Protein 6I9A (pdb70)

Radius of gyration: 32.68 Å; Cα contacts (8 Å, |Δi|>4): 2388; chains: 2; bounding box: 52×86×100 Å

InterPro domains:
  IPR001769 Gingipain [PF01364] (239-595)
  IPR005536 Peptidase C25, Ig-like domain [PF03785] (606-679)
  IPR011628 Cleaved adhesin [PF07675] (983-1150)
  IPR011628 Cleaved adhesin [PF07675] (1160-1329)
  IPR011628 Cleaved adhesin [PF07675] (1429-1599)
  IPR012600 Gingipain propeptide [PF08126] (46-207)
  IPR013783 Immunoglobulin-like fold [G3DSA:2.60.40.10] (598-680)
  IPR013783 Immunoglobulin-like fold [G3DSA:2.60.40.10] (874-938)
  IPR013783 Immuno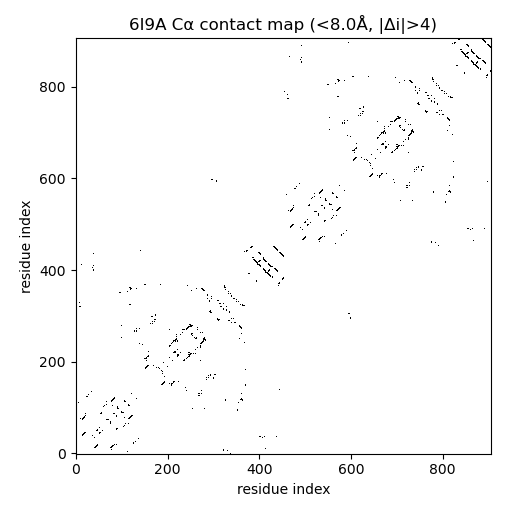globulin-like fold [G3DSA:2.60.40.10] (1332-1393)
  IPR013783 Immunoglobulin-like fold [G3DSA:2.60.40.10] (1600-1658)
  IPR018832 Peptidase C25, gingipain, C-terminal [PF10365] (716-877)
  IPR029030 Caspase-like domain superfamily [SSF52129] (231-568)
  IPR029031 Gingipain, N-terminal superfamily [G3DSA:3.40.50.10390] (238-353)
  IPR038490 Gingipain propeptide superfamily [G3DSA:2.60.40.3800] (21-228)
  IPR039392 Gingipain, N-terminal [cd10913] (235-595)

GO terms:
  GO:0005509 calcium ion binding (F, IDA)
  GO:0005576 extracellular region (C, IDA)
  GO:0004197 cysteine-type endopeptidase activity (F, IDA)
  GO:0006508 proteolysis (P, IDA)
  GO:0044179 hemolysis in another organism (P, IMP)

B-factor: mean 16.3, std 9.38, range [7.41, 86.93]

Secondary structure (DSSP, 8-state):
-HHHHS-----SSEEEEEEE-GGGHHHHHHHHHHHHHTTEEEEEEETTSTTT-SSHHHHHHHHHHHHHHHHHTT---SEEEEES-TTTS--EE-TTT-SEESHHHH--SSSSS-SSEEEEE--SSHHHHHHHHHHHHHHHHT--S-GGGGGEEEEEE---TTHIIIIIHHHHHHHHHHTSSGGGT-SEEEEE-SS--TTTTHHHHH--SEEEEES-EETTEEETTEEEHHHHTT---TT--EEEEEESSSTT-TTSSS--HHHHHHHSTTSSEEEEEEESS---HHHHHHHHH-TT--TTS---STTS---HHHHHH-SSS--SHHHHHHHHHHHHHHHHHHT---SS-HHHHHHHEEEEE-TT-----SSPBPP-EE--S---SS-SEEEEEESTT-EEEEEETTEEEEEEEB-TTSEEEEEESS---S-EEEEEEEE-TTB--EEEEEEE-/-HHHHS-----SSEEEEEEE-GGGHHHHHHHHHHHHHTTEEEEEEETTSTTT-SSHHHHHHHHHHHHHHHHHTT---SEEEEES-TTTS--EE-TTT-SEESHHHH--SSSSS-SSEEEEE--SSHHHHHHHHHHHHHHHHT--S-GGGGGEEEEEE---TTHIIIIIHHHHHHHHHHTSSGGGT-SEEEEE-SS--TTTTHHHHH--SEEEEES-EETTEEETTEEEHHHHTT---TT--EEEEEESSSTT-TTSSS--HHHHHHHSTTSSEEEEEEESS---HHHHHHHHH-TT--TTS---TTTS---HHHHHH-SSS--SHHHHHHHHHHHHHHHHHTT---SS-HHHHHHHEEEEE-TT-----SSPBPP-EE--S---SS-SEEEEEE-TT-EEEEEETTEEEEEEEB-TTSEEEEEESS---S-EEEEEEEE-TTB--EEEEEEE-

Solvent-accessible surface area: 32513 Å² total; per-residue (Å²): 96,5,35,117,104,49,28,38,46,66,96,47,46,0,65,2,2,0,0,0,0,39,167,11,128,156,12,0,130,69,0,25,36,2,0,6,35,18,0,8,45,48,53,43,31,14,13,110,58,109,138,0,19,101,78,35,70,36,0,52,62,12,0,38,133,57,24,75,72,13,101,93,73,107,32,26,16,10,0,0,0,0,0,0,22,37,125,38,0,45,6,54,134,1,132,88,8,117,89,8,1,6,10,44,4,2,7,24,87,88,66,58,20,16,28,0,2,17,2,1,0,0,1,77,32,51,122,44,0,47,16,0,2,62,1,0,30,42,2,14,69,11,80,2,109,57,67,42,1,0,34,43,0,0,0,1,0,0,27,28,241,70,63,16,63,73,1,0,23,8,3,0,86,0,0,36,69,46,22,7,23,110,149,78,26,6,69,48,34,50,57,46,39,132,71,111,24,124,42,4,28,59,30,0,45,82,0,0,7,14,0,3,0,6,7,77,13,34,42,29,7,1,36,63,12,99,6,36,10,82,88,0,124,75,11,94,0,123,27,38,8,0,2,0,4,0,3,2,31,27,0,0,18,3,75,75,139,86,58,0,0,0,1,8,0,0,11,15,101,75,44,0,0,0,0,0,0,0,0,0,2,73,15,68,44,0,1,9,0,4,2,2,0,0,0,45,7,40,47,37,18,62,4,11,80,47,6,19,25,40,0,2,6,6,0,13,19,82,105,134,38,16,17,2,0,3,0,6,22,9,0,0,1,0,0,2,6,22,0,42,100,72,65,33,112,57,67,66,26,18,40,16,0,9,0,0,5,12,2,1,0,0,0,2,0,51,13,19,14,3,74,5,85,109,11,94,83,83,42,42,108,62,3,75,59,97,73,70,48,17,60,0,64,5,22,40,44,0,12,0,0,0,0,37,109,19,74,18,16,0,4,9,62,3,79,103,100,12,55,0,85,0,54,14,99,99,73,0,72,113,96,18,70,1,22,0,2,0,22,75,15,11,34,41,24,15,79,99,98,10,100,7,80,96,8,36,114,106,47,29,40,49,66,95,46,49,0,65,2,1,0,0,0,0,33,165,10,93,152,12,0,128,70,0,25,42,3,0,4,31,18,0,8,46,50,53,44,23,29,13,85,54,110,116,0,20,100,77,35,71,36,0,51,64,10,0,36,123,57,23,74,73,13,100,93,75,106,31,27,16,11,0,0,0,0,0,0,24,35,123,38,0,46,6,48,103,2,129,107,8,135,86,2,1,5,11,22,3,2,7,26,85,92,62,58,19,17,34,0,2,17,2,1,0,0,1,77,32,47,122,45,0,46,16,0,1,58,2,0,31,42,2,13,60,3,44,1,25,30,6,22,3,1,37,48,0,0,0,0,0,0,30,28,238,68,63,15,67,78,1,0,24,9,4,0,85,0,0,36,101,44,22,8,16,112,144,78,27,8,69,48,32,50,59,44,40,134,72,110,25,126,44,3,27,55,26,1,49,83,0,0,7,16,0,2,0,6,7,76,13,36,42,29,6,2,35,64,13,100,6,36,11,81,83,0,123,74,10,98,1,114,25,48,7,0,3,0,4,0,2,2,32,28,0,0,19,3,56,75,136,90,62,0,0,0,1,8,0,0,12,16,100,71,43,0,0,0,0,0,0,0,0,0,1,70,13,65,44,0,1,9,1,4,2,1,0,0,0,76,8,85,50,45,91,70,8,61,101,146,42,21,26,39,0,2,6,6,0,14,23,82,132,136,38,16,18,2,0,3,0,6,22,8,0,0,2,0,0,2,6,21,0,38,104,76,65,33,108,61,65,66,26,18,47,14,0,9,0,0,5,11,2,0,0,0,0,2,0,49,13,20,22,3,66,6,115,80,10,95,83,80,38,47,109,60,4,76,58,94,72,71,50,17,84,1,101,5,23,40,43,0,12,0,0,0,0,38,121,19,76,18,15,0,3,11,62,4,79,105,98,12,46,0,81,0,52,15,100,97,65,0,67,115,93,18,64,1,20,0,2,0,23,72,16,18,38,22,10,13,52,67,102,11,117,7,90

Nearest PDB structures (foldseek):
  4tkx-assembly1_L  TM=1.000E+00  e=7.661E-98  Porphyromonas gingivalis
  1cvr-assembly1_A  TM=8.842E-01  e=5.862E-33  Porphyromonas gingivalis
  4ief-assembly1_B  TM=8.807E-01  e=1.566E-32  Porphyromonas gingivalis W83
  5ag9-assembly2_B  TM=9.188E-01  e=1.594E-05  Porphyromonas gingivalis W83
  7dm0-assembly1_B  TM=6.176E-01  e=2.148E-04  Staphylococcus aureus

Sequence (906 aa):
DVYTDHGDLYNTPVRMMLVVAGAKFKKEALKPWLTWKAQKGFYLDVHYTDEAEVGTTNASIKAFIHKKYNDGLAASAAPVFLALVGDTDVISGEKKGKKKKTKKVTDLYYSAVDGDYFPEMYTFRMMSASSPEELTNIIDKVLLMYEKATMPDKSYLEKKVLLIAGADYSWNSQQVGQPTIKYGMQYYYNQEHGYTDVYNYLKAPYTGCYSSHLNTGVSFANYTAHGSETAWADPLLTTSSQQLKALTNKKDKYFLAIGNCCITAQFDYVVQQPCFGEVITRVKEKGAYAYIGSSPNSYWGEDYYWSVVGANAVFGVQPTFEEGTSMGSSYDATFLEEDSYNTVNSIMWAGNLAATHAGNIGNITHIGAHYYWEAYHVLGDGSVMPYRAMPKTNTYTLPASLPQNQASYSIQQASAGSYVAISKDGVLYGTGVANASGVATVSMTKQITENGNNYDVVITRSNYLPVIKQIQQVGDVYTDHGDLYNTPVRMMLVVAGAKFKEEALLKKPWLTWKAQKGFYLDVHYTDEAEVGTTNASIKAFIHKKYNDGLAASAAPVFLALVGDTDVISGEKKGKKTKKVTDLYYSAVDGGDYFPEMYTFRMMSASSPEELTNIIDKVLLMYEKATMPDKKSYLEKKVLLIAGADYSWNSQVGQPTIKYGMQYYYNQEHGYTDVYNYLKAPYTGCYSHLNTGVSFANYTAHGSSETAWADPLLTTSSQLKALTNKKDKYFLAIGNCCITAQFDYVQQPCFGEVITRVKEKKGAYAYIGSSPNSYWGEDYYWSVVGANAVFGVQPTFEGTSMGSSYDATFLEEDSYNTVNSIMWAGNLAATHAGNIGNITHIGAHYYWEAYHVLGDGSVMMPYRAMPKKTNTYTLPASLPQNQASYSIQASAGSYVAISKDGVLYGTGVANASSGVATVSMTKQITENGNNYDVVITRSNYLPVIKQIQQVG

Foldseek 3Di:
DLCVVDHFLDDPPAEEEEEEAPQQVVLCVVVLLVCLLQRYHYDYYYCVDPQCHFDLVSVLVSLLVQQVVCVVVVGGHAEYEYEEFCNRNNADQAPQQRAGFPQSSQCRDDDSDGPYLYAYQYDPHSLLSNQLSVLLCCQQLVVFPCLQLALEEAAELFDDPAQLQFFSQLLVVQLDVPASDVVLRRPYYHYYSYPPCPPRCVSQQVAHAEYEYEDEDDQAFPPGVTDGLVNLLVRHNQSHAYEYEYQYAQQCRRVDPDGGNQNSQSRHHRGHHSKYKYWRGGHDRPLSRCQRNAAQDGTNDRDHPVRGHFHLSNQCPPFQGLQWQSSSLVRSLSRSAVNVVVPHDHDRHSSNSSRIMHMHHDRGDGRARHQFAAKDWDADQADDFPDQWDKIFIAAQKKKWKADPSHTFWIFGQHNVRITTTGGPHTHDDWDWIWMWIDGRSYNIDIHTHTGD/DLCVVAHFLDDPPAEEEEEAEPQQPVLCVVVLLVCLLQRYHYDYYYCVDPQCDQDQVSVLVSLLVQQVVCVVVVGGHAAYEYEEFCNRHNADQAPQQRAGFPQSSQCNDPDSRGPYLYAYQYDPHSLLSNQLSVLLCCQQLVVQPDQQLALEEAAELFDDPPQLQFFSLLLVVQLDVPASDVVLARPYYHYYSYPPCPPSCVCQQVAHAEYEYEDEDDQAFPPGVTDGLVNLLVHHNASHAYEYEYQYAQQCSRVDPDGGNQNSQSRHHRGHHSKYKYWRGGHDRVLSRCQRQAAQDGTNDRDDNVRGDFHLSNQCPPFQGLQWQSSSLVRSLSRSAVNVVVDHDHDRHSSNSSRIMHMHHDRRDGRARHQFAAWDWDADQADDFPDQWDKTFTAAQKKKWKADPSHTQWIFGQHNVGITTTGGPHTHHDWDWIWMWIDGRSYNIDIHTHTGD

Organism: Porphyromonas gingivalis (NCBI:txid837)

Structure (mmCIF, N/CA/C/O backbone):
data_6I9A
#
_entry.id   6I9A
#
_cell.length_a   86.670
_cell.length_b   87.050
_cell.length_c   129.210
_cell.angle_alpha   90.00
_cell.angle_beta   90.00
_cell.angle_gamma   90.00
#
_symmetry.space_group_name_H-M   'P 21 21 21'
#
loop_
_entity.id
_entity.type
_entity.pdbx_description
1 polymer 'Lys-gingipain W83'
2 non-polymer 'UNKNOWN ATOM OR ION'
3 non-polymer 'SODIUM ION'
4 non-polymer 'CALCIUM ION'
5 non-polymer benzyl-N-[(2S)-1-[[(3S)-7-amino-1-(benzylamino)-1,2-dioxoheptan-3-yl]amino]-5-(2-methyl-2-phenylhydrazinyl)-1,5-dioxopentan-2-yl]carbamate
6 non-polymer '4-(2-HYDROXYETHYL)-1-PIPERAZINE ETHANESULFONIC ACID'
7 non-polymer GLYCEROL
8 non-polymer (2S,3S)-1,4-DIMERCAPTOBUTANE-2,3-DIOL
9 water water
#
loop_
_atom_site.group_PDB
_atom_site.id
_atom_site.type_symbol
_atom_site.label_atom_id
_atom_site.label_alt_id
_atom_site.label_comp_id
_atom_site.label_asym_id
_atom_site.label_entity_id
_atom_site.label_seq_id
_atom_site.pdbx_PDB_ins_code
_atom_site.Cartn_x
_atom_site.Cartn_y
_atom_site.Cartn_z
_atom_site.occupancy
_atom_site.B_iso_or_equiv
_atom_site.auth_seq_id
_atom_site.auth_comp_id
_atom_site.auth_asym_id
_atom_site.auth_atom_id
_atom_site.pdbx_PDB_model_num
ATOM 1 N N . ASP A 1 1 ? -12.894 -33.746 -4.090 1.00 15.43 229 ASP A N 1
ATOM 2 C CA . ASP A 1 1 ? -12.333 -32.761 -3.174 1.00 12.84 229 ASP A CA 1
ATOM 3 C C . ASP A 1 1 ? -11.797 -31.587 -3.964 1.00 12.24 229 ASP A C 1
ATOM 4 O O . ASP A 1 1 ? -11.976 -31.560 -5.187 1.00 12.50 229 ASP A O 1
ATOM 9 N N . VAL A 1 2 ? -11.155 -30.621 -3.312 1.00 11.46 230 VAL A N 1
ATOM 10 C CA . VAL A 1 2 ? -10.728 -29.427 -4.029 1.00 10.51 230 VAL A CA 1
ATOM 11 C C . VAL A 1 2 ? -9.704 -29.761 -5.122 1.00 10.37 230 VAL A C 1
ATOM 12 O O . VAL A 1 2 ? -9.664 -29.081 -6.154 1.00 10.58 230 VAL A O 1
ATOM 16 N N . TYR A 1 3 ? -8.909 -30.815 -4.901 1.00 9.87 231 TYR A N 1
ATOM 17 C CA . TYR A 1 3 ? -7.887 -31.209 -5.869 1.00 11.07 231 TYR A CA 1
ATOM 18 C C . TYR A 1 3 ? -8.492 -31.736 -7.149 1.00 12.32 231 TYR A C 1
ATOM 19 O O . TYR A 1 3 ? -7.935 -31.507 -8.215 1.00 13.69 231 TYR A O 1
ATOM 28 N N . THR A 1 4 ? -9.600 -32.506 -7.065 1.00 12.21 232 THR A N 1
ATOM 29 C CA . THR A 1 4 ? -10.243 -32.995 -8.300 1.00 14.74 232 THR A CA 1
ATOM 30 C C . THR A 1 4 ? -11.140 -31.897 -8.873 1.00 14.08 232 THR A C 1
ATOM 31 O O . THR A 1 4 ? -11.320 -31.837 -10.097 1.00 16.36 232 THR A O 1
ATOM 35 N N . ASP A 1 5 ? -11.685 -31.006 -8.045 1.00 12.20 233 ASP A N 1
ATOM 36 C CA . ASP A 1 5 ? -12.513 -29.903 -8.534 1.00 12.65 233 ASP A CA 1
ATOM 37 C C . ASP A 1 5 ? -11.722 -28.885 -9.321 1.00 12.20 233 ASP A C 1
ATOM 38 O O . ASP A 1 5 ? -12.222 -28.325 -10.299 1.00 12.65 233 ASP A O 1
ATOM 43 N N . HIS A 1 6 ? -10.491 -28.594 -8.858 1.00 11.29 234 HIS A N 1
ATOM 44 C CA . HIS A 1 6 ? -9.704 -27.500 -9.392 1.00 12.03 234 HIS A CA 1
ATOM 45 C C . HIS A 1 6 ? -8.276 -27.879 -9.571 1.00 12.50 234 HIS A C 1
ATOM 46 O O . HIS A 1 6 ? -7.383 -27.310 -8.911 1.00 15.08 234 HIS A O 1
ATOM 53 N N . GLY A 1 7 ? -8.055 -28.818 -10.468 1.00 13.27 235 GLY A N 1
ATOM 54 C CA . GLY A 1 7 ? -6.689 -29.258 -10.722 1.00 13.54 235 GLY A CA 1
ATOM 55 C C . GLY A 1 7 ? -5.884 -28.308 -11.591 1.00 12.57 235 GLY A C 1
ATOM 56 O O . GLY A 1 7 ? -6.311 -27.222 -12.000 1.00 13.40 235 GLY A O 1
ATOM 57 N N . ASP A 1 8 ? -4.668 -28.768 -11.891 1.00 11.20 236 ASP A N 1
ATOM 58 C CA . ASP A 1 8 ? -3.711 -28.011 -12.711 1.00 10.22 236 ASP A CA 1
ATOM 59 C C . ASP A 1 8 ? -4.412 -27.510 -13.990 1.00 9.73 236 ASP A C 1
ATOM 60 O O . ASP A 1 8 ? -4.977 -28.306 -14.740 1.00 12.08 236 ASP A O 1
ATOM 65 N N . LEU A 1 9 ? -4.309 -26.217 -14.242 1.00 9.48 237 LEU A N 1
ATOM 66 C CA . LEU A 1 9 ? -4.908 -25.580 -15.429 1.00 9.91 237 LEU A CA 1
ATOM 67 C C . LEU A 1 9 ? -4.128 -25.830 -16.698 1.00 10.11 237 LEU A C 1
ATOM 68 O O . LEU A 1 9 ? -4.628 -25.514 -17.789 1.00 11.29 237 LEU A O 1
ATOM 73 N N . TYR A 1 10 ? -2.888 -26.329 -16.627 1.00 10.33 238 TYR A N 1
ATOM 74 C CA . TYR A 1 10 ? -2.128 -26.536 -17.853 1.00 11.02 238 TYR A CA 1
ATOM 75 C C . TYR A 1 10 ? -2.907 -27.421 -18.814 1.00 10.92 238 TYR A C 1
ATOM 76 O O . TYR A 1 10 ? -3.488 -28.440 -18.435 1.00 12.67 238 TYR A O 1
ATOM 85 N N . ASN A 1 11 ? -2.876 -27.055 -20.105 1.00 10.67 239 ASN A N 1
ATOM 86 C CA . ASN A 1 11 ? -3.521 -27.840 -21.144 1.00 11.48 239 ASN A CA 1
ATOM 87 C C . ASN A 1 11 ? -2.828 -27.516 -22.447 1.00 11.21 239 ASN A C 1
ATOM 88 O O . ASN A 1 11 ? -2.147 -26.497 -22.546 1.00 12.10 239 ASN A O 1
ATOM 93 N N . THR A 1 12 ? -3.049 -28.362 -23.458 1.00 11.12 240 THR A N 1
ATOM 94 C CA . THR A 1 12 ? -2.478 -28.143 -24.784 1.00 11.67 240 THR A CA 1
ATOM 95 C C . THR A 1 12 ? -3.586 -28.166 -25.818 1.00 11.70 240 THR A C 1
ATOM 96 O O . THR A 1 12 ? -4.614 -28.837 -25.614 1.00 13.97 240 THR A O 1
ATOM 100 N N . PRO A 1 13 ? -3.382 -27.522 -26.967 1.00 11.85 241 PRO A N 1
ATOM 101 C CA . PRO A 1 13 ? -2.312 -26.535 -27.231 1.00 11.67 241 PRO A CA 1
ATOM 102 C C . PRO A 1 13 ? -2.304 -25.421 -26.197 1.00 11.37 241 PRO A C 1
ATOM 103 O O . PRO A 1 13 ? -3.355 -25.000 -25.691 1.00 12.70 241 PRO A O 1
ATOM 107 N N . VAL A 1 14 ? -1.114 -25.014 -25.810 1.00 11.15 242 VAL A N 1
ATOM 108 C CA . VAL A 1 14 ? -1.006 -23.941 -24.831 1.00 10.63 242 VAL A CA 1
ATOM 109 C C . VAL A 1 14 ? -1.519 -22.626 -25.434 1.00 10.65 242 VAL A C 1
ATOM 110 O O . VAL A 1 14 ? -1.103 -22.261 -26.527 1.00 11.34 242 VAL A O 1
ATOM 114 N N . ARG A 1 15 ? -2.419 -21.939 -24.731 1.00 10.79 243 ARG A N 1
ATOM 115 C CA . ARG A 1 15 ? -2.931 -20.629 -25.142 1.00 10.90 243 ARG A CA 1
ATOM 116 C C . ARG A 1 15 ? -2.639 -19.607 -24.083 1.00 10.60 243 ARG A C 1
ATOM 117 O O . ARG A 1 15 ? -2.848 -19.879 -22.885 1.00 11.48 243 ARG A O 1
ATOM 125 N N . MET A 1 16 ? -2.178 -18.431 -24.489 1.00 10.59 244 MET A N 1
ATOM 126 C CA A MET A 1 16 ? -1.839 -17.381 -23.530 0.46 11.24 244 MET A CA 1
ATOM 127 C CA B MET A 1 16 ? -1.844 -17.378 -23.525 0.54 10.97 244 MET A CA 1
ATOM 128 C C . MET A 1 16 ? -2.395 -16.039 -24.001 1.00 11.02 244 MET A C 1
ATOM 129 O O . MET A 1 16 ? -2.128 -15.621 -25.143 1.00 12.98 244 MET A O 1
ATOM 138 N N . LEU A 1 17 ? -3.156 -15.375 -23.123 1.00 10.12 245 LEU A N 1
ATOM 139 C CA . LEU A 1 17 ? -3.645 -14.031 -23.335 1.00 10.05 245 LEU A CA 1
ATOM 140 C C . LEU A 1 17 ? -2.618 -13.111 -22.672 1.00 10.18 245 LEU A C 1
ATOM 141 O O . LEU A 1 17 ? -2.286 -13.308 -21.484 1.00 11.01 245 LEU A O 1
ATOM 146 N N . VAL A 1 18 ? -2.115 -12.129 -23.407 1.00 10.73 246 VAL A N 1
ATOM 147 C CA . VAL A 1 18 ? -1.174 -11.164 -22.893 1.00 10.45 246 VAL A CA 1
ATOM 148 C C . VAL A 1 18 ? -1.813 -9.804 -22.879 1.00 10.70 246 VAL A C 1
ATOM 149 O O . VAL A 1 18 ? -2.332 -9.352 -23.918 1.00 11.68 246 VAL A O 1
ATOM 153 N N . VAL A 1 19 ? -1.829 -9.128 -21.735 1.00 10.78 247 VAL A N 1
ATOM 154 C CA . VAL A 1 19 ? -2.283 -7.720 -21.651 1.00 11.16 247 VAL A CA 1
ATOM 155 C C . VAL A 1 19 ? -1.135 -6.901 -21.114 1.00 10.73 247 VAL A C 1
ATOM 156 O O . VAL A 1 19 ? -0.630 -7.194 -20.025 1.00 10.94 247 VAL A O 1
ATOM 160 N N . ALA A 1 20 ? -0.644 -5.970 -21.934 1.00 11.20 248 ALA A N 1
ATOM 161 C CA . ALA A 1 20 ? 0.567 -5.261 -21.646 1.00 11.52 248 ALA A CA 1
ATOM 162 C C . ALA A 1 20 ? 0.398 -3.766 -21.727 1.00 11.45 248 ALA A C 1
ATOM 163 O O . ALA A 1 20 ? -0.298 -3.239 -22.616 1.00 11.98 248 ALA A O 1
ATOM 165 N N . GLY A 1 21 ? 1.180 -3.051 -20.933 1.00 12.00 249 GLY A N 1
ATOM 166 C CA . GLY A 1 21 ? 1.236 -1.615 -21.100 1.00 12.75 249 GLY A CA 1
ATOM 167 C C . GLY A 1 21 ? 1.809 -1.331 -22.473 1.00 12.84 249 GLY A C 1
ATOM 168 O O . GLY A 1 21 ? 2.768 -1.978 -22.944 1.00 12.94 249 GLY A O 1
ATOM 169 N N . ALA A 1 22 ? 1.269 -0.297 -23.113 1.00 14.37 250 ALA A N 1
ATOM 170 C CA . ALA A 1 22 ? 1.682 0.070 -24.465 1.00 14.56 250 ALA A CA 1
ATOM 171 C C . ALA A 1 22 ? 3.176 0.374 -24.603 1.00 14.84 250 ALA A C 1
ATOM 172 O O . ALA A 1 22 ? 3.737 0.181 -25.694 1.00 17.11 250 ALA A O 1
ATOM 174 N N . LYS A 1 23 ? 3.857 0.848 -23.533 1.00 14.19 251 LYS A N 1
ATOM 175 C CA . LYS A 1 23 ? 5.273 1.203 -23.657 1.00 16.25 251 LYS A CA 1
ATOM 176 C C . LYS A 1 23 ? 6.182 -0.009 -23.827 1.00 14.69 251 LYS A C 1
ATOM 177 O O . LYS A 1 23 ? 7.361 0.120 -24.152 1.00 15.48 251 LYS A O 1
ATOM 183 N N . PHE A 1 24 ? 5.656 -1.215 -23.608 1.00 13.34 252 PHE A N 1
ATOM 184 C CA . PHE A 1 24 ? 6.476 -2.445 -23.575 1.00 13.54 252 PHE A CA 1
ATOM 185 C C . PHE A 1 24 ? 6.513 -3.199 -24.887 1.00 14.17 252 PHE A C 1
ATOM 186 O O . PHE A 1 24 ? 7.146 -4.250 -24.942 1.00 13.46 252 PHE A O 1
ATOM 194 N N . LYS A 1 25 ? 5.862 -2.698 -25.963 1.00 14.12 253 LYS A N 1
ATOM 195 C CA A LYS A 1 25 ? 5.760 -3.480 -27.184 0.55 15.87 253 LYS A CA 1
ATOM 196 C CA B LYS A 1 25 ? 5.781 -3.470 -27.201 0.45 15.63 253 LYS A CA 1
ATOM 197 C C . LYS A 1 25 ? 7.134 -3.938 -27.733 1.00 15.86 253 LYS A C 1
ATOM 198 O O . LYS A 1 25 ? 7.304 -5.116 -28.031 1.00 15.35 253 LYS A O 1
ATOM 209 N N . GLU A 1 26 ? 8.104 -3.045 -27.852 1.00 15.86 254 GLU A N 1
ATOM 210 C CA . GLU A 1 26 ? 9.371 -3.462 -28.440 1.00 17.70 254 GLU A CA 1
ATOM 211 C C . GLU A 1 26 ? 10.136 -4.419 -27.535 1.00 16.01 254 GLU A C 1
ATOM 212 O O . GLU A 1 26 ? 10.642 -5.439 -28.006 1.00 14.50 254 GLU A O 1
ATOM 218 N N . ALA A 1 27 ? 10.194 -4.104 -26.227 1.00 13.54 255 ALA A N 1
ATOM 219 C CA . ALA A 1 27 ? 10.922 -4.960 -25.294 1.00 13.07 255 ALA A CA 1
ATOM 220 C C . ALA A 1 27 ? 10.292 -6.355 -25.177 1.00 12.19 255 ALA A C 1
ATOM 221 O O . ALA A 1 27 ? 10.998 -7.333 -24.926 1.00 12.83 255 ALA A O 1
ATOM 223 N N . LEU A 1 28 ? 8.980 -6.439 -25.332 1.00 12.08 256 LEU A N 1
ATOM 224 C CA . LEU A 1 28 ? 8.305 -7.720 -25.157 1.00 12.56 256 LEU A CA 1
ATOM 225 C C . LEU A 1 28 ? 8.537 -8.659 -26.340 1.00 12.83 256 LEU A C 1
ATOM 226 O O . LEU A 1 28 ? 8.404 -9.881 -26.191 1.00 12.91 256 LEU A O 1
ATOM 231 N N . LYS A 1 29 ? 8.843 -8.115 -27.533 1.00 13.58 257 LYS A N 1
ATOM 232 C CA . LYS A 1 29 ? 8.919 -8.962 -28.731 1.00 15.59 257 LYS A CA 1
ATOM 233 C C . LYS A 1 29 ? 9.793 -10.239 -28.585 1.00 13.23 257 LYS A C 1
ATOM 234 O O . LYS A 1 29 ? 9.309 -11.290 -28.996 1.00 13.65 257 LYS A O 1
ATOM 240 N N . PRO A 1 30 ? 11.030 -10.217 -28.050 1.00 12.83 258 PRO A N 1
ATOM 241 C CA . PRO A 1 30 ? 11.810 -11.467 -28.011 1.00 13.35 258 PRO A CA 1
ATOM 242 C C . PRO A 1 30 ? 11.158 -12.532 -27.138 1.00 11.24 258 PRO A C 1
ATOM 243 O O . PRO A 1 30 ? 11.286 -13.738 -27.394 1.00 11.91 258 PRO A O 1
ATOM 247 N N . TRP A 1 31 ? 10.416 -12.090 -26.095 1.00 11.05 259 TRP A N 1
ATOM 248 C CA . TRP A 1 31 ? 9.725 -13.051 -25.222 1.00 10.28 259 TRP A CA 1
ATOM 249 C C . TRP A 1 31 ? 8.543 -13.646 -25.989 1.00 9.89 259 TRP A C 1
ATOM 250 O O . TRP A 1 31 ? 8.356 -14.883 -25.971 1.00 10.15 259 TRP A O 1
ATOM 261 N N . LEU A 1 32 ? 7.757 -12.819 -26.684 1.00 10.78 260 LEU A N 1
ATOM 262 C CA . LEU A 1 32 ? 6.648 -13.355 -27.489 1.00 10.64 260 LEU A CA 1
ATOM 263 C C . LEU A 1 32 ? 7.144 -14.281 -28.598 1.00 11.10 260 LEU A C 1
ATOM 264 O O . LEU A 1 32 ? 6.538 -15.322 -28.872 1.00 11.22 260 LEU A O 1
ATOM 269 N N . THR A 1 33 ? 8.261 -13.943 -29.219 1.00 11.48 261 THR A N 1
ATOM 270 C CA . THR A 1 33 ? 8.828 -14.784 -30.288 1.00 11.45 261 THR A CA 1
ATOM 271 C C . THR A 1 33 ? 9.112 -16.180 -29.747 1.00 11.10 261 THR A C 1
ATOM 272 O O . THR A 1 33 ? 8.738 -17.191 -30.333 1.00 11.32 261 THR A O 1
ATOM 276 N N . TRP A 1 34 ? 9.821 -16.245 -28.603 1.00 10.19 262 TRP A N 1
ATOM 277 C CA . TRP A 1 34 ? 10.162 -17.544 -27.994 1.00 10.58 262 TRP A CA 1
ATOM 278 C C . TRP A 1 34 ? 8.927 -18.314 -27.540 1.00 9.94 262 TRP A C 1
ATOM 279 O O . TRP A 1 34 ? 8.836 -19.514 -27.761 1.00 10.16 262 TRP A O 1
ATOM 290 N N . LYS A 1 35 ? 7.941 -17.631 -26.906 1.00 10.91 263 LYS A N 1
ATOM 291 C CA . LYS A 1 35 ? 6.745 -18.349 -26.479 1.00 10.70 263 LYS A CA 1
ATOM 292 C C . LYS A 1 35 ? 6.012 -18.951 -27.679 1.00 9.71 263 LYS A C 1
ATOM 293 O O . LYS A 1 35 ? 5.551 -20.077 -27.619 1.00 10.06 263 LYS A O 1
ATOM 299 N N . ALA A 1 36 ? 5.955 -18.214 -28.827 1.00 10.34 264 ALA A N 1
ATOM 300 C CA . ALA A 1 36 ? 5.312 -18.800 -30.038 1.00 10.27 264 ALA A CA 1
ATOM 301 C C . ALA A 1 36 ? 6.146 -19.983 -30.520 1.00 10.50 264 ALA A C 1
ATOM 302 O O . ALA A 1 36 ? 5.606 -21.051 -30.847 1.00 10.66 264 ALA A O 1
ATOM 304 N N . GLN A 1 37 ? 7.483 -19.832 -30.537 1.00 10.48 265 GLN A N 1
ATOM 305 C CA . GLN A 1 37 ? 8.344 -20.910 -31.012 1.00 10.71 265 GLN A CA 1
ATOM 306 C C . GLN A 1 37 ? 8.192 -22.192 -30.202 1.00 10.86 265 GLN A C 1
ATOM 307 O O . GLN A 1 37 ? 8.280 -23.303 -30.754 1.00 10.69 265 GLN A O 1
ATOM 313 N N . LYS A 1 38 ? 7.980 -22.063 -28.883 1.00 10.40 266 LYS A N 1
ATOM 314 C CA . LYS A 1 38 ? 7.846 -23.258 -28.065 1.00 10.57 266 LYS A CA 1
ATOM 315 C C . LYS A 1 38 ? 6.392 -23.775 -28.025 1.00 10.54 266 LYS A C 1
ATOM 316 O O . LYS A 1 38 ? 6.110 -24.746 -27.329 1.00 10.83 266 LYS A O 1
ATOM 322 N N . GLY A 1 39 ? 5.505 -23.182 -28.811 1.00 10.03 267 GLY A N 1
ATOM 323 C CA . GLY A 1 39 ? 4.170 -23.740 -28.978 1.00 10.96 267 GLY A CA 1
ATOM 324 C C . GLY A 1 39 ? 3.035 -23.055 -28.268 1.00 10.32 267 GLY A C 1
ATOM 325 O O . GLY A 1 39 ? 1.946 -23.632 -28.107 1.00 11.01 267 GLY A O 1
ATOM 326 N N . PHE A 1 40 ? 3.235 -21.772 -27.843 1.00 10.04 268 PHE A N 1
ATOM 327 C CA . PHE A 1 40 ? 2.123 -21.036 -27.224 1.00 10.16 268 PHE A CA 1
ATOM 328 C C . PHE A 1 40 ? 1.389 -20.274 -28.304 1.00 10.40 268 PHE A C 1
ATOM 329 O O . PHE A 1 40 ? 1.999 -19.475 -29.040 1.00 11.14 268 PHE A O 1
ATOM 337 N N . TYR A 1 41 ? 0.074 -20.468 -28.381 1.00 10.26 269 TYR A N 1
ATOM 338 C CA . TYR A 1 41 ? -0.806 -19.611 -29.210 1.00 10.96 269 TYR A CA 1
ATOM 339 C C . TYR A 1 41 ? -1.067 -18.359 -28.411 1.00 11.27 269 TYR A C 1
ATOM 340 O O . TYR A 1 41 ? -1.729 -18.408 -27.362 1.00 11.66 269 TYR A O 1
ATOM 349 N N . LEU A 1 42 ? -0.532 -17.237 -28.872 1.00 11.53 270 LEU A N 1
ATOM 350 C CA . LEU A 1 42 ? -0.578 -15.969 -28.161 1.00 12.27 270 LEU A CA 1
ATOM 351 C C . LEU A 1 42 ? -1.651 -15.060 -28.677 1.00 12.61 270 LEU A C 1
ATOM 352 O O . LEU A 1 42 ? -1.803 -14.929 -29.895 1.00 15.08 270 LEU A O 1
ATOM 357 N N . ASP A 1 43 ? -2.368 -14.396 -27.784 1.00 11.48 271 ASP A N 1
ATOM 358 C CA . ASP A 1 43 ? -3.346 -13.372 -28.138 1.00 12.38 271 ASP A CA 1
ATOM 359 C C . ASP A 1 43 ? -2.867 -12.147 -27.378 1.00 11.99 271 ASP A C 1
ATOM 360 O O . ASP A 1 43 ? -2.970 -12.076 -26.144 1.00 12.63 271 ASP A O 1
ATOM 365 N N . VAL A 1 44 ? -2.217 -11.216 -28.065 1.00 11.88 272 VAL A N 1
ATOM 366 C CA . VAL A 1 44 ? -1.472 -10.109 -27.437 1.00 12.34 272 VAL A CA 1
ATOM 367 C C . VAL A 1 44 ? -2.135 -8.786 -27.625 1.00 11.21 272 VAL A C 1
ATOM 368 O O . VAL A 1 44 ? -2.413 -8.379 -28.747 1.00 13.07 272 VAL A O 1
ATOM 372 N N . HIS A 1 45 ? -2.406 -8.118 -26.501 1.00 12.00 273 HIS A N 1
ATOM 373 C CA . HIS A 1 45 ? -3.128 -6.855 -26.496 1.00 11.84 273 HIS A CA 1
ATOM 374 C C . HIS A 1 45 ? -2.452 -5.845 -25.594 1.00 12.49 273 HIS A C 1
ATOM 375 O O . HIS A 1 45 ? -1.813 -6.238 -24.600 1.00 12.71 273 HIS A O 1
ATOM 382 N N . TYR A 1 46 ? -2.644 -4.562 -25.884 1.00 12.89 274 TYR A N 1
ATOM 383 C CA . TYR A 1 46 ? -1.990 -3.449 -25.201 1.00 12.02 274 TYR A CA 1
ATOM 384 C C . TYR A 1 46 ? -2.991 -2.451 -24.730 1.00 12.90 274 TYR A C 1
ATOM 385 O O . TYR A 1 46 ? -4.089 -2.321 -25.294 1.00 12.79 274 TYR A O 1
ATOM 394 N N . THR A 1 47 ? -2.601 -1.691 -23.713 1.00 13.24 275 THR A N 1
ATOM 395 C CA . THR A 1 47 ? -3.493 -0.693 -23.099 1.00 13.59 275 THR A CA 1
ATOM 396 C C . THR A 1 47 ? -3.723 0.549 -23.986 1.00 15.16 275 THR A C 1
ATOM 397 O O . THR A 1 47 ? -4.362 1.496 -23.522 1.00 17.26 275 THR A O 1
ATOM 401 N N . ASP A 1 48 ? -3.223 0.549 -25.229 1.00 14.53 276 ASP A N 1
ATOM 402 C CA . ASP A 1 48 ? -3.561 1.652 -26.137 1.00 14.89 276 ASP A CA 1
ATOM 403 C C . ASP A 1 48 ? -4.683 1.229 -27.094 1.00 14.83 276 ASP A C 1
ATOM 404 O O . ASP A 1 48 ? -5.009 1.985 -28.009 1.00 15.88 276 ASP A O 1
ATOM 409 N N . GLU A 1 49 ? -5.297 0.039 -26.876 1.00 15.05 277 GLU A N 1
ATOM 410 C CA . GLU A 1 49 ? -6.424 -0.432 -27.706 1.00 15.03 277 GLU A CA 1
ATOM 411 C C . GLU A 1 49 ? -7.756 -0.020 -27.121 1.00 15.37 277 GLU A C 1
ATOM 412 O O . GLU A 1 49 ? -7.940 0.004 -25.899 1.00 18.25 277 GLU A O 1
ATOM 418 N N . ALA A 1 50 ? -8.730 0.261 -28.020 1.00 17.52 278 ALA A N 1
ATOM 419 C CA . ALA A 1 50 ? -10.091 0.623 -27.624 1.00 18.79 278 ALA A CA 1
ATOM 420 C C . ALA A 1 50 ? -10.708 -0.421 -26.696 1.00 18.30 278 ALA A C 1
ATOM 421 O O . ALA A 1 50 ? -11.270 -0.067 -25.645 1.00 20.70 278 ALA A O 1
ATOM 423 N N . GLU A 1 51 ? -10.634 -1.685 -27.094 1.00 18.11 279 GLU A N 1
ATOM 424 C CA . GLU A 1 51 ? -11.328 -2.748 -26.393 1.00 19.89 279 GLU A CA 1
ATOM 425 C C . GLU A 1 51 ? -10.707 -3.035 -25.028 1.00 16.43 279 GLU A C 1
ATOM 426 O O . GLU A 1 51 ? -11.398 -3.565 -24.158 1.00 18.27 279 GLU A O 1
ATOM 432 N N . VAL A 1 52 ? -9.422 -2.702 -24.821 1.00 15.23 280 VAL A N 1
ATOM 433 C CA . VAL A 1 52 ? -8.736 -2.953 -23.550 1.00 14.09 280 VAL A CA 1
ATOM 434 C C . VAL A 1 52 ? -8.940 -1.794 -22.611 1.00 14.05 280 VAL A C 1
ATOM 435 O O . VAL A 1 52 ? -9.216 -1.986 -21.412 1.00 14.70 280 VAL A O 1
ATOM 439 N N . GLY A 1 53 ? -8.767 -0.592 -23.116 1.00 16.43 281 GLY A N 1
ATOM 440 C CA . GLY A 1 53 ? -8.857 0.595 -22.283 1.00 17.13 281 GLY A CA 1
ATOM 441 C C . GLY A 1 53 ? -7.666 0.707 -21.351 1.00 16.66 281 GLY A C 1
ATOM 442 O O . GLY A 1 53 ? -6.652 -0.005 -21.503 1.00 17.83 281 GLY A O 1
ATOM 443 N N . THR A 1 54 ? -7.796 1.581 -20.354 1.00 16.84 282 THR A N 1
ATOM 444 C CA . THR A 1 54 ? -6.683 1.888 -19.458 1.00 15.85 282 THR A CA 1
ATOM 445 C C . THR A 1 54 ? -7.037 1.753 -17.976 1.00 16.97 282 THR A C 1
ATOM 446 O O . THR A 1 54 ? -6.188 2.014 -17.125 1.00 20.39 282 THR A O 1
ATOM 450 N N . THR A 1 55 ? -8.255 1.312 -17.641 1.00 15.47 283 THR A N 1
ATOM 451 C CA . THR A 1 55 ? -8.665 1.252 -16.236 1.00 15.88 283 THR A CA 1
ATOM 452 C C . THR A 1 55 ? -8.789 -0.174 -15.741 1.00 14.68 283 THR A C 1
ATOM 453 O O . THR A 1 55 ? -8.932 -1.096 -16.544 1.00 14.93 283 THR A O 1
ATOM 457 N N . ASN A 1 56 ? -8.799 -0.356 -14.428 1.00 13.76 284 ASN A N 1
ATOM 458 C CA . ASN A 1 56 ? -9.017 -1.693 -13.896 1.00 13.73 284 ASN A CA 1
ATOM 459 C C . ASN A 1 56 ? -10.319 -2.286 -14.472 1.00 13.41 284 ASN A C 1
ATOM 460 O O . ASN A 1 56 ? -10.331 -3.463 -14.892 1.00 13.47 284 ASN A O 1
ATOM 465 N N . ALA A 1 57 ? -11.415 -1.475 -14.475 1.00 14.14 285 ALA A N 1
ATOM 466 C CA . ALA A 1 57 ? -12.681 -1.997 -14.956 1.00 14.79 285 ALA A CA 1
ATOM 467 C C . ALA A 1 57 ? -12.636 -2.413 -16.433 1.00 14.63 285 ALA A C 1
ATOM 468 O O . ALA A 1 57 ? -13.161 -3.471 -16.782 1.00 14.23 285 ALA A O 1
ATOM 470 N N . SER A 1 58 ? -12.010 -1.591 -17.305 1.00 14.27 286 SER A N 1
ATOM 471 C CA . SER A 1 58 ? -12.009 -1.912 -18.727 1.00 13.88 286 SER A CA 1
ATOM 472 C C . SER A 1 58 ? -11.095 -3.123 -18.978 1.00 12.81 286 SER A C 1
ATOM 473 O O . SER A 1 58 ? -11.442 -3.992 -19.770 1.00 13.31 286 SER A O 1
ATOM 476 N N . ILE A 1 59 ? -9.928 -3.147 -18.326 1.00 12.80 287 ILE A N 1
ATOM 477 C CA . ILE A 1 59 ? -8.991 -4.240 -18.556 1.00 12.68 287 ILE A CA 1
ATOM 478 C C . ILE A 1 59 ? -9.602 -5.557 -18.073 1.00 11.42 287 ILE A C 1
ATOM 479 O O . ILE A 1 59 ? -9.517 -6.577 -18.768 1.00 12.07 287 ILE A O 1
ATOM 484 N N . LYS A 1 60 ? -10.238 -5.532 -16.894 1.00 12.23 288 LYS A N 1
ATOM 485 C CA . LYS A 1 60 ? -10.877 -6.734 -16.381 1.00 11.96 288 LYS A CA 1
ATOM 486 C C . LYS A 1 60 ? -12.016 -7.197 -17.326 1.00 11.69 288 LYS A C 1
ATOM 487 O O . LYS A 1 60 ? -12.142 -8.400 -17.635 1.00 12.02 288 LYS A O 1
ATOM 493 N N . ALA A 1 61 ? -12.870 -6.243 -17.792 1.00 12.23 289 ALA A N 1
ATOM 494 C CA . ALA A 1 61 ? -13.967 -6.655 -18.658 1.00 13.08 289 ALA A CA 1
ATOM 495 C C . ALA A 1 61 ? -13.417 -7.272 -19.955 1.00 12.65 289 ALA A C 1
ATOM 496 O O . ALA A 1 61 ? -13.981 -8.252 -20.443 1.00 12.92 289 ALA A O 1
ATOM 498 N N . PHE A 1 62 ? -12.335 -6.703 -20.498 1.00 12.15 290 PHE A N 1
ATOM 499 C CA . PHE A 1 62 ? -11.683 -7.214 -21.704 1.00 11.92 290 PHE A CA 1
ATOM 500 C C . PHE A 1 62 ? -11.210 -8.649 -21.490 1.00 11.60 290 PHE A C 1
ATOM 501 O O . PHE A 1 62 ? -11.458 -9.536 -22.304 1.00 12.59 290 PHE A O 1
ATOM 509 N N . ILE A 1 63 ? -10.509 -8.869 -20.367 1.00 11.73 291 ILE A N 1
ATOM 510 C CA . ILE A 1 63 ? -9.961 -10.200 -20.106 1.00 11.52 291 ILE A CA 1
ATOM 511 C C . ILE A 1 63 ? -11.063 -11.226 -19.920 1.00 11.05 291 ILE A C 1
ATOM 512 O O . ILE A 1 63 ? -10.998 -12.353 -20.436 1.00 11.23 291 ILE A O 1
ATOM 517 N N . HIS A 1 64 ? -12.106 -10.840 -19.132 1.00 11.90 292 HIS A N 1
ATOM 518 C CA . HIS A 1 64 ? -13.198 -11.778 -18.874 1.00 12.10 292 HIS A CA 1
ATOM 519 C C . HIS A 1 64 ? -13.895 -12.191 -20.178 1.00 12.37 292 HIS A C 1
ATOM 520 O O . HIS A 1 64 ? -14.243 -13.348 -20.368 1.00 12.80 292 HIS A O 1
ATOM 527 N N . LYS A 1 65 ? -14.095 -11.198 -21.083 1.00 12.56 293 LYS A N 1
ATOM 528 C CA . LYS A 1 65 ? -14.753 -11.499 -22.352 1.00 13.49 293 LYS A CA 1
ATOM 529 C C . LYS A 1 65 ? -13.853 -12.405 -23.201 1.00 13.25 293 LYS A C 1
ATOM 530 O O . LYS A 1 65 ? -14.340 -13.360 -23.801 1.00 14.02 293 LYS A O 1
ATOM 536 N N . LYS A 1 66 ? -12.541 -12.146 -23.216 1.00 12.15 294 LYS A N 1
ATOM 537 C CA . LYS A 1 66 ? -11.642 -13.029 -23.942 1.00 12.92 294 LYS A CA 1
ATOM 538 C C . LYS A 1 66 ? -11.701 -14.456 -23.407 1.00 12.61 294 LYS A C 1
ATOM 539 O O . LYS A 1 66 ? -11.694 -15.405 -24.178 1.00 14.63 294 LYS A O 1
ATOM 545 N N . TYR A 1 67 ? -11.718 -14.623 -22.059 1.00 12.12 295 TYR A N 1
ATOM 546 C CA . TYR A 1 67 ? -11.795 -15.971 -21.520 1.00 12.49 295 TYR A CA 1
ATOM 547 C C . TYR A 1 67 ? -13.125 -16.622 -21.935 1.00 13.21 295 TYR A C 1
ATOM 548 O O . TYR A 1 67 ? -13.132 -17.775 -22.376 1.00 14.09 295 TYR A O 1
ATOM 557 N N . ASN A 1 68 ? -14.250 -15.930 -21.695 1.00 13.22 296 ASN A N 1
ATOM 558 C CA . ASN A 1 68 ? -15.548 -16.536 -21.988 1.00 14.29 296 ASN A CA 1
ATOM 559 C C . ASN A 1 68 ? -15.718 -16.862 -23.463 1.00 14.77 296 ASN A C 1
ATOM 560 O O . ASN A 1 68 ? -16.243 -17.923 -23.791 1.00 15.34 296 ASN A O 1
ATOM 565 N N . ASP A 1 69 ? -15.243 -15.958 -24.337 1.00 14.32 297 ASP A N 1
ATOM 566 C CA . ASP A 1 69 ? -15.330 -16.217 -25.776 1.00 15.06 297 ASP A CA 1
ATOM 567 C C . ASP A 1 69 ? -14.423 -17.383 -26.157 1.00 15.14 297 ASP A C 1
ATOM 568 O O . ASP A 1 69 ? -14.824 -18.257 -26.926 1.00 17.54 297 ASP A O 1
ATOM 573 N N . GLY A 1 70 ? -13.240 -17.458 -25.551 1.00 15.73 298 GLY A N 1
ATOM 574 C CA . GLY A 1 70 ? -12.358 -18.565 -25.883 1.00 15.71 298 GLY A CA 1
ATOM 575 C C . GLY A 1 70 ? -12.928 -19.893 -25.414 1.00 15.36 298 GLY A C 1
ATOM 576 O O . GLY A 1 70 ? -12.911 -20.911 -26.135 1.00 15.55 298 GLY A O 1
ATOM 577 N N . LEU A 1 71 ? -13.448 -19.915 -24.186 1.00 14.87 299 LEU A N 1
ATOM 578 C CA . LEU A 1 71 ? -14.056 -21.158 -23.665 1.00 15.49 299 LEU A CA 1
ATOM 579 C C . LEU A 1 71 ? -15.229 -21.654 -24.564 1.00 16.43 299 LEU A C 1
ATOM 580 O O . LEU A 1 71 ? -15.311 -22.843 -24.881 1.00 18.57 299 LEU A O 1
ATOM 585 N N . ALA A 1 72 ? -16.057 -20.711 -25.032 1.00 16.39 300 ALA A N 1
ATOM 586 C CA . ALA A 1 72 ? -17.199 -21.041 -25.900 1.00 16.87 300 ALA A CA 1
ATOM 587 C C . ALA A 1 72 ? -16.699 -21.670 -27.197 1.00 19.24 300 ALA A C 1
ATOM 588 O O . ALA A 1 72 ? -17.394 -22.539 -27.760 1.00 22.69 300 ALA A O 1
ATOM 590 N N . ALA A 1 73 ? -15.479 -21.275 -27.653 1.00 19.07 301 ALA A N 1
ATOM 591 C CA . ALA A 1 73 ? -14.888 -21.770 -28.900 1.00 21.27 301 ALA A CA 1
ATOM 592 C C . ALA A 1 73 ? -13.933 -22.955 -28.664 1.00 19.36 301 ALA A C 1
ATOM 593 O O . ALA A 1 73 ? -13.111 -23.254 -29.553 1.00 21.07 301 ALA A O 1
ATOM 595 N N . SER A 1 74 ? -14.018 -23.612 -27.471 1.00 19.77 302 SER A N 1
ATOM 596 C CA . SER A 1 74 ? -13.134 -24.752 -27.097 1.00 19.81 302 SER A CA 1
ATOM 597 C C . SER A 1 74 ? -11.643 -24.342 -27.215 1.00 19.89 302 SER A C 1
ATOM 598 O O . SER A 1 74 ? -10.772 -25.104 -27.688 1.00 21.35 302 SER A O 1
ATOM 601 N N . ALA A 1 75 ? -11.359 -23.111 -26.797 1.00 18.23 303 ALA A N 1
ATOM 602 C CA . ALA A 1 75 ? -10.014 -22.548 -26.919 1.00 17.96 303 ALA A CA 1
ATOM 603 C C . ALA A 1 75 ? -9.779 -21.543 -25.789 1.00 15.62 303 ALA A C 1
ATOM 604 O O . ALA A 1 75 ? -9.358 -20.418 -26.028 1.00 16.50 303 ALA A O 1
ATOM 606 N N . ALA A 1 76 ? -10.084 -21.942 -24.560 1.00 15.83 304 ALA A N 1
ATOM 607 C CA . ALA A 1 76 ? -9.868 -21.019 -23.456 1.00 15.03 304 ALA A CA 1
ATOM 608 C C . ALA A 1 76 ? -8.382 -20.721 -23.259 1.00 13.50 304 ALA A C 1
ATOM 609 O O . ALA A 1 76 ? -7.531 -21.599 -23.386 1.00 13.15 304 ALA A O 1
ATOM 611 N N . PRO A 1 77 ? -8.025 -19.472 -22.936 1.00 13.09 305 PRO A N 1
ATOM 612 C CA . PRO A 1 77 ? -6.635 -19.208 -22.511 1.00 12.42 305 PRO A CA 1
ATOM 613 C C . PRO A 1 77 ? -6.298 -20.076 -21.299 1.00 11.74 305 PRO A C 1
ATOM 614 O O . PRO A 1 77 ? -7.126 -20.246 -20.405 1.00 12.46 305 PRO A O 1
ATOM 618 N N . VAL A 1 78 ? -5.056 -20.593 -21.274 1.00 11.24 306 VAL A N 1
ATOM 619 C CA . VAL A 1 78 ? -4.474 -21.286 -20.125 1.00 10.54 306 VAL A CA 1
ATOM 620 C C . VAL A 1 78 ? -3.812 -20.243 -19.200 1.00 10.52 306 VAL A C 1
ATOM 621 O O . VAL A 1 78 ? -3.993 -20.287 -17.990 1.00 11.02 306 VAL A O 1
ATOM 625 N N . PHE A 1 79 ? -2.989 -19.392 -19.793 1.00 9.75 307 PHE A N 1
ATOM 626 C CA . PHE A 1 79 ? -2.264 -18.360 -19.088 1.00 9.55 307 PHE A CA 1
ATOM 627 C C . PHE A 1 79 ? -2.780 -16.984 -19.389 1.00 9.43 307 PHE A C 1
ATOM 628 O O . PHE A 1 79 ? -3.195 -16.684 -20.519 1.00 10.44 307 PHE A O 1
ATOM 636 N N . LEU A 1 80 ? -2.668 -16.117 -18.389 1.00 9.36 308 LEU A N 1
ATOM 637 C CA . LEU A 1 80 ? -2.871 -14.681 -18.476 1.00 9.30 308 LEU A CA 1
ATOM 638 C C . LEU A 1 80 ? -1.584 -14.008 -18.036 1.00 9.14 308 LEU A C 1
ATOM 639 O O . LEU A 1 80 ? -1.222 -14.091 -16.882 1.00 9.84 308 LEU A O 1
ATOM 644 N N . ALA A 1 81 ? -0.909 -13.322 -18.982 1.00 9.65 309 ALA A N 1
ATOM 645 C CA . ALA A 1 81 ? 0.316 -12.592 -18.705 1.00 9.54 309 ALA A CA 1
ATOM 646 C C . ALA A 1 81 ? 0.023 -11.103 -18.643 1.00 9.79 309 ALA A C 1
ATOM 647 O O . ALA A 1 81 ? -0.431 -10.513 -19.622 1.00 11.68 309 ALA A O 1
ATOM 649 N N . LEU A 1 82 ? 0.215 -10.494 -17.483 1.00 9.41 310 LEU A N 1
ATOM 650 C CA . LEU A 1 82 ? 0.055 -9.057 -17.278 1.00 9.76 310 LEU A CA 1
ATOM 651 C C . LEU A 1 82 ? 1.427 -8.453 -17.335 1.00 10.21 310 LEU A C 1
ATOM 652 O O . LEU A 1 82 ? 2.335 -8.883 -16.611 1.00 12.44 310 LEU A O 1
ATOM 657 N N . VAL A 1 83 ? 1.641 -7.482 -18.225 1.00 9.48 311 VAL A N 1
ATOM 658 C CA . VAL A 1 83 ? 2.961 -6.883 -18.414 1.00 10.00 311 VAL A CA 1
ATOM 659 C C . VAL A 1 83 ? 2.904 -5.406 -18.040 1.00 10.39 311 VAL A C 1
ATOM 660 O O . VAL A 1 83 ? 2.241 -4.615 -18.724 1.00 11.10 311 VAL A O 1
ATOM 664 N N . GLY A 1 84 ? 3.580 -5.068 -16.959 1.00 10.04 312 GLY A N 1
ATOM 665 C CA . GLY A 1 84 ? 3.577 -3.715 -16.424 1.00 10.65 312 GLY A CA 1
ATOM 666 C C . GLY A 1 84 ? 3.336 -3.693 -14.931 1.00 10.32 312 GLY A C 1
ATOM 667 O O . GLY A 1 84 ? 2.903 -4.687 -14.330 1.00 10.55 312 GLY A O 1
ATOM 668 N N . ASP A 1 85 ? 3.648 -2.555 -14.351 1.00 10.59 313 ASP A N 1
ATOM 669 C CA . ASP A 1 85 ? 3.414 -2.293 -12.947 1.00 10.95 313 ASP A CA 1
ATOM 670 C C . ASP A 1 85 ? 1.993 -1.665 -12.798 1.00 10.25 313 ASP A C 1
ATOM 671 O O . ASP A 1 85 ? 1.213 -1.594 -13.745 1.00 10.77 313 ASP A O 1
ATOM 676 N N . THR A 1 86 ? 1.686 -1.233 -11.583 1.00 10.56 314 THR A N 1
ATOM 677 C CA . THR A 1 86 ? 0.332 -0.753 -11.230 1.00 11.48 314 THR A CA 1
ATOM 678 C C . THR A 1 86 ? 0.007 0.587 -11.833 1.00 12.09 314 THR A C 1
ATOM 679 O O . THR A 1 86 ? -1.161 0.953 -11.848 1.00 13.27 314 THR A O 1
ATOM 683 N N . ASP A 1 87 ? 0.990 1.287 -12.388 1.00 12.38 315 ASP A N 1
ATOM 684 C CA . ASP A 1 87 ? 0.721 2.556 -13.090 1.00 13.61 315 ASP A CA 1
ATOM 685 C C . ASP A 1 87 ? 0.012 2.280 -14.430 1.00 13.39 315 ASP A C 1
ATOM 686 O O . ASP A 1 87 ? -0.599 3.203 -14.986 1.00 15.60 315 ASP A O 1
ATOM 691 N N . VAL A 1 88 ? 0.060 1.056 -14.959 1.00 12.23 316 VAL A N 1
ATOM 692 C CA . VAL A 1 88 ? -0.591 0.732 -16.231 1.00 13.25 316 VAL A CA 1
ATOM 693 C C . VAL A 1 88 ? -1.662 -0.384 -16.062 1.00 12.34 316 VAL A C 1
ATOM 694 O O . VAL A 1 88 ? -2.673 -0.368 -16.769 1.00 13.34 316 VAL A O 1
ATOM 698 N N . ILE A 1 89 ? -1.447 -1.353 -15.161 1.00 11.32 317 ILE A N 1
ATOM 699 C CA . ILE A 1 89 ? -2.452 -2.410 -14.903 1.00 11.09 317 ILE A CA 1
ATOM 700 C C . ILE A 1 89 ? -2.604 -2.425 -13.397 1.00 10.73 317 ILE A C 1
ATOM 701 O O . ILE A 1 89 ? -1.719 -2.895 -12.685 1.00 11.08 317 ILE A O 1
ATOM 706 N N . SER A 1 90 ? -3.628 -1.774 -12.869 1.00 11.32 318 SER A N 1
ATOM 707 C CA . SER A 1 90 ? -3.618 -1.446 -11.443 1.00 12.28 318 SER A CA 1
ATOM 708 C C . SER A 1 90 ? -3.819 -2.587 -10.466 1.00 12.14 318 SER A C 1
ATOM 709 O O . SER A 1 90 ? -3.399 -2.441 -9.316 1.00 13.27 318 SER A O 1
ATOM 712 N N . GLY A 1 91 ? -4.480 -3.647 -10.867 1.00 11.97 319 GLY A N 1
ATOM 713 C CA . GLY A 1 91 ? -5.037 -4.583 -9.890 1.00 12.83 319 GLY A CA 1
ATOM 714 C C . GLY A 1 91 ? -6.146 -3.884 -9.084 1.00 11.31 319 GLY A C 1
ATOM 715 O O . GLY A 1 91 ? -6.599 -2.779 -9.442 1.00 12.22 319 GLY A O 1
ATOM 716 N N . GLU A 1 92 ? -6.616 -4.517 -8.008 1.00 11.78 320 GLU A N 1
ATOM 717 C CA . GLU A 1 92 ? -7.611 -3.869 -7.157 1.00 12.34 320 GLU A CA 1
ATOM 718 C C . GLU A 1 92 ? -7.387 -4.386 -5.755 1.00 12.04 320 GLU A C 1
ATOM 719 O O . GLU A 1 92 ? -6.635 -5.349 -5.537 1.00 12.06 320 GLU A O 1
ATOM 725 N N . LYS A 1 93 ? -8.080 -3.792 -4.798 1.00 13.03 321 LYS A N 1
ATOM 726 C CA A LYS A 1 93 ? -7.942 -4.167 -3.390 0.50 13.81 321 LYS A CA 1
ATOM 727 C CA B LYS A 1 93 ? -7.899 -4.211 -3.412 0.50 13.54 321 LYS A CA 1
ATOM 728 C C . LYS A 1 93 ? -8.694 -5.477 -3.141 1.00 13.57 321 LYS A C 1
ATOM 729 O O . LYS A 1 93 ? -9.866 -5.598 -3.508 1.00 14.37 321 LYS A O 1
ATOM 740 N N . GLY A 1 94 ? -8.045 -6.447 -2.518 1.00 12.56 322 GLY A N 1
ATOM 741 C CA . GLY A 1 94 ? -8.723 -7.693 -2.175 1.00 12.39 322 GLY A CA 1
ATOM 742 C C . GLY A 1 94 ? -9.874 -7.455 -1.194 1.00 11.86 322 GLY A C 1
ATOM 743 O O . GLY A 1 94 ? -9.774 -6.581 -0.329 1.00 12.61 322 GLY A O 1
ATOM 744 N N . LYS A 1 95 ? -10.954 -8.237 -1.345 1.00 12.55 323 LYS A N 1
ATOM 745 C CA A LYS A 1 95 ? -12.130 -8.187 -0.444 0.53 12.68 323 LYS A CA 1
ATOM 746 C CA B LYS A 1 95 ? -12.128 -8.191 -0.468 0.47 13.14 323 LYS A CA 1
ATOM 747 C C . LYS A 1 95 ? -11.700 -8.648 0.943 1.00 12.24 323 LYS A C 1
ATOM 748 O O . LYS A 1 95 ? -12.159 -8.103 1.961 1.00 12.71 323 LYS A O 1
ATOM 759 N N . LYS A 1 96 ? -10.814 -9.655 0.988 1.00 11.98 324 LYS A N 1
ATOM 760 C CA A LYS A 1 96 ? -10.344 -10.193 2.262 0.50 11.88 324 LYS A CA 1
ATOM 761 C CA B LYS A 1 96 ? -10.350 -10.188 2.267 0.50 11.92 324 LYS A CA 1
ATOM 762 C C . LYS A 1 96 ? -9.006 -9.614 2.644 1.00 11.90 324 LYS A C 1
ATOM 763 O O . LYS A 1 96 ? -8.760 -9.328 3.827 1.00 13.31 324 LYS A O 1
ATOM 774 N N . THR A 1 97 ? -8.113 -9.437 1.674 1.00 10.78 325 THR A N 1
ATOM 775 C CA . THR A 1 97 ? -6.758 -8.996 2.037 1.00 10.26 325 THR A CA 1
ATOM 776 C C . THR A 1 97 ? -6.656 -7.512 2.283 1.00 10.19 325 THR A C 1
ATOM 777 O O . THR A 1 97 ? -5.743 -7.101 2.992 1.00 11.70 325 THR A O 1
ATOM 781 N N . LYS A 1 98 ? -7.529 -6.701 1.634 1.00 11.30 326 LYS A N 1
ATOM 782 C CA . LYS A 1 98 ? -7.442 -5.242 1.724 1.00 12.00 326 LYS A CA 1
ATOM 783 C C . LYS A 1 98 ? -6.122 -4.738 1.124 1.00 12.57 326 LYS A C 1
ATOM 784 O O . LYS A 1 98 ? -5.752 -3.602 1.376 1.00 13.21 326 LYS A O 1
ATOM 790 N N . LYS A 1 99 ? -5.466 -5.572 0.296 1.00 10.99 327 LYS A N 1
ATOM 791 C CA . LYS A 1 99 ? -4.203 -5.202 -0.349 1.00 10.89 327 LYS A CA 1
ATOM 792 C C . LYS A 1 99 ? -4.336 -5.519 -1.822 1.00 11.19 327 LYS A C 1
ATOM 793 O O . LYS A 1 99 ? -5.227 -6.251 -2.223 1.00 10.63 327 LYS A O 1
ATOM 799 N N . VAL A 1 100 ? -3.424 -4.985 -2.642 1.00 9.87 328 VAL A N 1
ATOM 800 C CA . VAL A 1 100 ? -3.560 -5.185 -4.086 1.00 9.87 328 VAL A CA 1
ATOM 801 C C . VAL A 1 100 ? -3.581 -6.666 -4.417 1.00 9.53 328 VAL A C 1
ATOM 802 O O . VAL A 1 100 ? -2.859 -7.501 -3.832 1.00 9.67 328 VAL A O 1
ATOM 806 N N . THR A 1 101 ? -4.377 -7.004 -5.452 1.00 9.54 329 THR A N 1
ATOM 807 C CA . THR A 1 101 ? -4.435 -8.350 -6.002 1.00 9.55 329 THR A CA 1
ATOM 808 C C . THR A 1 101 ? -4.720 -8.256 -7.476 1.00 9.80 329 THR A C 1
ATOM 809 O O . THR A 1 101 ? -5.407 -7.343 -7.968 1.00 10.55 329 THR A O 1
ATOM 813 N N . ASP A 1 102 ? -4.238 -9.297 -8.164 1.00 9.59 330 ASP A N 1
ATOM 814 C CA . ASP A 1 102 ? -4.534 -9.550 -9.573 1.00 9.70 330 ASP A CA 1
ATOM 815 C C . ASP A 1 102 ? -5.586 -10.653 -9.712 1.00 9.68 330 ASP A C 1
ATOM 816 O O . ASP A 1 102 ? -5.964 -11.004 -10.832 1.00 10.24 330 ASP A O 1
ATOM 821 N N . LEU A 1 103 ? -6.091 -11.185 -8.577 1.00 9.51 331 LEU A N 1
ATOM 822 C CA . LEU A 1 103 ? -7.008 -12.325 -8.671 1.00 10.23 331 LEU A CA 1
ATOM 823 C C . LEU A 1 103 ? -8.198 -12.045 -9.563 1.00 10.71 331 LEU A C 1
ATOM 824 O O . LEU A 1 103 ? -8.639 -12.967 -10.295 1.00 11.29 331 LEU A O 1
ATOM 829 N N . TYR A 1 104 ? -8.766 -10.832 -9.474 1.00 10.23 332 TYR A N 1
ATOM 830 C CA . TYR A 1 104 ? -10.046 -10.605 -10.164 1.00 10.61 332 TYR A CA 1
ATOM 831 C C . TYR A 1 104 ? -9.888 -10.384 -11.673 1.00 11.40 332 TYR A C 1
ATOM 832 O O . TYR A 1 104 ? -10.891 -10.448 -12.379 1.00 12.86 332 TYR A O 1
ATOM 841 N N . TYR A 1 105 ? -8.668 -10.266 -12.168 1.00 10.92 333 TYR A N 1
ATOM 842 C CA . TYR A 1 105 ? -8.486 -10.372 -13.623 1.00 11.83 333 TYR A CA 1
ATOM 843 C C . TYR A 1 105 ? -8.680 -11.823 -14.073 1.00 13.74 333 TYR A C 1
ATOM 844 O O . TYR A 1 105 ? -9.212 -12.068 -15.159 1.00 15.53 333 TYR A O 1
ATOM 853 N N . SER A 1 106 ? -8.242 -12.780 -13.238 1.00 13.80 334 SER A N 1
ATOM 854 C CA . SER A 1 106 ? -8.234 -14.236 -13.520 1.00 16.22 334 SER A CA 1
ATOM 855 C C . SER A 1 106 ? -9.526 -14.935 -13.122 1.00 15.44 334 SER A C 1
ATOM 856 O O . SER A 1 106 ? -9.837 -15.984 -13.701 1.00 17.59 334 SER A O 1
ATOM 859 N N . ALA A 1 107 ? -10.250 -14.413 -12.162 1.00 13.96 335 ALA A N 1
ATOM 860 C CA . ALA A 1 107 ? -11.440 -15.040 -11.599 1.00 14.07 335 ALA A CA 1
ATOM 861 C C . ALA A 1 107 ? -12.605 -14.518 -12.380 1.00 14.11 335 ALA A C 1
ATOM 862 O O . ALA A 1 107 ? -13.065 -13.402 -12.153 1.00 18.86 335 ALA A O 1
ATOM 864 N N . VAL A 1 108 ? -13.070 -15.326 -13.326 1.00 12.95 336 VAL A N 1
ATOM 865 C CA . VAL A 1 108 ? -14.074 -14.848 -14.295 1.00 14.47 336 VAL A CA 1
ATOM 866 C C . VAL A 1 108 ? -15.503 -15.180 -13.859 1.00 14.88 336 VAL A C 1
ATOM 867 O O . VAL A 1 108 ? -16.388 -14.310 -13.904 1.00 16.49 336 VAL A O 1
ATOM 871 N N . ASP A 1 109 ? -15.735 -16.419 -13.420 1.00 15.87 337 ASP A N 1
ATOM 872 C CA . ASP A 1 109 ? -17.054 -16.804 -12.937 1.00 15.88 337 ASP A CA 1
ATOM 873 C C . ASP A 1 109 ? -17.148 -16.395 -11.451 1.00 16.76 337 ASP A C 1
ATOM 874 O O . ASP A 1 109 ? -16.306 -15.621 -10.950 1.00 16.30 337 ASP A O 1
ATOM 879 N N . GLY A 1 110 ? -18.224 -16.791 -10.763 1.00 18.25 338 GLY A N 1
ATOM 880 C CA . GLY A 1 110 ? -18.516 -16.222 -9.459 1.00 19.21 338 GLY A CA 1
ATOM 881 C C . GLY A 1 110 ? -17.647 -16.548 -8.266 1.00 17.51 338 GLY A C 1
ATOM 882 O O . GLY A 1 110 ? -17.776 -15.900 -7.226 1.00 20.99 338 GLY A O 1
ATOM 883 N N . ASP A 1 111 ? -16.852 -17.611 -8.378 1.00 16.81 339 ASP A N 1
ATOM 884 C CA . ASP A 1 111 ? -16.123 -18.035 -7.191 1.00 16.10 339 ASP A CA 1
ATOM 885 C C . ASP A 1 111 ? -14.746 -17.345 -7.120 1.00 15.40 339 ASP A C 1
ATOM 886 O O . ASP A 1 111 ? -14.442 -16.424 -7.898 1.00 16.74 339 ASP A O 1
ATOM 891 N N . TYR A 1 112 ? -13.910 -17.795 -6.168 1.00 13.42 340 TYR A N 1
ATOM 892 C CA . TYR A 1 112 ? -12.600 -17.141 -6.026 1.00 14.15 340 TYR A CA 1
ATOM 893 C C . TYR A 1 112 ? -11.446 -17.938 -6.647 1.00 13.25 340 TYR A C 1
ATOM 894 O O . TYR A 1 112 ? -10.263 -17.588 -6.479 1.00 13.64 340 TYR A O 1
ATOM 903 N N . PHE A 1 113 ? -11.776 -19.015 -7.374 1.00 11.89 341 PHE A N 1
ATOM 904 C CA . PHE A 1 113 ? -10.770 -19.785 -8.066 1.00 11.37 341 PHE A CA 1
ATOM 905 C C . PHE A 1 113 ? -10.492 -19.207 -9.445 1.00 11.26 341 PHE A C 1
ATOM 906 O O . PHE A 1 113 ? -11.446 -19.020 -10.227 1.00 11.94 341 PHE A O 1
ATOM 914 N N . PRO A 1 114 ? -9.250 -18.934 -9.784 1.00 11.40 342 PRO A N 1
ATOM 915 C CA . PRO A 1 114 ? -8.951 -18.428 -11.133 1.00 11.70 342 PRO A CA 1
ATOM 916 C C . PRO A 1 114 ? -9.357 -19.368 -12.244 1.00 11.62 342 PRO A C 1
ATOM 917 O O . PRO A 1 114 ? -9.293 -20.605 -12.092 1.00 13.20 342 PRO A O 1
ATOM 921 N N . GLU A 1 115 ? -9.683 -18.782 -13.404 1.00 11.57 343 GLU A N 1
ATOM 922 C CA . GLU A 1 115 ? -9.904 -19.523 -14.666 1.00 11.49 343 GLU A CA 1
ATOM 923 C C . GLU A 1 115 ? -8.637 -19.687 -15.463 1.00 11.72 343 GLU A C 1
ATOM 924 O O . GLU A 1 115 ? -8.634 -20.521 -16.371 1.00 12.66 343 GLU A O 1
ATOM 930 N N . MET A 1 116 ? -7.599 -18.868 -15.180 1.00 11.74 344 MET A N 1
ATOM 931 C CA . MET A 1 116 ? -6.359 -18.845 -15.915 1.00 11.07 344 MET A CA 1
ATOM 932 C C . MET A 1 116 ? -5.198 -18.753 -14.944 1.00 10.28 344 MET A C 1
ATOM 933 O O . MET A 1 116 ? -5.334 -18.064 -13.918 1.00 12.42 344 MET A O 1
ATOM 938 N N . TYR A 1 117 ? -4.048 -19.306 -15.299 1.00 9.66 345 TYR A N 1
ATOM 939 C CA . TYR A 1 117 ? -2.819 -19.089 -14.537 1.00 9.30 345 TYR A CA 1
ATOM 940 C C . TYR A 1 117 ? -2.288 -17.716 -14.843 1.00 9.26 345 TYR A C 1
ATOM 941 O O . TYR A 1 117 ? -1.927 -17.432 -16.002 1.00 10.71 345 TYR A O 1
ATOM 950 N N . THR A 1 118 ? -2.278 -16.830 -13.857 1.00 9.40 346 THR A N 1
ATOM 951 C CA . THR A 1 118 ? -1.948 -15.439 -14.032 1.00 9.41 346 THR A CA 1
ATOM 952 C C . THR A 1 118 ? -0.634 -15.101 -13.414 1.00 8.88 346 THR A C 1
ATOM 953 O O . THR A 1 118 ? -0.341 -15.493 -12.269 1.00 8.86 346 THR A O 1
ATOM 957 N N . PHE A 1 119 ? 0.159 -14.301 -14.117 1.00 8.74 347 PHE A N 1
ATOM 958 C CA . PHE A 1 119 ? 1.428 -13.809 -13.591 1.00 8.29 347 PHE A CA 1
ATOM 959 C C . PHE A 1 119 ? 1.615 -12.408 -14.093 1.00 8.10 347 PHE A C 1
ATOM 960 O O . PHE A 1 119 ? 1.033 -12.007 -15.107 1.00 9.17 347 PHE A O 1
ATOM 968 N N . ARG A 1 120 ? 2.487 -11.665 -13.412 1.00 8.72 348 ARG A N 1
ATOM 969 C CA . ARG A 1 120 ? 2.741 -10.275 -13.737 1.00 8.83 348 ARG A CA 1
ATOM 970 C C . ARG A 1 120 ? 4.219 -10.033 -13.942 1.00 8.63 348 ARG A C 1
ATOM 971 O O . ARG A 1 120 ? 5.024 -10.212 -13.024 1.00 9.54 348 ARG A O 1
ATOM 979 N N . MET A 1 121 ? 4.592 -9.633 -15.168 1.00 9.45 349 MET A N 1
ATOM 980 C CA A MET A 1 121 ? 5.929 -9.195 -15.514 0.67 9.54 349 MET A CA 1
ATOM 981 C CA B MET A 1 121 ? 5.954 -9.213 -15.450 0.33 9.87 349 MET A CA 1
ATOM 982 C C . MET A 1 121 ? 5.958 -7.723 -15.164 1.00 9.84 349 MET A C 1
ATOM 983 O O . MET A 1 121 ? 5.675 -6.862 -16.008 1.00 10.48 349 MET A O 1
ATOM 992 N N . SER A 1 122 ? 6.207 -7.404 -13.895 1.00 9.58 350 SER A N 1
ATOM 993 C CA . SER A 1 122 ? 6.149 -6.011 -13.434 1.00 9.91 350 SER A CA 1
ATOM 994 C C . SER A 1 122 ? 7.464 -5.300 -13.709 1.00 10.14 350 SER A C 1
ATOM 995 O O . SER A 1 122 ? 8.525 -5.711 -13.191 1.00 10.72 350 SER A O 1
ATOM 998 N N . ALA A 1 123 ? 7.394 -4.227 -14.492 1.00 10.92 351 ALA A N 1
ATOM 999 C CA . ALA A 1 123 ? 8.563 -3.447 -14.866 1.00 11.35 351 ALA A CA 1
ATOM 1000 C C . ALA A 1 123 ? 8.187 -1.989 -14.852 1.00 12.09 351 ALA A C 1
ATOM 1001 O O . ALA A 1 123 ? 7.043 -1.655 -15.177 1.00 12.64 351 ALA A O 1
ATOM 1003 N N . SER A 1 124 ? 9.169 -1.113 -14.569 1.00 12.71 352 SER A N 1
ATOM 1004 C CA . SER A 1 124 ? 8.941 0.317 -14.622 1.00 13.27 352 SER A CA 1
ATOM 1005 C C . SER A 1 124 ? 9.548 0.949 -15.864 1.00 14.95 352 SER A C 1
ATOM 1006 O O . SER A 1 124 ? 9.422 2.173 -16.064 1.00 19.29 352 SER A O 1
ATOM 1009 N N . SER A 1 125 ? 10.245 0.185 -16.664 1.00 14.04 353 SER A N 1
ATOM 1010 C CA . SER A 1 125 ? 10.868 0.656 -17.885 1.00 13.98 353 SER A CA 1
ATOM 1011 C C . SER A 1 125 ? 10.987 -0.516 -18.845 1.00 13.43 353 SER A C 1
ATOM 1012 O O . SER A 1 125 ? 11.068 -1.679 -18.408 1.00 12.29 353 SER A O 1
ATOM 1015 N N . PRO A 1 126 ? 11.113 -0.255 -20.164 1.00 13.58 354 PRO A N 1
ATOM 1016 C CA . PRO A 1 126 ? 11.403 -1.359 -21.106 1.00 14.17 354 PRO A CA 1
ATOM 1017 C C . PRO A 1 126 ? 12.693 -2.098 -20.752 1.00 12.98 354 PRO A C 1
ATOM 1018 O O . PRO A 1 126 ? 12.728 -3.335 -20.865 1.00 13.32 354 PRO A O 1
ATOM 1022 N N . GLU A 1 127 ? 13.711 -1.388 -20.228 1.00 14.04 355 GLU A N 1
ATOM 1023 C CA . GLU A 1 127 ? 14.979 -2.019 -19.866 1.00 14.49 355 GLU A CA 1
ATOM 1024 C C . GLU A 1 127 ? 14.769 -3.064 -18.740 1.00 13.76 355 GLU A C 1
ATOM 1025 O O . GLU A 1 127 ? 15.352 -4.157 -18.797 1.00 12.92 3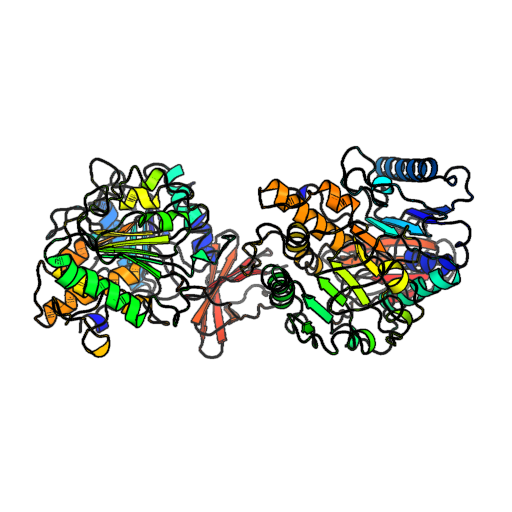55 GLU A O 1
ATOM 1031 N N . GLU A 1 128 ? 13.936 -2.735 -17.737 1.00 12.23 356 GLU A N 1
ATOM 1032 C CA . GLU A 1 128 ? 13.671 -3.716 -16.681 1.00 12.30 356 GLU A CA 1
ATOM 1033 C C . GLU A 1 128 ? 12.913 -4.912 -17.225 1.00 11.61 356 GLU A C 1
ATOM 1034 O O . GLU A 1 128 ? 13.155 -6.033 -16.799 1.00 12.06 356 GLU A O 1
ATOM 1040 N N . LEU A 1 129 ? 11.983 -4.694 -18.160 1.00 10.72 357 LEU A N 1
ATOM 1041 C CA . LEU A 1 129 ? 11.298 -5.841 -18.766 1.00 11.01 357 LEU A CA 1
ATOM 1042 C C . LEU A 1 129 ? 12.290 -6.723 -19.524 1.00 10.80 357 LEU A C 1
ATOM 1043 O O . LEU A 1 129 ? 12.258 -7.947 -19.391 1.00 10.40 357 LEU A O 1
ATOM 1048 N N . THR A 1 130 ? 13.217 -6.093 -20.283 1.00 11.63 358 THR A N 1
ATOM 1049 C CA . THR A 1 130 ? 14.246 -6.868 -20.951 1.00 10.94 358 THR A CA 1
ATOM 1050 C C . THR A 1 130 ? 15.072 -7.661 -19.953 1.00 11.00 358 THR A C 1
ATOM 1051 O O . THR A 1 130 ? 15.456 -8.805 -20.239 1.00 10.94 358 THR A O 1
ATOM 1055 N N . ASN A 1 131 ? 15.354 -7.079 -18.771 1.00 10.73 359 ASN A N 1
ATOM 1056 C CA . ASN A 1 131 ? 16.132 -7.815 -17.772 1.00 11.33 359 ASN A CA 1
ATOM 1057 C C . ASN A 1 131 ? 15.439 -9.116 -17.411 1.00 10.84 359 ASN A C 1
ATOM 1058 O O . ASN A 1 131 ? 16.057 -10.168 -17.257 1.00 10.98 359 ASN A O 1
ATOM 1063 N N . ILE A 1 132 ? 14.112 -9.040 -17.187 1.00 10.38 360 ILE A N 1
ATOM 1064 C CA . ILE A 1 132 ? 13.365 -10.255 -16.816 1.00 10.70 360 ILE A CA 1
ATOM 1065 C C . ILE A 1 132 ? 13.414 -11.244 -17.955 1.00 10.01 360 ILE A C 1
ATOM 1066 O O . ILE A 1 132 ? 13.673 -12.437 -17.763 1.00 9.89 360 ILE A O 1
ATOM 1071 N N . ILE A 1 133 ? 13.094 -10.739 -19.178 1.00 10.45 361 ILE A N 1
ATOM 1072 C CA . ILE A 1 133 ? 13.028 -11.636 -20.344 1.00 11.03 361 ILE A CA 1
ATOM 1073 C C . ILE A 1 133 ? 14.343 -12.333 -20.596 1.00 10.38 361 ILE A C 1
ATOM 1074 O O . ILE A 1 133 ? 14.368 -13.522 -20.930 1.00 10.32 361 ILE A O 1
ATOM 1079 N N . ASP A 1 134 ? 15.478 -11.602 -20.466 1.00 10.46 362 ASP A N 1
ATOM 1080 C CA . ASP A 1 134 ? 16.771 -12.257 -20.767 1.00 10.96 362 ASP A CA 1
ATOM 1081 C C . ASP A 1 134 ? 17.036 -13.430 -19.830 1.00 10.65 362 ASP A C 1
ATOM 1082 O O . ASP A 1 134 ? 17.622 -14.460 -20.207 1.00 10.98 362 ASP A O 1
ATOM 1087 N N . LYS A 1 135 ? 16.610 -13.307 -18.561 1.00 10.28 363 LYS A N 1
ATOM 1088 C CA . LYS A 1 135 ? 16.790 -14.423 -17.614 1.00 9.95 363 LYS A CA 1
ATOM 1089 C C . LYS A 1 135 ? 15.899 -15.591 -17.974 1.00 9.72 363 LYS A C 1
ATOM 1090 O O . LYS A 1 135 ? 16.292 -16.752 -17.937 1.00 10.00 363 LYS A O 1
ATOM 1096 N N . VAL A 1 136 ? 14.629 -15.290 -18.318 1.00 9.69 364 VAL A N 1
ATOM 1097 C CA . VAL A 1 136 ? 13.693 -16.352 -18.744 1.00 10.93 364 VAL A CA 1
ATOM 1098 C C . VAL A 1 136 ? 14.220 -17.095 -19.960 1.00 10.54 364 VAL A C 1
ATOM 1099 O O . VAL A 1 136 ? 14.200 -18.311 -19.993 1.00 11.06 364 VAL A O 1
ATOM 1103 N N . LEU A 1 137 ? 14.719 -16.357 -20.964 1.00 11.09 365 LEU A N 1
ATOM 1104 C CA A LEU A 1 137 ? 15.194 -16.970 -22.208 0.53 11.31 365 LEU A CA 1
ATOM 1105 C CA B LEU A 1 137 ? 15.131 -17.046 -22.175 0.47 11.70 365 LEU A CA 1
ATOM 1106 C C . LEU A 1 137 ? 16.392 -17.877 -21.929 1.00 10.59 365 LEU A C 1
ATOM 1107 O O . LEU A 1 137 ? 16.466 -18.991 -22.455 1.00 10.91 365 LEU A O 1
ATOM 1116 N N . MET A 1 138 ? 17.343 -17.402 -21.111 1.00 10.57 366 MET A N 1
ATOM 1117 C CA . MET A 1 138 ? 18.502 -18.247 -20.828 1.00 11.38 366 MET A CA 1
ATOM 1118 C C . MET A 1 138 ? 18.081 -19.510 -20.100 1.00 10.39 366 MET A C 1
ATOM 1119 O O . MET A 1 138 ? 18.538 -20.620 -20.389 1.00 10.26 366 MET A O 1
ATOM 1124 N N . TYR A 1 139 ? 17.137 -19.361 -19.143 1.00 9.67 367 TYR A N 1
ATOM 1125 C CA . TYR A 1 139 ? 16.724 -20.520 -18.374 1.00 9.78 367 TYR A CA 1
ATOM 1126 C C . TYR A 1 139 ? 15.961 -21.531 -19.227 1.00 8.93 367 TYR A C 1
ATOM 1127 O O . TYR A 1 139 ? 16.267 -22.737 -19.234 1.00 9.48 367 TYR A O 1
ATOM 1136 N N . GLU A 1 140 ? 14.974 -21.055 -20.001 1.00 9.65 368 GLU A N 1
ATOM 1137 C CA . GLU A 1 140 ? 14.109 -21.952 -20.785 1.00 9.86 368 GLU A CA 1
ATOM 1138 C C . GLU A 1 140 ? 14.800 -22.554 -22.013 1.00 10.07 368 GLU A C 1
ATOM 1139 O O . GLU A 1 140 ? 14.480 -23.679 -22.405 1.00 10.96 368 GLU A O 1
ATOM 1145 N N . LYS A 1 141 ? 15.714 -21.791 -22.625 1.00 10.66 369 LYS A N 1
ATOM 1146 C CA . LYS A 1 141 ? 16.493 -22.305 -23.759 1.00 10.87 369 LYS A CA 1
ATOM 1147 C C . LYS A 1 141 ? 17.710 -23.070 -23.255 1.00 11.07 369 LYS A C 1
ATOM 1148 O O . LYS A 1 141 ? 18.407 -23.724 -24.059 1.00 13.53 369 LYS A O 1
ATOM 1154 N N . ALA A 1 142 ? 17.972 -23.027 -21.917 1.00 11.15 370 ALA A N 1
ATOM 1155 C CA . ALA A 1 142 ? 19.093 -23.736 -21.289 1.00 11.36 370 ALA A CA 1
ATOM 1156 C C . ALA A 1 142 ? 20.418 -23.414 -21.951 1.00 11.51 370 ALA A C 1
ATOM 1157 O O . ALA A 1 142 ? 21.217 -24.293 -22.250 1.00 13.52 370 ALA A O 1
ATOM 1159 N N . THR A 1 143 ? 20.668 -22.094 -22.089 1.00 11.94 371 THR A N 1
ATOM 1160 C CA . THR A 1 143 ? 21.919 -21.612 -22.707 1.00 12.02 371 THR A CA 1
ATOM 1161 C C . THR A 1 143 ? 22.934 -21.197 -21.647 1.00 12.75 371 THR A C 1
ATOM 1162 O O . THR A 1 143 ? 23.972 -20.614 -21.991 1.00 14.72 371 THR A O 1
ATOM 1166 N N . MET A 1 144 ? 22.686 -21.521 -20.357 1.00 12.84 372 MET A N 1
ATOM 1167 C CA . MET A 1 144 ? 23.648 -21.140 -19.327 1.00 13.07 372 MET A CA 1
ATOM 1168 C C . MET A 1 144 ? 24.925 -21.978 -19.459 1.00 14.23 372 MET A C 1
ATOM 1169 O O . MET A 1 144 ? 24.847 -23.190 -19.742 1.00 15.97 372 MET A O 1
ATOM 1174 N N . PRO A 1 145 ? 26.102 -21.357 -19.173 1.00 14.55 373 PRO A N 1
ATOM 1175 C CA . PRO A 1 145 ? 27.388 -22.121 -19.233 1.00 16.57 373 PRO A CA 1
ATOM 1176 C C . PRO A 1 145 ? 27.696 -23.000 -17.993 1.00 18.12 373 PRO A C 1
ATOM 1177 O O . PRO A 1 145 ? 28.616 -23.841 -18.059 1.00 19.70 373 PRO A O 1
ATOM 1181 N N . ASP A 1 146 ? 27.012 -22.777 -16.859 1.00 17.06 374 ASP A N 1
ATOM 1182 C CA . ASP A 1 146 ? 27.211 -23.620 -15.663 1.00 17.10 374 ASP A CA 1
ATOM 1183 C C . ASP A 1 146 ? 25.851 -24.264 -15.334 1.00 15.45 374 ASP A C 1
ATOM 1184 O O . ASP A 1 146 ? 25.249 -23.868 -14.322 1.00 17.57 374 ASP A O 1
ATOM 1189 N N . LYS A 1 147 ? 25.546 -25.424 -15.980 1.00 13.45 375 LYS A N 1
ATOM 1190 C CA . LYS A 1 147 ? 24.252 -26.121 -15.652 1.00 12.07 375 LYS A CA 1
ATOM 1191 C C . LYS A 1 147 ? 24.298 -26.791 -14.286 1.00 11.39 375 LYS A C 1
ATOM 1192 O O . LYS A 1 147 ? 23.229 -27.113 -13.749 1.00 11.69 375 LYS A O 1
ATOM 1198 N N . SER A 1 148 ? 25.490 -26.969 -13.699 1.00 11.35 376 SER A N 1
ATOM 1199 C CA . SER A 1 148 ? 25.553 -27.611 -12.378 1.00 11.78 376 SER A CA 1
ATOM 1200 C C . SER A 1 148 ? 24.781 -26.812 -11.297 1.00 10.59 376 SER A C 1
ATOM 1201 O O . SER A 1 148 ? 24.399 -27.407 -10.293 1.00 11.02 376 SER A O 1
ATOM 1204 N N . TYR A 1 149 ? 24.566 -25.510 -11.499 1.00 9.85 377 TYR A N 1
ATOM 1205 C CA . TYR A 1 149 ? 23.838 -24.711 -10.495 1.00 10.32 377 TYR A CA 1
ATOM 1206 C C . TYR A 1 149 ? 22.415 -25.269 -10.344 1.00 9.78 377 TYR A C 1
ATOM 1207 O O . TYR A 1 149 ? 21.776 -25.040 -9.320 1.00 11.31 377 TYR A O 1
ATOM 1216 N N . LEU A 1 150 ? 21.890 -25.898 -11.388 1.00 9.27 378 LEU A N 1
ATOM 1217 C CA . LEU A 1 150 ? 20.528 -26.436 -11.371 1.00 10.09 378 LEU A CA 1
ATOM 1218 C C . LEU A 1 150 ? 20.395 -27.566 -10.343 1.00 10.18 378 LEU A C 1
ATOM 1219 O O . LEU A 1 150 ? 19.273 -27.903 -9.918 1.00 11.49 378 LEU A O 1
ATOM 1224 N N . GLU A 1 151 ? 21.520 -28.129 -9.870 1.00 10.27 379 GLU A N 1
ATOM 1225 C CA . GLU A 1 151 ? 21.538 -29.243 -8.928 1.00 9.99 379 GLU A CA 1
ATOM 1226 C C . GLU A 1 151 ? 21.627 -28.751 -7.484 1.00 9.08 379 GLU A C 1
ATOM 1227 O O . GLU A 1 151 ? 21.885 -29.566 -6.578 1.00 9.89 379 GLU A O 1
ATOM 1233 N N . LYS A 1 152 ? 21.380 -27.464 -7.260 1.00 9.19 380 LYS A N 1
ATOM 1234 C CA A LYS A 1 152 ? 21.578 -26.855 -5.940 0.50 9.71 380 LYS A CA 1
ATOM 1235 C CA B LYS A 1 152 ? 21.580 -26.854 -5.940 0.50 9.70 380 LYS A CA 1
ATOM 1236 C C . LYS A 1 152 ? 20.369 -26.022 -5.561 1.00 9.50 380 LYS A C 1
ATOM 1237 O O . LYS A 1 152 ? 19.765 -25.381 -6.435 1.00 10.68 380 LYS A O 1
ATOM 1248 N N . VAL A 1 153 ? 20.025 -25.998 -4.263 1.00 9.46 381 VAL A N 1
ATOM 1249 C CA . VAL A 1 153 ? 18.878 -25.223 -3.779 1.00 9.34 381 VAL A CA 1
ATOM 1250 C C . VAL A 1 153 ? 19.252 -24.601 -2.452 1.00 9.18 381 VAL A C 1
ATOM 1251 O O . VAL A 1 153 ? 20.204 -25.054 -1.783 1.00 9.43 381 VAL A O 1
ATOM 1255 N N . LEU A 1 154 ? 18.479 -23.566 -2.060 1.00 8.67 382 LEU A N 1
ATOM 1256 C CA . LEU A 1 154 ? 18.610 -22.888 -0.769 1.00 8.72 382 LEU A CA 1
ATOM 1257 C C . LEU A 1 154 ? 17.247 -22.899 -0.090 1.00 8.80 382 LEU A C 1
ATOM 1258 O O . LEU A 1 154 ? 16.256 -22.415 -0.636 1.00 8.92 382 LEU A O 1
ATOM 1263 N N . LEU A 1 155 ? 17.215 -23.480 1.138 1.00 8.47 383 LEU A N 1
ATOM 1264 C CA . LEU A 1 155 ? 15.973 -23.618 1.935 1.00 8.37 383 LEU A CA 1
ATOM 1265 C C . LEU A 1 155 ? 16.207 -23.036 3.311 1.00 8.36 383 LEU A C 1
ATOM 1266 O O . LEU A 1 155 ? 17.184 -23.416 3.991 1.00 9.18 383 LEU A O 1
ATOM 1271 N N . ILE A 1 156 ? 15.361 -22.092 3.726 1.00 8.51 384 ILE A N 1
ATOM 1272 C CA . ILE A 1 156 ? 15.570 -21.416 5.011 1.00 8.40 384 ILE A CA 1
ATOM 1273 C C . ILE A 1 156 ? 14.284 -21.405 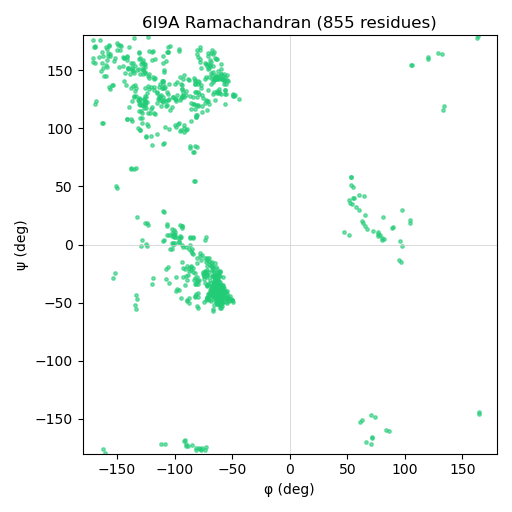5.813 1.00 8.58 384 ILE A C 1
ATOM 1274 O O . ILE A 1 156 ? 13.248 -20.858 5.342 1.00 8.70 384 ILE A O 1
ATOM 1279 N N . ALA A 1 157 ? 14.357 -21.937 7.051 1.00 8.25 385 ALA A N 1
ATOM 1280 C CA . ALA A 1 157 ? 13.332 -21.746 8.059 1.00 8.88 385 ALA A CA 1
ATOM 1281 C C . ALA A 1 157 ? 13.818 -20.580 8.898 1.00 8.30 385 ALA A C 1
ATOM 1282 O O . ALA A 1 157 ? 14.734 -20.754 9.745 1.00 9.36 385 ALA A O 1
ATOM 1284 N N . GLY A 1 158 ? 13.343 -19.374 8.628 1.00 8.37 386 GLY A N 1
ATOM 1285 C CA . GLY A 1 158 ? 13.838 -18.179 9.298 1.00 9.50 386 GLY A CA 1
ATOM 1286 C C . GLY A 1 158 ? 13.403 -18.060 10.736 1.00 8.57 386 GLY A C 1
ATOM 1287 O O . GLY A 1 158 ? 12.736 -18.927 11.309 1.00 8.86 386 GLY A O 1
ATOM 1288 N N . ALA A 1 159 ? 13.756 -16.919 11.317 1.00 9.36 387 ALA A N 1
ATOM 1289 C CA . ALA A 1 159 ? 13.607 -16.718 12.761 1.00 9.79 387 ALA A CA 1
ATOM 1290 C C . ALA A 1 159 ? 12.190 -16.426 13.192 1.00 10.16 387 ALA A C 1
ATOM 1291 O O . ALA A 1 159 ? 11.492 -15.613 12.588 1.00 10.15 387 ALA A O 1
ATOM 1293 N N . ASP A 1 160 ? 11.768 -17.097 14.270 1.00 9.19 388 ASP A N 1
ATOM 1294 C CA . ASP A 1 160 ? 10.544 -16.796 15.020 1.00 9.97 388 ASP A CA 1
ATOM 1295 C C . ASP A 1 160 ? 10.635 -17.593 16.280 1.00 9.29 388 ASP A C 1
ATOM 1296 O O . ASP A 1 160 ? 10.744 -18.822 16.221 1.00 9.74 388 ASP A O 1
ATOM 1301 N N . TYR A 1 161 ? 10.550 -16.924 17.455 1.00 9.57 389 TYR A N 1
ATOM 1302 C CA . TYR A 1 161 ? 10.849 -17.626 18.710 1.00 10.86 389 TYR A CA 1
ATOM 1303 C C . TYR A 1 161 ? 10.019 -18.890 18.876 1.00 10.00 389 TYR A C 1
ATOM 1304 O O . TYR A 1 161 ? 10.522 -19.918 19.356 1.00 10.98 389 TYR A O 1
ATOM 1313 N N . SER A 1 162 ? 8.703 -18.802 18.546 1.00 9.84 390 SER A N 1
ATOM 1314 C CA . SER A 1 162 ? 7.837 -19.968 18.724 1.00 9.90 390 SER A CA 1
ATOM 1315 C C . SER A 1 162 ? 7.613 -20.772 17.448 1.00 9.15 390 SER A C 1
ATOM 1316 O O . SER A 1 162 ? 7.541 -22.001 17.519 1.00 10.02 390 SER A O 1
ATOM 1319 N N . TRP A 1 163 ? 7.480 -20.091 16.298 1.00 8.35 391 TRP A N 1
ATOM 1320 C CA . TRP A 1 163 ? 7.071 -20.799 15.081 1.00 8.35 391 TRP A CA 1
ATOM 1321 C C . TRP A 1 163 ? 8.220 -21.429 14.319 1.00 8.58 391 TRP A C 1
ATOM 1322 O O . TRP A 1 163 ? 7.957 -22.319 13.498 1.00 8.75 391 TRP A O 1
ATOM 1333 N N . ASN A 1 164 ? 9.478 -21.008 14.538 1.00 8.61 392 ASN A N 1
ATOM 1334 C CA . ASN A 1 164 ? 10.547 -21.663 13.783 1.00 8.79 392 ASN A CA 1
ATOM 1335 C C . ASN A 1 164 ? 10.561 -23.167 14.077 1.00 9.20 392 ASN A C 1
ATOM 1336 O O . ASN A 1 164 ? 10.666 -23.980 13.155 1.00 9.25 392 ASN A O 1
ATOM 1341 N N . SER A 1 165 ? 10.430 -23.559 15.360 1.00 9.32 393 SER A N 1
ATOM 1342 C CA . SER A 1 165 ? 10.485 -25.001 15.631 1.00 9.74 393 SER A CA 1
ATOM 1343 C C . SER A 1 165 ? 9.170 -25.695 15.317 1.00 9.66 393 SER A C 1
ATOM 1344 O O . SER A 1 165 ? 9.157 -26.889 14.964 1.00 10.75 393 SER A O 1
ATOM 1347 N N . GLN A 1 166 ? 8.045 -24.993 15.478 1.00 9.39 394 GLN A N 1
ATOM 1348 C CA A GLN A 1 166 ? 6.735 -25.630 15.322 0.55 9.52 394 GLN A CA 1
ATOM 1349 C CA B GLN A 1 166 ? 6.732 -25.627 15.331 0.45 9.62 394 GLN A CA 1
ATOM 1350 C C . GLN A 1 166 ? 6.326 -25.812 13.887 1.00 8.89 394 GLN A C 1
ATOM 1351 O O . GLN A 1 166 ? 5.606 -26.777 13.586 1.00 9.87 394 GLN A O 1
ATOM 1362 N N . VAL A 1 167 ? 6.745 -24.888 13.002 1.00 8.83 395 VAL A N 1
ATOM 1363 C CA . VAL A 1 167 ? 6.311 -24.965 11.600 1.00 8.93 395 VAL A CA 1
ATOM 1364 C C . VAL A 1 167 ? 7.470 -24.776 10.618 1.00 8.45 395 VAL A C 1
ATOM 1365 O O . VAL A 1 167 ? 7.520 -25.484 9.632 1.00 8.82 395 VAL A O 1
ATOM 136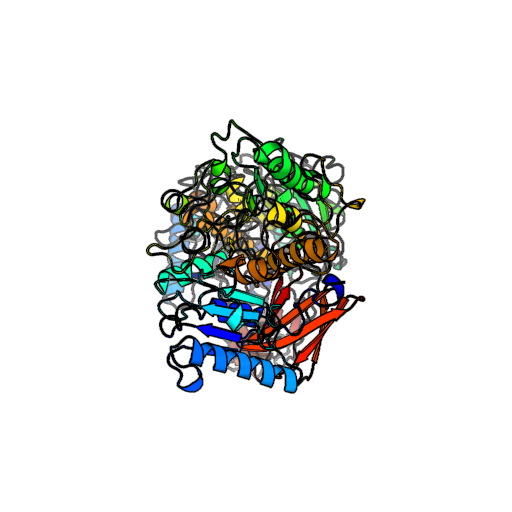9 N N . GLY A 1 168 ? 8.361 -23.805 10.853 1.00 8.71 396 GLY A N 1
ATOM 1370 C CA . GLY A 1 168 ? 9.400 -23.540 9.847 1.00 9.14 396 GLY A CA 1
ATOM 1371 C C . GLY A 1 168 ? 10.282 -24.744 9.597 1.00 8.72 396 GLY A C 1
ATOM 1372 O O . GLY A 1 168 ? 10.495 -25.186 8.442 1.00 8.97 396 GLY A O 1
ATOM 1373 N N . GLN A 1 169 ? 10.817 -25.318 10.695 1.00 9.14 397 GLN A N 1
ATOM 1374 C CA . GLN A 1 169 ? 11.697 -26.477 10.520 1.00 9.65 397 GLN A CA 1
ATOM 1375 C C . GLN A 1 169 ? 10.960 -27.708 9.945 1.00 9.04 397 GLN A C 1
ATOM 1376 O O . GLN A 1 169 ? 11.428 -28.308 8.988 1.00 9.85 397 GLN A O 1
ATOM 1382 N N . PRO A 1 170 ? 9.759 -28.046 10.451 1.00 9.20 398 PRO A N 1
ATOM 1383 C CA . PRO A 1 170 ? 9.038 -29.179 9.832 1.00 9.54 398 PRO A CA 1
ATOM 1384 C C . PRO A 1 170 ? 8.785 -28.962 8.341 1.00 8.94 398 PRO A C 1
ATOM 1385 O O . PRO A 1 170 ? 8.844 -29.909 7.565 1.00 9.23 398 PRO A O 1
ATOM 1389 N N . THR A 1 171 ? 8.492 -27.701 7.931 1.00 8.52 399 THR A N 1
ATOM 1390 C CA . THR A 1 171 ? 8.263 -27.424 6.493 1.00 8.40 399 THR A CA 1
ATOM 1391 C C . THR A 1 171 ? 9.507 -27.780 5.675 1.00 8.58 399 THR A C 1
ATOM 1392 O O . THR A 1 171 ? 9.429 -28.559 4.702 1.00 9.05 399 THR A O 1
ATOM 1396 N N . ILE A 1 172 ? 10.659 -27.202 6.060 1.00 8.61 400 ILE A N 1
ATOM 1397 C CA . ILE A 1 172 ? 11.871 -27.408 5.245 1.00 9.33 400 ILE A CA 1
ATOM 1398 C C . ILE A 1 172 ? 12.328 -28.861 5.342 1.00 8.64 400 ILE A C 1
ATOM 1399 O O . ILE A 1 172 ? 12.760 -29.441 4.332 1.00 9.10 400 ILE A O 1
ATOM 1404 N N . LYS A 1 173 ? 12.197 -29.488 6.515 1.00 8.95 401 LYS A N 1
ATOM 1405 C CA . LYS A 1 173 ? 12.575 -30.895 6.665 1.00 9.15 401 LYS A CA 1
ATOM 1406 C C . LYS A 1 173 ? 11.730 -31.793 5.782 1.00 9.03 401 LYS A C 1
ATOM 1407 O O . LYS A 1 173 ? 12.233 -32.796 5.260 1.00 9.84 401 LYS A O 1
ATOM 1413 N N . TYR A 1 174 ? 10.431 -31.512 5.630 1.00 9.09 402 TYR A N 1
ATOM 1414 C CA . TYR A 1 174 ? 9.571 -32.312 4.741 1.00 9.33 402 TYR A CA 1
ATOM 1415 C C . TYR A 1 174 ? 10.076 -32.187 3.297 1.00 8.58 402 TYR A C 1
ATOM 1416 O O . TYR A 1 174 ? 10.259 -33.181 2.614 1.00 9.12 402 TYR A O 1
ATOM 1425 N N . GLY A 1 175 ? 10.336 -30.951 2.857 1.00 9.20 403 GLY A N 1
ATOM 1426 C CA . GLY A 1 175 ? 10.893 -30.744 1.519 1.00 9.08 403 GLY A CA 1
ATOM 1427 C C . GLY A 1 175 ? 12.176 -31.537 1.269 1.00 9.08 403 GLY A C 1
ATOM 1428 O O . GLY A 1 175 ? 12.343 -32.168 0.205 1.00 9.77 403 GLY A O 1
ATOM 1429 N N . MET A 1 176 ? 13.082 -31.485 2.214 1.00 9.12 404 MET A N 1
ATOM 1430 C CA . MET A 1 176 ? 14.343 -32.220 2.093 1.00 9.56 404 MET A CA 1
ATOM 1431 C C . MET A 1 176 ? 14.186 -33.728 2.166 1.00 9.68 404 MET A C 1
ATOM 1432 O O . MET A 1 176 ? 14.860 -34.459 1.438 1.00 11.07 404 MET A O 1
ATOM 1437 N N . GLN A 1 177 ? 13.295 -34.223 3.025 1.00 9.36 405 GLN A N 1
ATOM 1438 C CA . GLN A 1 177 ? 13.120 -35.651 3.158 1.00 9.57 405 GLN A CA 1
ATOM 1439 C C . GLN A 1 177 ? 12.662 -36.218 1.849 1.00 9.89 405 GLN A C 1
ATOM 1440 O O . GLN A 1 177 ? 13.145 -37.269 1.421 1.00 10.26 405 GLN A O 1
ATOM 1446 N N . TYR A 1 178 ? 11.615 -35.601 1.240 1.00 9.74 406 TYR A N 1
ATOM 1447 C CA . TYR A 1 178 ? 10.998 -36.239 0.104 1.00 9.74 406 TYR A CA 1
ATOM 1448 C C . TYR A 1 178 ? 11.544 -35.819 -1.244 1.00 9.25 406 TYR A C 1
ATOM 1449 O O . TYR A 1 178 ? 11.413 -36.640 -2.173 1.00 10.63 406 TYR A O 1
ATOM 1458 N N . TYR A 1 179 ? 12.071 -34.592 -1.394 1.00 9.10 407 TYR A N 1
ATOM 1459 C CA . TYR A 1 179 ? 12.348 -34.105 -2.754 1.00 9.25 407 TYR A CA 1
ATOM 1460 C C . TYR A 1 179 ? 13.717 -33.446 -2.922 1.00 9.41 407 TYR A C 1
ATOM 1461 O O . TYR A 1 179 ? 14.415 -33.779 -3.871 1.00 9.78 407 TYR A O 1
ATOM 1470 N N . TYR A 1 180 ? 14.052 -32.467 -2.074 1.00 9.34 408 TYR A N 1
ATOM 1471 C CA . TYR A 1 180 ? 15.310 -31.718 -2.229 1.00 9.39 408 TYR A CA 1
ATOM 1472 C C . TYR A 1 180 ? 16.432 -32.488 -1.570 1.00 9.57 408 TYR A C 1
ATOM 1473 O O . TYR A 1 180 ? 16.813 -32.248 -0.420 1.00 10.08 408 TYR A O 1
ATOM 1482 N N . ASN A 1 181 ? 16.894 -33.490 -2.326 1.00 10.07 409 ASN A N 1
ATOM 1483 C CA . ASN A 1 181 ? 17.879 -34.424 -1.798 1.00 10.36 409 ASN A CA 1
ATOM 1484 C C . ASN A 1 181 ? 18.671 -35.091 -2.925 1.00 11.30 409 ASN A C 1
ATOM 1485 O O . ASN A 1 181 ? 18.337 -34.942 -4.107 1.00 10.33 409 ASN A O 1
ATOM 1490 N N . GLN A 1 182 ? 19.711 -35.825 -2.537 1.00 11.73 410 GLN A N 1
ATOM 1491 C CA . GLN A 1 182 ? 20.605 -36.424 -3.528 1.00 12.99 410 GLN A CA 1
ATOM 1492 C C . GLN A 1 182 ? 19.893 -37.474 -4.372 1.00 13.21 410 GLN A C 1
ATOM 1493 O O . GLN A 1 182 ? 20.217 -37.625 -5.566 1.00 13.89 410 GLN A O 1
ATOM 1499 N N . GLU A 1 183 ? 18.887 -38.145 -3.810 1.00 12.99 411 GLU A N 1
ATOM 1500 C CA . GLU A 1 183 ? 18.153 -39.194 -4.536 1.00 14.85 411 GLU A CA 1
ATOM 1501 C C . GLU A 1 183 ? 17.348 -38.602 -5.682 1.00 14.84 411 GLU A C 1
ATOM 1502 O O . GLU A 1 183 ? 17.016 -39.320 -6.639 1.00 19.10 411 GLU A O 1
ATOM 1508 N N . HIS A 1 184 ? 17.074 -37.275 -5.654 1.00 12.39 412 HIS A N 1
ATOM 1509 C CA . HIS A 1 184 ? 16.395 -36.569 -6.748 1.00 12.98 412 HIS A CA 1
ATOM 1510 C C . HIS A 1 184 ? 17.368 -35.771 -7.597 1.00 12.66 412 HIS A C 1
ATOM 1511 O O . HIS A 1 184 ? 16.952 -35.025 -8.475 1.00 13.89 412 HIS A O 1
ATOM 1518 N N . GLY A 1 185 ? 18.667 -35.965 -7.379 1.00 11.38 413 GLY A N 1
ATOM 1519 C CA . GLY A 1 185 ? 19.705 -35.314 -8.179 1.00 11.65 413 GLY A CA 1
ATOM 1520 C C . GLY A 1 185 ? 20.289 -34.038 -7.633 1.00 10.69 413 GLY A C 1
ATOM 1521 O O . GLY A 1 185 ? 21.140 -33.457 -8.306 1.00 11.93 413 GLY A O 1
ATOM 1522 N N . TYR A 1 186 ? 19.891 -33.594 -6.453 1.00 10.11 414 TYR A N 1
ATOM 1523 C CA . TYR A 1 186 ? 20.441 -32.367 -5.889 1.00 10.59 414 TYR A CA 1
ATOM 1524 C C . TYR A 1 186 ? 21.723 -32.659 -5.154 1.00 10.93 414 TYR A C 1
ATOM 1525 O O . TYR A 1 186 ? 21.718 -33.434 -4.176 1.00 13.35 414 TYR A O 1
ATOM 1534 N N . THR A 1 187 ? 22.815 -32.087 -5.644 1.00 10.25 415 THR A N 1
ATOM 1535 C CA . THR A 1 187 ? 24.137 -32.294 -5.060 1.00 11.15 415 THR A CA 1
ATOM 1536 C C . THR A 1 187 ? 24.390 -31.405 -3.860 1.00 11.02 415 THR A C 1
ATOM 1537 O O . THR A 1 187 ? 25.263 -31.721 -3.048 1.00 12.08 415 THR A O 1
ATOM 1541 N N . ASP A 1 188 ? 23.698 -30.262 -3.766 1.00 10.30 416 ASP A N 1
ATOM 1542 C CA . ASP A 1 188 ? 23.926 -29.289 -2.701 1.00 10.34 416 ASP A CA 1
ATOM 1543 C C . ASP A 1 188 ? 22.599 -28.716 -2.261 1.00 10.44 416 ASP A C 1
ATOM 1544 O O . ASP A 1 188 ? 21.956 -27.966 -3.010 1.00 12.95 416 ASP A O 1
ATOM 1549 N N . VAL A 1 189 ? 22.161 -29.108 -1.086 1.00 10.08 417 VAL A N 1
ATOM 1550 C CA . VAL A 1 189 ? 20.904 -28.671 -0.519 1.00 10.12 417 VAL A CA 1
ATOM 1551 C C . VAL A 1 189 ? 21.290 -27.775 0.645 1.00 9.53 417 VAL A C 1
ATOM 1552 O O . VAL A 1 189 ? 21.468 -28.230 1.787 1.00 11.27 417 VAL A O 1
ATOM 1556 N N . TYR A 1 190 ? 21.518 -26.497 0.350 1.00 9.43 418 TYR A N 1
ATOM 1557 C CA . TYR A 1 190 ? 21.923 -25.547 1.392 1.00 9.94 418 TYR A CA 1
ATOM 1558 C C . TYR A 1 190 ? 20.697 -25.277 2.232 1.00 9.36 418 TYR A C 1
ATOM 1559 O O . TYR A 1 190 ? 19.669 -24.862 1.699 1.00 10.92 418 TYR A O 1
ATOM 1568 N N . ASN A 1 191 ? 20.769 -25.534 3.530 1.00 10.13 419 ASN A N 1
ATOM 1569 C CA . ASN A 1 191 ? 19.560 -25.395 4.373 1.00 9.86 419 ASN A CA 1
ATOM 1570 C C . ASN A 1 191 ? 19.947 -24.817 5.713 1.00 10.35 419 ASN A C 1
ATOM 1571 O O . ASN A 1 191 ? 20.971 -25.201 6.300 1.00 11.72 419 ASN A O 1
ATOM 1576 N N . TYR A 1 192 ? 19.127 -23.883 6.180 1.00 9.31 420 TYR A N 1
ATOM 1577 C CA . TYR A 1 192 ? 19.339 -23.225 7.462 1.00 9.65 420 TYR A CA 1
ATOM 1578 C C . TYR A 1 192 ? 18.042 -23.344 8.232 1.00 10.10 420 TYR A C 1
ATOM 1579 O O . TYR A 1 192 ? 17.024 -22.724 7.866 1.00 11.05 420 TYR A O 1
ATOM 1588 N N . LEU A 1 193 ? 18.048 -24.169 9.257 1.00 10.66 421 LEU A N 1
ATOM 1589 C CA . LEU A 1 193 ? 16.851 -24.477 10.025 1.00 10.83 421 LEU A CA 1
ATOM 1590 C C . LEU A 1 193 ? 16.644 -23.582 11.195 1.00 10.29 421 LEU A C 1
ATOM 1591 O O . LEU A 1 193 ? 15.532 -23.508 11.713 1.00 10.85 421 LEU A O 1
ATOM 1596 N N . LYS A 1 194 ? 17.708 -22.948 11.657 1.00 11.24 422 LYS A N 1
ATOM 1597 C CA . LYS A 1 194 ? 17.694 -22.106 12.857 1.00 12.28 422 LYS A CA 1
ATOM 1598 C C . LYS A 1 194 ? 19.009 -21.361 12.905 1.00 12.04 422 LYS A C 1
ATOM 1599 O O . LYS A 1 194 ? 19.914 -21.634 12.093 1.00 12.40 422 LYS A O 1
ATOM 1605 N N . ALA A 1 195 ? 19.116 -20.409 13.807 1.00 13.11 423 ALA A N 1
ATOM 1606 C CA . ALA A 1 195 ? 20.348 -19.644 13.973 1.00 14.24 423 ALA A CA 1
ATOM 1607 C C . ALA A 1 195 ? 21.487 -20.565 14.429 1.00 15.81 423 ALA A C 1
ATOM 1608 O O . ALA A 1 195 ? 21.254 -21.578 15.095 1.00 17.29 423 ALA A O 1
ATOM 1610 N N . PRO A 1 196 ? 22.737 -20.290 13.977 1.00 16.88 424 PRO A N 1
ATOM 1611 C CA . PRO A 1 196 ? 23.140 -19.127 13.175 1.00 16.59 424 PRO A CA 1
ATOM 1612 C C . PRO A 1 196 ? 22.808 -19.262 11.696 1.00 15.02 424 PRO A C 1
ATOM 1613 O O . PRO A 1 196 ? 22.993 -20.315 11.071 1.00 16.48 424 PRO A O 1
ATOM 1617 N N . TYR A 1 197 ? 22.330 -18.165 11.148 1.00 12.74 425 TYR A N 1
ATOM 1618 C CA . TYR A 1 197 ? 22.029 -18.070 9.709 1.00 11.49 425 TYR A CA 1
ATOM 1619 C C . TYR A 1 197 ? 23.179 -17.523 8.886 1.00 12.47 425 TYR A C 1
ATOM 1620 O O . TYR A 1 197 ? 23.046 -17.372 7.661 1.00 12.55 425 TYR A O 1
ATOM 1629 N N . THR A 1 198 ? 24.272 -17.167 9.554 1.00 13.90 426 THR A N 1
ATOM 1630 C CA . THR A 1 198 ? 25.408 -16.526 8.924 1.00 14.92 426 THR A CA 1
ATOM 1631 C C . THR A 1 198 ? 25.810 -17.157 7.598 1.00 13.24 426 THR A C 1
ATOM 1632 O O . THR A 1 198 ? 25.969 -18.389 7.527 1.00 15.61 426 THR A O 1
ATOM 1636 N N . GLY A 1 199 ? 25.870 -16.328 6.564 1.00 16.19 427 GLY A N 1
ATOM 1637 C CA . GLY A 1 199 ? 26.312 -16.744 5.240 1.00 15.36 427 GLY A CA 1
ATOM 1638 C C . GLY A 1 199 ? 25.257 -17.430 4.393 1.00 13.31 427 GLY A C 1
ATOM 1639 O O . GLY A 1 199 ? 25.551 -17.834 3.264 1.00 13.68 427 GLY A O 1
ATOM 1640 N N . CYS A 1 200 ? 24.018 -17.510 4.868 1.00 12.31 428 CYS A N 1
ATOM 1641 C CA . CYS A 1 200 ? 23.008 -18.283 4.128 1.00 12.10 428 CYS A CA 1
ATOM 1642 C C . CYS A 1 200 ? 22.700 -17.732 2.740 1.00 10.92 428 CYS A C 1
ATOM 1643 O O . CYS A 1 200 ? 22.313 -18.511 1.882 1.00 13.14 428 CYS A O 1
ATOM 1646 N N . TYR A 1 201 ? 22.844 -16.430 2.502 1.00 9.96 429 TYR A N 1
ATOM 1647 C CA . TYR A 1 201 ? 22.507 -15.885 1.176 1.00 9.94 429 TYR A CA 1
ATOM 1648 C C . TYR A 1 201 ? 23.700 -15.881 0.210 1.00 9.90 429 TYR A C 1
ATOM 1649 O O . TYR A 1 201 ? 23.506 -15.571 -0.960 1.00 10.68 429 TYR A O 1
ATOM 1658 N N . SER A 1 202 ? 24.878 -16.318 0.662 1.00 10.25 430 SER A N 1
ATOM 1659 C CA A SER A 1 202 ? 26.014 -16.453 -0.266 0.57 10.18 430 SER A CA 1
ATOM 1660 C CA B SER A 1 202 ? 25.996 -16.384 -0.282 0.43 10.67 430 SER A CA 1
ATOM 1661 C C . SER A 1 202 ? 25.679 -17.373 -1.417 1.00 9.94 430 SER A C 1
ATOM 1662 O O . SER A 1 202 ? 26.145 -17.196 -2.558 1.00 10.77 430 SER A O 1
ATOM 1667 N N . HIS A 1 203 ? 24.850 -18.387 -1.127 1.00 9.89 431 HIS A N 1
ATOM 1668 C CA . HIS A 1 203 ? 24.501 -19.415 -2.113 1.00 9.91 431 HIS A CA 1
ATOM 1669 C C . HIS A 1 203 ? 23.669 -18.841 -3.268 1.00 9.33 431 HIS A C 1
ATOM 1670 O O . HIS A 1 203 ? 23.694 -19.405 -4.366 1.00 10.14 431 HIS A O 1
ATOM 1677 N N . LEU A 1 204 ? 22.997 -17.698 -3.052 1.00 9.48 432 LEU A N 1
ATOM 1678 C CA . LEU A 1 204 ? 22.299 -17.080 -4.176 1.00 9.52 432 LEU A CA 1
ATOM 1679 C C . LEU A 1 204 ? 23.267 -16.553 -5.210 1.00 9.93 432 LEU A C 1
ATOM 1680 O O . LEU A 1 204 ? 22.944 -16.528 -6.394 1.00 10.28 432 LEU A O 1
ATOM 1685 N N . ASN A 1 205 ? 24.482 -16.196 -4.777 1.00 10.04 433 ASN A N 1
ATOM 1686 C CA . ASN A 1 205 ? 25.514 -15.718 -5.687 1.00 10.58 433 ASN A CA 1
ATOM 1687 C C . ASN A 1 205 ? 26.194 -16.857 -6.403 1.00 10.73 433 ASN A C 1
ATOM 1688 O O . ASN A 1 205 ? 26.426 -16.784 -7.618 1.00 11.31 433 ASN A O 1
ATOM 1693 N N . THR A 1 206 ? 26.555 -17.923 -5.674 1.00 10.14 434 THR A N 1
ATOM 1694 C CA . THR A 1 206 ? 27.331 -19.001 -6.282 1.00 10.30 434 THR A CA 1
ATOM 1695 C C . THR A 1 206 ? 26.477 -19.864 -7.190 1.00 10.08 434 THR A C 1
ATOM 1696 O O . THR A 1 206 ? 27.007 -20.427 -8.161 1.00 11.99 434 THR A O 1
ATOM 1700 N N . GLY A 1 207 ? 25.190 -19.979 -6.894 1.00 9.69 435 GLY A N 1
ATOM 1701 C CA . GLY A 1 207 ? 24.258 -20.630 -7.803 1.00 11.21 435 GLY A CA 1
ATOM 1702 C C . GLY A 1 207 ? 23.343 -21.611 -7.130 1.00 9.75 435 GLY A C 1
ATOM 1703 O O . GLY A 1 207 ? 23.771 -22.626 -6.576 1.00 10.26 435 GLY A O 1
ATOM 1704 N N . VAL A 1 208 ? 22.045 -21.307 -7.241 1.00 9.56 436 VAL A N 1
ATOM 1705 C CA . VAL A 1 208 ? 20.983 -22.233 -6.869 1.00 9.12 436 VAL A CA 1
ATOM 1706 C C . VAL A 1 208 ? 19.874 -22.094 -7.911 1.00 8.79 436 VAL A C 1
ATOM 1707 O O . VAL A 1 208 ? 19.692 -21.021 -8.500 1.00 9.69 436 VAL A O 1
ATOM 1711 N N . SER A 1 209 ? 19.126 -23.183 -8.099 1.00 9.70 437 SER A N 1
ATOM 1712 C CA . SER A 1 209 ? 17.972 -23.180 -9.024 1.00 10.08 437 SER A CA 1
ATOM 1713 C C . SER A 1 209 ? 16.720 -22.628 -8.331 1.00 8.82 437 SER A C 1
ATOM 1714 O O . SER A 1 209 ? 15.752 -22.222 -9.005 1.00 9.18 437 SER A O 1
ATOM 1717 N N . PHE A 1 210 ? 16.686 -22.711 -7.001 1.00 8.72 438 PHE A N 1
ATOM 1718 C CA . PHE A 1 210 ? 15.465 -22.524 -6.230 1.00 8.66 438 PHE A CA 1
ATOM 1719 C C . PHE A 1 210 ? 15.870 -22.047 -4.859 1.00 8.67 438 PHE A C 1
ATOM 1720 O O . PHE A 1 210 ? 16.816 -22.590 -4.265 1.00 9.14 438 PHE A O 1
ATOM 1728 N N . ALA A 1 211 ? 15.146 -21.066 -4.339 1.00 8.48 439 ALA A N 1
ATOM 1729 C CA . ALA A 1 211 ? 15.351 -20.542 -2.987 1.00 8.21 439 ALA A CA 1
ATOM 1730 C C . ALA A 1 211 ? 13.996 -20.388 -2.351 1.00 8.51 439 ALA A C 1
ATOM 1731 O O . ALA A 1 211 ? 13.111 -19.739 -2.942 1.00 9.82 439 ALA A O 1
ATOM 1733 N N . ASN A 1 212 ? 13.815 -20.973 -1.140 1.00 8.06 440 ASN A N 1
ATOM 1734 C CA . ASN A 1 212 ? 12.523 -20.845 -0.434 1.00 8.27 440 ASN A CA 1
ATOM 1735 C C . ASN A 1 212 ? 12.813 -20.446 1.004 1.00 7.96 440 ASN A C 1
ATOM 1736 O O . ASN A 1 212 ? 13.593 -21.108 1.706 1.00 9.47 440 ASN A O 1
ATOM 1741 N N . TYR A 1 213 ? 12.207 -19.331 1.413 1.00 7.95 441 TYR A N 1
ATOM 1742 C CA . TYR A 1 213 ? 12.302 -18.765 2.748 1.00 8.04 441 TYR A CA 1
ATOM 1743 C C . TYR A 1 213 ? 10.909 -18.820 3.366 1.00 8.28 441 TYR A C 1
ATOM 1744 O O . TYR A 1 213 ? 9.933 -18.357 2.762 1.00 8.93 441 TYR A O 1
ATOM 1753 N N . THR A 1 214 ? 10.802 -19.329 4.600 1.00 8.62 442 THR A N 1
ATOM 1754 C CA . THR A 1 214 ? 9.556 -19.298 5.365 1.00 8.32 442 THR A CA 1
ATOM 1755 C C . THR A 1 214 ? 9.860 -18.731 6.748 1.00 8.70 442 THR A C 1
ATOM 1756 O O . THR A 1 214 ? 10.650 -19.319 7.526 1.00 8.31 442 THR A O 1
ATOM 1760 N N . ALA A 1 215 ? 9.298 -17.563 7.035 1.00 8.45 443 ALA A N 1
ATOM 1761 C CA . ALA A 1 215 ? 9.387 -16.794 8.304 1.00 8.95 443 ALA A CA 1
ATOM 1762 C C . ALA A 1 215 ? 8.909 -15.369 8.022 1.00 8.39 443 ALA A C 1
ATOM 1763 O O . ALA A 1 215 ? 7.967 -15.228 7.253 1.00 9.28 443 ALA A O 1
ATOM 1765 N N . HIS A 1 216 ? 9.484 -14.330 8.638 1.00 8.70 444 HIS A N 1
ATOM 1766 C CA . HIS A 1 216 ? 8.931 -12.961 8.533 1.00 9.10 444 HIS A CA 1
ATOM 1767 C C . HIS A 1 216 ? 9.348 -12.256 7.271 1.00 8.88 444 HIS A C 1
ATOM 1768 O O . HIS A 1 216 ? 10.529 -12.311 6.878 1.00 8.78 444 HIS A O 1
ATOM 1775 N N . GLY A 1 217 ? 8.425 -11.511 6.696 1.00 9.05 445 GLY A N 1
ATOM 1776 C CA . GLY A 1 217 ? 8.683 -10.676 5.535 1.00 8.92 445 GLY A CA 1
ATOM 1777 C C . GLY A 1 217 ? 8.270 -9.245 5.728 1.00 9.26 445 GLY A C 1
ATOM 1778 O O . GLY A 1 217 ? 7.339 -8.949 6.489 1.00 9.97 445 GLY A O 1
ATOM 1779 N N . SER A 1 218 ? 8.910 -8.358 4.974 1.00 10.02 446 SER A N 1
ATOM 1780 C CA . SER A 1 218 ? 8.485 -6.979 4.828 1.00 10.36 446 SER A CA 1
ATOM 1781 C C . SER A 1 218 ? 8.281 -6.713 3.339 1.00 10.01 446 SER A C 1
ATOM 1782 O O . SER A 1 218 ? 8.538 -7.582 2.496 1.00 10.44 446 SER A O 1
ATOM 1785 N N . GLU A 1 219 ? 7.858 -5.495 2.981 1.00 10.08 447 GLU A N 1
ATOM 1786 C CA . GLU A 1 219 ? 7.624 -5.204 1.555 1.00 10.13 447 GLU A CA 1
ATOM 1787 C C . GLU A 1 219 ? 8.886 -5.298 0.754 1.00 10.33 447 GLU A C 1
ATOM 1788 O O . GLU A 1 219 ? 8.815 -5.564 -0.443 1.00 10.98 447 GLU A O 1
ATOM 1794 N N . THR A 1 220 ? 10.042 -5.087 1.406 1.00 10.16 448 THR A N 1
ATOM 1795 C CA . THR A 1 220 ? 11.319 -5.001 0.692 1.00 10.74 448 THR A CA 1
ATOM 1796 C C . THR A 1 220 ? 12.362 -5.963 1.218 1.00 10.33 448 THR A C 1
ATOM 1797 O O . THR A 1 220 ? 13.556 -5.792 0.922 1.00 11.54 448 THR A O 1
ATOM 1801 N N . ALA A 1 221 ? 11.956 -7.008 1.965 1.00 10.56 449 ALA A N 1
ATOM 1802 C CA . ALA A 1 221 ? 12.948 -7.916 2.509 1.00 9.58 449 ALA A CA 1
ATOM 1803 C C . ALA A 1 221 ? 12.353 -9.225 2.938 1.00 9.25 449 ALA A C 1
ATOM 1804 O O . ALA A 1 221 ? 11.220 -9.307 3.431 1.00 9.72 449 ALA A O 1
ATOM 1806 N N . TRP A 1 222 ? 13.194 -10.262 2.889 1.00 9.13 450 TRP A N 1
ATOM 1807 C CA . TRP A 1 222 ? 13.073 -11.432 3.757 1.00 9.14 450 TRP A CA 1
ATOM 1808 C C . TRP A 1 222 ? 13.701 -10.935 5.065 1.00 9.62 450 TRP A C 1
ATOM 1809 O O . TRP A 1 222 ? 14.854 -10.492 5.065 1.00 10.31 450 TRP A O 1
ATOM 1820 N N . ALA A 1 223 ? 12.963 -10.921 6.174 1.00 9.24 451 ALA A N 1
ATOM 1821 C CA . ALA A 1 223 ? 13.385 -10.105 7.308 1.00 11.29 451 ALA A CA 1
ATOM 1822 C C . ALA A 1 223 ? 14.444 -10.712 8.218 1.00 9.90 451 ALA A C 1
ATOM 1823 O O . ALA A 1 223 ? 15.232 -9.939 8.802 1.00 11.30 451 ALA A O 1
ATOM 1825 N N . ASP A 1 224 ? 14.446 -12.023 8.414 1.00 9.80 452 ASP A N 1
ATOM 1826 C CA . ASP A 1 224 ? 15.427 -12.592 9.377 1.00 10.27 452 ASP A CA 1
ATOM 1827 C C . ASP A 1 224 ? 15.545 -14.097 9.143 1.00 9.65 452 ASP A C 1
ATOM 1828 O O . ASP A 1 224 ? 14.626 -14.853 9.499 1.00 9.75 452 ASP A O 1
ATOM 1833 N N . PRO A 1 225 ? 16.628 -14.556 8.522 1.00 9.52 453 PRO A N 1
ATOM 1834 C CA . PRO A 1 225 ? 17.821 -13.777 8.167 1.00 10.75 453 PRO A CA 1
ATOM 1835 C C . PRO A 1 225 ? 17.520 -12.740 7.090 1.00 9.83 453 PRO A C 1
ATOM 1836 O O . PRO A 1 225 ? 16.749 -12.989 6.154 1.00 10.23 453 PRO A O 1
ATOM 1840 N N . LEU A 1 226 ? 18.132 -11.575 7.213 1.00 10.47 454 LEU A N 1
ATOM 1841 C CA . LEU A 1 226 ? 17.804 -10.442 6.411 1.00 11.40 454 LEU A CA 1
ATOM 1842 C C . LEU A 1 226 ? 18.399 -10.483 5.008 1.00 11.62 454 LEU A C 1
ATOM 1843 O O . LEU A 1 226 ? 19.620 -10.643 4.804 1.00 11.65 454 LEU A O 1
ATOM 1848 N N . LEU A 1 227 ? 17.517 -10.251 4.019 1.00 10.65 455 LEU A N 1
ATOM 1849 C CA . LEU A 1 227 ? 17.906 -10.068 2.616 1.00 11.04 455 LEU A CA 1
ATOM 1850 C C . LEU A 1 227 ? 17.072 -8.936 2.098 1.00 10.98 455 LEU A C 1
ATOM 1851 O O . LEU A 1 227 ? 15.858 -9.086 1.932 1.00 11.42 455 LEU A O 1
ATOM 1856 N N . THR A 1 228 ? 17.689 -7.797 1.882 1.00 12.11 456 THR A N 1
ATOM 1857 C CA . THR A 1 228 ? 16.942 -6.613 1.456 1.00 13.58 456 THR A CA 1
ATOM 1858 C C . THR A 1 228 ? 16.963 -6.413 -0.062 1.00 12.74 456 THR A C 1
ATOM 1859 O O . THR A 1 228 ? 17.835 -6.951 -0.757 1.00 12.12 456 THR A O 1
ATOM 1863 N N . THR A 1 229 ? 16.109 -5.497 -0.554 1.00 12.03 457 THR A N 1
ATOM 1864 C CA . THR A 1 229 ? 16.140 -5.118 -1.988 1.00 12.89 457 THR A CA 1
ATOM 1865 C C . THR A 1 229 ? 17.517 -4.531 -2.359 1.00 13.78 457 THR A C 1
ATOM 1866 O O . THR A 1 229 ? 18.026 -4.786 -3.474 1.00 13.58 457 THR A O 1
ATOM 1870 N N . SER A 1 230 ? 18.148 -3.764 -1.458 1.00 15.03 458 SER A N 1
ATOM 1871 C CA A SER A 1 230 ? 19.473 -3.229 -1.768 0.51 14.87 458 SER A CA 1
ATOM 1872 C CA B SER A 1 230 ? 19.468 -3.221 -1.751 0.49 15.15 458 SER A CA 1
ATOM 1873 C C . SER A 1 230 ? 20.483 -4.376 -1.964 1.00 14.69 458 SER A C 1
ATOM 1874 O O . SER A 1 230 ? 21.323 -4.341 -2.877 1.00 16.16 458 SER A O 1
ATOM 1879 N N . GLN A 1 231 ? 20.390 -5.430 -1.159 1.00 13.77 459 GLN A N 1
ATOM 1880 C CA A GLN A 1 231 ? 21.261 -6.592 -1.294 0.52 13.17 459 GLN A CA 1
ATOM 1881 C CA B GLN A 1 231 ? 21.257 -6.594 -1.289 0.48 14.06 459 GLN A CA 1
ATOM 1882 C C . GLN A 1 231 ? 20.945 -7.396 -2.568 1.00 12.30 459 GLN A C 1
ATOM 1883 O O . GLN A 1 231 ? 21.861 -7.915 -3.223 1.00 13.60 459 GLN A O 1
ATOM 1894 N N . LEU A 1 232 ? 19.665 -7.429 -2.971 1.00 11.09 460 LEU A N 1
ATOM 1895 C CA . LEU A 1 232 ? 19.332 -8.109 -4.238 1.00 11.23 460 LEU A CA 1
ATOM 1896 C C . LEU A 1 232 ? 20.063 -7.443 -5.399 1.00 11.25 460 LEU A C 1
ATOM 1897 O O . LEU A 1 232 ? 20.492 -8.138 -6.330 1.00 11.66 460 LEU A O 1
ATOM 1902 N N . LYS A 1 233 ? 20.192 -6.122 -5.362 1.00 12.02 461 LYS A N 1
ATOM 1903 C CA . LYS A 1 233 ? 20.829 -5.402 -6.465 1.00 12.44 461 LYS A CA 1
ATOM 1904 C C . LYS A 1 233 ? 22.327 -5.702 -6.570 1.00 13.09 461 LYS A C 1
ATOM 1905 O O . LYS A 1 233 ? 22.945 -5.426 -7.606 1.00 14.28 461 LYS A O 1
ATOM 1911 N N . ALA A 1 234 ? 22.929 -6.231 -5.487 1.00 12.56 462 ALA A N 1
ATOM 1912 C CA . ALA A 1 234 ? 24.345 -6.566 -5.424 1.00 12.89 462 ALA A CA 1
ATOM 1913 C C . ALA A 1 234 ? 24.614 -8.062 -5.612 1.00 11.96 462 ALA A C 1
ATOM 1914 O O . ALA A 1 234 ? 25.768 -8.462 -5.494 1.00 13.56 462 ALA A O 1
ATOM 1916 N N . LEU A 1 235 ? 23.584 -8.902 -5.943 1.00 10.97 463 LEU A N 1
ATOM 1917 C CA . LEU A 1 235 ? 23.827 -10.309 -6.250 1.00 11.61 463 LEU A CA 1
ATOM 1918 C C . LEU A 1 235 ? 24.775 -10.441 -7.461 1.00 10.76 463 LEU A C 1
ATOM 1919 O O . LEU A 1 235 ? 24.838 -9.544 -8.318 1.00 12.69 463 LEU A O 1
ATOM 1924 N N . THR A 1 236 ? 25.468 -11.569 -7.536 1.00 11.78 464 THR A N 1
ATOM 1925 C CA . THR A 1 236 ? 26.466 -11.765 -8.586 1.00 11.96 464 THR A CA 1
ATOM 1926 C C . THR A 1 236 ? 26.186 -13.022 -9.396 1.00 11.83 464 THR A C 1
ATOM 1927 O O . THR A 1 236 ? 27.084 -13.500 -10.115 1.00 12.77 464 THR A O 1
ATOM 1931 N N . ASN A 1 237 ? 24.947 -13.580 -9.351 1.00 11.01 465 ASN A N 1
ATOM 1932 C CA . ASN A 1 237 ? 24.643 -14.861 -9.981 1.00 11.15 465 ASN A CA 1
ATOM 1933 C C . ASN A 1 237 ? 24.345 -14.738 -11.478 1.00 11.41 465 ASN A C 1
ATOM 1934 O O . ASN A 1 237 ? 23.323 -15.213 -11.980 1.00 10.88 465 ASN A O 1
ATOM 1939 N N . LYS A 1 238 ? 25.283 -14.122 -12.210 1.00 11.80 466 LYS A N 1
ATOM 1940 C CA A LYS A 1 238 ? 25.154 -14.028 -13.654 0.50 12.42 466 LYS A CA 1
ATOM 1941 C CA B LYS A 1 238 ? 25.155 -14.026 -13.651 0.50 12.41 466 LYS A CA 1
ATOM 1942 C C . LYS A 1 238 ? 25.023 -15.424 -14.208 1.00 11.89 466 LYS A C 1
ATOM 1943 O O . LYS A 1 238 ? 25.757 -16.341 -13.825 1.00 12.44 466 LYS A O 1
ATOM 1954 N N . ASP A 1 239 ? 24.036 -15.603 -15.118 1.00 11.45 467 ASP A N 1
ATOM 1955 C CA . ASP A 1 239 ? 23.749 -16.841 -15.815 1.00 11.95 467 ASP A CA 1
ATOM 1956 C C . ASP A 1 239 ? 23.269 -17.961 -14.899 1.00 11.18 467 ASP A C 1
ATOM 1957 O O . ASP A 1 239 ? 23.200 -19.102 -15.334 1.00 10.93 467 ASP A O 1
ATOM 1962 N N . LYS A 1 240 ? 22.852 -17.641 -13.660 1.00 10.34 468 LYS A N 1
ATOM 1963 C CA . LYS A 1 240 ? 22.431 -18.677 -12.708 1.00 10.07 468 LYS A CA 1
ATOM 1964 C C . LYS A 1 240 ? 21.127 -18.263 -12.039 1.00 9.70 468 LYS A C 1
ATOM 1965 O O . LYS A 1 240 ? 21.064 -17.992 -10.824 1.00 10.64 468 LYS A O 1
ATOM 1971 N N . TYR A 1 241 ? 20.058 -18.193 -12.855 1.00 9.90 469 TYR A N 1
ATOM 1972 C CA . TYR A 1 241 ? 18.811 -17.611 -12.398 1.00 9.21 469 TYR A CA 1
ATOM 1973 C C . TYR A 1 241 ? 17.918 -18.633 -11.745 1.00 8.88 469 TYR A C 1
ATOM 1974 O O . TYR A 1 241 ? 17.767 -19.766 -12.173 1.00 9.81 469 TYR A O 1
ATOM 1983 N N . PHE A 1 242 ? 17.228 -18.180 -10.675 1.00 9.27 470 PHE A N 1
ATOM 1984 C CA . PHE A 1 242 ? 16.418 -19.081 -9.852 1.00 8.98 470 PHE A CA 1
ATOM 1985 C C . PHE A 1 242 ? 14.933 -18.700 -9.821 1.00 8.84 470 PHE A C 1
ATOM 1986 O O . PHE A 1 242 ? 14.539 -17.560 -10.144 1.00 9.00 470 PHE A O 1
ATOM 1994 N N . LEU A 1 243 ? 14.142 -19.662 -9.332 1.00 8.42 471 LEU A N 1
ATOM 1995 C CA . LEU A 1 243 ? 12.795 -19.380 -8.827 1.00 8.48 471 LEU A CA 1
ATOM 1996 C C . LEU A 1 243 ? 12.951 -19.139 -7.321 1.00 8.11 471 LEU A C 1
ATOM 1997 O O . LEU A 1 243 ? 13.629 -19.928 -6.644 1.00 8.72 471 LEU A O 1
ATOM 2002 N N . ALA A 1 244 ? 12.367 -18.056 -6.806 1.00 8.06 472 ALA A N 1
ATOM 2003 C CA . ALA A 1 244 ? 12.365 -17.834 -5.348 1.00 8.03 472 ALA A CA 1
ATOM 2004 C C . ALA A 1 244 ? 10.928 -17.805 -4.877 1.00 8.16 472 ALA A C 1
ATOM 2005 O O . ALA A 1 244 ? 10.030 -17.272 -5.570 1.00 8.05 472 ALA A O 1
ATOM 2007 N N . ILE A 1 245 ? 10.724 -18.345 -3.676 1.00 7.97 473 ILE A N 1
ATOM 2008 C CA . ILE A 1 245 ? 9.376 -18.367 -3.033 1.00 7.82 473 ILE A CA 1
ATOM 2009 C C . ILE A 1 245 ? 9.547 -17.830 -1.620 1.00 8.23 473 ILE A C 1
ATOM 2010 O O . ILE A 1 245 ? 10.327 -18.390 -0.808 1.00 8.33 473 ILE A O 1
ATOM 2015 N N . GLY A 1 246 ? 8.847 -16.744 -1.326 1.00 8.09 474 GLY A N 1
ATOM 2016 C CA . GLY A 1 246 ? 8.816 -16.161 0.017 1.00 8.49 474 GLY A CA 1
ATOM 2017 C C . GLY A 1 246 ? 7.480 -16.497 0.672 1.00 8.13 474 GLY A C 1
ATOM 2018 O O . GLY A 1 246 ? 6.441 -15.928 0.304 1.00 8.42 474 GLY A O 1
ATOM 2019 N N . ASN A 1 247 ? 7.488 -17.523 1.532 1.00 8.10 475 ASN A N 1
ATOM 2020 C CA . ASN A 1 247 ? 6.301 -17.853 2.341 1.00 8.16 475 ASN A CA 1
ATOM 2021 C C . ASN A 1 247 ? 6.375 -17.004 3.610 1.00 7.91 475 ASN A C 1
ATOM 2022 O O . ASN A 1 247 ? 6.951 -17.401 4.642 1.00 8.75 475 ASN A O 1
ATOM 2027 N N . CYS A 1 248 ? 5.899 -15.759 3.467 1.00 8.37 476 CYS A N 1
ATOM 2028 C CA . CYS A 1 248 ? 6.111 -14.682 4.453 1.00 9.02 476 CYS A CA 1
ATOM 2029 C C . CYS A 1 248 ? 5.219 -13.526 4.094 1.00 9.31 476 CYS A C 1
ATOM 2030 O O . CYS A 1 248 ? 4.656 -13.467 2.989 1.00 9.13 476 CYS A O 1
ATOM 2033 N N . CYS A 1 249 ? 5.111 -12.540 4.957 1.00 9.07 477 CYS A N 1
ATOM 2034 C CA . CYS A 1 249 ? 4.305 -11.359 4.666 1.00 9.05 477 CYS A CA 1
ATOM 2035 C C . CYS A 1 249 ? 4.876 -10.505 3.556 1.00 8.48 477 CYS A C 1
ATOM 2036 O O . CYS A 1 249 ? 6.100 -10.388 3.430 1.00 9.99 477 CYS A O 1
ATOM 2039 N N . ILE A 1 250 ? 3.969 -9.912 2.783 1.00 8.34 478 ILE A N 1
ATOM 2040 C CA . ILE A 1 250 ? 3.990 -8.667 2.005 1.00 8.40 478 ILE A CA 1
ATOM 2041 C C . ILE A 1 250 ? 5.170 -8.456 1.029 1.00 8.52 478 ILE A C 1
ATOM 2042 O O . ILE A 1 250 ? 5.175 -7.380 0.402 1.00 9.05 478 ILE A O 1
ATOM 2047 N N . THR A 1 251 ? 6.043 -9.447 0.787 1.00 8.99 479 THR A N 1
ATOM 2048 C CA . THR A 1 251 ? 7.126 -9.222 -0.172 1.00 9.34 479 THR A CA 1
ATOM 2049 C C . THR A 1 251 ? 6.654 -9.069 -1.607 1.00 8.88 479 THR A C 1
ATOM 2050 O O . THR A 1 251 ? 7.459 -8.592 -2.430 1.00 10.36 479 THR A O 1
ATOM 2054 N N . ALA A 1 252 ? 5.400 -9.448 -1.918 1.00 9.24 480 ALA A N 1
ATOM 2055 C CA . ALA A 1 252 ? 4.859 -9.288 -3.273 1.00 9.28 480 ALA A CA 1
ATOM 2056 C C . ALA A 1 252 ? 3.805 -8.209 -3.259 1.00 8.93 480 ALA A C 1
ATOM 2057 O O . ALA A 1 252 ? 2.918 -8.204 -4.113 1.00 9.63 480 ALA A O 1
ATOM 2059 N N . GLN A 1 253 ? 3.902 -7.218 -2.363 1.00 9.86 481 GLN A N 1
ATOM 2060 C CA . GLN A 1 253 ? 2.909 -6.094 -2.331 1.00 9.84 481 GLN A CA 1
ATOM 2061 C C . GLN A 1 253 ? 3.337 -5.088 -3.401 1.00 9.86 481 GLN A C 1
ATOM 2062 O O . GLN A 1 253 ? 4.000 -4.079 -3.143 1.00 10.47 481 GLN A O 1
ATOM 2068 N N . PHE A 1 254 ? 2.893 -5.369 -4.629 1.00 9.85 482 PHE A N 1
ATOM 2069 C CA . PHE A 1 254 ? 3.471 -4.722 -5.796 1.00 10.24 482 PHE A CA 1
ATOM 2070 C C . PHE A 1 254 ? 2.885 -3.363 -6.122 1.00 10.09 482 PHE A C 1
ATOM 2071 O O . PHE A 1 254 ? 3.315 -2.751 -7.118 1.00 10.09 482 PHE A O 1
ATOM 2079 N N . ASP A 1 255 ? 1.988 -2.795 -5.275 1.00 10.28 483 ASP A N 1
ATOM 2080 C CA . ASP A 1 255 ? 1.612 -1.389 -5.367 1.00 10.53 483 ASP A CA 1
ATOM 2081 C C . ASP A 1 255 ? 2.238 -0.566 -4.225 1.00 11.01 483 ASP A C 1
ATOM 2082 O O . ASP A 1 255 ? 1.829 0.587 -4.014 1.00 12.25 483 ASP A O 1
ATOM 2087 N N . TYR A 1 256 ? 3.264 -1.085 -3.567 1.00 11.10 484 TYR A N 1
ATOM 2088 C CA . TYR A 1 256 ? 3.949 -0.357 -2.518 1.00 11.76 484 TYR A CA 1
ATOM 2089 C C . TYR A 1 256 ? 4.620 0.907 -3.093 1.00 12.32 484 TYR A C 1
ATOM 2090 O O . TYR A 1 256 ? 4.894 1.004 -4.303 1.00 12.11 484 TYR A O 1
ATOM 2099 N N . VAL A 1 257 ? 4.920 1.874 -2.209 1.00 12.58 485 VAL A N 1
ATOM 2100 C CA A VAL A 1 257 ? 5.510 3.173 -2.579 0.50 13.27 485 VAL A CA 1
ATOM 2101 C CA B VAL A 1 257 ? 5.517 3.167 -2.589 0.50 13.51 485 VAL A CA 1
ATOM 2102 C C . VAL A 1 257 ? 6.900 2.999 -3.199 1.00 13.99 485 VAL A C 1
ATOM 2103 O O . VAL A 1 257 ? 7.367 3.901 -3.900 1.00 16.67 485 VAL A O 1
ATOM 2110 N N . GLN A 1 258 ? 7.553 1.864 -2.937 1.00 13.00 486 GLN A N 1
ATOM 2111 C CA A GLN A 1 258 ? 8.792 1.554 -3.635 0.48 13.51 486 GLN A CA 1
ATOM 2112 C CA B GLN A 1 258 ? 8.818 1.488 -3.550 0.52 12.87 486 GLN A CA 1
ATOM 2113 C C . GLN A 1 258 ? 8.618 0.154 -4.262 1.00 12.15 486 GLN A C 1
ATOM 2114 O O . GLN A 1 258 ? 7.726 -0.595 -3.867 1.00 11.40 486 GLN A O 1
ATOM 2125 N N . PRO A 1 259 ? 9.449 -0.229 -5.230 1.00 11.73 487 PRO A N 1
ATOM 2126 C CA . PRO A 1 259 ? 9.329 -1.579 -5.792 1.00 10.89 487 PRO A CA 1
ATOM 2127 C C . PRO A 1 259 ? 9.449 -2.615 -4.659 1.00 10.87 487 PRO A C 1
ATOM 2128 O O . PRO A 1 259 ? 10.321 -2.532 -3.770 1.00 11.08 487 PRO A O 1
ATOM 2132 N N . CYS A 1 260 ? 8.541 -3.585 -4.658 1.00 10.54 488 CYS A N 1
ATOM 2133 C CA . CYS A 1 260 ? 8.592 -4.563 -3.594 1.00 10.71 488 CYS A CA 1
ATOM 2134 C C . CYS A 1 260 ? 9.707 -5.584 -3.849 1.00 9.63 488 CYS A C 1
ATOM 2135 O O . CYS A 1 260 ? 10.269 -5.652 -4.946 1.00 9.88 488 CYS A O 1
ATOM 2138 N N . PHE A 1 261 ? 10.003 -6.421 -2.850 1.00 9.90 489 PHE A N 1
ATOM 2139 C CA . PHE A 1 261 ? 11.026 -7.432 -2.958 1.00 9.46 489 PHE A CA 1
ATOM 2140 C C . PHE A 1 261 ? 10.826 -8.310 -4.206 1.00 9.35 489 PHE A C 1
ATOM 2141 O O . PHE A 1 261 ? 11.793 -8.593 -4.932 1.00 9.47 489 PHE A O 1
ATOM 2149 N N . GLY A 1 262 ? 9.578 -8.764 -4.449 1.00 8.82 490 GLY A N 1
ATOM 2150 C CA . GLY A 1 262 ? 9.353 -9.637 -5.607 1.00 9.72 490 GLY A CA 1
ATOM 2151 C C . GLY A 1 262 ? 9.592 -8.933 -6.941 1.00 9.27 490 GLY A C 1
ATOM 2152 O O . GLY A 1 262 ? 9.999 -9.573 -7.922 1.00 10.01 490 GLY A O 1
ATOM 2153 N N . GLU A 1 263 ? 9.316 -7.612 -6.992 1.00 8.93 491 GLU A N 1
ATOM 2154 C CA . GLU A 1 263 ? 9.588 -6.847 -8.199 1.00 9.81 491 GLU A CA 1
ATOM 2155 C C . GLU A 1 263 ? 11.100 -6.700 -8.363 1.00 9.80 491 GLU A C 1
ATOM 2156 O O . GLU A 1 263 ? 11.640 -6.857 -9.449 1.00 10.09 491 GLU A O 1
ATOM 2162 N N . VAL A 1 264 ? 11.810 -6.337 -7.271 1.00 9.78 492 VAL A N 1
ATOM 2163 C CA . VAL A 1 264 ? 13.267 -6.145 -7.427 1.00 10.50 492 VAL A CA 1
ATOM 2164 C C . VAL A 1 264 ? 13.947 -7.444 -7.821 1.00 9.94 492 VAL A C 1
ATOM 2165 O O . VAL A 1 264 ? 14.835 -7.428 -8.692 1.00 9.65 492 VAL A O 1
ATOM 2169 N N . ILE A 1 265 ? 13.583 -8.566 -7.202 1.00 9.75 493 ILE A N 1
ATOM 2170 C CA . ILE A 1 265 ? 14.333 -9.797 -7.441 1.00 9.58 493 ILE A CA 1
ATOM 2171 C C . ILE A 1 265 ? 14.170 -10.266 -8.897 1.00 9.69 493 ILE A C 1
ATOM 2172 O O . ILE A 1 265 ? 15.067 -10.951 -9.406 1.00 9.87 493 ILE A O 1
ATOM 2177 N N . THR A 1 266 ? 13.048 -9.888 -9.558 1.00 9.49 494 THR A N 1
ATOM 2178 C CA . THR A 1 266 ? 12.865 -10.241 -10.952 1.00 9.93 494 THR A CA 1
ATOM 2179 C C . THR A 1 266 ? 13.411 -9.152 -11.868 1.00 9.47 494 THR A C 1
ATOM 2180 O O . THR A 1 266 ? 13.931 -9.486 -12.936 1.00 10.15 494 THR A O 1
ATOM 2184 N N . ARG A 1 267 ? 13.323 -7.862 -11.498 1.00 10.03 495 ARG A N 1
ATOM 2185 C CA . ARG A 1 267 ? 13.801 -6.764 -12.368 1.00 10.86 495 ARG A CA 1
ATOM 2186 C C . ARG A 1 267 ? 15.322 -6.682 -12.462 1.00 11.18 495 ARG A C 1
ATOM 2187 O O . ARG A 1 267 ? 15.812 -6.127 -13.444 1.00 12.32 495 ARG A O 1
ATOM 2195 N N . VAL A 1 268 ? 16.083 -7.141 -11.457 1.00 10.89 496 VAL A N 1
ATOM 2196 C CA . VAL A 1 268 ? 17.531 -6.904 -11.477 1.00 11.31 496 VAL A CA 1
ATOM 2197 C C . VAL A 1 268 ? 18.184 -7.604 -12.669 1.00 10.90 496 VAL A C 1
ATOM 2198 O O . VAL A 1 268 ? 17.836 -8.731 -13.065 1.00 11.50 496 VAL A O 1
ATOM 2202 N N . LYS A 1 269 ? 19.193 -6.903 -13.252 1.00 11.45 497 LYS A N 1
ATOM 2203 C CA . LYS A 1 269 ? 19.813 -7.341 -14.491 1.00 11.60 497 LYS A CA 1
ATOM 2204 C C . LYS A 1 269 ? 20.858 -8.427 -14.280 1.00 12.03 497 LYS A C 1
ATOM 2205 O O . LYS A 1 269 ? 21.784 -8.231 -13.495 1.00 12.04 497 LYS A O 1
ATOM 2211 N N . GLU A 1 270 ? 20.735 -9.543 -14.994 1.00 11.51 498 GLU A N 1
ATOM 2212 C CA . GLU A 1 270 ? 21.747 -10.613 -14.995 1.00 12.59 498 GLU A CA 1
ATOM 2213 C C . GLU A 1 270 ? 22.113 -11.052 -13.579 1.00 11.32 498 GLU A C 1
ATOM 2214 O O . GLU A 1 270 ? 23.247 -11.434 -13.293 1.00 12.70 498 GLU A O 1
ATOM 2220 N N . LYS A 1 271 ? 21.094 -11.095 -12.729 1.00 10.94 499 LYS A N 1
ATOM 2221 C CA . LYS A 1 271 ? 21.224 -11.604 -11.358 1.00 10.74 499 LYS A CA 1
ATOM 2222 C C . LYS A 1 271 ? 19.805 -11.844 -10.861 1.00 9.84 499 LYS A C 1
ATOM 2223 O O . LYS A 1 271 ? 18.840 -11.480 -11.523 1.00 10.69 499 LYS A O 1
ATOM 2229 N N . GLY A 1 272 ? 19.699 -12.379 -9.659 1.00 9.54 500 GLY A N 1
ATOM 2230 C CA . GLY A 1 272 ? 18.365 -12.602 -9.093 1.00 9.82 500 GLY A CA 1
ATOM 2231 C C . GLY A 1 272 ? 17.603 -13.729 -9.784 1.00 9.15 500 GLY A C 1
ATOM 2232 O O . GLY A 1 272 ? 18.161 -14.763 -10.195 1.00 10.00 500 GLY A O 1
ATOM 2233 N N . ALA A 1 273 ? 16.267 -13.539 -9.832 1.00 9.19 501 ALA A N 1
ATOM 2234 C CA . ALA A 1 273 ? 15.317 -14.586 -10.212 1.00 9.56 501 ALA A CA 1
ATOM 2235 C C . ALA A 1 273 ? 14.705 -14.391 -11.582 1.00 8.98 501 ALA A C 1
ATOM 2236 O O . ALA A 1 273 ? 14.583 -13.255 -12.047 1.00 10.29 501 ALA A O 1
ATOM 2238 N N . TYR A 1 274 ? 14.203 -15.495 -12.167 1.00 8.99 502 TYR A N 1
ATOM 2239 C CA . TYR A 1 274 ? 13.342 -15.367 -13.353 1.00 9.19 502 TYR A CA 1
ATOM 2240 C C . TYR A 1 274 ? 11.854 -15.325 -12.968 1.00 9.25 502 TYR A C 1
ATOM 2241 O O . TYR A 1 274 ? 11.027 -14.887 -13.770 1.00 9.19 502 TYR A O 1
ATOM 2250 N N . ALA A 1 275 ? 11.511 -15.710 -11.729 1.00 8.49 503 ALA A N 1
ATOM 2251 C CA . ALA A 1 275 ? 10.129 -15.656 -11.238 1.00 8.42 503 ALA A CA 1
ATOM 2252 C C . ALA A 1 275 ? 10.207 -15.675 -9.728 1.00 8.60 503 ALA A C 1
ATOM 2253 O O . ALA A 1 275 ? 11.137 -16.214 -9.114 1.00 8.56 503 ALA A O 1
ATOM 2255 N N . TYR A 1 276 ? 9.157 -15.106 -9.127 1.00 8.31 504 TYR A N 1
ATOM 2256 C CA . TYR A 1 276 ? 8.988 -15.025 -7.657 1.00 7.96 504 TYR A CA 1
ATOM 2257 C C . TYR A 1 276 ? 7.570 -15.324 -7.318 1.00 7.62 504 TYR A C 1
ATOM 2258 O O . TYR A 1 276 ? 6.644 -14.819 -7.955 1.00 8.68 504 TYR A O 1
ATOM 2267 N N . ILE A 1 277 ? 7.389 -16.161 -6.287 1.00 7.78 505 ILE A N 1
ATOM 2268 C CA . ILE A 1 277 ? 6.055 -16.375 -5.712 1.00 7.55 505 ILE A CA 1
ATOM 2269 C C . ILE A 1 277 ? 6.062 -15.809 -4.297 1.00 7.66 505 ILE A C 1
ATOM 2270 O O . ILE A 1 277 ? 6.960 -16.153 -3.506 1.00 8.41 505 ILE A O 1
ATOM 2275 N N . GLY A 1 278 ? 5.125 -14.940 -3.987 1.00 7.58 506 GLY A N 1
ATOM 2276 C CA . GLY A 1 278 ? 5.024 -14.415 -2.642 1.00 8.18 506 GLY A CA 1
ATOM 2277 C C . GLY A 1 278 ? 3.663 -13.805 -2.431 1.00 7.99 506 GLY A C 1
ATOM 2278 O O . GLY A 1 278 ? 2.780 -13.843 -3.314 1.00 8.70 506 GLY A O 1
ATOM 2279 N N . SER A 1 279 ? 3.481 -13.216 -1.263 1.00 8.02 507 SER A N 1
ATOM 2280 C CA . SER A 1 279 ? 2.188 -12.696 -0.825 1.00 8.14 507 SER A CA 1
ATOM 2281 C C . SER A 1 279 ? 2.160 -11.181 -0.832 1.00 8.91 507 SER A C 1
ATOM 2282 O O . SER A 1 279 ? 3.104 -10.521 -0.403 1.00 9.04 507 SER A O 1
ATOM 2285 N N . SER A 1 280 ? 1.055 -10.614 -1.366 1.00 8.26 508 SER A N 1
ATOM 2286 C CA . SER A 1 280 ? 0.845 -9.165 -1.318 1.00 8.45 508 SER A CA 1
ATOM 2287 C C . SER A 1 280 ? 0.481 -8.680 0.117 1.00 8.74 508 SER A C 1
ATOM 2288 O O . SER A 1 280 ? 1.116 -7.752 0.606 1.00 9.36 508 SER A O 1
ATOM 2291 N N . PRO A 1 281 ? -0.465 -9.324 0.814 1.00 8.61 509 PRO A N 1
ATOM 2292 C CA . PRO A 1 281 ? -0.760 -8.953 2.214 1.00 8.63 509 PRO A CA 1
ATOM 2293 C C . PRO A 1 281 ? 0.100 -9.815 3.144 1.00 9.62 509 PRO A C 1
ATOM 2294 O O . PRO A 1 281 ? 1.003 -10.578 2.724 1.00 8.99 509 PRO A O 1
ATOM 2298 N N . ASN A 1 282 ? -0.198 -9.772 4.432 1.00 9.33 510 ASN A N 1
ATOM 2299 C CA . ASN A 1 282 ? 0.442 -10.697 5.367 1.00 9.17 510 ASN A CA 1
ATOM 2300 C C . ASN A 1 282 ? 0.136 -12.125 4.986 1.00 8.55 510 ASN A C 1
ATOM 2301 O O . ASN A 1 282 ? -0.974 -12.418 4.503 1.00 9.00 510 ASN A O 1
ATOM 2306 N N . SER A 1 283 ? 1.067 -13.026 5.213 1.00 8.85 511 SER A N 1
ATOM 2307 C CA . SER A 1 283 ? 0.769 -14.452 5.126 1.00 8.50 511 SER A CA 1
ATOM 2308 C C . SER A 1 283 ? 0.671 -14.990 6.546 1.00 8.09 511 SER A C 1
ATOM 2309 O O . SER A 1 283 ? 0.986 -14.255 7.496 1.00 8.71 511 SER A O 1
ATOM 2312 N N . TYR A 1 284 ? 0.218 -16.239 6.701 1.00 8.37 512 TYR A N 1
ATOM 2313 C CA . TYR A 1 284 ? -0.026 -16.770 8.038 1.00 8.62 512 TYR A CA 1
ATOM 2314 C C . TYR A 1 284 ? 0.674 -18.072 8.229 1.00 8.08 512 TYR A C 1
ATOM 2315 O O . TYR A 1 284 ? 0.821 -18.881 7.306 1.00 8.40 512 TYR A O 1
ATOM 2324 N N . TRP A 1 285 ? 1.111 -18.307 9.480 1.00 8.41 513 TRP A N 1
ATOM 2325 C CA . TRP A 1 285 ? 1.885 -19.520 9.747 1.00 9.29 513 TRP A CA 1
ATOM 2326 C C . TRP A 1 285 ? 1.125 -20.785 9.419 1.00 8.74 513 TRP A C 1
ATOM 2327 O O . TRP A 1 285 ? 1.720 -21.731 8.884 1.00 8.91 513 TRP A O 1
ATOM 2338 N N . GLY A 1 286 ? -0.155 -20.887 9.804 1.00 8.76 514 GLY A N 1
ATOM 2339 C CA . GLY A 1 286 ? -0.875 -22.138 9.559 1.00 9.95 514 GLY A CA 1
ATOM 2340 C C . GLY A 1 286 ? -1.104 -22.432 8.096 1.00 8.73 514 GLY A C 1
ATOM 2341 O O . GLY A 1 286 ? -0.675 -23.452 7.565 1.00 8.89 514 GLY A O 1
ATOM 2342 N N . GLU A 1 287 ? -1.738 -21.474 7.380 1.00 8.84 515 GLU A N 1
ATOM 2343 C CA . GLU A 1 287 ? -1.984 -21.689 5.945 1.00 8.67 515 GLU A CA 1
ATOM 2344 C C . GLU A 1 287 ? -0.669 -21.853 5.189 1.00 8.13 515 GLU A C 1
ATOM 2345 O O . GLU A 1 287 ? -0.648 -22.668 4.281 1.00 8.17 515 GLU A O 1
ATOM 2351 N N . ASP A 1 288 ? 0.407 -21.111 5.542 1.00 8.12 516 ASP A N 1
ATOM 2352 C CA . ASP A 1 288 ? 1.655 -21.321 4.793 1.00 7.93 516 ASP A CA 1
ATOM 2353 C C . ASP A 1 288 ? 2.213 -22.720 5.033 1.00 7.85 516 ASP A C 1
ATOM 2354 O O . ASP A 1 288 ? 2.888 -23.290 4.165 1.00 8.33 516 ASP A O 1
ATOM 2359 N N . TYR A 1 289 ? 2.001 -23.283 6.254 1.00 7.74 517 TYR A N 1
ATOM 2360 C CA . TYR A 1 289 ? 2.454 -24.657 6.532 1.00 7.96 517 TYR A CA 1
ATOM 2361 C C . TYR A 1 289 ? 1.778 -25.627 5.540 1.00 7.92 517 TYR A C 1
ATOM 2362 O O . TYR A 1 289 ? 2.426 -26.424 4.894 1.00 8.18 517 TYR A O 1
ATOM 2371 N N . TYR A 1 290 ? 0.459 -25.542 5.469 1.00 7.90 518 TYR A N 1
ATOM 2372 C CA . TYR A 1 290 ? -0.268 -26.420 4.555 1.00 7.99 518 TYR A CA 1
ATOM 2373 C C . TYR A 1 290 ? 0.122 -26.160 3.111 1.00 7.75 518 TYR A C 1
ATOM 2374 O O . TYR A 1 290 ? 0.262 -27.099 2.324 1.00 8.68 518 TYR A O 1
ATOM 2383 N N . TRP A 1 291 ? 0.311 -24.869 2.776 1.00 7.63 519 TRP A N 1
ATOM 2384 C CA . TRP A 1 291 ? 0.703 -24.479 1.410 1.00 7.59 519 TRP A CA 1
ATOM 2385 C C . TRP A 1 291 ? 1.886 -25.281 0.928 1.00 7.87 519 TRP A C 1
ATOM 2386 O O . TRP A 1 291 ? 1.867 -25.853 -0.152 1.00 8.23 519 TRP A O 1
ATOM 2397 N N . SER A 1 292 ? 2.929 -25.382 1.768 1.00 7.90 520 SER A N 1
ATOM 2398 C CA . SER A 1 292 ? 4.132 -26.106 1.363 1.00 7.80 520 SER A CA 1
ATOM 2399 C C . SER A 1 292 ? 4.056 -27.595 1.505 1.00 8.15 520 SER A C 1
ATOM 2400 O O . SER A 1 292 ? 4.540 -28.316 0.616 1.00 8.49 520 SER A O 1
ATOM 2403 N N . VAL A 1 293 ? 3.498 -28.122 2.621 1.00 8.64 521 VAL A N 1
ATOM 2404 C CA A VAL A 1 293 ? 3.556 -29.545 2.949 0.50 8.65 521 VAL A CA 1
ATOM 2405 C CA B VAL A 1 293 ? 3.586 -29.561 2.902 0.50 8.98 521 VAL A CA 1
ATOM 2406 C C . VAL A 1 293 ? 2.316 -30.333 2.560 1.00 8.76 521 VAL A C 1
ATOM 2407 O O . VAL A 1 293 ? 2.403 -31.544 2.286 1.00 9.89 521 VAL A O 1
ATOM 2414 N N . GLY A 1 294 ? 1.152 -29.665 2.611 1.00 8.50 522 GLY A N 1
ATOM 2415 C CA . GLY A 1 294 ? -0.148 -30.312 2.438 1.00 8.89 522 GLY A CA 1
ATOM 2416 C C . GLY A 1 294 ? -0.982 -30.101 3.687 1.00 8.49 522 GLY A C 1
ATOM 2417 O O . GLY A 1 294 ? -0.484 -29.763 4.775 1.00 9.12 522 GLY A O 1
ATOM 2418 N N . ALA A 1 295 ? -2.298 -30.265 3.507 1.00 8.81 523 ALA A N 1
ATOM 2419 C CA . ALA A 1 295 ? -3.199 -30.244 4.666 1.00 10.01 523 ALA A CA 1
ATOM 2420 C C . ALA A 1 295 ? -2.955 -31.461 5.567 1.00 9.86 523 ALA A C 1
ATOM 2421 O O . ALA A 1 295 ? -2.299 -32.437 5.183 1.00 10.12 523 ALA A O 1
ATOM 2423 N N . ASN A 1 296 ? -3.542 -31.391 6.774 1.00 9.96 524 ASN A N 1
ATOM 2424 C CA . ASN A 1 296 ? -3.360 -32.440 7.830 1.00 11.01 524 ASN A CA 1
ATOM 2425 C C . ASN A 1 296 ? -1.950 -32.386 8.439 1.00 10.98 524 ASN A C 1
ATOM 2426 O O . ASN A 1 296 ? -1.607 -33.250 9.220 1.00 13.33 524 ASN A O 1
ATOM 2431 N N . ALA A 1 297 ? -1.185 -31.346 8.164 1.00 11.17 525 ALA A N 1
ATOM 2432 C CA . ALA A 1 297 ? 0.067 -31.083 8.867 1.00 11.68 525 ALA A CA 1
ATOM 2433 C C . ALA A 1 297 ? -0.289 -30.571 10.269 1.00 12.02 525 ALA A C 1
ATOM 2434 O O . ALA A 1 297 ? -1.263 -29.860 10.447 1.00 12.32 525 ALA A O 1
ATOM 2436 N N . VAL A 1 298 ? 0.493 -30.987 11.256 1.00 10.79 526 VAL A N 1
ATOM 2437 C CA . VAL A 1 298 ? 0.264 -30.638 12.656 1.00 10.64 526 VAL A CA 1
ATOM 2438 C C . VAL A 1 298 ? 1.446 -29.837 13.188 1.00 9.27 526 VAL A C 1
ATOM 2439 O O . VAL A 1 298 ? 2.617 -30.169 12.915 1.00 9.70 526 VAL A O 1
ATOM 2443 N N . PHE A 1 299 ? 1.165 -28.761 13.909 1.00 9.90 527 PHE A N 1
ATOM 2444 C CA . PHE A 1 299 ? 2.235 -27.938 14.468 1.00 10.08 527 PHE A CA 1
ATOM 2445 C C . PHE A 1 299 ? 3.090 -28.732 15.441 1.00 10.61 527 PHE A C 1
ATOM 2446 O O . PHE A 1 299 ? 2.562 -29.454 16.310 1.00 12.31 527 PHE A O 1
ATOM 2454 N N . GLY A 1 300 ? 4.403 -28.639 15.271 1.00 10.72 528 GLY A N 1
ATOM 2455 C CA . GLY A 1 300 ? 5.307 -29.275 16.210 1.00 11.92 528 GLY A CA 1
ATOM 2456 C C . GLY A 1 300 ? 5.482 -30.760 16.041 1.00 13.05 528 GLY A C 1
ATOM 2457 O O . GLY A 1 300 ? 6.134 -31.377 16.900 1.00 14.79 528 GLY A O 1
ATOM 2458 N N . VAL A 1 301 ? 4.953 -31.359 14.972 1.00 12.36 529 VAL A N 1
ATOM 2459 C CA . VAL A 1 301 ? 4.993 -32.784 14.732 1.00 13.33 529 VAL A CA 1
ATOM 2460 C C . VAL A 1 301 ? 5.424 -32.934 13.296 1.00 13.58 529 VAL A C 1
ATOM 2461 O O . VAL A 1 301 ? 4.832 -32.305 12.401 1.00 13.22 529 VAL A O 1
ATOM 2465 N N . GLN A 1 302 ? 6.447 -33.719 13.055 1.00 13.12 530 GLN A N 1
ATOM 2466 C CA . GLN A 1 302 ? 6.952 -33.792 11.715 1.00 13.31 530 GLN A CA 1
ATOM 2467 C C . GLN A 1 302 ? 5.918 -34.412 10.741 1.00 14.49 530 GLN A C 1
ATOM 2468 O O . GLN A 1 302 ? 5.443 -35.525 11.006 1.00 15.05 530 GLN A O 1
ATOM 2474 N N . PRO A 1 303 ? 5.534 -33.723 9.633 1.00 11.46 531 PRO A N 1
ATOM 2475 C CA . PRO A 1 303 ? 4.581 -34.368 8.703 1.00 11.41 531 PRO A CA 1
ATOM 2476 C C . PRO A 1 303 ? 5.251 -35.400 7.829 1.00 10.63 531 PRO A C 1
ATOM 2477 O O . PRO A 1 303 ? 6.453 -35.297 7.526 1.00 11.75 531 PRO A O 1
ATOM 2481 N N . THR A 1 304 ? 4.473 -36.409 7.411 1.00 11.19 532 THR A N 1
ATOM 2482 C CA . THR A 1 304 ? 4.932 -37.365 6.423 1.00 10.99 532 THR A CA 1
ATOM 2483 C C . THR A 1 304 ? 4.044 -37.308 5.201 1.00 11.15 532 THR A C 1
ATOM 2484 O O . THR A 1 304 ? 2.940 -36.736 5.210 1.00 10.92 532 THR A O 1
ATOM 2488 N N . PHE A 1 305 ? 4.529 -37.926 4.118 1.00 11.05 533 PHE A N 1
ATOM 2489 C CA . PHE A 1 305 ? 3.802 -37.929 2.870 1.00 11.84 533 PHE A CA 1
ATOM 2490 C C . PHE A 1 305 ? 2.442 -38.639 3.015 1.00 11.66 533 PHE A C 1
ATOM 2491 O O . PHE A 1 305 ? 1.419 -38.161 2.488 1.00 12.93 533 PHE A O 1
ATOM 2499 N N . GLU A 1 306 ? 2.413 -39.745 3.773 1.00 12.46 534 GLU A N 1
ATOM 2500 C CA A GLU A 1 306 ? 1.181 -40.528 3.970 0.54 12.93 534 GLU A CA 1
ATOM 2501 C CA B GLU A 1 306 ? 1.196 -40.521 3.925 0.46 13.76 534 GLU A CA 1
ATOM 2502 C C . GLU A 1 306 ? 0.183 -39.863 4.837 1.00 13.54 534 GLU A C 1
ATOM 2503 O O . GLU A 1 306 ? -0.999 -40.193 4.764 1.00 14.49 534 GLU A O 1
ATOM 2514 N N . GLY A 1 307 ? 0.612 -38.955 5.683 1.00 12.12 535 GLY A N 1
ATOM 2515 C CA . GLY A 1 307 ? -0.310 -38.326 6.619 1.00 12.82 535 GLY A CA 1
ATOM 2516 C C . GLY A 1 307 ? -0.747 -36.931 6.237 1.00 12.00 535 GLY A C 1
ATOM 2517 O O . GLY A 1 307 ? -1.423 -36.298 7.048 1.00 14.29 535 GLY A O 1
ATOM 2518 N N . THR A 1 308 ? -0.379 -36.454 5.021 1.00 10.76 536 THR A N 1
ATOM 2519 C CA . THR A 1 308 ? -0.768 -35.116 4.575 1.00 9.83 536 THR A CA 1
ATOM 2520 C C . THR A 1 308 ? -1.351 -35.228 3.183 1.00 9.62 536 THR A C 1
ATOM 2521 O O . THR A 1 308 ? -1.069 -36.180 2.439 1.00 10.40 536 THR A O 1
ATOM 2525 N N . SER A 1 309 ? -2.125 -34.209 2.783 1.00 9.40 537 SER A N 1
ATOM 2526 C CA . SER A 1 309 ? -2.560 -34.106 1.407 1.00 9.79 537 SER A CA 1
ATOM 2527 C C . SER A 1 309 ? -1.450 -33.485 0.558 1.00 9.09 537 SER A C 1
ATOM 2528 O O . SER A 1 309 ? -0.343 -33.183 1.057 1.00 9.06 537 SER A O 1
ATOM 2531 N N . MET A 1 310 ? -1.749 -33.240 -0.714 1.00 8.95 538 MET A N 1
ATOM 2532 C CA . MET A 1 310 ? -0.736 -32.689 -1.600 1.00 9.11 538 MET A CA 1
ATOM 2533 C C . MET A 1 310 ? -0.499 -31.188 -1.338 1.00 8.77 538 MET A C 1
ATOM 2534 O O . MET A 1 310 ? -1.418 -30.362 -1.378 1.00 10.40 538 MET A O 1
ATOM 2539 N N . GLY A 1 311 ? 0.762 -30.817 -1.104 1.00 8.54 539 GLY A N 1
ATOM 2540 C CA . GLY A 1 311 ? 1.124 -29.413 -0.998 1.00 9.02 539 GLY A CA 1
ATOM 2541 C C . GLY A 1 311 ? 1.988 -29.000 -2.163 1.00 7.74 539 GLY A C 1
ATOM 2542 O O . GLY A 1 311 ? 2.130 -29.732 -3.163 1.00 8.70 539 GLY A O 1
ATOM 2543 N N . SER A 1 312 ? 2.530 -27.780 -2.076 1.00 8.43 540 SER A N 1
ATOM 2544 C CA A SER A 1 312 ? 3.291 -27.229 -3.199 0.63 8.01 540 SER A CA 1
ATOM 2545 C CA B SER A 1 312 ? 3.284 -27.223 -3.179 0.37 8.33 540 SER A CA 1
ATOM 2546 C C . SER A 1 312 ? 4.543 -28.062 -3.507 1.00 8.04 540 SER A C 1
ATOM 2547 O O . SER A 1 312 ? 4.844 -28.303 -4.681 1.00 8.36 540 SER A O 1
ATOM 2552 N N . TYR A 1 313 ? 5.269 -28.521 -2.492 1.00 8.24 541 TYR A N 1
ATOM 2553 C CA . TYR A 1 313 ? 6.457 -29.358 -2.779 1.00 8.72 541 TYR A CA 1
ATOM 2554 C C . TYR A 1 313 ? 6.056 -30.662 -3.489 1.00 8.56 541 TYR A C 1
ATOM 2555 O O . TYR A 1 313 ? 6.653 -31.050 -4.492 1.00 8.67 541 TYR A O 1
ATOM 2564 N N . ASP A 1 314 ? 5.006 -31.310 -2.974 1.00 8.24 542 ASP A N 1
ATOM 2565 C CA . ASP A 1 314 ? 4.541 -32.566 -3.561 1.00 8.19 542 ASP A CA 1
ATOM 2566 C C . ASP A 1 314 ? 4.160 -32.362 -5.018 1.00 8.14 542 ASP A C 1
ATOM 2567 O O . ASP A 1 314 ? 4.529 -33.172 -5.895 1.00 8.85 542 ASP A O 1
ATOM 2572 N N . ALA A 1 315 ? 3.423 -31.274 -5.321 1.00 8.65 543 ALA A N 1
ATOM 2573 C CA . ALA A 1 315 ? 2.952 -31.054 -6.674 1.00 8.51 543 ALA A CA 1
ATOM 2574 C C . ALA A 1 315 ? 4.126 -30.785 -7.587 1.00 8.89 543 ALA A C 1
ATOM 2575 O O . ALA A 1 315 ? 4.176 -31.329 -8.707 1.00 8.85 543 ALA A O 1
ATOM 2577 N N . THR A 1 316 ? 5.077 -29.968 -7.120 1.00 8.83 544 THR A N 1
ATOM 2578 C CA . THR A 1 316 ? 6.254 -29.650 -7.940 1.00 8.96 544 THR A CA 1
ATOM 2579 C C . THR A 1 316 ? 6.854 -30.958 -8.465 1.00 8.36 544 THR A C 1
ATOM 2580 O O . THR A 1 316 ? 7.193 -31.061 -9.659 1.00 9.15 544 THR A O 1
ATOM 2584 N N . PHE A 1 317 ? 7.027 -31.927 -7.561 1.00 8.71 545 PHE A N 1
ATOM 2585 C CA . PHE A 1 317 ? 7.740 -33.146 -7.906 1.00 9.51 545 PHE A CA 1
ATOM 2586 C C . PHE A 1 317 ? 6.896 -34.260 -8.528 1.00 9.31 545 PHE A C 1
ATOM 2587 O O . PHE A 1 317 ? 7.451 -35.276 -8.929 1.00 10.67 545 PHE A O 1
ATOM 2595 N N . LEU A 1 318 ? 5.588 -34.067 -8.704 1.00 9.29 546 LEU A N 1
ATOM 2596 C CA . LEU A 1 318 ? 4.828 -34.951 -9.586 1.00 10.10 546 LEU A CA 1
ATOM 2597 C C . LEU A 1 318 ? 5.422 -34.771 -10.989 1.00 9.95 546 LEU A C 1
ATOM 2598 O O . LEU A 1 318 ? 5.630 -33.655 -11.462 1.00 10.54 546 LEU A O 1
ATOM 2603 N N . GLU A 1 319 ? 5.723 -35.881 -11.643 1.00 11.56 547 GLU A N 1
ATOM 2604 C CA A GLU A 1 319 ? 6.351 -35.818 -12.952 0.50 12.67 547 GLU A CA 1
ATOM 2605 C CA B GLU A 1 319 ? 6.359 -35.805 -12.947 0.50 13.20 547 GLU A CA 1
ATOM 2606 C C . GLU A 1 319 ? 5.393 -35.374 -14.054 1.00 12.81 547 GLU A C 1
ATOM 2607 O O . GLU A 1 319 ? 5.839 -34.685 -14.987 1.00 15.02 547 GLU A O 1
ATOM 2618 N N . ASP A 1 320 ? 4.135 -35.773 -13.957 1.00 12.41 548 ASP A N 1
ATOM 2619 C CA . ASP A 1 320 ? 3.194 -35.584 -15.061 1.00 13.91 548 ASP A CA 1
ATOM 2620 C C . ASP A 1 320 ? 2.182 -34.477 -14.877 1.00 13.04 548 ASP A C 1
ATOM 2621 O O . ASP A 1 320 ? 1.299 -34.319 -15.718 1.00 15.50 548 ASP A O 1
ATOM 2626 N N . SER A 1 321 ? 2.325 -33.669 -13.826 1.00 11.39 549 SER A N 1
ATOM 2627 C CA . SER A 1 321 ? 1.437 -32.516 -13.670 1.00 10.50 549 SER A CA 1
ATOM 2628 C C . SER A 1 321 ? 2.129 -31.550 -12.731 1.00 9.80 549 SER A C 1
ATOM 2629 O O . SER A 1 321 ? 3.187 -31.840 -12.136 1.00 10.10 549 SER A O 1
ATOM 2632 N N . TYR A 1 322 ? 1.558 -30.343 -12.629 1.00 9.08 550 TYR A N 1
ATOM 2633 C CA . TYR A 1 322 ? 2.052 -29.248 -11.775 1.00 8.86 550 TYR A CA 1
ATOM 2634 C C . TYR A 1 322 ? 3.535 -28.993 -12.076 1.00 8.23 550 TYR A C 1
ATOM 2635 O O . TYR A 1 322 ? 4.408 -29.029 -11.214 1.00 8.69 550 TYR A O 1
ATOM 2644 N N . ASN A 1 323 ? 3.796 -28.689 -13.346 1.00 8.43 551 ASN A N 1
ATOM 2645 C CA . ASN A 1 323 ? 5.152 -28.491 -13.856 1.00 8.58 551 ASN A CA 1
ATOM 2646 C C . ASN A 1 323 ? 5.480 -27.052 -14.197 1.00 8.55 551 ASN A C 1
ATOM 2647 O O . ASN A 1 323 ? 6.609 -26.818 -14.647 1.00 9.36 551 ASN A O 1
ATOM 2652 N N . THR A 1 324 ? 4.590 -26.087 -13.954 1.00 8.49 552 THR A N 1
ATOM 2653 C CA . THR A 1 324 ? 4.886 -24.669 -14.175 1.00 8.48 552 THR A CA 1
ATOM 2654 C C . THR A 1 324 ? 5.105 -23.956 -12.853 1.00 8.25 552 THR A C 1
ATOM 2655 O O . THR A 1 324 ? 4.650 -24.407 -11.799 1.00 8.91 552 THR A O 1
ATOM 2659 N N . VAL A 1 325 ? 5.654 -22.770 -12.932 1.00 8.12 553 VAL A N 1
ATOM 2660 C CA . VAL A 1 325 ? 5.768 -21.882 -11.754 1.00 8.75 553 VAL A CA 1
ATOM 2661 C C . VAL A 1 325 ? 4.362 -21.578 -11.208 1.00 7.96 553 VAL A C 1
ATOM 2662 O O . VAL A 1 325 ? 4.097 -21.719 -10.009 1.00 8.20 553 VAL A O 1
ATOM 2666 N N . ASN A 1 326 ? 3.421 -21.179 -12.097 1.00 8.16 554 ASN A N 1
ATOM 2667 C CA . ASN A 1 326 ? 2.076 -20.883 -11.580 1.00 8.36 554 ASN A CA 1
ATOM 2668 C C . ASN A 1 326 ? 1.504 -22.090 -10.877 1.00 7.98 554 ASN A C 1
ATOM 2669 O O . ASN A 1 326 ? 0.801 -21.921 -9.865 1.00 8.47 554 ASN A O 1
ATOM 2674 N N . SER A 1 327 ? 1.717 -23.313 -11.382 1.00 8.18 555 SER A N 1
ATOM 2675 C CA . SER A 1 327 ? 1.106 -24.484 -10.766 1.00 8.30 555 SER A CA 1
ATOM 2676 C C . SER A 1 327 ? 1.641 -24.733 -9.358 1.00 8.11 555 SER A C 1
ATOM 2677 O O . SER A 1 327 ? 0.944 -25.361 -8.558 1.00 8.54 555 SER A O 1
ATOM 2680 N N . ILE A 1 328 ? 2.866 -24.322 -9.047 1.00 8.21 556 ILE A N 1
ATOM 2681 C CA . ILE A 1 328 ? 3.418 -24.509 -7.666 1.00 8.28 556 ILE A CA 1
ATOM 2682 C C . ILE A 1 328 ? 2.559 -23.675 -6.720 1.00 8.40 556 ILE A C 1
ATOM 2683 O O . ILE A 1 328 ? 2.141 -24.140 -5.646 1.00 9.56 556 ILE A O 1
ATOM 2688 N N . MET A 1 329 ? 2.298 -22.401 -7.108 1.00 8.21 557 MET A N 1
ATOM 2689 C CA . MET A 1 329 ? 1.462 -21.510 -6.283 1.00 8.81 557 MET A CA 1
ATOM 2690 C C . MET A 1 329 ? 0.032 -22.045 -6.162 1.00 8.74 557 MET A C 1
ATOM 2691 O O . MET A 1 329 ? -0.552 -22.028 -5.091 1.00 9.78 557 MET A O 1
ATOM 2696 N N . TRP A 1 330 ? -0.502 -22.547 -7.282 1.00 8.54 558 TRP A N 1
ATOM 2697 C CA . TRP A 1 330 ? -1.852 -23.107 -7.336 1.00 9.00 558 TRP A CA 1
ATOM 2698 C C . TRP A 1 330 ? -1.959 -24.254 -6.335 1.00 8.69 558 TRP A C 1
ATOM 2699 O O . TRP A 1 330 ? -2.902 -24.327 -5.553 1.00 8.50 558 TRP A O 1
ATOM 2710 N N . ALA A 1 331 ? -1.005 -25.192 -6.355 1.00 8.58 559 ALA A N 1
ATOM 2711 C CA . ALA A 1 331 ? -1.015 -26.350 -5.452 1.00 8.20 559 ALA A CA 1
ATOM 2712 C C . ALA A 1 331 ? -0.973 -25.891 -3.992 1.00 8.69 559 ALA A C 1
ATOM 2713 O O . ALA A 1 331 ? -1.664 -26.461 -3.140 1.00 8.51 559 ALA A O 1
ATOM 2715 N N . GLY A 1 332 ? -0.151 -24.882 -3.675 1.00 8.04 560 GLY A N 1
ATOM 2716 C CA . GLY A 1 332 ? -0.108 -24.386 -2.293 1.00 8.46 560 GLY A CA 1
ATOM 2717 C C . GLY A 1 332 ? -1.446 -23.859 -1.869 1.00 7.82 560 GLY A C 1
ATOM 2718 O O . GLY A 1 332 ? -1.958 -24.164 -0.781 1.00 8.50 560 GLY A O 1
ATOM 2719 N N . ASN A 1 333 ? -2.074 -23.065 -2.752 1.00 8.15 561 ASN A N 1
ATOM 2720 C CA . ASN A 1 333 ? -3.389 -22.533 -2.413 1.00 8.19 561 ASN A CA 1
ATOM 2721 C C . ASN A 1 333 ? -4.443 -23.618 -2.311 1.00 7.94 561 ASN A C 1
ATOM 2722 O O . ASN A 1 333 ? -5.320 -23.516 -1.446 1.00 8.71 561 ASN A O 1
ATOM 2727 N N . LEU A 1 334 ? -4.341 -24.683 -3.129 1.00 8.47 562 LEU A N 1
ATOM 2728 C CA . LEU A 1 334 ? -5.275 -25.794 -2.985 1.00 8.79 562 LEU A CA 1
ATOM 2729 C C . LEU A 1 334 ? -5.129 -26.445 -1.629 1.00 7.96 562 LEU A C 1
ATOM 2730 O O . LEU A 1 334 ? -6.116 -26.801 -0.998 1.00 8.55 562 LEU A O 1
ATOM 2735 N N . ALA A 1 335 ? -3.875 -26.621 -1.170 1.00 7.90 563 ALA A N 1
ATOM 2736 C CA . ALA A 1 335 ? -3.667 -27.260 0.131 1.00 8.79 563 ALA A CA 1
ATOM 2737 C C . ALA A 1 335 ? -4.244 -26.389 1.256 1.00 8.30 563 ALA A C 1
ATOM 2738 O O . ALA A 1 335 ? -4.864 -26.935 2.191 1.00 8.74 563 ALA A O 1
ATOM 2740 N N . ALA A 1 336 ? -4.035 -25.063 1.197 1.00 8.66 564 ALA A N 1
ATOM 2741 C CA . ALA A 1 336 ? -4.603 -24.209 2.227 1.00 8.90 564 ALA A CA 1
ATOM 2742 C C . ALA A 1 336 ? -6.140 -24.288 2.189 1.00 10.00 564 ALA A C 1
ATOM 2743 O O . ALA A 1 336 ? -6.803 -24.183 3.231 1.00 10.12 564 ALA A O 1
ATOM 2745 N N . THR A 1 337 ? -6.720 -24.456 0.970 1.00 8.80 565 THR A N 1
ATOM 2746 C CA . THR A 1 337 ? -8.165 -24.556 0.847 1.00 9.10 565 THR A CA 1
ATOM 2747 C C . THR A 1 337 ? -8.622 -25.895 1.405 1.00 8.70 565 THR A C 1
ATOM 2748 O O . THR A 1 337 ? -9.641 -25.966 2.146 1.00 9.17 565 THR A O 1
ATOM 2752 N N . HIS A 1 338 ? -7.944 -26.982 1.051 1.00 8.90 566 HIS A N 1
ATOM 2753 C CA . HIS A 1 338 ? -8.313 -28.304 1.519 1.00 9.08 566 HIS A CA 1
ATOM 2754 C C . HIS A 1 338 ? -8.280 -28.365 3.034 1.00 9.28 566 HIS A C 1
ATOM 2755 O O . HIS A 1 338 ? -9.155 -28.998 3.660 1.00 9.17 566 HIS A O 1
ATOM 2762 N N . ALA A 1 339 ? -7.286 -27.723 3.674 1.00 9.10 567 ALA A N 1
ATOM 2763 C CA . ALA A 1 339 ? -7.188 -27.699 5.138 1.00 9.81 567 ALA A CA 1
ATOM 2764 C C . ALA A 1 339 ? -8.480 -27.178 5.758 1.00 9.86 567 ALA A C 1
ATOM 2765 O O . ALA A 1 339 ? -8.996 -27.735 6.723 1.00 9.78 567 ALA A O 1
ATOM 2767 N N . GLY A 1 340 ? -9.025 -26.087 5.178 1.00 9.66 568 GLY A N 1
ATOM 2768 C CA . GLY A 1 340 ? -10.303 -25.560 5.665 1.00 10.32 568 GLY A CA 1
ATOM 2769 C C . GLY A 1 340 ? -11.435 -26.557 5.444 1.00 9.97 568 GLY A C 1
ATOM 2770 O O . GLY A 1 340 ? -12.297 -26.763 6.308 1.00 11.41 568 GLY A O 1
ATOM 2771 N N . ASN A 1 341 ? -11.451 -27.200 4.279 1.00 9.91 569 ASN A N 1
ATOM 2772 C CA . ASN A 1 341 ? -12.530 -28.134 3.944 1.00 10.63 569 ASN A CA 1
ATOM 2773 C C . ASN A 1 341 ? -12.572 -29.352 4.828 1.00 10.56 569 ASN A C 1
ATOM 2774 O O . ASN A 1 341 ? -13.646 -29.922 5.040 1.00 12.40 569 ASN A O 1
ATOM 2779 N N . ILE A 1 342 ? -11.433 -29.741 5.383 1.00 10.42 570 ILE A N 1
ATOM 2780 C CA . ILE A 1 342 ? -11.373 -30.971 6.192 1.00 10.55 570 ILE A CA 1
ATOM 2781 C C . ILE A 1 342 ? -11.382 -30.630 7.696 1.00 11.08 570 ILE A C 1
ATOM 2782 O O . ILE A 1 342 ? -11.365 -31.564 8.501 1.00 14.12 570 ILE A O 1
ATOM 2787 N N . GLY A 1 343 ? -11.428 -29.352 8.038 1.00 11.54 571 GLY A N 1
ATOM 2788 C CA . GLY A 1 343 ? -11.565 -28.960 9.448 1.00 13.09 571 GLY A CA 1
ATOM 2789 C C . GLY A 1 343 ? -10.270 -28.779 10.196 1.00 11.68 571 GLY A C 1
ATOM 2790 O O . GLY A 1 343 ? -10.276 -28.739 11.421 1.00 13.30 571 GLY A O 1
ATOM 2791 N N . ASN A 1 344 ? -9.128 -28.680 9.484 1.00 10.88 572 ASN A N 1
ATOM 2792 C CA . ASN A 1 344 ? -7.891 -28.360 10.178 1.00 10.55 572 ASN A CA 1
ATOM 2793 C C . ASN A 1 344 ? -7.920 -26.948 10.762 1.00 10.46 572 ASN A C 1
ATOM 2794 O O . ASN A 1 344 ? -8.750 -26.129 10.363 1.00 12.17 572 ASN A O 1
ATOM 2799 N N . ILE A 1 345 ? -6.996 -26.623 11.669 1.00 10.68 573 ILE A N 1
ATOM 2800 C CA . ILE A 1 345 ? -6.874 -25.256 12.202 1.00 11.19 573 ILE A CA 1
ATOM 2801 C C . ILE A 1 345 ? -6.553 -24.335 11.034 1.00 10.95 573 ILE A C 1
ATOM 2802 O O . ILE A 1 345 ? -5.611 -24.592 10.276 1.00 12.54 573 ILE A O 1
ATOM 2807 N N . THR A 1 346 ? -7.262 -23.257 10.904 1.00 11.16 574 THR A N 1
ATOM 2808 C CA . THR A 1 346 ? -6.965 -22.249 9.897 1.00 11.75 574 THR A CA 1
ATOM 2809 C C . THR A 1 346 ? -6.850 -20.885 10.587 1.00 12.97 574 THR A C 1
ATOM 2810 O O . THR A 1 346 ? -7.483 -20.631 11.614 1.00 13.51 574 THR A O 1
ATOM 2814 N N . HIS A 1 347 ? -6.030 -20.027 10.006 1.00 10.60 575 HIS A N 1
ATOM 2815 C CA . HIS A 1 347 ? -5.752 -18.693 10.546 1.00 10.97 575 HIS A CA 1
ATOM 2816 C C . HIS A 1 347 ? -6.384 -17.560 9.770 1.00 10.74 575 HIS A C 1
ATOM 2817 O O . HIS A 1 347 ? -6.519 -16.438 10.304 1.00 12.34 575 HIS A O 1
ATOM 2824 N N . ILE A 1 348 ? -6.736 -17.785 8.491 1.00 10.39 576 ILE A N 1
ATOM 2825 C CA . ILE A 1 348 ? -7.275 -16.660 7.736 1.00 10.67 576 ILE A CA 1
ATOM 2826 C C . ILE A 1 348 ? -8.238 -17.056 6.618 1.00 11.21 576 ILE A C 1
ATOM 2827 O O . ILE A 1 348 ? -9.060 -16.229 6.221 1.00 12.65 576 ILE A O 1
ATOM 2832 N N . GLY A 1 349 ? -8.142 -18.276 6.096 1.00 11.24 577 GLY A N 1
ATOM 2833 C CA . GLY A 1 349 ? -9.140 -18.686 5.114 1.00 11.26 577 GLY A CA 1
ATOM 2834 C C . GLY A 1 349 ? -8.630 -18.722 3.687 1.00 11.16 577 GLY A C 1
ATOM 2835 O O . GLY A 1 349 ? -7.708 -18.006 3.294 1.00 11.04 577 GLY A O 1
ATOM 2836 N N . ALA A 1 350 ? -9.289 -19.563 2.897 1.00 10.47 578 ALA A N 1
ATOM 2837 C CA . ALA A 1 350 ? -8.884 -19.827 1.526 1.00 10.50 578 ALA A CA 1
ATOM 2838 C C . ALA A 1 350 ? -9.049 -18.593 0.655 1.00 9.75 578 ALA A C 1
ATOM 2839 O O . ALA A 1 350 ? -8.174 -18.354 -0.212 1.00 9.76 578 ALA A O 1
ATOM 2841 N N . HIS A 1 351 ? -10.186 -17.901 0.730 1.00 9.96 579 HIS A N 1
ATOM 2842 C CA . HIS A 1 351 ? -10.408 -16.778 -0.167 1.00 10.27 579 HIS A CA 1
ATOM 2843 C C . HIS A 1 351 ? -9.224 -15.773 -0.057 1.00 9.95 579 HIS A C 1
ATOM 2844 O O . HIS A 1 351 ? -8.696 -15.292 -1.071 1.00 9.77 579 HIS A O 1
ATOM 2851 N N . TYR A 1 352 ? -8.849 -15.450 1.176 1.00 9.41 580 TYR A N 1
ATOM 2852 C CA . TYR A 1 352 ? -7.716 -14.586 1.415 1.00 9.27 580 TYR A CA 1
ATOM 2853 C C . TYR A 1 352 ? -6.475 -15.094 0.667 1.00 8.64 580 TYR A C 1
ATOM 2854 O O . TYR A 1 352 ? -5.767 -14.316 0.038 1.00 8.72 580 TYR A O 1
ATOM 2863 N N . TYR A 1 353 ? -6.181 -16.409 0.785 1.00 8.38 581 TYR A N 1
ATOM 2864 C CA . TYR A 1 353 ? -4.970 -16.964 0.128 1.00 8.60 581 TYR A CA 1
ATOM 2865 C C . TYR A 1 353 ? -5.018 -16.826 -1.385 1.00 8.34 581 TYR A C 1
ATOM 2866 O O . TYR A 1 353 ? -3.998 -16.452 -1.990 1.00 9.02 581 TYR A O 1
ATOM 2875 N N . TRP A 1 354 ? -6.187 -17.061 -2.013 1.00 8.57 582 TRP A N 1
ATOM 2876 C CA . TRP A 1 354 ? -6.268 -16.888 -3.470 1.00 8.99 582 TRP A CA 1
ATOM 2877 C C . TRP A 1 354 ? -6.058 -15.437 -3.837 1.00 8.70 582 TRP A C 1
ATOM 2878 O O . TRP A 1 354 ? -5.469 -15.178 -4.892 1.00 9.14 582 TRP A O 1
ATOM 2889 N N . GLU A 1 355 ? -6.502 -14.465 -3.010 1.00 8.51 583 GLU A N 1
ATOM 2890 C CA . GLU A 1 355 ? -6.221 -13.054 -3.260 1.00 8.75 583 GLU A CA 1
ATOM 2891 C C . GLU A 1 355 ? -4.762 -12.669 -2.945 1.00 8.35 583 GLU A C 1
ATOM 2892 O O . GLU A 1 355 ? -4.270 -11.656 -3.461 1.00 9.26 583 GLU A O 1
ATOM 2898 N N . ALA A 1 356 ? -4.125 -13.390 -2.022 1.00 8.22 584 ALA A N 1
ATOM 2899 C CA . ALA A 1 356 ? -2.839 -12.980 -1.472 1.00 8.48 584 ALA A CA 1
ATOM 2900 C C . ALA A 1 356 ? -1.632 -13.315 -2.358 1.00 7.71 584 ALA A C 1
ATOM 2901 O O . ALA A 1 356 ? -0.775 -12.473 -2.602 1.00 8.62 584 ALA A O 1
ATOM 2903 N N . TYR A 1 357 ? -1.529 -14.598 -2.756 1.00 7.82 585 TYR A N 1
ATOM 2904 C CA . TYR A 1 357 ? -0.321 -15.070 -3.444 1.00 7.97 585 TYR A CA 1
ATOM 2905 C C . TYR A 1 357 ? -0.302 -14.667 -4.895 1.00 8.03 585 TYR A C 1
ATOM 2906 O O . TYR A 1 357 ? -1.347 -14.698 -5.597 1.00 9.07 585 TYR A O 1
ATOM 2915 N N . HIS A 1 358 ? 0.877 -14.276 -5.361 1.00 7.93 586 HIS A N 1
ATOM 2916 C CA . HIS A 1 358 ? 1.078 -13.866 -6.749 1.00 8.12 586 HIS A CA 1
ATOM 2917 C C . HIS A 1 358 ? 2.351 -14.433 -7.288 1.00 7.84 586 HIS A C 1
ATOM 2918 O O . HIS A 1 358 ? 3.308 -14.661 -6.546 1.00 8.89 586 HIS A O 1
ATOM 2925 N N . VAL A 1 359 ? 2.376 -14.536 -8.637 1.00 8.14 587 VAL A N 1
ATOM 2926 C CA . VAL A 1 359 ? 3.605 -14.731 -9.376 1.00 8.05 587 VAL A CA 1
ATOM 2927 C C . VAL A 1 359 ? 4.020 -13.373 -9.973 1.00 8.25 587 VAL A C 1
ATOM 2928 O O . VAL A 1 359 ? 3.231 -12.750 -10.710 1.00 8.83 587 VAL A O 1
ATOM 2932 N N . LEU A 1 360 ? 5.265 -12.979 -9.702 1.00 8.57 588 LEU A N 1
ATOM 2933 C CA . LEU A 1 360 ? 5.951 -11.856 -10.369 1.00 8.92 588 LEU A CA 1
ATOM 2934 C C . LEU A 1 360 ? 7.056 -12.481 -11.229 1.00 8.63 588 LEU A C 1
ATOM 2935 O O . LEU A 1 360 ? 7.693 -13.470 -10.839 1.00 10.59 588 LEU A O 1
ATOM 2940 N N . GLY A 1 361 ? 7.249 -11.936 -12.430 1.00 9.05 589 GLY A N 1
ATOM 2941 C CA . GLY A 1 361 ? 8.083 -12.627 -13.404 1.00 9.65 589 GLY A CA 1
ATOM 2942 C C . GLY A 1 361 ? 7.254 -13.678 -14.141 1.00 9.56 589 GLY A C 1
ATOM 2943 O O . GLY A 1 361 ? 6.027 -13.566 -14.219 1.00 10.73 589 GLY A O 1
ATOM 2944 N N . ASP A 1 362 ? 7.900 -14.668 -14.760 1.00 8.94 590 ASP A N 1
ATOM 2945 C CA . ASP A 1 362 ? 7.212 -15.505 -15.738 1.00 9.23 590 ASP A CA 1
ATOM 2946 C C . ASP A 1 362 ? 6.715 -16.808 -15.131 1.00 8.46 590 ASP A C 1
ATOM 2947 O O . ASP A 1 362 ? 7.456 -17.781 -14.921 1.00 9.03 590 ASP A O 1
ATOM 2952 N N . GLY A 1 363 ? 5.409 -16.844 -14.884 1.00 8.39 591 GLY A N 1
ATOM 2953 C CA . GLY A 1 363 ? 4.747 -18.001 -14.309 1.00 9.43 591 GLY A CA 1
ATOM 2954 C C . GLY A 1 363 ? 4.570 -19.183 -15.243 1.00 8.42 591 GLY A C 1
ATOM 2955 O O . GLY A 1 363 ? 4.249 -20.303 -14.815 1.00 8.83 591 GLY A O 1
ATOM 2956 N N . SER A 1 364 ? 4.823 -18.960 -16.556 1.00 8.51 592 SER A N 1
ATOM 2957 C CA . SER A 1 364 ? 4.701 -20.037 -17.548 1.00 8.92 592 SER A CA 1
ATOM 2958 C C . SER A 1 364 ? 5.952 -20.879 -17.682 1.00 8.66 592 SER A C 1
ATOM 2959 O O . SER A 1 364 ? 5.943 -21.875 -18.397 1.00 9.13 592 SER A O 1
ATOM 2962 N N . VAL A 1 365 ? 7.043 -20.507 -16.994 1.00 8.81 593 VAL A N 1
ATOM 2963 C CA . VAL A 1 365 ? 8.272 -21.332 -17.018 1.00 9.51 593 VAL A CA 1
ATOM 2964 C C . VAL A 1 365 ? 7.959 -22.668 -16.359 1.00 9.13 593 VAL A C 1
ATOM 2965 O O . VAL A 1 365 ? 7.236 -22.745 -15.336 1.00 8.59 593 VAL A O 1
ATOM 2969 N N . MET A 1 366 ? 8.548 -23.733 -16.881 1.00 8.89 594 MET A N 1
ATOM 2970 C CA . MET A 1 366 ? 8.553 -25.058 -16.305 1.00 9.55 594 MET A CA 1
ATOM 2971 C C . MET A 1 366 ? 9.879 -25.261 -15.573 1.00 9.52 594 MET A C 1
ATOM 2972 O O . MET A 1 366 ? 10.906 -25.515 -16.218 1.00 10.24 594 MET A O 1
ATOM 2977 N N . PRO A 1 367 ? 9.938 -25.141 -14.258 1.00 9.33 595 PRO A N 1
ATOM 2978 C CA . PRO A 1 367 ? 11.232 -25.266 -13.585 1.00 9.78 595 PRO A CA 1
ATOM 2979 C C . PRO A 1 367 ? 11.771 -26.670 -13.718 1.00 9.21 595 PRO A C 1
ATOM 2980 O O . PRO A 1 367 ? 11.063 -27.674 -13.574 1.00 10.13 595 PRO A O 1
ATOM 2984 N N . TYR A 1 368 ? 13.107 -26.745 -13.899 1.00 9.64 596 TYR A N 1
ATOM 2985 C CA . TYR A 1 368 ? 13.786 -28.042 -13.848 1.00 10.20 596 TYR A CA 1
ATOM 2986 C C . TYR A 1 368 ? 13.798 -28.547 -12.390 1.00 9.74 596 TYR A C 1
ATOM 2987 O O . TYR A 1 368 ? 13.557 -27.784 -11.434 1.00 11.92 596 TYR A O 1
ATOM 2996 N N . ARG A 1 369 ? 14.038 -29.841 -12.232 1.00 9.23 597 ARG A N 1
ATOM 2997 C CA . ARG A 1 369 ? 14.135 -30.473 -10.927 1.00 9.85 597 ARG A CA 1
ATOM 2998 C C . ARG A 1 369 ? 15.472 -31.168 -10.899 1.00 9.79 597 ARG A C 1
ATOM 2999 O O . ARG A 1 369 ? 15.613 -32.300 -11.391 1.00 11.40 597 ARG A O 1
ATOM 3007 N N . ALA A 1 370 ? 16.473 -30.473 -10.376 1.00 10.40 598 ALA A N 1
ATOM 3008 C CA . ALA A 1 370 ? 17.896 -30.853 -10.470 1.00 10.59 598 ALA A CA 1
ATOM 3009 C C . ALA A 1 370 ? 18.304 -30.840 -11.972 1.00 10.40 598 ALA A C 1
ATOM 3010 O O . ALA A 1 370 ? 17.794 -29.992 -12.712 1.00 10.58 598 ALA A O 1
ATOM 3012 N N . MET A 1 371 ? 19.284 -31.664 -12.392 1.00 10.85 599 MET A N 1
ATOM 3013 C CA . MET A 1 371 ? 19.729 -31.548 -13.779 1.00 10.45 599 MET A CA 1
ATOM 3014 C C . MET A 1 371 ? 18.667 -32.077 -14.733 1.00 10.74 599 MET A C 1
ATOM 3015 O O . MET A 1 371 ? 18.303 -33.246 -14.668 1.00 11.20 599 MET A O 1
ATOM 3020 N N . PRO A 1 372 ? 18.196 -31.268 -15.687 1.00 10.47 600 PRO A N 1
ATOM 3021 C CA . PRO A 1 372 ? 17.167 -31.790 -16.616 1.00 10.90 600 PRO A CA 1
ATOM 3022 C C . PRO A 1 372 ? 17.767 -32.854 -17.553 1.00 10.64 600 PRO A C 1
ATOM 3023 O O . PRO A 1 372 ? 18.978 -32.889 -17.809 1.00 11.78 600 PRO A O 1
ATOM 3027 N N . LYS A 1 373 ? 16.905 -33.741 -18.019 1.00 11.52 601 LYS A N 1
ATOM 3028 C CA . LYS A 1 373 ? 17.281 -34.847 -18.884 1.00 12.20 601 LYS A CA 1
ATOM 3029 C C . LYS A 1 373 ? 17.457 -34.412 -20.313 1.00 11.92 601 LYS A C 1
ATOM 3030 O O . LYS A 1 373 ? 16.964 -33.377 -20.746 1.00 12.15 601 LYS A O 1
ATOM 3036 N N . THR A 1 374 ? 18.157 -35.244 -21.088 1.00 12.28 602 THR A N 1
ATOM 3037 C CA . THR A 1 374 ? 18.336 -35.013 -22.511 1.00 12.25 602 THR A CA 1
ATOM 3038 C C . THR A 1 374 ? 17.233 -35.780 -23.234 1.00 11.65 602 THR A C 1
ATOM 3039 O O . THR A 1 374 ? 17.048 -36.986 -22.995 1.00 13.19 602 THR A O 1
ATOM 3043 N N . ASN A 1 375 ? 16.496 -35.098 -24.100 1.00 11.46 603 ASN A N 1
ATOM 3044 C CA . ASN A 1 375 ? 15.355 -35.723 -24.744 1.00 11.61 603 ASN A CA 1
ATOM 3045 C C . ASN A 1 375 ? 15.815 -36.590 -25.924 1.00 12.61 603 ASN A C 1
ATOM 3046 O O . ASN A 1 375 ? 16.954 -36.463 -26.395 1.00 14.94 603 ASN A O 1
ATOM 3051 N N . THR A 1 376 ? 14.891 -37.414 -26.420 1.00 13.29 604 THR A N 1
ATOM 3052 C CA . THR A 1 376 ? 15.069 -38.243 -27.606 1.00 14.15 604 THR A CA 1
ATOM 3053 C C . THR A 1 376 ? 14.058 -37.762 -28.628 1.00 12.78 604 THR A C 1
ATOM 3054 O O . THR A 1 376 ? 12.950 -37.337 -28.253 1.00 14.59 604 THR A O 1
ATOM 3058 N N . TYR A 1 377 ? 14.435 -37.768 -29.915 1.00 13.27 605 TYR A N 1
ATOM 3059 C CA . TYR A 1 377 ? 13.519 -37.292 -30.948 1.00 12.67 605 TYR A CA 1
ATOM 3060 C C . TYR A 1 377 ? 14.035 -37.730 -32.293 1.00 13.30 605 TYR A C 1
ATOM 3061 O O . TYR A 1 377 ? 15.228 -38.048 -32.438 1.00 14.64 605 TYR A O 1
ATOM 3070 N N . THR A 1 378 ? 13.137 -37.708 -33.256 1.00 12.69 606 THR A N 1
ATOM 3071 C CA . THR A 1 378 ? 13.462 -37.909 -34.677 1.00 13.61 606 THR A CA 1
ATOM 3072 C C . THR A 1 378 ? 12.674 -36.881 -35.461 1.00 13.85 606 THR A C 1
ATOM 3073 O O . THR A 1 378 ? 11.447 -36.833 -35.373 1.00 15.44 606 THR A O 1
ATOM 3077 N N . LEU A 1 379 ? 13.394 -36.088 -36.238 1.00 15.38 607 LEU A N 1
ATOM 3078 C CA . LEU A 1 379 ? 12.753 -35.137 -37.135 1.00 17.01 607 LEU A CA 1
ATOM 3079 C C . LEU A 1 379 ? 12.624 -35.751 -38.522 1.00 17.97 607 LEU A C 1
ATOM 3080 O O . LEU A 1 379 ? 13.545 -36.448 -38.976 1.00 18.37 607 LEU A O 1
ATOM 3085 N N . PRO A 1 380 ? 11.540 -35.460 -39.243 1.00 18.89 608 PRO A N 1
ATOM 3086 C CA . PRO A 1 380 ? 11.475 -35.900 -40.654 1.00 18.65 608 PRO A CA 1
ATOM 3087 C C . PRO A 1 380 ? 12.478 -35.126 -41.492 1.00 19.11 608 PRO A C 1
ATOM 3088 O O . PRO A 1 380 ? 12.845 -33.985 -41.160 1.00 19.27 608 PRO A O 1
ATOM 3092 N N . ALA A 1 381 ? 12.919 -35.730 -42.619 1.00 21.99 609 ALA A N 1
ATOM 3093 C CA . ALA A 1 381 ? 13.873 -35.054 -43.509 1.00 21.98 609 ALA A CA 1
ATOM 3094 C C . ALA A 1 381 ? 13.250 -33.836 -44.183 1.00 20.92 609 ALA A C 1
ATOM 3095 O O . ALA A 1 381 ? 13.958 -32.889 -44.511 1.00 22.37 609 ALA A O 1
ATOM 3097 N N . SER A 1 382 ? 11.913 -33.850 -44.366 1.00 22.20 610 SER A N 1
ATOM 3098 C CA . SER A 1 382 ? 11.271 -32.709 -44.970 1.00 21.16 610 SER A CA 1
ATOM 3099 C C . SER A 1 382 ? 9.879 -32.513 -44.389 1.00 19.89 610 SER A C 1
ATOM 3100 O O . SER A 1 382 ? 9.363 -33.385 -43.694 1.00 19.99 610 SER A O 1
ATOM 3103 N N . LEU A 1 383 ? 9.283 -31.399 -44.728 1.00 19.48 611 LEU A N 1
ATOM 3104 C CA . LEU A 1 383 ? 7.932 -31.039 -44.359 1.00 18.22 611 LEU A CA 1
ATOM 3105 C C . LEU A 1 383 ? 7.213 -30.732 -45.669 1.00 20.43 611 LEU A C 1
ATOM 3106 O O . LEU A 1 383 ? 7.241 -29.570 -46.100 1.00 20.65 611 LEU A O 1
ATOM 3111 N N . PRO A 1 384 ? 6.537 -31.725 -46.299 1.00 19.05 612 PRO A N 1
ATOM 3112 C CA . PRO A 1 384 ? 5.819 -31.437 -47.563 1.00 20.37 612 PRO A CA 1
ATOM 3113 C C . PRO A 1 384 ? 4.813 -30.304 -47.366 1.00 19.46 612 PRO A C 1
ATOM 3114 O O . PRO A 1 384 ? 4.132 -30.220 -46.333 1.00 17.47 612 PRO A O 1
ATOM 3118 N N . GLN A 1 385 ? 4.684 -29.438 -48.353 1.00 17.85 613 GLN A N 1
ATOM 3119 C CA . GLN A 1 385 ? 3.775 -28.304 -48.243 1.00 18.25 613 GLN A CA 1
ATOM 3120 C C . GLN A 1 385 ? 2.334 -28.711 -48.304 1.00 17.14 613 GLN A C 1
ATOM 3121 O O . GLN A 1 385 ? 2.042 -29.834 -48.741 1.00 18.75 613 GLN A O 1
ATOM 3127 N N . ASN A 1 386 ? 1.441 -27.877 -47.717 1.00 16.02 614 ASN A N 1
ATOM 3128 C CA . ASN A 1 386 ? -0.011 -28.031 -47.791 1.00 17.33 614 ASN A CA 1
ATOM 3129 C C . ASN A 1 386 ? -0.506 -29.298 -47.123 1.00 17.05 614 ASN A C 1
ATOM 3130 O O . ASN A 1 386 ? -1.429 -29.966 -47.611 1.00 20.03 614 ASN A O 1
ATOM 3135 N N . GLN A 1 387 ? 0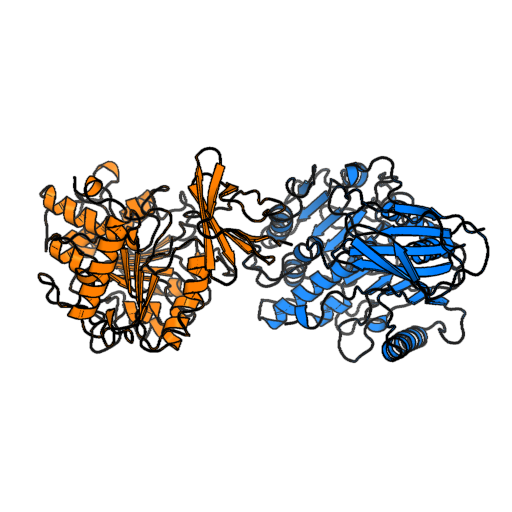.083 -29.607 -45.942 1.00 16.32 615 GLN A N 1
ATOM 3136 C CA . GLN A 1 387 ? -0.344 -30.771 -45.153 1.00 16.40 615 GLN A CA 1
ATOM 3137 C C . GLN A 1 387 ? -1.047 -30.316 -43.884 1.00 15.51 615 GLN A C 1
ATOM 3138 O O . GLN A 1 387 ? -0.567 -29.374 -43.230 1.00 15.85 615 GLN A O 1
ATOM 3144 N N . ALA A 1 388 ? -2.110 -31.001 -43.493 1.00 16.06 616 ALA A N 1
ATOM 3145 C CA . ALA A 1 388 ? -2.866 -30.690 -42.291 1.00 15.86 616 ALA A CA 1
ATOM 3146 C C . ALA A 1 388 ? -2.104 -31.091 -41.031 1.00 14.93 616 ALA A C 1
ATOM 3147 O O . ALA A 1 388 ? -2.398 -30.538 -39.956 1.00 15.06 616 ALA A O 1
ATOM 3149 N N . SER A 1 389 ? -1.182 -32.034 -41.142 1.00 14.68 617 SER A N 1
ATOM 3150 C CA . SER A 1 389 ? -0.400 -32.449 -39.969 1.00 13.82 617 SER A CA 1
ATOM 3151 C C . SER A 1 389 ? 0.865 -33.083 -40.405 1.00 13.79 617 SER A C 1
ATOM 3152 O O . SER A 1 389 ? 0.992 -33.496 -41.579 1.00 14.81 617 SER A O 1
ATOM 3155 N N . TYR A 1 390 ? 1.819 -33.222 -39.463 1.00 13.92 618 TYR A N 1
ATOM 3156 C CA . TYR A 1 390 ? 3.051 -33.959 -39.641 1.00 13.58 618 TYR A CA 1
ATOM 3157 C C . TYR A 1 390 ? 3.296 -34.816 -38.433 1.00 13.51 618 TYR A C 1
ATOM 3158 O O . TYR A 1 390 ? 3.000 -34.396 -37.319 1.00 14.24 618 TYR A O 1
ATOM 3167 N N . SER A 1 391 ? 3.916 -35.972 -38.597 1.00 14.25 619 SER A N 1
ATOM 3168 C CA . SER A 1 391 ? 4.359 -36.789 -37.457 1.00 14.56 619 SER A CA 1
ATOM 3169 C C . SER A 1 391 ? 5.795 -36.432 -37.155 1.00 14.02 619 SER A C 1
ATOM 3170 O O . SER A 1 391 ? 6.646 -36.344 -38.039 1.00 14.70 619 SER A O 1
ATOM 3173 N N . ILE A 1 392 ? 6.076 -36.233 -35.846 1.00 14.24 620 ILE A N 1
ATOM 3174 C CA . ILE A 1 392 ? 7.395 -35.947 -35.330 1.00 13.57 620 ILE A CA 1
ATOM 3175 C C . ILE A 1 392 ? 7.548 -36.863 -34.123 1.00 13.24 620 ILE A C 1
ATOM 3176 O O . ILE A 1 392 ? 6.620 -36.931 -33.330 1.00 14.63 620 ILE A O 1
ATOM 3181 N N . GLN A 1 393 ? 8.672 -37.572 -34.001 1.00 13.04 621 GLN A N 1
ATOM 3182 C CA A GLN A 1 393 ? 8.785 -38.457 -32.860 0.51 13.82 621 GLN A CA 1
ATOM 3183 C CA B GLN A 1 393 ? 8.897 -38.508 -32.900 0.49 14.72 621 GLN A CA 1
ATOM 3184 C C . GLN A 1 393 ? 9.619 -37.794 -31.767 1.00 13.67 621 GLN A C 1
ATOM 3185 O O . GLN A 1 393 ? 10.602 -37.116 -32.034 1.00 13.23 621 GLN A O 1
ATOM 3196 N N . ALA A 1 394 ? 9.188 -38.017 -30.522 1.00 12.57 622 ALA A N 1
ATOM 3197 C CA . ALA A 1 394 ? 9.852 -37.466 -29.344 1.00 12.85 622 ALA A CA 1
ATOM 3198 C C . ALA A 1 394 ? 9.400 -38.256 -28.145 1.00 12.41 622 ALA A C 1
ATOM 3199 O O . ALA A 1 394 ? 8.380 -38.933 -28.204 1.00 13.20 622 ALA A O 1
ATOM 3201 N N . SER A 1 395 ? 10.143 -38.173 -27.037 1.00 12.62 623 SER A N 1
ATOM 3202 C CA . SER A 1 395 ? 9.725 -38.946 -25.877 1.00 12.45 623 SER A CA 1
ATOM 3203 C C . SER A 1 395 ? 8.289 -38.643 -25.479 1.00 11.51 623 SER A C 1
ATOM 3204 O O . SER A 1 395 ? 7.831 -37.485 -25.583 1.00 11.24 623 SER A O 1
ATOM 3207 N N . ALA A 1 396 ? 7.587 -39.660 -24.989 1.00 12.46 624 ALA A N 1
ATOM 3208 C CA . ALA A 1 396 ? 6.186 -39.526 -24.602 1.00 12.44 624 ALA A CA 1
ATOM 3209 C C . ALA A 1 396 ? 5.971 -38.304 -23.701 1.00 12.74 624 ALA A C 1
ATOM 3210 O O . ALA A 1 396 ? 6.626 -38.141 -22.688 1.00 13.25 624 ALA A O 1
ATOM 3212 N N . GLY A 1 397 ? 4.994 -37.490 -24.075 1.00 12.59 625 GLY A N 1
ATOM 3213 C CA . GLY A 1 397 ? 4.660 -36.298 -23.310 1.00 12.74 625 GLY A CA 1
ATOM 3214 C C . GLY A 1 397 ? 5.316 -35.039 -23.803 1.00 11.41 625 GLY A C 1
ATOM 3215 O O . GLY A 1 397 ? 4.949 -33.953 -23.368 1.00 11.90 625 GLY A O 1
ATOM 3216 N N . SER A 1 398 ? 6.329 -35.158 -24.697 1.00 10.73 626 SER A N 1
ATOM 3217 C CA . SER A 1 398 ? 6.965 -33.961 -25.216 1.00 9.94 626 SER A CA 1
ATOM 3218 C C . SER A 1 398 ? 6.018 -33.154 -26.075 1.00 10.35 626 SER A C 1
ATOM 3219 O O . SER A 1 398 ? 5.133 -33.711 -26.755 1.00 11.52 626 SER A O 1
ATOM 3222 N N . TYR A 1 399 ? 6.195 -31.839 -26.063 1.00 10.20 627 TYR A N 1
ATOM 3223 C CA . TYR A 1 399 ? 5.374 -30.891 -26.829 1.00 9.79 627 TYR A CA 1
ATOM 3224 C C . TYR A 1 399 ? 6.211 -30.364 -27.978 1.00 9.94 627 TYR A C 1
ATOM 3225 O O . TYR A 1 399 ? 7.299 -29.807 -27.773 1.00 11.09 627 TYR A O 1
ATOM 3234 N N . VAL A 1 400 ? 5.668 -30.561 -29.198 1.00 10.04 628 VAL A N 1
ATOM 3235 C CA . VAL A 1 400 ? 6.370 -30.198 -30.427 1.00 10.29 628 VAL A CA 1
ATOM 3236 C C . VAL A 1 400 ? 5.693 -29.016 -31.084 1.00 9.59 628 VAL A C 1
ATOM 3237 O O . VAL A 1 400 ? 4.470 -29.034 -31.251 1.00 10.46 628 VAL A O 1
ATOM 3241 N N . ALA A 1 401 ? 6.477 -28.041 -31.530 1.00 9.74 629 ALA A N 1
ATOM 3242 C CA . ALA A 1 401 ? 5.931 -26.833 -32.152 1.00 10.22 629 ALA A CA 1
ATOM 3243 C C . ALA A 1 401 ? 6.694 -26.543 -33.404 1.00 9.76 629 ALA A C 1
ATOM 3244 O O . ALA A 1 401 ? 7.929 -26.515 -33.404 1.00 10.80 629 ALA A O 1
ATOM 3246 N N . ILE A 1 402 ? 5.967 -26.222 -34.491 1.00 10.29 630 ILE A N 1
ATOM 3247 C CA . ILE A 1 402 ? 6.544 -25.800 -35.757 1.00 10.23 630 ILE A CA 1
ATOM 3248 C C . ILE A 1 402 ? 6.190 -24.333 -35.963 1.00 9.93 630 ILE A C 1
ATOM 3249 O O . ILE A 1 402 ? 5.021 -23.974 -35.873 1.00 11.16 630 ILE A O 1
ATOM 3254 N N . SER A 1 403 ? 7.194 -23.500 -36.261 1.00 11.52 631 SER A N 1
ATOM 3255 C CA . SER A 1 403 ? 6.980 -22.062 -36.410 1.00 11.40 631 SER A CA 1
ATOM 3256 C C . SER A 1 403 ? 7.938 -21.510 -37.453 1.00 12.08 631 SER A C 1
ATOM 3257 O O . SER A 1 403 ? 8.844 -22.190 -37.915 1.00 12.78 631 SER A O 1
ATOM 3260 N N . LYS A 1 404 ? 7.726 -20.234 -37.815 1.00 13.67 632 LYS A N 1
ATOM 3261 C CA . LYS A 1 404 ? 8.665 -19.500 -38.650 1.00 14.34 632 LYS A CA 1
ATOM 3262 C C . LYS A 1 404 ? 8.482 -18.015 -38.402 1.00 15.28 632 LYS A C 1
ATOM 3263 O O . LYS A 1 404 ? 7.350 -17.557 -38.271 1.00 15.14 632 LYS A O 1
ATOM 3269 N N . ASP A 1 405 ? 9.596 -17.299 -38.227 1.00 17.36 633 ASP A N 1
ATOM 3270 C CA . ASP A 1 405 ? 9.576 -15.850 -37.979 1.00 18.73 633 ASP A CA 1
ATOM 3271 C C . ASP A 1 405 ? 8.746 -15.487 -36.739 1.00 20.23 633 ASP A C 1
ATOM 3272 O O . ASP A 1 405 ? 8.089 -14.461 -36.717 1.00 20.48 633 ASP A O 1
ATOM 3277 N N . GLY A 1 406 ? 8.720 -16.367 -35.724 1.00 17.48 634 GLY A N 1
ATOM 3278 C CA . GLY A 1 406 ? 7.950 -16.082 -34.514 1.00 18.82 634 GLY A CA 1
ATOM 3279 C C . GLY A 1 406 ? 6.463 -16.260 -34.647 1.00 16.62 634 GLY A C 1
ATOM 3280 O O . GLY A 1 406 ? 5.689 -15.901 -33.743 1.00 17.97 634 GLY A O 1
ATOM 3281 N N . VAL A 1 407 ? 6.026 -16.869 -35.789 1.00 15.06 635 VAL A N 1
ATOM 3282 C CA . VAL A 1 407 ? 4.622 -17.188 -35.992 1.00 14.59 635 VAL A CA 1
ATOM 3283 C C . VAL A 1 407 ? 4.455 -18.695 -35.813 1.00 12.01 635 VAL A C 1
ATOM 3284 O O . VAL A 1 407 ? 5.163 -19.467 -36.464 1.00 12.94 635 VAL A O 1
ATOM 3288 N N . LEU A 1 408 ? 3.569 -19.107 -34.918 1.00 11.89 636 LEU A N 1
ATOM 3289 C CA . LEU A 1 408 ? 3.345 -20.520 -34.659 1.00 11.81 636 LEU A CA 1
ATOM 3290 C C . LEU A 1 408 ? 2.451 -21.094 -35.746 1.00 11.61 636 LEU A C 1
ATOM 3291 O O . LEU A 1 408 ? 1.345 -20.589 -35.965 1.00 13.79 636 LEU A O 1
ATOM 3296 N N . TYR A 1 409 ? 2.863 -22.247 -36.316 1.00 11.42 637 TYR A N 1
ATOM 3297 C CA . TYR A 1 409 ? 2.068 -22.886 -37.381 1.00 11.01 637 TYR A CA 1
ATOM 3298 C C . TYR A 1 409 ? 1.380 -24.143 -36.886 1.00 11.72 637 TYR A C 1
ATOM 3299 O O . TYR A 1 409 ? 0.324 -24.509 -37.408 1.00 12.89 637 TYR A O 1
ATOM 3308 N N . GLY A 1 410 ? 1.945 -24.871 -35.912 1.00 10.47 638 GLY A N 1
ATOM 3309 C CA . GLY A 1 410 ? 1.304 -26.095 -35.480 1.00 12.33 638 GLY A CA 1
ATOM 3310 C C . GLY A 1 410 ? 1.947 -26.652 -34.238 1.00 10.34 638 GLY A C 1
ATOM 3311 O O . GLY A 1 410 ? 3.113 -26.368 -33.955 1.00 10.71 638 GLY A O 1
ATOM 3312 N N . THR A 1 411 ? 1.187 -27.460 -33.514 1.00 10.40 639 THR A N 1
ATOM 3313 C CA . THR A 1 411 ? 1.670 -28.112 -32.288 1.00 10.91 639 THR A CA 1
ATOM 3314 C C . THR A 1 411 ? 1.143 -29.523 -32.178 1.00 11.05 639 THR A C 1
ATOM 3315 O O . THR A 1 411 ? 0.068 -29.847 -32.722 1.00 11.74 639 THR A O 1
ATOM 3319 N N . GLY A 1 412 ? 1.824 -30.353 -31.379 1.00 10.64 640 GLY A N 1
ATOM 3320 C CA . GLY A 1 412 ? 1.309 -31.651 -31.019 1.00 11.73 640 GLY A CA 1
ATOM 3321 C C . GLY A 1 412 ? 2.046 -32.181 -29.824 1.00 10.97 640 GLY A C 1
ATOM 3322 O O . GLY A 1 412 ? 3.208 -31.852 -29.603 1.00 11.69 640 GLY A O 1
ATOM 3323 N N . VAL A 1 413 ? 1.404 -33.078 -29.094 1.00 11.78 641 VAL A N 1
ATOM 3324 C CA . VAL A 1 413 ? 2.012 -33.755 -27.935 1.00 11.55 641 VAL A CA 1
ATOM 3325 C C . VAL A 1 413 ? 2.359 -35.186 -28.308 1.00 11.57 641 VAL A C 1
ATOM 3326 O O . VAL A 1 413 ? 1.502 -35.908 -28.823 1.00 12.58 641 VAL A O 1
ATOM 3330 N N . ALA A 1 414 ? 3.582 -35.612 -28.055 1.00 10.98 642 ALA A N 1
ATOM 3331 C CA . ALA A 1 414 ? 3.937 -37.021 -28.312 1.00 11.90 642 ALA A CA 1
ATOM 3332 C C . ALA A 1 414 ? 3.103 -37.948 -27.423 1.00 12.44 642 ALA A C 1
ATOM 3333 O O . ALA A 1 414 ? 3.047 -37.782 -26.197 1.00 12.38 642 ALA A O 1
ATOM 3335 N N . ASN A 1 415 ? 2.505 -38.943 -28.043 1.00 12.88 643 ASN A N 1
ATOM 3336 C CA . ASN A 1 415 ? 1.669 -39.908 -27.345 1.00 13.44 643 ASN A CA 1
ATOM 3337 C C . ASN A 1 415 ? 2.549 -40.919 -26.576 1.00 14.70 643 ASN A C 1
ATOM 3338 O O . ASN A 1 415 ? 3.775 -40.795 -26.550 1.00 14.73 643 ASN A O 1
ATOM 3343 N N . ALA A 1 416 ? 1.903 -41.939 -25.965 1.00 15.53 644 ALA A N 1
ATOM 3344 C CA . ALA A 1 416 ? 2.637 -42.899 -25.123 1.00 17.42 644 ALA A CA 1
ATOM 3345 C C . ALA A 1 416 ? 3.676 -43.712 -25.926 1.00 18.72 644 ALA A C 1
ATOM 3346 O O . ALA A 1 416 ? 4.643 -44.197 -25.358 1.00 19.04 644 ALA A O 1
ATOM 3348 N N . SER A 1 417 ? 3.510 -43.792 -27.270 1.00 16.26 645 SER A N 1
ATOM 3349 C CA . SER A 1 417 ? 4.455 -44.482 -28.137 1.00 18.51 645 SER A CA 1
ATOM 3350 C C . SER A 1 417 ? 5.497 -43.545 -28.739 1.00 16.23 645 SER A C 1
ATOM 3351 O O . SER A 1 417 ? 6.309 -43.980 -29.554 1.00 19.57 645 SER A O 1
ATOM 3354 N N . GLY A 1 418 ? 5.501 -42.279 -28.300 1.00 14.36 646 GLY A N 1
ATOM 3355 C CA . GLY A 1 418 ? 6.487 -41.307 -28.757 1.00 14.83 646 GLY A CA 1
ATOM 3356 C C . GLY A 1 418 ? 6.197 -40.664 -30.102 1.00 13.81 646 GLY A C 1
ATOM 3357 O O . GLY A 1 418 ? 7.118 -40.133 -30.726 1.00 15.81 646 GLY A O 1
ATOM 3358 N N . VAL A 1 419 ? 4.920 -40.638 -30.529 1.00 13.59 647 VAL A N 1
ATOM 3359 C CA . VAL A 1 419 ? 4.552 -40.031 -31.791 1.00 14.62 647 VAL A CA 1
ATOM 3360 C C . VAL A 1 419 ? 3.748 -38.818 -31.540 1.00 12.56 647 VAL A C 1
ATOM 3361 O O . VAL A 1 419 ? 2.667 -38.909 -30.959 1.00 13.65 647 VAL A O 1
ATOM 3365 N N . ALA A 1 420 ? 4.247 -37.650 -31.993 1.00 12.47 648 ALA A N 1
ATOM 3366 C CA . ALA A 1 420 ? 3.492 -36.401 -31.959 1.00 13.25 648 ALA A CA 1
ATOM 3367 C C . ALA A 1 420 ? 2.878 -36.155 -33.328 1.00 13.18 648 ALA A C 1
ATOM 3368 O O . ALA A 1 420 ? 3.607 -36.115 -34.321 1.00 15.88 648 ALA A O 1
ATOM 3370 N N . THR A 1 421 ? 1.562 -35.969 -33.359 1.00 13.24 649 THR A N 1
ATOM 3371 C CA . THR A 1 421 ? 0.887 -35.598 -34.598 1.00 14.29 649 THR A CA 1
ATOM 3372 C C . THR A 1 421 ? 0.698 -34.080 -34.474 1.00 13.23 649 THR A C 1
ATOM 3373 O O . THR A 1 421 ? -0.099 -33.579 -33.671 1.00 15.94 649 THR A O 1
ATOM 3377 N N . VAL A 1 422 ? 1.547 -33.348 -35.186 1.00 12.43 650 VAL A N 1
ATOM 3378 C CA . VAL A 1 422 ? 1.567 -31.890 -35.132 1.00 12.33 650 VAL A CA 1
ATOM 3379 C C . VAL A 1 422 ? 0.474 -31.349 -36.035 1.00 12.93 650 VAL A C 1
ATOM 3380 O O . VAL A 1 422 ? 0.563 -31.478 -37.278 1.00 14.21 650 VAL A O 1
ATOM 3384 N N . SER A 1 423 ? -0.547 -30.790 -35.446 1.00 12.36 651 SER A N 1
ATOM 3385 C CA . SER A 1 423 ? -1.723 -30.270 -36.167 1.00 13.02 651 SER A CA 1
ATOM 3386 C C . SER A 1 423 ? -1.393 -28.879 -36.647 1.00 12.49 651 SER A C 1
ATOM 3387 O O . SER A 1 423 ? -1.104 -27.964 -35.850 1.00 12.76 651 SER A O 1
ATOM 3390 N N . MET A 1 424 ? -1.465 -28.686 -37.970 1.00 13.57 652 MET A N 1
ATOM 3391 C CA . MET A 1 424 ? -1.077 -27.426 -38.576 1.00 14.18 652 MET A CA 1
ATOM 3392 C C . MET A 1 424 ? -2.241 -26.483 -38.678 1.00 14.47 652 MET A C 1
ATOM 3393 O O . MET A 1 424 ? -3.075 -26.592 -39.582 1.00 18.33 652 MET A O 1
ATOM 3398 N N . THR A 1 425 ? -2.349 -25.543 -37.735 1.00 13.73 653 THR A N 1
ATOM 3399 C CA . THR A 1 425 ? -3.400 -24.531 -37.749 1.00 15.75 653 THR A CA 1
ATOM 3400 C C . THR A 1 425 ? -3.120 -23.505 -38.837 1.00 14.77 653 THR A C 1
ATOM 3401 O O . THR A 1 425 ? -4.041 -22.854 -39.344 1.00 17.41 653 THR A O 1
ATOM 3405 N N . LYS A 1 426 ? -1.851 -23.366 -39.224 1.00 13.34 654 LYS A N 1
ATOM 3406 C CA . LYS A 1 426 ? -1.404 -22.610 -40.387 1.00 14.46 654 LYS A CA 1
ATOM 3407 C C . LYS A 1 426 ? -0.597 -23.583 -41.208 1.00 14.98 654 LYS A C 1
ATOM 3408 O O . LYS A 1 426 ? 0.425 -24.083 -40.749 1.00 14.42 654 LYS A O 1
ATOM 3414 N N . GLN A 1 427 ? -1.051 -23.882 -42.443 1.00 14.43 655 GLN A N 1
ATOM 3415 C CA . GLN A 1 427 ? -0.292 -24.833 -43.237 1.00 14.56 655 GLN A CA 1
ATOM 3416 C C . GLN A 1 427 ? 0.937 -24.173 -43.844 1.00 13.58 655 GLN A C 1
ATOM 3417 O O . GLN A 1 427 ? 1.021 -22.949 -43.959 1.00 16.22 655 GLN A O 1
ATOM 3423 N N . ILE A 1 428 ? 1.947 -25.019 -44.172 1.00 14.91 656 ILE A N 1
ATOM 3424 C CA . ILE A 1 428 ? 3.160 -24.532 -44.831 1.00 15.72 656 ILE A CA 1
ATOM 3425 C C . ILE A 1 428 ? 2.882 -24.424 -46.327 1.00 15.63 656 ILE A C 1
ATOM 3426 O O . ILE A 1 428 ? 2.576 -25.419 -46.987 1.00 16.60 656 ILE A O 1
ATOM 3431 N N . THR A 1 429 ? 2.945 -23.210 -46.829 1.00 16.39 657 THR A N 1
ATOM 3432 C CA . THR A 1 429 ? 2.654 -22.968 -48.265 1.00 18.29 657 THR A CA 1
ATOM 3433 C C . THR A 1 429 ? 3.796 -22.272 -48.960 1.00 20.05 657 THR A C 1
ATOM 3434 O O . THR A 1 429 ? 3.670 -21.942 -50.163 1.00 21.94 657 THR A O 1
ATOM 3438 N N . GLU A 1 430 ? 4.875 -21.948 -48.215 1.00 19.58 658 GLU A N 1
ATOM 3439 C CA . GLU A 1 430 ? 6.003 -21.182 -48.737 1.00 21.56 658 GLU A CA 1
ATOM 3440 C C . GLU A 1 430 ? 7.317 -21.838 -48.361 1.00 21.94 658 GLU A C 1
ATOM 3441 O O . GLU A 1 430 ? 7.435 -22.448 -47.268 1.00 20.92 658 GLU A O 1
ATOM 3447 N N . ASN A 1 431 ? 8.334 -21.658 -49.209 1.00 23.70 659 ASN A N 1
ATOM 3448 C CA . ASN A 1 431 ? 9.660 -22.171 -48.898 1.00 25.55 659 ASN A CA 1
ATOM 3449 C C . ASN A 1 431 ? 10.290 -21.361 -47.762 1.00 24.33 659 ASN A C 1
ATOM 3450 O O . ASN A 1 431 ? 9.915 -20.227 -47.518 1.00 25.72 659 ASN A O 1
ATOM 3455 N N . GLY A 1 432 ? 11.151 -21.999 -46.981 1.00 24.01 660 GLY A N 1
ATOM 3456 C CA . GLY A 1 432 ? 11.830 -21.320 -45.893 1.00 24.59 660 GLY A CA 1
ATOM 3457 C C . GLY A 1 432 ? 12.416 -22.293 -44.904 1.00 21.20 660 GLY A C 1
ATOM 3458 O O . GLY A 1 432 ? 12.272 -23.504 -45.075 1.00 20.65 660 GLY A O 1
ATOM 3459 N N . ASN A 1 433 ? 13.092 -21.737 -43.893 1.00 24.91 661 ASN A N 1
ATOM 3460 C CA A ASN A 1 433 ? 13.685 -22.518 -42.814 0.50 26.47 661 ASN A CA 1
ATOM 3461 C CA B ASN A 1 433 ? 13.663 -22.566 -42.830 0.50 26.11 661 ASN A CA 1
ATOM 3462 C C . ASN A 1 433 ? 12.706 -22.494 -41.643 1.00 22.88 661 ASN A C 1
ATOM 3463 O O . ASN A 1 433 ? 12.536 -21.435 -41.033 1.00 21.04 661 ASN A O 1
ATOM 3472 N N . TYR A 1 434 ? 12.047 -23.635 -41.361 1.00 18.29 662 TYR A N 1
ATOM 3473 C CA . TYR A 1 434 ? 11.060 -23.668 -40.279 1.00 16.20 662 TYR A CA 1
ATOM 3474 C C . TYR A 1 434 ? 11.658 -24.125 -38.972 1.00 16.39 662 TYR A C 1
ATOM 3475 O O . TYR A 1 434 ? 12.429 -25.075 -38.965 1.00 16.23 662 TYR A O 1
ATOM 3484 N N . ASP A 1 435 ? 11.293 -23.450 -37.890 1.00 13.72 663 ASP A N 1
ATOM 3485 C CA . ASP A 1 435 ? 11.795 -23.820 -36.572 1.00 13.60 663 ASP A CA 1
ATOM 3486 C C . ASP A 1 435 ? 10.957 -24.966 -36.012 1.00 12.02 663 ASP A C 1
ATOM 3487 O O . ASP A 1 435 ? 9.739 -24.947 -36.132 1.00 12.05 663 ASP A O 1
ATOM 3492 N N . VAL A 1 436 ? 11.624 -25.886 -35.357 1.00 12.49 664 VAL A N 1
ATOM 3493 C CA . VAL A 1 436 ? 10.990 -27.008 -34.685 1.00 11.80 664 VAL A CA 1
ATOM 3494 C C . VAL A 1 436 ? 11.524 -27.014 -33.293 1.00 11.29 664 VAL A C 1
ATOM 3495 O O . VAL A 1 436 ? 12.727 -27.126 -33.092 1.00 12.88 664 VAL A O 1
ATOM 3499 N N . VAL A 1 437 ? 10.643 -26.888 -32.299 1.00 10.88 665 VAL A N 1
ATOM 3500 C CA . VAL A 1 437 ? 11.019 -26.835 -30.872 1.00 10.75 665 VAL A CA 1
ATOM 3501 C C . VAL A 1 437 ? 10.313 -27.952 -30.177 1.00 10.03 665 VAL A C 1
ATOM 3502 O O . VAL A 1 437 ? 9.103 -28.160 -30.379 1.00 11.53 665 VAL A O 1
ATOM 3506 N N . ILE A 1 438 ? 11.062 -28.683 -29.344 1.00 9.85 666 ILE A N 1
ATOM 3507 C CA . ILE A 1 438 ? 10.502 -29.775 -28.547 1.00 9.92 666 ILE A CA 1
ATOM 3508 C C . ILE A 1 438 ? 10.830 -29.538 -27.096 1.00 9.90 666 ILE A C 1
ATOM 3509 O O . ILE A 1 438 ? 12.017 -29.367 -26.765 1.00 10.10 666 ILE A O 1
ATOM 3514 N N . THR A 1 439 ? 9.802 -29.488 -26.258 1.00 10.28 667 THR A N 1
ATOM 3515 C CA . THR A 1 439 ? 10.016 -29.244 -24.816 1.00 10.41 667 THR A CA 1
ATOM 3516 C C . THR A 1 439 ? 9.294 -30.308 -24.025 1.00 10.22 667 THR A C 1
ATOM 3517 O O . THR A 1 439 ? 8.351 -30.961 -24.494 1.00 10.94 667 THR A O 1
ATOM 3521 N N . ARG A 1 440 ? 9.762 -30.507 -22.803 1.00 9.40 668 ARG A N 1
ATOM 3522 C CA . ARG A 1 440 ? 9.131 -31.419 -21.876 1.00 10.04 668 ARG A CA 1
ATOM 3523 C C . ARG A 1 440 ? 9.574 -31.040 -20.486 1.00 9.55 668 ARG A C 1
ATOM 3524 O O . ARG A 1 440 ? 10.732 -30.649 -20.299 1.00 9.77 668 ARG A O 1
ATOM 3532 N N . SER A 1 441 ? 8.696 -31.183 -19.490 1.00 10.41 669 SER A N 1
ATOM 3533 C CA . SER A 1 441 ? 9.062 -30.839 -18.106 1.00 9.62 669 SER A CA 1
ATOM 3534 C C . SER A 1 441 ? 10.314 -31.614 -17.670 1.00 9.75 669 SER A C 1
ATOM 3535 O O . SER A 1 441 ? 10.379 -32.839 -17.806 1.00 10.77 669 SER A O 1
ATOM 3538 N N . ASN A 1 442 ? 11.288 -30.894 -17.132 1.00 9.27 670 ASN A N 1
ATOM 3539 C CA . ASN A 1 442 ? 12.539 -31.446 -16.621 1.00 9.92 670 ASN A CA 1
ATOM 3540 C C . ASN A 1 442 ? 13.395 -32.077 -17.737 1.00 10.31 670 ASN A C 1
ATOM 3541 O O . ASN A 1 442 ? 14.222 -32.935 -17.445 1.00 11.01 670 ASN A O 1
ATOM 3546 N N . TYR A 1 443 ? 13.203 -31.612 -18.991 1.00 9.71 671 TYR A N 1
ATOM 3547 C CA . TYR A 1 443 ? 14.091 -31.958 -20.097 1.00 9.98 671 TYR A CA 1
ATOM 3548 C C . TYR A 1 443 ? 14.658 -30.707 -20.700 1.00 10.01 671 TYR A C 1
ATOM 3549 O O . TYR A 1 443 ? 14.007 -29.655 -20.775 1.00 10.24 671 TYR A O 1
ATOM 3558 N N . LEU A 1 444 ? 15.898 -30.806 -21.182 1.00 9.54 672 LEU A N 1
ATOM 3559 C CA . LEU A 1 444 ? 16.484 -29.734 -21.957 1.00 10.08 672 LEU A CA 1
ATOM 3560 C C . LEU A 1 444 ? 15.686 -29.563 -23.254 1.00 9.98 672 LEU A C 1
ATOM 3561 O O . LEU A 1 444 ? 15.239 -30.559 -23.830 1.00 10.29 672 LEU A O 1
ATOM 3566 N N . PRO A 1 445 ? 15.521 -28.336 -23.715 1.00 10.54 673 PRO A N 1
ATOM 3567 C CA . PRO A 1 445 ? 14.770 -28.125 -24.981 1.00 10.61 673 PRO A CA 1
ATOM 3568 C C . PRO A 1 445 ? 15.576 -28.587 -26.187 1.00 10.92 673 PRO A C 1
ATOM 3569 O O . PRO A 1 445 ? 16.820 -28.567 -26.175 1.00 11.92 673 PRO A O 1
ATOM 3573 N N . VAL A 1 446 ? 14.860 -28.951 -27.243 1.00 10.69 674 VAL A N 1
ATOM 3574 C CA . VAL A 1 446 ? 15.437 -29.248 -28.565 1.00 11.06 674 VAL A CA 1
ATOM 3575 C C . VAL A 1 446 ? 15.004 -28.115 -29.469 1.00 10.92 674 VAL A C 1
ATOM 3576 O O . VAL A 1 446 ? 13.781 -27.838 -29.574 1.00 11.23 674 VAL A O 1
ATOM 3580 N N . ILE A 1 447 ? 15.952 -27.416 -30.085 1.00 11.20 675 ILE A N 1
ATOM 3581 C CA . ILE A 1 447 ? 15.665 -26.247 -30.935 1.00 12.25 675 ILE A CA 1
ATOM 3582 C C . ILE A 1 447 ? 16.375 -26.468 -32.258 1.00 12.60 675 ILE A C 1
ATOM 3583 O O . ILE A 1 447 ? 17.603 -26.436 -32.339 1.00 14.34 675 ILE A O 1
ATOM 3588 N N . LYS A 1 448 ? 15.614 -26.813 -33.279 1.00 12.42 676 LYS A N 1
ATOM 3589 C CA . LYS A 1 448 ? 16.170 -27.229 -34.574 1.00 12.91 676 LYS A CA 1
ATOM 3590 C C . LYS A 1 448 ? 15.409 -26.545 -35.699 1.00 13.92 676 LYS A C 1
ATOM 3591 O O . LYS A 1 448 ? 14.485 -25.754 -35.439 1.00 13.46 676 LYS A O 1
ATOM 3597 N N . GLN A 1 449 ? 15.837 -26.802 -36.936 1.00 14.74 677 GLN A N 1
ATOM 3598 C CA . GLN A 1 449 ? 15.165 -26.243 -38.097 1.00 16.83 677 GLN A CA 1
ATOM 3599 C C . GLN A 1 449 ? 15.050 -27.305 -39.153 1.00 16.65 677 GLN A C 1
ATOM 3600 O O . GLN A 1 449 ? 15.832 -28.265 -39.200 1.00 18.88 677 GLN A O 1
ATOM 3606 N N . ILE A 1 450 ? 13.989 -27.184 -39.969 1.00 16.27 678 ILE A N 1
ATOM 3607 C CA . ILE A 1 450 ? 13.801 -28.049 -41.147 1.00 18.51 678 ILE A CA 1
ATOM 3608 C C . ILE A 1 450 ? 13.607 -27.146 -42.368 1.00 21.28 678 ILE A C 1
ATOM 3609 O O . ILE A 1 450 ? 12.748 -26.253 -42.329 1.00 18.24 678 ILE A O 1
ATOM 3614 N N . GLN A 1 451 ? 14.400 -27.383 -43.431 1.00 23.76 679 GLN A N 1
ATOM 3615 C CA A GLN A 1 451 ? 14.323 -26.582 -44.648 0.50 27.10 679 GLN A CA 1
ATOM 3616 C CA B GLN A 1 451 ? 14.322 -26.581 -44.653 0.50 27.31 679 GLN A CA 1
ATOM 3617 C C . GLN A 1 451 ? 13.243 -27.089 -45.592 1.00 26.09 679 GLN A C 1
ATOM 3618 O O . GLN A 1 451 ? 13.196 -28.279 -45.896 1.00 24.83 679 GLN A O 1
ATOM 3629 N N . VAL A 1 452 ? 12.379 -26.157 -46.046 1.00 24.22 680 VAL A N 1
ATOM 3630 C CA . VAL A 1 452 ? 11.299 -26.409 -47.001 1.00 25.90 680 VAL A CA 1
ATOM 3631 C C . VAL A 1 452 ? 11.657 -25.668 -48.306 1.00 28.70 680 VAL A C 1
ATOM 3632 O O . VAL A 1 452 ? 11.886 -24.457 -48.277 1.00 24.29 680 VAL A O 1
ATOM 3636 N N . GLY A 1 453 ? 11.708 -26.403 -49.412 1.00 39.00 681 GLY A N 1
ATOM 3637 C CA . GLY A 1 453 ? 12.030 -25.837 -50.724 1.00 55.84 681 GLY A CA 1
ATOM 3638 C C . GLY A 1 453 ? 13.499 -25.539 -50.923 1.00 86.65 681 GLY A C 1
ATOM 3639 O O . GLY A 1 453 ? 14.332 -25.924 -50.102 1.00 70.86 681 GLY A O 1
ATOM 3640 N N . ASP B 1 1 ? 15.157 -74.806 26.580 1.00 17.53 229 ASP B N 1
ATOM 3641 C CA . ASP B 1 1 ? 14.043 -74.460 27.458 1.00 14.79 229 ASP B CA 1
ATOM 3642 C C . ASP B 1 1 ? 12.805 -74.165 26.602 1.00 13.75 229 ASP B C 1
ATOM 3643 O O . ASP B 1 1 ? 12.843 -74.319 25.384 1.00 14.39 229 ASP B O 1
ATOM 3648 N N . VAL B 1 2 ? 11.724 -73.733 27.241 1.00 12.86 230 VAL B N 1
ATOM 3649 C CA . VAL B 1 2 ? 10.483 -73.514 26.488 1.00 13.25 230 VAL B CA 1
ATOM 3650 C C . VAL B 1 2 ? 10.688 -72.402 25.424 1.00 12.18 230 VAL B C 1
ATOM 3651 O O . VAL B 1 2 ? 10.000 -72.436 24.396 1.00 13.46 230 VAL B O 1
ATOM 3655 N N . TYR B 1 3 ? 11.594 -71.421 25.659 1.00 12.50 231 TYR B N 1
ATOM 3656 C CA . TYR B 1 3 ? 11.819 -70.352 24.700 1.00 12.91 231 TYR B CA 1
ATOM 3657 C C . TYR B 1 3 ? 12.446 -70.869 23.447 1.00 13.71 231 TYR B C 1
ATOM 3658 O O . TYR B 1 3 ? 12.160 -70.358 22.376 1.00 16.34 231 TYR B O 1
ATOM 3667 N N . THR B 1 4 ? 13.331 -71.876 23.564 1.00 14.96 232 THR B N 1
ATOM 3668 C CA . THR B 1 4 ? 13.971 -72.404 22.347 1.00 16.54 232 THR B CA 1
ATOM 3669 C C . THR B 1 4 ? 13.032 -73.416 21.703 1.00 15.56 232 THR B C 1
ATOM 3670 O O . THR B 1 4 ? 13.048 -73.539 20.467 1.00 18.14 232 THR B O 1
ATOM 3674 N N . ASP B 1 5 ? 12.210 -74.136 22.482 1.00 15.20 233 ASP B N 1
ATOM 3675 C CA . ASP B 1 5 ? 11.293 -75.133 21.913 1.00 15.76 233 ASP B CA 1
ATOM 3676 C C . ASP B 1 5 ? 10.154 -74.490 21.158 1.00 14.87 233 ASP B C 1
ATOM 3677 O O . ASP B 1 5 ? 9.644 -75.039 20.184 1.00 16.36 233 ASP B O 1
ATOM 3682 N N . HIS B 1 6 ? 9.694 -73.303 21.641 1.00 12.90 234 HIS B N 1
ATOM 3683 C CA . HIS B 1 6 ? 8.489 -72.674 21.108 1.00 12.90 234 HIS B CA 1
ATOM 3684 C C . HIS B 1 6 ? 8.686 -71.167 20.951 1.00 12.49 234 HIS B C 1
ATOM 3685 O O . HIS B 1 6 ? 8.016 -70.351 21.635 1.00 13.61 234 HIS B O 1
ATOM 3692 N N . GLY B 1 7 ? 9.588 -70.796 20.052 1.00 12.58 235 GLY B N 1
ATOM 3693 C CA . GLY B 1 7 ? 9.844 -69.378 19.815 1.00 13.86 235 GLY B CA 1
ATOM 3694 C C . GLY B 1 7 ? 8.810 -68.694 18.935 1.00 12.36 235 GLY B C 1
ATOM 3695 O O . GLY B 1 7 ? 7.806 -69.277 18.482 1.00 13.20 235 GLY B O 1
ATOM 3696 N N . ASP B 1 8 ? 9.095 -67.443 18.647 1.00 11.52 236 ASP B N 1
ATOM 3697 C CA . ASP B 1 8 ? 8.240 -66.563 17.820 1.00 9.84 236 ASP B CA 1
ATOM 3698 C C . ASP B 1 8 ? 7.844 -67.313 16.535 1.00 9.73 236 ASP B C 1
ATOM 3699 O O . ASP B 1 8 ? 8.722 -67.756 15.787 1.00 11.66 236 ASP B O 1
ATOM 3704 N N . LEU B 1 9 ? 6.551 -67.358 16.236 1.00 9.81 237 LEU B N 1
ATOM 3705 C CA . LEU B 1 9 ? 6.050 -68.053 15.046 1.00 10.26 237 LEU B CA 1
ATOM 3706 C C . LEU B 1 9 ? 6.196 -67.220 13.778 1.00 9.53 237 LEU B C 1
ATOM 3707 O O . LEU B 1 9 ? 5.985 -67.737 12.681 1.00 11.28 237 LEU B O 1
ATOM 3712 N N . TYR B 1 10 ? 6.518 -65.938 13.858 1.00 10.02 238 TYR B N 1
ATOM 3713 C CA . TYR B 1 10 ? 6.606 -65.113 12.650 1.00 10.42 238 TYR B CA 1
ATOM 3714 C C . TYR B 1 10 ? 7.613 -65.735 11.684 1.00 10.54 238 TYR B C 1
ATOM 3715 O O . TYR B 1 10 ? 8.691 -66.181 12.072 1.00 12.26 238 TYR B O 1
ATOM 3724 N N . ASN B 1 11 ? 7.261 -65.739 10.401 1.00 10.54 239 ASN B N 1
ATOM 3725 C CA . ASN B 1 11 ? 8.138 -66.258 9.352 1.00 10.87 239 ASN B CA 1
ATOM 3726 C C . ASN B 1 11 ? 7.704 -65.618 8.052 1.00 11.51 239 ASN B C 1
ATOM 3727 O O . ASN B 1 11 ? 6.603 -65.063 7.958 1.00 11.77 239 ASN B O 1
ATOM 3732 N N . THR B 1 12 ? 8.583 -65.677 7.068 1.00 10.99 240 THR B N 1
ATOM 3733 C CA . THR B 1 12 ? 8.319 -65.145 5.743 1.00 11.34 240 THR B CA 1
ATOM 3734 C C . THR B 1 12 ? 8.536 -66.201 4.692 1.00 11.82 240 THR B C 1
ATOM 3735 O O . THR B 1 12 ? 9.386 -67.080 4.877 1.00 13.49 240 THR B O 1
ATOM 3739 N N . PRO B 1 13 ? 7.853 -66.107 3.543 1.00 11.66 241 PRO B N 1
ATOM 3740 C CA . PRO B 1 13 ? 6.750 -65.172 3.265 1.00 11.90 241 PRO B CA 1
ATOM 3741 C C . PRO B 1 13 ? 5.637 -65.332 4.293 1.00 11.51 241 PRO B C 1
ATOM 3742 O O . PRO B 1 13 ? 5.374 -66.442 4.774 1.00 11.65 241 PRO B O 1
ATOM 3746 N N . VAL B 1 14 ? 5.021 -64.233 4.648 1.00 10.37 242 VAL B N 1
ATOM 3747 C CA . VAL B 1 14 ? 3.937 -64.313 5.631 1.00 10.63 242 VAL B CA 1
ATOM 3748 C C . VAL B 1 14 ? 2.734 -64.990 4.982 1.00 10.26 242 VAL B C 1
ATOM 3749 O O . VAL B 1 14 ? 2.356 -64.620 3.870 1.00 11.11 242 VAL B O 1
ATOM 3753 N N . ARG B 1 15 ? 2.125 -65.957 5.668 1.00 10.16 243 ARG B N 1
ATOM 3754 C CA . ARG B 1 15 ? 0.950 -66.672 5.189 1.00 9.80 243 ARG B CA 1
ATOM 3755 C C . ARG B 1 15 ? -0.110 -66.566 6.250 1.00 9.28 243 ARG B C 1
ATOM 3756 O O . ARG B 1 15 ? 0.191 -66.779 7.452 1.00 10.20 243 ARG B O 1
ATOM 3764 N N . MET B 1 16 ? -1.335 -66.257 5.843 1.00 9.32 244 MET B N 1
ATOM 3765 C CA A MET B 1 16 ? -2.429 -66.100 6.792 0.39 9.46 244 MET B CA 1
ATOM 3766 C CA B MET B 1 16 ? -2.430 -66.087 6.794 0.61 9.12 244 MET B CA 1
ATOM 3767 C C . MET B 1 16 ? -3.658 -66.826 6.297 1.00 9.61 244 MET B C 1
ATOM 3768 O O . MET B 1 16 ? -4.097 -66.608 5.173 1.00 11.06 244 MET B O 1
ATOM 3777 N N . LEU B 1 17 ? -4.202 -67.661 7.157 1.00 9.41 245 LEU B N 1
ATOM 3778 C CA . LEU B 1 17 ? -5.476 -68.350 6.936 1.00 9.31 245 LEU B CA 1
ATOM 3779 C C . LEU B 1 17 ? -6.553 -67.540 7.597 1.00 9.06 245 LEU B C 1
ATOM 3780 O O . LEU B 1 17 ? -6.410 -67.199 8.786 1.00 10.02 245 LEU B O 1
ATOM 3785 N N . VAL B 1 18 ? -7.583 -67.154 6.848 1.00 9.84 246 VAL B N 1
ATOM 3786 C CA . VAL B 1 18 ? -8.692 -66.366 7.375 1.00 9.96 246 VAL B CA 1
ATOM 3787 C C . VAL B 1 18 ? -9.922 -67.208 7.356 1.00 10.07 246 VAL B C 1
ATOM 3788 O O . VAL B 1 18 ? -10.275 -67.744 6.301 1.00 10.75 246 VAL B O 1
ATOM 3792 N N . VAL B 1 19 ? -10.608 -67.331 8.490 1.00 9.82 247 VAL B N 1
ATOM 3793 C CA . VAL B 1 19 ? -11.919 -67.997 8.575 1.00 10.03 247 VAL B CA 1
ATOM 3794 C C . VAL B 1 19 ? -12.877 -66.941 9.080 1.00 10.17 247 VAL B C 1
ATOM 3795 O O . VAL B 1 19 ? -12.709 -66.452 10.204 1.00 9.84 247 VAL B O 1
ATOM 3799 N N . ALA B 1 20 ? -13.882 -66.616 8.262 1.00 10.16 248 ALA B N 1
ATOM 3800 C CA . ALA B 1 20 ? -14.755 -65.491 8.563 1.00 10.68 248 ALA B CA 1
ATOM 3801 C C . ALA B 1 20 ? -16.214 -65.864 8.466 1.00 10.06 248 ALA B C 1
ATOM 3802 O O . ALA B 1 20 ? -16.622 -66.592 7.552 1.00 11.62 248 ALA B O 1
ATOM 3804 N N . GLY B 1 21 ? -17.010 -65.226 9.317 1.00 10.86 249 GLY B N 1
ATOM 3805 C CA . GLY B 1 21 ? -18.447 -65.338 9.140 1.00 11.51 249 GLY B CA 1
ATOM 3806 C C . GLY B 1 21 ? -18.810 -64.830 7.759 1.00 11.54 249 GLY B C 1
ATOM 3807 O O . GLY B 1 21 ? -18.310 -63.792 7.278 1.00 11.45 249 GLY B O 1
ATOM 3808 N N . ALA B 1 22 ? -19.798 -65.514 7.150 1.00 11.69 250 ALA B N 1
ATOM 3809 C CA . ALA B 1 22 ? -20.211 -65.206 5.806 1.00 12.66 250 ALA B CA 1
ATOM 3810 C C . ALA B 1 22 ? -20.754 -63.798 5.625 1.00 12.59 250 ALA B C 1
ATOM 3811 O O . ALA B 1 22 ? -20.704 -63.263 4.526 1.00 13.47 250 ALA B O 1
ATOM 3813 N N . LYS B 1 23 ? -21.256 -63.166 6.690 1.00 11.88 251 LYS B N 1
ATOM 3814 C CA . LYS B 1 23 ? -21.777 -61.816 6.563 1.00 12.34 251 LYS B CA 1
ATOM 3815 C C . LYS B 1 23 ? -20.726 -60.757 6.317 1.00 12.41 251 LYS B C 1
ATOM 3816 O O . LYS B 1 23 ? -21.046 -59.601 5.986 1.00 12.68 251 LYS B O 1
ATOM 3822 N N . PHE B 1 24 ? -19.441 -61.104 6.533 1.00 11.16 252 PHE B N 1
ATOM 3823 C CA . PHE B 1 24 ? -18.361 -60.118 6.515 1.00 11.72 252 PHE B CA 1
ATOM 3824 C C . PHE B 1 24 ? -17.626 -59.973 5.219 1.00 12.15 252 PHE B C 1
ATOM 3825 O O . PHE B 1 24 ? -16.665 -59.191 5.154 1.00 13.59 252 PHE B O 1
ATOM 3833 N N . LYS B 1 25 ? -18.096 -60.630 4.152 1.00 12.30 253 LYS B N 1
ATOM 3834 C CA . LYS B 1 25 ? -17.315 -60.603 2.893 1.00 14.11 253 LYS B CA 1
ATOM 3835 C C . LYS B 1 25 ? -17.011 -59.198 2.395 1.00 13.73 253 LYS B C 1
ATOM 3836 O O . LYS B 1 25 ? -15.861 -58.874 2.072 1.00 14.63 253 LYS B O 1
ATOM 3842 N N . GLU B 1 26 ? -18.042 -58.332 2.328 1.00 14.15 254 GLU B N 1
ATOM 3843 C CA A GLU B 1 26 ? -17.832 -56.991 1.808 0.53 15.02 254 GLU B CA 1
ATOM 3844 C CA B GLU B 1 26 ? -17.837 -56.991 1.815 0.47 15.12 254 GLU B CA 1
ATOM 3845 C C . GLU B 1 26 ? -16.954 -56.152 2.750 1.00 12.96 254 GLU B C 1
ATOM 3846 O O . GLU B 1 26 ? -16.021 -55.468 2.295 1.00 13.40 254 GLU B O 1
ATOM 3857 N N . ALA B 1 27 ? -17.280 -56.165 4.024 1.00 12.05 255 ALA B N 1
ATOM 3858 C CA . ALA B 1 27 ? -16.553 -55.325 4.983 1.00 12.28 255 ALA B CA 1
ATOM 3859 C C . ALA B 1 27 ? -15.090 -55.732 5.108 1.00 11.18 255 ALA B C 1
ATOM 3860 O O . ALA B 1 27 ? -14.229 -54.896 5.379 1.00 12.09 255 ALA B O 1
ATOM 3862 N N . LEU B 1 28 ? -14.802 -57.020 4.911 1.00 11.29 256 LEU B N 1
ATOM 3863 C CA A LEU B 1 28 ? -13.439 -57.496 5.102 0.56 11.51 256 LEU B CA 1
ATOM 3864 C CA B LEU B 1 28 ? -13.433 -57.520 5.053 0.44 12.16 256 LEU B CA 1
ATOM 3865 C C . LEU B 1 28 ? -12.509 -57.096 3.942 1.00 11.67 256 LEU B C 1
ATOM 3866 O O . LEU B 1 28 ? -11.275 -57.048 4.123 1.00 12.52 256 LEU B O 1
ATOM 3875 N N . LYS B 1 29 ? -13.064 -56.790 2.751 1.00 12.83 257 LYS B N 1
ATOM 3876 C CA A LYS B 1 29 ? -12.285 -56.534 1.545 0.48 14.65 257 LYS B CA 1
ATOM 3877 C CA B LYS B 1 29 ? -12.244 -56.564 1.569 0.52 14.67 257 LYS B CA 1
ATOM 3878 C C . LYS B 1 29 ? -11.130 -55.533 1.758 1.00 12.89 257 LYS B C 1
ATOM 3879 O O . LYS B 1 29 ? -9.985 -55.831 1.341 1.00 13.37 257 LYS B O 1
ATOM 3890 N N . PRO B 1 30 ? -11.340 -54.340 2.320 1.00 12.08 258 PRO B N 1
ATOM 3891 C CA . PRO B 1 30 ? -10.212 -53.393 2.428 1.00 11.78 258 PRO B CA 1
ATOM 3892 C C . PRO B 1 30 ? -9.077 -53.908 3.301 1.00 10.53 258 PRO B C 1
ATOM 3893 O O . PRO B 1 30 ? -7.917 -53.558 3.078 1.00 11.38 258 PRO B O 1
ATOM 3897 N N . TRP B 1 31 ? -9.399 -54.717 4.296 1.00 9.92 259 TRP B N 1
ATOM 3898 C CA . TRP B 1 31 ? -8.359 -55.291 5.185 1.00 9.59 259 TRP B CA 1
ATOM 3899 C C . TRP B 1 31 ? -7.573 -56.333 4.418 1.00 8.94 259 TRP B C 1
ATOM 3900 O O . TRP B 1 31 ? -6.334 -56.352 4.434 1.00 9.74 259 TRP B O 1
ATOM 3911 N N . LEU B 1 32 ? -8.288 -57.216 3.683 1.00 9.98 260 LEU B N 1
ATOM 3912 C CA . LEU B 1 32 ? -7.606 -58.242 2.881 1.00 10.27 260 LEU B CA 1
ATOM 3913 C C . LEU B 1 32 ? -6.732 -57.596 1.790 1.00 10.58 260 LEU B C 1
ATOM 3914 O O . LEU B 1 32 ? -5.616 -58.059 1.524 1.00 11.00 260 LEU B O 1
ATOM 3919 N N . THR B 1 33 ? -7.226 -56.504 1.174 1.00 10.41 261 THR B N 1
ATOM 3920 C CA . THR B 1 33 ? -6.452 -55.809 0.134 1.00 10.68 261 THR B CA 1
ATOM 3921 C C . THR B 1 33 ? -5.129 -55.309 0.706 1.00 10.47 261 THR B C 1
ATOM 3922 O O . THR B 1 33 ? -4.078 -55.552 0.130 1.00 11.05 261 THR B O 1
ATOM 3926 N N . TRP B 1 34 ? -5.167 -54.646 1.870 1.00 10.11 262 TRP B N 1
ATOM 3927 C CA . TRP B 1 34 ? -3.944 -54.146 2.496 1.00 9.75 262 TRP B CA 1
ATOM 3928 C C . TRP B 1 34 ? -3.030 -55.246 2.962 1.00 9.82 262 TRP B C 1
ATOM 3929 O O . TRP B 1 34 ? -1.810 -55.155 2.768 1.00 9.61 262 TRP B O 1
ATOM 3940 N N . LYS B 1 35 ? -3.571 -56.299 3.571 1.00 9.41 263 LYS B N 1
ATOM 3941 C CA . LYS B 1 35 ? -2.676 -57.412 3.997 1.00 9.38 263 LYS B CA 1
ATOM 3942 C C . LYS B 1 35 ? -1.970 -58.028 2.790 1.00 8.98 263 LYS B C 1
ATOM 3943 O O . LYS B 1 35 ? -0.779 -58.349 2.872 1.00 9.44 263 LYS B O 1
ATOM 3949 N N . ALA B 1 36 ? -2.665 -58.190 1.661 1.00 9.73 264 ALA B N 1
ATOM 3950 C CA . ALA B 1 36 ? -1.969 -58.685 0.453 1.00 11.04 264 ALA B CA 1
ATOM 3951 C C . ALA B 1 36 ? -0.910 -57.669 -0.003 1.00 10.12 264 ALA B C 1
ATOM 3952 O O . ALA B 1 36 ? 0.243 -58.052 -0.326 1.00 11.58 264 ALA B O 1
ATOM 3954 N N . GLN B 1 37 ? -1.268 -56.379 0.004 1.00 10.45 265 GLN B N 1
ATOM 3955 C CA . GLN B 1 37 ? -0.314 -55.340 -0.462 1.00 10.41 265 GLN B CA 1
ATOM 3956 C C . GLN B 1 37 ? 0.953 -55.332 0.357 1.00 10.08 265 GLN B C 1
ATOM 3957 O O . GLN B 1 37 ? 2.052 -55.078 -0.169 1.00 10.72 265 GLN B O 1
ATOM 3963 N N . LYS B 1 38 ? 0.839 -55.589 1.684 1.00 9.92 266 LYS B N 1
ATOM 3964 C CA . LYS B 1 38 ? 2.043 -55.588 2.534 1.00 9.47 266 LYS B CA 1
ATOM 3965 C C . LYS B 1 38 ? 2.755 -56.958 2.550 1.00 10.20 266 LYS B C 1
ATOM 3966 O O . LYS B 1 38 ? 3.741 -57.099 3.262 1.00 9.94 266 LYS B O 1
ATOM 3972 N N . GLY B 1 39 ? 2.305 -57.930 1.751 1.00 9.58 267 GLY B N 1
ATOM 3973 C CA . GLY B 1 39 ? 3.044 -59.168 1.561 1.00 9.74 267 GLY B CA 1
ATOM 3974 C C . GLY B 1 39 ? 2.518 -60.362 2.272 1.00 9.85 267 GLY B C 1
ATOM 3975 O O . GLY B 1 39 ? 3.232 -61.352 2.414 1.00 10.15 267 GLY B O 1
ATOM 3976 N N . PHE B 1 40 ? 1.224 -60.349 2.661 1.00 9.27 268 PHE B N 1
ATOM 3977 C CA . PHE B 1 40 ? 0.656 -61.582 3.231 1.00 9.74 268 PHE B CA 1
ATOM 3978 C C . PHE B 1 40 ? 0.009 -62.400 2.127 1.00 9.71 268 PHE B C 1
ATOM 3979 O O . PHE B 1 40 ? -0.870 -61.866 1.402 1.00 10.41 268 PHE B O 1
ATOM 3987 N N . TYR B 1 41 ? 0.374 -63.681 2.044 1.00 9.57 269 TYR B N 1
ATOM 3988 C CA . TYR B 1 41 ? -0.316 -64.658 1.186 1.00 10.62 269 TYR B CA 1
ATOM 3989 C C . TYR B 1 41 ? -1.549 -65.129 1.951 1.00 9.91 269 TYR B C 1
ATOM 3990 O O . TYR B 1 41 ? -1.403 -65.763 2.998 1.00 10.11 269 TYR B O 1
ATOM 3999 N N . LEU B 1 42 ? -2.728 -64.726 1.484 1.00 10.36 270 LEU B N 1
ATOM 4000 C CA . LEU B 1 42 ? -3.984 -64.984 2.182 1.00 10.89 270 LEU B CA 1
ATOM 4001 C C . LEU B 1 42 ? -4.692 -66.165 1.643 1.00 11.07 270 LEU B C 1
ATOM 4002 O O . LEU B 1 42 ? -4.803 -66.311 0.416 1.00 13.89 270 LEU B O 1
ATOM 4007 N N . ASP B 1 43 ? -5.276 -66.957 2.522 1.00 10.87 271 ASP B N 1
ATOM 4008 C CA . ASP B 1 43 ? -6.149 -68.068 2.153 1.00 10.95 271 ASP B CA 1
ATOM 4009 C C . ASP B 1 43 ? -7.454 -67.781 2.880 1.00 10.24 271 ASP B C 1
ATOM 4010 O O . ASP B 1 43 ? -7.506 -67.963 4.103 1.00 11.68 271 ASP B O 1
ATOM 4015 N N . VAL B 1 44 ? -8.473 -67.307 2.187 1.00 10.76 272 VAL B N 1
ATOM 4016 C CA . VAL B 1 44 ? -9.659 -66.749 2.819 1.00 10.72 272 VAL B CA 1
ATOM 4017 C C . VAL B 1 44 ? -10.851 -67.631 2.625 1.00 11.15 272 VAL B C 1
ATOM 4018 O O . VAL B 1 44 ? -11.198 -67.961 1.475 1.00 11.89 272 VAL B O 1
ATOM 4022 N N . HIS B 1 45 ? -11.515 -67.985 3.721 1.00 10.77 273 HIS B N 1
ATOM 4023 C CA . HIS B 1 45 ? -12.667 -68.870 3.701 1.00 11.23 273 HIS B CA 1
ATOM 4024 C C . HIS B 1 45 ? -13.777 -68.360 4.596 1.00 11.66 273 HIS B C 1
ATOM 4025 O O . HIS B 1 45 ? -13.503 -67.740 5.629 1.00 12.22 273 HIS B O 1
ATOM 4032 N N . TYR B 1 46 ? -15.016 -68.652 4.218 1.00 11.13 274 TYR B N 1
ATOM 4033 C CA . TYR B 1 46 ? -16.178 -68.200 4.934 1.00 11.76 274 TYR B CA 1
ATOM 4034 C C . TYR B 1 46 ? -17.012 -69.338 5.447 1.00 10.89 274 TYR B C 1
ATOM 4035 O O . TYR B 1 46 ? -16.977 -70.445 4.914 1.00 11.96 274 TYR B O 1
ATOM 4044 N N . THR B 1 47 ? -17.834 -69.060 6.475 1.00 11.76 275 THR B N 1
ATOM 4045 C CA . THR B 1 47 ? -18.693 -70.056 7.133 1.00 12.20 275 THR B CA 1
ATOM 4046 C C . THR B 1 47 ? -19.901 -70.472 6.283 1.00 13.22 275 THR B C 1
ATOM 4047 O O . THR B 1 47 ? -20.689 -71.274 6.756 1.00 14.13 275 THR B O 1
ATOM 4051 N N . ASP B 1 48 ? -20.007 -69.989 5.061 1.00 11.77 276 ASP B N 1
ATOM 4052 C CA . ASP B 1 48 ? -21.046 -70.499 4.129 1.00 12.66 276 ASP B CA 1
ATOM 4053 C C . ASP B 1 48 ? -20.403 -71.467 3.119 1.00 12.89 276 ASP B C 1
ATOM 4054 O O . ASP B 1 48 ? -21.023 -71.834 2.127 1.00 14.37 276 ASP B O 1
ATOM 4059 N N . GLU B 1 49 ? -19.169 -71.919 3.362 1.00 13.07 277 GLU B N 1
ATOM 4060 C CA . GLU B 1 49 ? -18.533 -72.937 2.492 1.00 12.90 277 GLU B CA 1
ATOM 4061 C C . GLU B 1 49 ? -18.773 -74.322 3.070 1.00 12.80 277 GLU B C 1
ATOM 4062 O O . GLU B 1 49 ? -18.673 -74.518 4.287 1.00 13.63 277 GLU B O 1
ATOM 4068 N N . ALA B 1 50 ? -19.090 -75.290 2.224 1.00 13.41 278 ALA B N 1
ATOM 4069 C CA . ALA B 1 50 ? -19.335 -76.656 2.696 1.00 13.56 278 ALA B CA 1
ATOM 4070 C C . ALA B 1 50 ? -18.153 -77.234 3.485 1.00 14.69 278 ALA B C 1
ATOM 4071 O O . ALA B 1 50 ? -18.398 -77.841 4.516 1.00 16.16 278 ALA B O 1
ATOM 4073 N N . GLU B 1 51 ? -16.901 -76.968 3.028 1.00 15.44 279 GLU B N 1
ATOM 4074 C CA . GLU B 1 51 ? -15.699 -77.519 3.667 1.00 19.06 279 GLU B CA 1
ATOM 4075 C C . GLU B 1 51 ? -15.526 -76.962 5.060 1.00 15.92 279 GLU B C 1
ATOM 4076 O O . GLU B 1 51 ? -14.863 -77.589 5.890 1.00 17.95 279 GLU B O 1
ATOM 4082 N N . VAL B 1 52 ? -15.945 -75.720 5.276 1.00 13.38 280 VAL B N 1
ATOM 4083 C CA . VAL B 1 52 ? -15.773 -75.061 6.578 1.00 12.30 280 VAL B CA 1
ATOM 4084 C C . VAL B 1 52 ? -16.855 -75.451 7.565 1.00 13.08 280 VAL B C 1
ATOM 4085 O O . VAL B 1 52 ? -16.570 -75.692 8.743 1.00 13.47 280 VAL B O 1
ATOM 4089 N N . GLY B 1 53 ? -18.108 -75.468 7.102 1.00 12.77 281 GLY B N 1
ATOM 4090 C CA . GLY B 1 53 ? -19.236 -75.742 7.989 1.00 14.16 281 GLY B CA 1
ATOM 4091 C C . GLY B 1 53 ? -19.468 -74.566 8.926 1.00 14.02 281 GLY B C 1
ATOM 4092 O O . GLY B 1 53 ? -18.949 -73.455 8.740 1.00 15.42 281 GLY B O 1
ATOM 4093 N N . THR B 1 54 ? -20.288 -74.813 9.967 1.00 14.58 282 THR B N 1
ATOM 4094 C CA . THR B 1 54 ? -20.731 -73.765 10.865 1.00 14.36 282 THR B CA 1
ATOM 4095 C C . THR B 1 54 ? -20.525 -74.089 12.332 1.00 14.36 282 THR B C 1
ATOM 4096 O O . THR B 1 54 ? -20.894 -73.281 13.174 1.00 17.63 282 THR B O 1
ATOM 4100 N N . THR B 1 55 ? -19.992 -75.274 12.631 1.00 14.21 283 THR B N 1
ATOM 4101 C CA . THR B 1 55 ? -19.847 -75.699 14.020 1.00 13.76 283 THR B CA 1
ATOM 4102 C C . THR B 1 55 ? -18.409 -75.621 14.477 1.00 12.82 283 THR B C 1
ATOM 4103 O O . THR B 1 55 ? -17.477 -75.609 13.671 1.00 12.60 283 THR B O 1
ATOM 4107 N N . ASN B 1 56 ? -18.210 -75.691 15.786 1.00 13.09 284 ASN B N 1
ATOM 4108 C CA . ASN B 1 56 ? -16.845 -75.699 16.314 1.00 12.70 284 ASN B CA 1
ATOM 4109 C C . ASN B 1 56 ? -16.086 -76.881 15.708 1.00 12.55 284 ASN B C 1
ATOM 4110 O O . ASN B 1 56 ? -14.926 -76.730 15.275 1.00 12.12 284 ASN B O 1
ATOM 4115 N N . ALA B 1 57 ? -16.720 -78.076 15.666 1.00 13.00 285 ALA B N 1
ATOM 4116 C CA . ALA B 1 57 ? -16.038 -79.262 15.164 1.00 13.61 285 ALA B CA 1
ATOM 4117 C C . ALA B 1 57 ? -15.648 -79.105 13.701 1.00 12.83 285 ALA B C 1
ATOM 4118 O O . ALA B 1 57 ? -14.546 -79.453 13.314 1.00 13.28 285 ALA B O 1
ATOM 4120 N N . SER B 1 58 ? -16.564 -78.610 12.866 1.00 12.15 286 SER B N 1
ATOM 4121 C CA . SER B 1 58 ? -16.281 -78.526 11.425 1.00 12.62 286 SER B CA 1
ATOM 4122 C C . SER B 1 58 ? -15.227 -77.452 11.150 1.00 11.09 286 SER B C 1
ATOM 4123 O O . SER B 1 58 ? -14.330 -77.645 10.341 1.00 11.66 286 SER B O 1
ATOM 4126 N N . ILE B 1 59 ? -15.347 -76.318 11.826 1.00 10.84 287 ILE B N 1
ATOM 4127 C CA . ILE B 1 59 ? -14.385 -75.216 11.617 1.00 10.77 287 ILE B CA 1
ATOM 4128 C C . ILE B 1 59 ? -12.997 -75.642 12.071 1.00 10.54 287 ILE B C 1
ATOM 4129 O O . ILE B 1 59 ? -11.993 -75.415 11.380 1.00 10.29 287 ILE B O 1
ATOM 4134 N N . LYS B 1 60 ? -12.938 -76.265 13.252 1.00 11.09 288 LYS B N 1
ATOM 4135 C CA . LYS B 1 60 ? -11.650 -76.757 13.748 1.00 11.20 288 LYS B CA 1
ATOM 4136 C C . LYS B 1 60 ? -11.046 -77.800 12.792 1.00 10.97 288 LYS B C 1
ATOM 4137 O O . LYS B 1 60 ? -9.851 -77.720 12.473 1.00 11.07 288 LYS B O 1
ATOM 4143 N N . ALA B 1 61 ? -11.842 -78.775 12.305 1.00 11.60 289 ALA B N 1
ATOM 4144 C CA . ALA B 1 61 ? -11.297 -79.789 11.405 1.00 11.62 289 ALA B CA 1
ATOM 4145 C C . ALA B 1 61 ? -10.755 -79.114 10.138 1.00 12.09 289 ALA B C 1
ATOM 4146 O O . ALA B 1 61 ? -9.696 -79.481 9.618 1.00 12.65 289 ALA B O 1
ATOM 4148 N N . PHE B 1 62 ? -11.491 -78.102 9.625 1.00 11.81 290 PHE B N 1
ATOM 4149 C CA . PHE B 1 62 ? -11.075 -77.394 8.418 1.00 11.17 290 PHE B CA 1
ATOM 4150 C C . PHE B 1 62 ? -9.729 -76.691 8.627 1.00 10.94 290 PHE B C 1
ATOM 4151 O O . PHE B 1 62 ? -8.831 -76.789 7.794 1.00 11.16 290 PHE B O 1
ATOM 4159 N N . ILE B 1 63 ? -9.609 -75.965 9.750 1.00 11.16 291 ILE B N 1
ATOM 4160 C CA . ILE B 1 63 ? -8.369 -75.246 10.064 1.00 10.43 291 ILE B CA 1
ATOM 4161 C C . ILE B 1 63 ? -7.218 -76.182 10.244 1.00 10.43 291 ILE B C 1
ATOM 4162 O O . ILE B 1 63 ? -6.134 -75.939 9.705 1.00 10.21 291 ILE B O 1
ATOM 4167 N N . HIS B 1 64 ? -7.414 -77.273 11.011 1.00 10.52 292 HIS B N 1
ATOM 4168 C CA . HIS B 1 64 ? -6.305 -78.204 11.236 1.00 11.06 292 HIS B CA 1
ATOM 4169 C C . HIS B 1 64 ? -5.831 -78.818 9.911 1.00 10.75 292 HIS B C 1
ATOM 4170 O O . HIS B 1 64 ? -4.633 -78.985 9.693 1.00 11.65 292 HIS B O 1
ATOM 4177 N N . LYS B 1 65 ? -6.805 -79.155 9.011 1.00 11.44 293 LYS B N 1
ATOM 4178 C CA . LYS B 1 65 ? -6.409 -79.727 7.725 1.00 11.75 293 LYS B CA 1
ATOM 4179 C C . LYS B 1 65 ? -5.654 -78.683 6.877 1.00 10.96 293 LYS B C 1
ATOM 4180 O O . LYS B 1 65 ? -4.629 -79.014 6.259 1.00 12.22 293 LYS B O 1
ATOM 4186 N N . LYS B 1 66 ? -6.102 -77.432 6.886 1.00 11.39 294 LYS B N 1
ATOM 4187 C CA . LYS B 1 66 ? -5.368 -76.403 6.163 1.00 11.75 294 LYS B CA 1
ATOM 4188 C C . LYS B 1 66 ? -3.943 -76.261 6.706 1.00 10.56 294 LYS B C 1
ATOM 4189 O O . LYS B 1 66 ? -2.987 -76.122 5.943 1.00 11.74 294 LYS B O 1
ATOM 4195 N N . TYR B 1 67 ? -3.782 -76.292 8.040 1.00 10.77 295 TYR B N 1
ATOM 4196 C CA . TYR B 1 67 ? -2.442 -76.180 8.615 1.00 11.87 295 TYR B CA 1
ATOM 4197 C C . TYR B 1 67 ? -1.587 -77.361 8.170 1.00 11.66 295 TYR B C 1
ATOM 4198 O O . TYR B 1 67 ? -0.469 -77.187 7.694 1.00 12.27 295 TYR B O 1
ATOM 4207 N N . ASN B 1 68 ? -2.105 -78.584 8.351 1.00 11.49 296 ASN B N 1
ATOM 4208 C CA . ASN B 1 68 ? -1.306 -79.777 8.033 1.00 13.16 296 ASN B CA 1
ATOM 4209 C C . ASN B 1 68 ? -0.980 -79.866 6.556 1.00 12.60 296 ASN B C 1
ATOM 4210 O O . ASN B 1 68 ? 0.141 -80.251 6.179 1.00 13.75 296 ASN B O 1
ATOM 4215 N N . ASP B 1 69 ? -1.926 -79.510 5.695 1.00 12.80 297 ASP B N 1
ATOM 4216 C CA . ASP B 1 69 ? -1.670 -79.525 4.244 1.00 13.93 297 ASP B CA 1
ATOM 4217 C C . ASP B 1 69 ? -0.645 -78.462 3.881 1.00 12.98 297 ASP B C 1
ATOM 4218 O O . ASP B 1 69 ? 0.236 -78.710 3.063 1.00 14.27 297 ASP B O 1
ATOM 4223 N N . GLY B 1 70 ? -0.726 -77.271 4.489 1.00 13.14 298 GLY B N 1
ATOM 4224 C CA . GLY B 1 70 ? 0.248 -76.225 4.200 1.00 13.25 298 GLY B CA 1
ATOM 4225 C C . GLY B 1 70 ? 1.618 -76.655 4.679 1.00 12.09 298 GLY B C 1
ATOM 4226 O O . GLY B 1 70 ? 2.598 -76.503 3.955 1.00 13.65 298 GLY B O 1
ATOM 4227 N N . LEU B 1 71 ? 1.710 -77.215 5.910 1.00 13.01 299 LEU B N 1
ATOM 4228 C CA . LEU B 1 71 ? 3.006 -77.704 6.414 1.00 13.78 299 LEU B CA 1
ATOM 4229 C C . LEU B 1 71 ? 3.637 -78.743 5.478 1.00 14.34 299 LEU B C 1
ATOM 4230 O O . LEU B 1 71 ? 4.844 -78.676 5.169 1.00 15.38 299 LEU B O 1
ATOM 4235 N N . ALA B 1 72 ? 2.819 -79.666 4.951 1.00 14.46 300 ALA B N 1
ATOM 4236 C CA . ALA B 1 72 ? 3.369 -80.701 4.053 1.00 14.34 300 ALA B CA 1
ATOM 4237 C C . ALA B 1 72 ? 3.889 -80.087 2.771 1.00 14.95 300 ALA B C 1
ATOM 4238 O O . ALA B 1 72 ? 4.861 -80.600 2.191 1.00 17.12 300 ALA B O 1
ATOM 4240 N N . ALA B 1 73 ? 3.322 -78.938 2.353 1.00 14.03 301 ALA B N 1
ATOM 4241 C CA . ALA B 1 73 ? 3.722 -78.224 1.137 1.00 15.69 301 ALA B CA 1
ATOM 4242 C C . ALA B 1 73 ? 4.769 -77.146 1.426 1.00 15.38 301 ALA B C 1
ATOM 4243 O O . ALA B 1 73 ? 4.986 -76.314 0.539 1.00 17.75 301 ALA B O 1
ATOM 4245 N N . SER B 1 74 ? 5.436 -77.172 2.591 1.00 16.68 302 SER B N 1
ATOM 4246 C CA . SER B 1 74 ? 6.453 -76.172 2.996 1.00 16.70 302 SER B CA 1
ATOM 4247 C C . SER B 1 74 ? 5.856 -74.762 2.938 1.00 18.38 302 SER B C 1
ATOM 4248 O O . SER B 1 74 ? 6.506 -73.805 2.514 1.00 18.86 302 SER B O 1
ATOM 4251 N N . ALA B 1 75 ? 4.598 -74.643 3.365 1.00 15.05 303 ALA B N 1
ATOM 4252 C CA . ALA B 1 75 ? 3.862 -73.379 3.288 1.00 15.74 303 ALA B CA 1
ATOM 4253 C C . ALA B 1 75 ? 2.838 -73.314 4.406 1.00 13.61 303 ALA B C 1
ATOM 4254 O O . ALA B 1 75 ? 1.661 -73.044 4.171 1.00 14.89 303 ALA B O 1
ATOM 4256 N N . ALA B 1 76 ? 3.274 -73.580 5.618 1.00 14.28 304 ALA B N 1
ATOM 4257 C CA . ALA B 1 76 ? 2.327 -73.522 6.728 1.00 13.52 304 ALA B CA 1
ATOM 4258 C C . ALA B 1 76 ? 1.789 -72.113 6.956 1.00 11.96 304 ALA B C 1
ATOM 4259 O O . ALA B 1 76 ? 2.570 -71.171 6.892 1.00 12.37 304 ALA B O 1
ATOM 4261 N N . PRO B 1 77 ? 0.523 -71.949 7.300 1.00 11.47 305 PRO B N 1
ATOM 4262 C CA . PRO B 1 77 ? 0.069 -70.628 7.738 1.00 11.47 305 PRO B CA 1
ATOM 4263 C C . PRO B 1 77 ? 0.865 -70.173 8.973 1.00 9.88 305 PRO B C 1
ATOM 4264 O O . PRO B 1 77 ? 1.165 -70.974 9.866 1.00 11.41 305 PRO B O 1
ATOM 4268 N N . VAL B 1 78 ? 1.161 -68.870 9.018 1.00 9.85 306 VAL B N 1
ATOM 4269 C CA . VAL B 1 78 ? 1.778 -68.196 10.177 1.00 9.89 306 VAL B CA 1
ATOM 4270 C C . VAL B 1 78 ? 0.690 -67.696 11.108 1.00 9.79 306 VAL B C 1
ATOM 4271 O O . VAL B 1 78 ? 0.774 -67.887 12.329 1.00 10.36 306 VAL B O 1
ATOM 4275 N N . PHE B 1 79 ? -0.301 -67.002 10.523 1.00 9.14 307 PHE B N 1
ATOM 4276 C CA . PHE B 1 79 ? -1.440 -66.441 11.245 1.00 8.93 307 PHE B CA 1
ATOM 4277 C C . PHE B 1 79 ? -2.712 -67.183 10.919 1.00 9.24 307 PHE B C 1
ATOM 4278 O O . PHE B 1 79 ? -2.950 -67.589 9.768 1.00 9.31 307 PHE B O 1
ATOM 4286 N N . LEU B 1 80 ? -3.600 -67.190 11.910 1.00 8.84 308 LEU B N 1
ATOM 4287 C CA . LEU B 1 80 ? -4.984 -67.621 11.792 1.00 9.09 308 LEU B CA 1
ATOM 4288 C C . LEU B 1 80 ? -5.845 -66.428 12.242 1.00 8.78 308 LEU B C 1
ATOM 4289 O O . LEU B 1 80 ? -5.839 -66.063 13.423 1.00 9.51 308 LEU B O 1
ATOM 4294 N N . ALA B 1 81 ? -6.597 -65.853 11.314 1.00 9.24 309 ALA B N 1
ATOM 4295 C CA . ALA B 1 81 ? -7.501 -64.755 11.591 1.00 9.47 309 ALA B CA 1
ATOM 4296 C C . ALA B 1 81 ? -8.920 -65.305 11.665 1.00 9.20 309 ALA B C 1
ATOM 4297 O O . ALA B 1 81 ? -9.430 -65.800 10.665 1.00 10.92 309 ALA B O 1
ATOM 4299 N N . LEU B 1 82 ? -9.558 -65.171 12.821 1.00 8.69 310 LEU B N 1
ATOM 4300 C CA . LEU B 1 82 ? -10.961 -65.555 13.008 1.00 9.34 310 LEU B CA 1
ATOM 4301 C C . LEU B 1 82 ? -11.775 -64.280 12.922 1.00 9.21 310 LEU B C 1
ATOM 4302 O O . LEU B 1 82 ? -11.501 -63.328 13.669 1.00 11.99 310 LEU B O 1
ATOM 4307 N N . VAL B 1 83 ? -12.778 -64.208 12.037 1.00 9.00 311 VAL B N 1
ATOM 4308 C CA . VAL B 1 83 ? -13.553 -62.988 11.869 1.00 9.32 311 VAL B CA 1
ATOM 4309 C C . VAL B 1 83 ? -15.001 -63.265 12.217 1.00 9.72 311 VAL B C 1
ATOM 4310 O O . VAL B 1 83 ? -15.684 -64.036 11.523 1.00 10.61 311 VAL B O 1
ATOM 4314 N N . GLY B 1 84 ? -15.444 -62.636 13.302 1.00 9.61 312 GLY B N 1
ATOM 4315 C CA . GLY B 1 84 ? -16.796 -62.827 13.803 1.00 10.09 312 GLY B CA 1
ATOM 4316 C C . GLY B 1 84 ? -16.809 -63.169 15.270 1.00 9.43 312 GLY B C 1
ATOM 4317 O O . GLY B 1 84 ? -15.766 -63.437 15.889 1.00 9.79 312 GLY B O 1
ATOM 4318 N N . ASP B 1 85 ? -18.002 -63.038 15.836 1.00 9.19 313 ASP B N 1
ATOM 4319 C CA . ASP B 1 85 ? -18.254 -63.366 17.235 1.00 9.42 313 ASP B CA 1
ATOM 4320 C C . ASP B 1 85 ? -18.620 -64.820 17.367 1.00 9.73 313 ASP B C 1
ATOM 4321 O O . ASP B 1 85 ? -18.580 -65.585 16.396 1.00 10.41 313 ASP B O 1
ATOM 4326 N N . THR B 1 86 ? -19.008 -65.217 18.587 1.00 10.44 314 THR B N 1
ATOM 4327 C CA . THR B 1 86 ? -19.269 -66.628 18.895 1.00 10.80 314 THR B CA 1
ATOM 4328 C C . THR B 1 86 ? -20.544 -67.153 18.265 1.00 11.45 314 THR B C 1
ATOM 4329 O O . THR B 1 86 ? -20.732 -68.382 18.255 1.00 12.59 314 THR B O 1
ATOM 4333 N N . ASP B 1 87 ? -21.418 -66.275 17.745 1.00 11.85 315 ASP B N 1
ATOM 4334 C CA . ASP B 1 87 ? -22.593 -66.714 17.001 1.00 12.27 315 ASP B CA 1
ATOM 4335 C C . ASP B 1 87 ? -22.173 -67.356 15.688 1.00 12.45 315 ASP B C 1
ATOM 4336 O O . ASP B 1 87 ? -23.007 -68.076 15.131 1.00 15.92 315 ASP B O 1
ATOM 4341 N N . VAL B 1 88 ? -20.966 -67.085 15.140 1.00 11.62 316 VAL B N 1
ATOM 4342 C CA . VAL B 1 88 ? -20.557 -67.693 13.877 1.00 12.09 316 VAL B CA 1
ATOM 4343 C C . VAL B 1 88 ? -19.303 -68.564 14.010 1.00 11.58 316 VAL B C 1
ATOM 4344 O O . VAL B 1 88 ? -19.127 -69.510 13.248 1.00 12.94 316 VAL B O 1
ATOM 4348 N N . ILE B 1 89 ? -18.400 -68.237 14.975 1.00 10.75 317 ILE B N 1
ATOM 4349 C CA . ILE B 1 89 ? -17.211 -69.092 15.266 1.00 10.97 317 ILE B CA 1
ATOM 4350 C C . ILE B 1 89 ? -17.204 -69.249 16.766 1.00 10.33 317 ILE B C 1
ATOM 4351 O O . ILE B 1 89 ? -16.849 -68.306 17.482 1.00 10.92 317 ILE B O 1
ATOM 4356 N N . SER B 1 90 ? -17.692 -70.376 17.273 1.00 11.00 318 SER B N 1
ATOM 4357 C CA . SER B 1 90 ? -18.043 -70.461 18.702 1.00 11.34 318 SER B CA 1
ATOM 4358 C C . SER B 1 90 ? -16.887 -70.444 19.689 1.00 11.03 318 SER B C 1
ATOM 4359 O O . SER B 1 90 ? -17.095 -70.048 20.839 1.00 12.57 318 SER B O 1
ATOM 4362 N N . GLY B 1 91 ? -15.719 -70.959 19.301 1.00 10.65 319 GLY B N 1
ATOM 4363 C CA . GLY B 1 91 ? -14.746 -71.340 20.301 1.00 11.70 319 GLY B CA 1
ATOM 4364 C C . GLY B 1 91 ? -15.244 -72.580 21.042 1.00 11.77 319 GLY B C 1
ATOM 4365 O O . GLY B 1 91 ? -16.261 -73.189 20.664 1.00 11.54 319 GLY B O 1
ATOM 4366 N N . GLU B 1 92 ? -14.547 -72.955 22.101 1.00 11.02 320 GLU B N 1
ATOM 4367 C CA . GLU B 1 92 ? -14.988 -74.068 22.947 1.00 11.63 320 GLU B CA 1
ATOM 4368 C C . GLU B 1 92 ? -14.514 -73.815 24.369 1.00 11.62 320 GLU B C 1
ATOM 4369 O O . GLU B 1 92 ? -13.706 -72.920 24.598 1.00 11.33 320 GLU B O 1
ATOM 4375 N N . LYS B 1 93 ? -15.029 -74.578 25.331 1.00 12.78 321 LYS B N 1
ATOM 4376 C CA A LYS B 1 93 ? -14.640 -74.362 26.712 0.52 13.45 321 LYS B CA 1
ATOM 4377 C CA B LYS B 1 93 ? -14.643 -74.344 26.710 0.48 13.35 321 LYS B CA 1
ATOM 4378 C C . LYS B 1 93 ? -13.252 -74.928 26.975 1.00 13.21 321 LYS B C 1
ATOM 4379 O O . LYS B 1 93 ? -12.938 -76.058 26.587 1.00 13.82 321 LYS B O 1
ATOM 4390 N N . GLY B 1 94 ? -12.414 -74.149 27.618 1.00 11.74 322 GLY B N 1
ATOM 4391 C CA . GLY B 1 94 ? -11.082 -74.620 27.982 1.00 12.02 322 GLY B CA 1
ATOM 4392 C C . GLY B 1 94 ? -11.159 -75.835 28.896 1.00 11.58 322 GLY B C 1
ATOM 4393 O O . GLY B 1 94 ? -12.025 -75.887 29.788 1.00 12.73 322 GLY B O 1
ATOM 4394 N N . LYS B 1 95 ? -10.225 -76.784 28.729 1.00 12.15 323 LYS B N 1
ATOM 4395 C CA . LYS B 1 95 ? -10.126 -77.953 29.607 1.00 14.22 323 LYS B CA 1
ATOM 4396 C C . LYS B 1 95 ? -9.734 -77.516 31.011 1.00 12.99 323 LYS B C 1
ATOM 4397 O O . LYS B 1 95 ? -10.169 -78.149 32.006 1.00 14.75 323 LYS B O 1
ATOM 4403 N N . LYS B 1 96 ? -8.885 -76.474 31.115 1.00 11.24 324 LYS B N 1
ATOM 4404 C CA . LYS B 1 96 ? -8.462 -75.941 32.419 1.00 11.93 324 LYS B CA 1
ATOM 4405 C C . LYS B 1 96 ? -9.248 -74.715 32.807 1.00 11.96 324 LYS B C 1
ATOM 4406 O O . LYS B 1 96 ? -9.606 -74.537 33.977 1.00 12.81 324 LYS B O 1
ATOM 4412 N N . THR B 1 97 ? -9.536 -73.825 31.863 1.00 10.73 325 THR B N 1
ATOM 4413 C CA . THR B 1 97 ? -10.175 -72.565 32.221 1.00 10.82 325 THR B CA 1
ATOM 4414 C C . THR B 1 97 ? -11.664 -72.731 32.453 1.00 11.07 325 THR B C 1
ATOM 4415 O O . THR B 1 97 ? -12.235 -71.925 33.176 1.00 11.36 325 THR B O 1
ATOM 4419 N N . LYS B 1 98 ? -12.323 -73.696 31.763 1.00 11.28 326 LYS B N 1
ATOM 4420 C CA . LYS B 1 98 ? -13.794 -73.851 31.825 1.00 12.13 326 LYS B CA 1
ATOM 4421 C C . LYS B 1 98 ? -14.480 -72.604 31.266 1.00 11.59 326 LYS B C 1
ATOM 4422 O O . LYS B 1 98 ? -15.674 -72.417 31.488 1.00 13.40 326 LYS B O 1
ATOM 4428 N N . LYS B 1 99 ? -13.754 -71.801 30.450 1.00 10.76 327 LYS B N 1
ATOM 4429 C CA . LYS B 1 99 ? -14.321 -70.593 29.823 1.00 10.42 327 LYS B CA 1
ATOM 4430 C C . LYS B 1 99 ? -13.965 -70.656 28.352 1.00 10.29 327 LYS B C 1
ATOM 4431 O O . LYS B 1 99 ? -13.101 -71.450 27.930 1.00 10.41 327 LYS B O 1
ATOM 4437 N N . VAL B 1 100 ? -14.623 -69.826 27.548 1.00 10.45 328 VAL B N 1
ATOM 4438 C CA . VAL B 1 100 ? -14.382 -69.895 26.107 1.00 10.15 328 VAL B CA 1
ATOM 4439 C C . VAL B 1 100 ? -12.913 -69.670 25.756 1.00 9.39 328 VAL B C 1
ATOM 4440 O O . VAL B 1 100 ? -12.212 -68.847 26.376 1.00 9.59 328 VAL B O 1
ATOM 4444 N N . THR B 1 101 ? -12.450 -70.409 24.755 1.00 9.49 329 THR B N 1
ATOM 4445 C CA . THR B 1 101 ? -11.124 -70.235 24.208 1.00 9.90 329 THR B CA 1
ATOM 4446 C C . THR B 1 101 ? -11.145 -70.479 22.712 1.00 9.38 329 THR B C 1
ATOM 4447 O O . THR B 1 101 ? -11.931 -71.328 22.207 1.00 9.93 329 THR B O 1
ATOM 4451 N N . ASP B 1 102 ? -10.199 -69.842 22.041 1.00 9.35 330 ASP B N 1
ATOM 4452 C CA . ASP B 1 102 ? -9.867 -70.087 20.626 1.00 9.34 330 ASP B CA 1
ATOM 4453 C C . ASP B 1 102 ? -8.615 -70.944 20.494 1.00 9.06 330 ASP B C 1
ATOM 4454 O O . ASP B 1 102 ? -8.218 -71.262 19.360 1.00 9.88 330 ASP B O 1
ATOM 4459 N N . LEU B 1 103 ? -8.010 -71.383 21.615 1.00 9.14 331 LEU B N 1
ATOM 4460 C CA . LEU B 1 103 ? -6.765 -72.119 21.518 1.00 9.46 331 LEU B CA 1
ATOM 4461 C C . LEU B 1 103 ? -6.825 -73.329 20.613 1.00 10.39 331 LEU B C 1
ATOM 4462 O O . LEU B 1 103 ? -5.862 -73.603 19.880 1.00 10.33 331 LEU B O 1
ATOM 4467 N N . TYR B 1 104 ? -7.934 -74.056 20.686 1.00 10.05 332 TYR B N 1
ATOM 4468 C CA . TYR B 1 104 ? -7.968 -75.369 20.011 1.00 10.21 332 TYR B CA 1
ATOM 4469 C C . TYR B 1 104 ? -8.181 -75.243 18.507 1.00 10.86 332 TYR B C 1
ATOM 4470 O O . TYR B 1 104 ? -7.934 -76.212 17.794 1.00 11.88 332 TYR B O 1
ATOM 4479 N N . TYR B 1 105 ? -8.502 -74.048 18.022 1.00 10.51 333 TYR B N 1
ATOM 4480 C CA . TYR B 1 105 ? -8.439 -73.850 16.556 1.00 11.09 333 TYR B CA 1
ATOM 4481 C C . TYR B 1 105 ? -6.980 -73.822 16.125 1.00 11.74 333 TYR B C 1
ATOM 4482 O O . TYR B 1 105 ? -6.667 -74.279 15.023 1.00 14.39 333 TYR B O 1
ATOM 4491 N N . SER B 1 106 ? -6.098 -73.259 16.975 1.00 12.71 334 SER B N 1
ATOM 4492 C CA . SER B 1 106 ? -4.682 -72.973 16.673 1.00 14.99 334 SER B CA 1
ATOM 4493 C C . SER B 1 106 ? -3.778 -74.150 17.033 1.00 12.89 334 SER B C 1
ATOM 4494 O O . SER B 1 106 ? -2.655 -74.250 16.484 1.00 15.21 334 SER B O 1
ATOM 4497 N N . ALA B 1 107 ? -4.195 -74.952 18.008 1.00 12.97 335 ALA B N 1
ATOM 4498 C CA . ALA B 1 107 ? -3.370 -76.048 18.564 1.00 12.55 335 ALA B CA 1
ATOM 4499 C C . ALA B 1 107 ? -3.693 -77.314 17.792 1.00 13.10 335 ALA B C 1
ATOM 4500 O O . ALA B 1 107 ? -4.695 -77.955 18.034 1.00 17.19 335 ALA B O 1
ATOM 4502 N N . VAL B 1 108 ? -2.868 -77.603 16.809 1.00 11.33 336 VAL B N 1
ATOM 4503 C CA . VAL B 1 108 ? -3.160 -78.708 15.844 1.00 12.33 336 VAL B CA 1
ATOM 4504 C C . VAL B 1 108 ? -2.624 -80.045 16.307 1.00 13.23 336 VAL B C 1
ATOM 4505 O O . VAL B 1 108 ? -3.371 -81.028 16.298 1.00 17.60 336 VAL B O 1
ATOM 4509 N N . ASP B 1 109 ? -1.354 -80.081 16.739 1.00 13.15 337 ASP B N 1
ATOM 4510 C CA . ASP B 1 109 ? -0.770 -81.320 17.216 1.00 14.19 337 ASP B CA 1
ATOM 4511 C C . ASP B 1 109 ? -1.104 -81.467 18.718 1.00 14.09 337 ASP B C 1
ATOM 4512 O O . ASP B 1 109 ? -1.870 -80.678 19.300 1.00 15.81 337 ASP B O 1
ATOM 4517 N N A GLY B 1 110 ? -0.690 -82.561 19.341 0.52 15.46 338 GLY B N 1
ATOM 4518 N N B GLY B 1 110 ? -0.461 -82.494 19.291 0.48 14.75 338 GLY B N 1
ATOM 4519 C CA A GLY B 1 110 ? -1.178 -82.896 20.666 0.52 14.45 338 GLY B CA 1
ATOM 4520 C CA B GLY B 1 110 ? -0.655 -82.993 20.632 0.48 15.33 338 GLY B CA 1
ATOM 4521 C C A GLY B 1 110 ? -1.007 -82.000 21.875 0.52 14.71 338 GLY B C 1
ATOM 4522 C C B GLY B 1 110 ? -0.001 -82.262 21.770 0.48 15.02 338 GLY B C 1
ATOM 4523 O O A GLY B 1 110 ? -1.650 -82.235 22.889 0.52 17.64 338 GLY B O 1
ATOM 4524 O O B GLY B 1 110 ? 0.608 -82.868 22.634 0.48 15.11 338 GLY B O 1
ATOM 4525 N N . ASP B 1 111 ? -0.155 -80.971 21.820 1.00 13.90 339 ASP B N 1
ATOM 4526 C CA . ASP B 1 111 ? 0.209 -80.172 22.988 1.00 12.39 339 ASP B CA 1
ATOM 4527 C C . ASP B 1 111 ? -0.672 -78.902 23.040 1.00 11.91 339 ASP B C 1
ATOM 4528 O O . ASP B 1 111 ? -1.592 -78.764 22.219 1.00 13.41 339 ASP B O 1
ATOM 4533 N N . TYR B 1 112 ? -0.413 -78.030 24.002 1.00 12.33 340 TYR B N 1
ATOM 4534 C CA . TYR B 1 112 ? -1.221 -76.806 24.111 1.00 13.03 340 TYR B CA 1
ATOM 4535 C C . TYR B 1 112 ? -0.519 -75.587 23.517 1.00 11.64 340 TYR B C 1
ATOM 4536 O O . TYR B 1 112 ? -0.992 -74.457 23.716 1.00 12.86 340 TYR B O 1
ATOM 4545 N N . PHE B 1 113 ? 0.585 -75.792 22.765 1.00 11.57 341 PHE B N 1
ATOM 4546 C CA . PHE B 1 113 ? 1.196 -74.659 22.104 1.00 10.93 341 PHE B CA 1
ATOM 4547 C C . PHE B 1 113 ? 0.594 -74.485 20.713 1.00 10.70 341 PHE B C 1
ATOM 4548 O O . PHE B 1 113 ? 0.586 -75.436 19.917 1.00 11.33 341 PHE B O 1
ATOM 4556 N N . PRO B 1 114 ? 0.136 -73.292 20.374 1.00 10.28 342 PRO B N 1
ATOM 4557 C CA . PRO B 1 114 ? -0.426 -73.094 19.028 1.00 10.05 342 PRO B CA 1
ATOM 4558 C C . PRO B 1 114 ? 0.587 -73.321 17.927 1.00 10.12 342 PRO B C 1
ATOM 4559 O O . PRO B 1 114 ? 1.789 -73.084 18.092 1.00 11.16 342 PRO B O 1
ATOM 4563 N N . GLU B 1 115 ? 0.054 -73.793 16.778 1.00 9.69 343 GLU B N 1
ATOM 4564 C CA . GLU B 1 115 ? 0.819 -73.886 15.534 1.00 9.86 343 GLU B CA 1
ATOM 4565 C C . GLU B 1 115 ? 0.794 -72.581 14.746 1.00 9.45 343 GLU B C 1
ATOM 4566 O O . GLU B 1 115 ? 1.589 -72.426 13.828 1.00 10.18 343 GLU B O 1
ATOM 4572 N N . MET B 1 116 ? -0.173 -71.679 15.039 1.00 9.54 344 MET B N 1
ATOM 4573 C CA . MET B 1 116 ? -0.388 -70.431 14.313 1.00 10.34 344 MET B CA 1
ATOM 4574 C C . MET B 1 116 ? -0.688 -69.349 15.301 1.00 10.17 344 MET B C 1
ATOM 4575 O O . MET B 1 116 ? -1.382 -69.603 16.302 1.00 11.08 344 MET B O 1
ATOM 4580 N N . TYR B 1 117 ? -0.258 -68.128 15.009 1.00 8.92 345 TYR B N 1
ATOM 4581 C CA . TYR B 1 117 ? -0.665 -66.928 15.790 1.00 9.05 345 TYR B CA 1
ATOM 4582 C C . TYR B 1 117 ? -2.115 -66.626 15.462 1.00 9.54 345 TYR B C 1
ATOM 4583 O O . TYR B 1 117 ? -2.438 -66.305 14.298 1.00 10.25 345 TYR B O 1
ATOM 4592 N N . THR B 1 118 ? -2.990 -66.731 16.465 1.00 8.90 346 THR B N 1
ATOM 4593 C CA . THR B 1 118 ? -4.435 -66.632 16.262 1.00 9.42 346 THR B CA 1
ATOM 4594 C C . THR B 1 118 ? -4.962 -65.398 16.911 1.00 8.54 346 THR B C 1
ATOM 4595 O O . THR B 1 118 ? -4.618 -65.069 18.063 1.00 8.60 346 THR B O 1
ATOM 4599 N N . PHE B 1 119 ? -5.873 -64.713 16.204 1.00 8.59 347 PHE B N 1
ATOM 4600 C CA . PHE B 1 119 ? -6.539 -63.522 16.756 1.00 8.26 347 PHE B CA 1
ATOM 4601 C C . PHE B 1 119 ? -7.956 -63.533 16.250 1.00 9.08 347 PHE B C 1
ATOM 4602 O O . PHE B 1 119 ? -8.235 -64.157 15.197 1.00 8.91 347 PHE B O 1
ATOM 4610 N N . ARG B 1 120 ? -8.826 -62.796 16.935 1.00 8.52 348 ARG B N 1
ATOM 4611 C CA . ARG B 1 120 ? -10.228 -62.764 16.580 1.00 9.01 348 ARG B CA 1
ATOM 4612 C C . ARG B 1 120 ? -10.648 -61.311 16.383 1.00 8.65 348 ARG B C 1
ATOM 4613 O O . ARG B 1 120 ? -10.601 -60.511 17.320 1.00 9.35 348 ARG B O 1
ATOM 4621 N N . MET B 1 121 ? -11.121 -61.012 15.158 1.00 8.95 349 MET B N 1
ATOM 4622 C CA A MET B 1 121 ? -11.730 -59.740 14.796 0.57 9.09 349 MET B CA 1
ATOM 4623 C CA B MET B 1 121 ? -11.719 -59.693 14.915 0.43 9.24 349 MET B CA 1
ATOM 4624 C C . MET B 1 121 ? -13.212 -59.923 15.139 1.00 8.96 349 MET B C 1
ATOM 4625 O O . MET B 1 121 ? -13.978 -60.339 14.270 1.00 10.00 349 MET B O 1
ATOM 4634 N N . SER B 1 122 ? -13.588 -59.735 16.402 1.00 9.53 350 SER B N 1
ATOM 4635 C CA . SER B 1 122 ? -14.954 -60.042 16.829 1.00 10.05 350 SER B CA 1
ATOM 4636 C C . SER B 1 122 ? -15.840 -58.861 16.570 1.00 9.69 350 SER B C 1
ATOM 4637 O O . SER B 1 122 ? -15.619 -57.766 17.101 1.00 10.57 350 SER B O 1
ATOM 4640 N N . ALA B 1 123 ? -16.893 -59.076 15.775 1.00 10.41 351 ALA B N 1
ATOM 4641 C CA . ALA B 1 123 ? -17.828 -58.016 15.381 1.00 10.64 351 ALA B CA 1
ATOM 4642 C C . ALA B 1 123 ? -19.212 -58.596 15.328 1.00 10.56 351 ALA B C 1
ATOM 4643 O O . ALA B 1 123 ? -19.372 -59.794 15.027 1.00 11.72 351 ALA B O 1
ATOM 4645 N N . SER B 1 124 ? -20.209 -57.756 15.656 1.00 11.54 352 SER B N 1
ATOM 4646 C CA . SER B 1 124 ? -21.606 -58.207 15.582 1.00 12.90 352 SER B CA 1
ATOM 4647 C C . SER B 1 124 ? -22.289 -57.679 14.343 1.00 14.31 352 SER B C 1
ATOM 4648 O O . SER B 1 124 ? -23.452 -57.985 14.106 1.00 18.18 352 SER B O 1
ATOM 4651 N N . SER B 1 125 ? -21.636 -56.864 13.552 1.00 13.00 353 SER B N 1
ATOM 4652 C CA . SER B 1 125 ? -22.193 -56.336 12.307 1.00 12.88 353 SER B CA 1
ATOM 4653 C C . SER B 1 125 ? -21.043 -56.055 11.359 1.00 12.24 353 SER B C 1
ATOM 4654 O O . SER B 1 125 ? -19.913 -55.790 11.828 1.00 11.61 353 SER B O 1
ATOM 4657 N N . PRO B 1 126 ? -21.302 -55.956 10.060 1.00 12.27 354 PRO B N 1
ATOM 4658 C CA . PRO B 1 126 ? -20.240 -55.521 9.147 1.00 12.95 354 PRO B CA 1
ATOM 4659 C C . PRO B 1 126 ? -19.698 -54.129 9.514 1.00 12.39 354 PRO B C 1
ATOM 4660 O O . PRO B 1 126 ? -18.495 -53.893 9.404 1.00 12.47 354 PRO B O 1
ATOM 4664 N N . GLU B 1 127 ? -20.541 -53.215 10.008 1.00 12.47 355 GLU B N 1
ATOM 4665 C CA . GLU B 1 127 ? -20.139 -51.862 10.385 1.00 13.05 355 GLU B CA 1
ATOM 4666 C C . GLU B 1 127 ? -19.096 -51.915 11.509 1.00 12.17 355 GLU B C 1
ATOM 4667 O O . GLU B 1 127 ? -18.100 -51.178 11.494 1.00 12.03 355 GLU B O 1
ATOM 4673 N N . GLU B 1 128 ? -19.325 -52.787 12.495 1.00 12.06 356 GLU B N 1
ATOM 4674 C CA . GLU B 1 128 ? -18.321 -52.915 13.560 1.00 10.89 356 GLU B CA 1
ATOM 4675 C C . GLU B 1 128 ? -17.011 -53.486 13.036 1.00 10.23 356 GLU B C 1
ATOM 4676 O O . GLU B 1 128 ? -15.932 -53.094 13.512 1.00 11.34 356 GLU B O 1
ATOM 4682 N N . LEU B 1 129 ? -17.063 -54.425 12.102 1.00 10.17 357 LEU B N 1
ATOM 4683 C CA . LEU B 1 129 ? -15.819 -54.940 11.552 1.00 10.18 357 LEU B CA 1
ATOM 4684 C C . LEU B 1 129 ? -15.082 -53.805 10.806 1.00 9.87 357 LEU B C 1
ATOM 4685 O O . LEU B 1 129 ? -13.869 -53.653 10.973 1.00 10.00 357 LEU B O 1
ATOM 4690 N N . THR B 1 130 ? -15.815 -52.995 10.016 1.00 10.43 358 THR B N 1
ATOM 4691 C CA . THR B 1 130 ? -15.203 -51.834 9.363 1.00 10.20 358 THR B CA 1
ATOM 4692 C C . THR B 1 130 ? -14.562 -50.876 10.400 1.00 9.90 358 THR B C 1
ATOM 4693 O O . THR B 1 130 ? -13.487 -50.356 10.164 1.00 10.53 358 THR B O 1
ATOM 4697 N N . ASN B 1 131 ? -15.189 -50.704 11.577 1.00 10.20 359 ASN B N 1
ATOM 4698 C CA . ASN B 1 131 ? -14.592 -49.840 12.607 1.00 10.11 359 ASN B CA 1
ATOM 4699 C C . ASN B 1 131 ? -13.199 -50.348 12.996 1.00 9.92 359 ASN B C 1
ATOM 4700 O O . ASN B 1 131 ? -12.256 -49.576 13.126 1.00 10.46 359 ASN B O 1
ATOM 4705 N N . ILE B 1 132 ? -13.085 -51.675 13.198 1.00 9.52 360 ILE B N 1
ATOM 4706 C CA . ILE B 1 132 ? -11.784 -52.246 13.572 1.00 9.61 360 ILE B CA 1
ATOM 4707 C C . ILE B 1 132 ? -10.782 -52.019 12.438 1.00 9.19 360 ILE B C 1
ATOM 4708 O O . ILE B 1 132 ? -9.632 -51.584 12.644 1.00 9.37 360 ILE B O 1
ATOM 4713 N N . ILE B 1 133 ? -11.206 -52.391 11.231 1.00 9.34 361 ILE B N 1
ATOM 4714 C CA . ILE B 1 133 ? -10.325 -52.325 10.054 1.00 9.92 361 ILE B CA 1
ATOM 4715 C C . ILE B 1 133 ? -9.826 -50.918 9.831 1.00 9.28 361 ILE B C 1
ATOM 4716 O O . ILE B 1 133 ? -8.648 -50.720 9.528 1.00 9.83 361 ILE B O 1
ATOM 4721 N N . ASP B 1 134 ? -10.700 -49.903 9.953 1.00 9.88 362 ASP B N 1
ATOM 4722 C CA . ASP B 1 134 ? -10.259 -48.528 9.692 1.00 10.39 362 ASP B CA 1
ATOM 4723 C C . ASP B 1 134 ? -9.156 -48.105 10.656 1.00 9.63 362 ASP B C 1
ATOM 4724 O O . ASP B 1 134 ? -8.219 -47.383 10.278 1.00 9.94 362 ASP B O 1
ATOM 4729 N N . LYS B 1 135 ? -9.237 -48.562 11.923 1.00 9.49 363 LYS B N 1
ATOM 4730 C CA . LYS B 1 135 ? -8.189 -48.207 12.897 1.00 9.51 363 LYS B CA 1
ATOM 4731 C C . LYS B 1 135 ? -6.903 -48.925 12.529 1.00 9.59 363 LYS B C 1
ATOM 4732 O O . LYS B 1 135 ? -5.816 -48.335 12.581 1.00 9.84 363 LYS B O 1
ATOM 4738 N N . VAL B 1 136 ? -6.984 -50.204 12.154 1.00 9.11 364 VAL B N 1
ATOM 4739 C CA . VAL B 1 136 ? -5.787 -50.968 11.757 1.00 9.70 364 VAL B CA 1
ATOM 4740 C C . VAL B 1 136 ? -5.102 -50.314 10.562 1.00 9.78 364 VAL B C 1
ATOM 4741 O O . VAL B 1 136 ? -3.868 -50.160 10.538 1.00 10.04 364 VAL B O 1
ATOM 4745 N N . LEU B 1 137 ? -5.892 -49.955 9.537 1.00 10.25 365 LEU B N 1
ATOM 4746 C CA A LEU B 1 137 ? -5.335 -49.360 8.330 0.49 10.49 365 LEU B CA 1
ATOM 4747 C CA B LEU B 1 137 ? -5.278 -49.399 8.340 0.51 10.94 365 LEU B CA 1
ATOM 4748 C C . LEU B 1 137 ? -4.634 -48.064 8.613 1.00 10.31 365 LEU B C 1
ATOM 4749 O O . LEU B 1 137 ? -3.532 -47.811 8.102 1.00 10.66 365 LEU B O 1
ATOM 4758 N N . MET B 1 138 ? -5.260 -47.193 9.434 1.00 9.94 366 MET B N 1
ATOM 4759 C CA . MET B 1 138 ? -4.605 -45.927 9.704 1.00 10.01 366 MET B CA 1
ATOM 4760 C C . MET B 1 138 ? -3.300 -46.150 10.481 1.00 9.91 366 MET B C 1
ATOM 4761 O O . MET B 1 138 ? -2.298 -45.483 10.225 1.00 9.72 366 MET B O 1
ATOM 4766 N N . TYR B 1 139 ? -3.314 -47.096 11.439 1.00 9.10 367 TYR B N 1
ATOM 4767 C CA . TYR B 1 139 ? -2.128 -47.352 12.241 1.00 9.08 367 TYR B CA 1
ATOM 4768 C C . TYR B 1 139 ? -1.002 -47.913 11.347 1.00 9.16 367 TYR B C 1
ATOM 4769 O O . TYR B 1 139 ? 0.143 -47.441 11.388 1.00 9.28 367 TYR B O 1
ATOM 4778 N N . GLU B 1 140 ? -1.308 -48.985 10.577 1.00 9.55 368 GLU B N 1
ATOM 4779 C CA . GLU B 1 140 ? -0.275 -49.695 9.784 1.00 9.55 368 GLU B CA 1
ATOM 4780 C C . GLU B 1 140 ? 0.212 -48.899 8.588 1.00 9.89 368 GLU B C 1
ATOM 4781 O O . GLU B 1 140 ? 1.381 -49.025 8.195 1.00 10.95 368 GLU B O 1
ATOM 4787 N N . LYS B 1 141 ? -0.681 -48.128 7.965 1.00 10.35 369 LYS B N 1
ATOM 4788 C CA . LYS B 1 141 ? -0.258 -47.286 6.847 1.00 10.46 369 LYS B CA 1
ATOM 4789 C C . LYS B 1 141 ? 0.322 -45.957 7.342 1.00 10.97 369 LYS B C 1
ATOM 4790 O O . LYS B 1 141 ? 0.838 -45.162 6.549 1.00 12.99 369 LYS B O 1
ATOM 4796 N N . ALA B 1 142 ? 0.196 -45.713 8.658 1.00 10.52 370 ALA B N 1
ATOM 4797 C CA . ALA B 1 142 ? 0.702 -44.517 9.329 1.00 11.09 370 ALA B CA 1
ATOM 4798 C C . ALA B 1 142 ? 0.153 -43.242 8.659 1.00 11.17 370 ALA B C 1
ATOM 4799 O O . ALA B 1 142 ? 0.892 -42.310 8.362 1.00 12.06 370 ALA B O 1
ATOM 4801 N N . THR B 1 143 ? -1.173 -43.217 8.465 1.00 10.93 371 THR B N 1
ATOM 4802 C CA . THR B 1 143 ? -1.831 -42.061 7.863 1.00 11.08 371 THR B CA 1
ATOM 4803 C C . THR B 1 143 ? -2.385 -41.111 8.897 1.00 11.25 371 THR B C 1
ATOM 4804 O O . THR B 1 143 ? -3.003 -40.114 8.562 1.00 12.23 371 THR B O 1
ATOM 4808 N N . MET B 1 144 ? -2.123 -41.359 10.184 1.00 10.88 372 MET B N 1
ATOM 4809 C CA . MET B 1 144 ? -2.626 -40.468 11.215 1.00 11.59 372 MET B CA 1
ATOM 4810 C C . MET B 1 144 ? -1.929 -39.093 11.145 1.00 12.51 372 MET B C 1
ATOM 4811 O O . MET B 1 144 ? -0.701 -39.028 11.004 1.00 12.93 372 MET B O 1
ATOM 4816 N N . PRO B 1 145 ? -2.663 -38.000 11.310 1.00 12.55 373 PRO B N 1
ATOM 4817 C CA . PRO B 1 145 ? -2.003 -36.682 11.188 1.00 13.10 373 PRO B CA 1
ATOM 4818 C C . PRO B 1 145 ? -1.004 -36.387 12.296 1.00 12.68 373 PRO B C 1
ATOM 4819 O O . PRO B 1 145 ? 0.034 -35.749 12.057 1.00 14.34 373 PRO B O 1
ATOM 4823 N N . ASP B 1 146 ? -1.283 -36.845 13.536 1.00 11.85 374 ASP B N 1
ATOM 4824 C CA . ASP B 1 146 ? -0.457 -36.484 14.676 1.00 12.79 374 ASP B CA 1
ATOM 4825 C C . ASP B 1 146 ? 0.224 -37.714 15.233 1.00 11.74 374 ASP B C 1
ATOM 4826 O O . ASP B 1 146 ? -0.293 -38.427 16.108 1.00 14.17 374 ASP B O 1
ATOM 4831 N N . LYS B 1 147 ? 1.442 -37.913 14.769 1.00 11.52 375 LYS B N 1
ATOM 4832 C CA A LYS B 1 147 ? 2.223 -39.076 15.187 0.49 12.02 375 LYS B CA 1
ATOM 4833 C CA B LYS B 1 147 ? 2.247 -39.070 15.176 0.51 12.03 375 LYS B CA 1
ATOM 4834 C C . LYS B 1 147 ? 2.852 -38.895 16.576 1.00 11.79 375 LYS B C 1
ATOM 4835 O O . LYS B 1 147 ? 3.416 -39.839 17.111 1.00 11.72 375 LYS B O 1
ATOM 4846 N N . SER B 1 148 ? 2.728 -37.700 17.200 1.00 11.84 376 SER B N 1
ATOM 4847 C CA . SER B 1 148 ? 3.317 -37.537 18.550 1.00 11.57 376 SER B CA 1
ATOM 4848 C C . SER B 1 148 ? 2.686 -38.484 19.574 1.00 10.02 376 SER B C 1
ATOM 4849 O O . SER B 1 148 ? 3.311 -38.795 20.561 1.00 10.42 376 SER B O 1
ATOM 4852 N N . TYR B 1 149 ? 1.458 -38.902 19.342 1.00 10.57 377 TYR B N 1
ATOM 4853 C CA . TYR B 1 149 ? 0.820 -39.815 20.306 1.00 10.47 377 TYR B CA 1
ATOM 4854 C C . TYR B 1 149 ? 1.542 -41.170 20.394 1.00 9.85 377 TYR B C 1
ATOM 4855 O O . TYR B 1 149 ? 1.443 -41.855 21.405 1.00 11.08 377 TYR B O 1
ATOM 4864 N N . LEU B 1 150 ? 2.339 -41.502 19.357 1.00 9.82 378 LEU B N 1
ATOM 4865 C CA . LEU B 1 150 ? 3.109 -42.742 19.346 1.00 9.93 378 LEU B CA 1
ATOM 4866 C C . LEU B 1 150 ? 4.211 -42.705 20.403 1.00 11.06 378 LEU B C 1
ATOM 4867 O O . LEU B 1 150 ? 4.734 -43.736 20.776 1.00 11.65 378 LEU B O 1
ATOM 4872 N N . GLU B 1 151 ? 4.556 -41.494 20.883 1.00 9.96 379 GLU B N 1
ATOM 4873 C CA . GLU B 1 151 ? 5.653 -41.315 21.855 1.00 10.06 379 GLU B CA 1
ATOM 4874 C C . GLU B 1 151 ? 5.126 -41.320 23.274 1.00 9.88 379 GLU B C 1
ATOM 4875 O O . GLU B 1 151 ? 5.856 -40.954 24.192 1.00 10.22 379 GLU B O 1
ATOM 4881 N N . LYS B 1 152 ? 3.885 -41.787 23.482 1.00 9.79 380 LYS B N 1
ATOM 4882 C CA A LYS B 1 152 ? 3.232 -41.719 24.785 0.55 9.67 380 LYS B CA 1
ATOM 4883 C CA B LYS B 1 152 ? 3.236 -41.723 24.785 0.45 10.09 380 LYS B CA 1
ATOM 4884 C C . LYS B 1 152 ? 2.592 -43.048 25.124 1.00 10.23 380 LYS B C 1
ATOM 4885 O O . LYS B 1 152 ? 2.067 -43.720 24.238 1.00 10.42 380 LYS B O 1
ATOM 4896 N N . VAL B 1 153 ? 2.582 -43.405 26.414 1.00 9.60 381 VAL B N 1
ATOM 4897 C CA . VAL B 1 153 ? 1.942 -44.641 26.881 1.00 9.58 381 VAL B CA 1
ATOM 4898 C C . VAL B 1 153 ? 1.262 -44.389 28.199 1.00 9.30 381 VAL B C 1
ATOM 4899 O O . VAL B 1 153 ? 1.543 -43.396 28.876 1.00 10.08 381 VAL B O 1
ATOM 4903 N N . LEU B 1 154 ? 0.352 -45.303 28.555 1.00 8.98 382 LEU B N 1
ATOM 4904 C CA . LEU B 1 154 ? -0.360 -45.282 29.821 1.00 9.21 382 LEU B CA 1
ATOM 4905 C C . LEU B 1 154 ? -0.137 -46.606 30.525 1.00 8.88 382 LEU B C 1
ATOM 4906 O O . LEU B 1 154 ? -0.450 -47.675 29.970 1.00 9.57 382 LEU B O 1
ATOM 4911 N N . LEU B 1 155 ? 0.406 -46.550 31.760 1.00 9.38 383 LEU B N 1
ATOM 4912 C CA . LEU B 1 155 ? 0.700 -47.753 32.541 1.00 9.36 383 LEU B CA 1
ATOM 4913 C C . LEU B 1 155 ? 0.042 -47.615 33.905 1.00 8.97 383 LEU B C 1
ATOM 4914 O O . LEU B 1 155 ? 0.265 -46.613 34.594 1.00 9.88 383 LEU B O 1
ATOM 4919 N N . ILE B 1 156 ? -0.781 -48.595 34.304 1.00 8.93 384 ILE B N 1
ATOM 4920 C CA . ILE B 1 156 ? -1.512 -48.502 35.551 1.00 9.39 384 ILE B CA 1
ATOM 4921 C C . ILE B 1 156 ? -1.362 -49.767 36.368 1.00 9.08 384 ILE B C 1
ATOM 4922 O O . ILE B 1 156 ? -1.703 -50.877 35.903 1.00 9.43 384 ILE B O 1
ATOM 4927 N N . ALA B 1 157 ? -0.868 -49.608 37.611 1.00 9.21 385 ALA B N 1
ATOM 4928 C CA . ALA B 1 157 ? -0.919 -50.652 38.616 1.00 9.43 385 ALA B CA 1
ATOM 4929 C C . ALA B 1 157 ? -2.174 -50.361 39.421 1.00 9.30 385 ALA B C 1
ATOM 4930 O O . ALA B 1 157 ? -2.160 -49.439 40.249 1.00 9.85 385 ALA B O 1
ATOM 4932 N N . GLY B 1 158 ? -3.286 -51.051 39.137 1.00 8.95 386 GLY B N 1
ATOM 4933 C CA . GLY B 1 158 ? -4.556 -50.766 39.793 1.00 10.00 386 GLY B CA 1
ATOM 4934 C C . GLY B 1 158 ? -4.628 -51.237 41.228 1.00 9.03 386 GLY B C 1
ATOM 4935 O O . GLY B 1 158 ? -3.636 -51.709 41.813 1.00 9.60 386 GLY B O 1
ATOM 4936 N N . ALA B 1 159 ? -5.804 -51.051 41.830 1.00 9.81 387 ALA B N 1
ATOM 4937 C CA . ALA B 1 159 ? -5.951 -51.249 43.261 1.00 10.10 387 ALA B CA 1
ATOM 4938 C C . ALA B 1 159 ? -6.014 -52.704 43.642 1.00 9.46 387 ALA B C 1
ATOM 4939 O O . ALA B 1 159 ? -6.734 -53.526 43.047 1.00 10.61 387 ALA B O 1
ATOM 4941 N N . ASP B 1 160 ? -5.303 -53.020 44.717 1.00 9.88 388 ASP B N 1
ATOM 4942 C CA . ASP B 1 160 ? -5.423 -54.281 45.440 1.00 10.80 388 ASP B CA 1
ATOM 4943 C C . ASP B 1 160 ? -4.652 -54.093 46.713 1.00 9.87 388 ASP B C 1
ATOM 4944 O O . ASP B 1 160 ? -3.462 -53.786 46.659 1.00 10.59 388 ASP B O 1
ATOM 4949 N N . TYR B 1 161 ? -5.309 -54.238 47.881 1.00 10.46 389 TYR B N 1
ATOM 4950 C CA . TYR B 1 161 ? -4.643 -53.882 49.140 1.00 10.74 389 TYR B CA 1
ATOM 4951 C C . TYR B 1 161 ? -3.296 -54.531 49.306 1.00 10.06 389 TYR B C 1
ATOM 4952 O O . TYR B 1 161 ? -2.382 -53.861 49.821 1.00 11.23 389 TYR B O 1
ATOM 4961 N N . SER B 1 162 ? -3.170 -55.824 49.002 1.00 9.97 390 SER B N 1
ATOM 4962 C CA . SER B 1 162 ? -1.854 -56.472 49.177 1.00 9.94 390 SER B CA 1
ATOM 4963 C C . SER B 1 162 ? -1.025 -56.539 47.924 1.00 9.57 390 SER B C 1
ATOM 4964 O O . SER B 1 162 ? 0.188 -56.394 47.983 1.00 10.60 390 SER B O 1
ATOM 4967 N N . TRP B 1 163 ? -1.660 -56.811 46.774 1.00 9.69 391 TRP B N 1
ATOM 4968 C CA . TRP B 1 163 ? -0.883 -57.097 45.554 1.00 9.02 391 TRP B CA 1
ATOM 4969 C C . TRP B 1 163 ? -0.442 -55.842 44.821 1.00 8.77 391 TRP B C 1
ATOM 4970 O O . TRP B 1 163 ? 0.488 -55.952 44.006 1.00 9.68 391 TRP B O 1
ATOM 4981 N N . ASN B 1 164 ? -1.068 -54.694 45.036 1.00 9.70 392 ASN B N 1
ATOM 4982 C CA . ASN B 1 164 ? -0.595 -53.486 44.320 1.00 9.80 392 ASN B CA 1
ATOM 4983 C C . ASN B 1 164 ? 0.890 -53.223 44.613 1.00 9.53 392 ASN B C 1
ATOM 4984 O O . ASN B 1 164 ? 1.652 -53.001 43.693 1.00 10.24 392 ASN B O 1
ATOM 4989 N N . SER B 1 165 ? 1.301 -53.320 45.876 1.00 10.12 393 SER B N 1
ATOM 4990 C CA . SER B 1 165 ? 2.697 -53.053 46.214 1.00 11.40 393 SER B CA 1
ATOM 4991 C C . SER B 1 165 ? 3.584 -54.244 45.922 1.00 10.51 393 SER B C 1
ATOM 4992 O O . SER B 1 165 ? 4.765 -54.060 45.558 1.00 11.62 393 SER B O 1
ATOM 4995 N N . GLN B 1 166 ? 3.086 -55.480 46.031 1.00 10.50 394 GLN B N 1
ATOM 4996 C CA . GLN B 1 166 ? 3.932 -56.664 45.891 1.00 10.77 394 GLN B CA 1
ATOM 4997 C C . GLN B 1 166 ? 4.230 -57.017 44.448 1.00 10.00 394 GLN B C 1
ATOM 4998 O O . GLN B 1 166 ? 5.292 -57.554 44.162 1.00 10.47 394 GLN B O 1
ATOM 5004 N N . VAL B 1 167 ? 3.244 -56.760 43.554 1.00 9.72 395 VAL B N 1
ATOM 5005 C CA . VAL B 1 167 ? 3.353 -57.168 42.154 1.00 9.48 395 VAL B CA 1
ATOM 5006 C C . VAL B 1 167 ? 2.973 -56.026 41.205 1.00 9.27 395 VAL B C 1
ATOM 5007 O O . VAL B 1 167 ? 3.656 -55.877 40.188 1.00 9.63 395 VAL B O 1
ATOM 5011 N N . GLY B 1 168 ? 1.876 -55.321 41.424 1.00 10.06 396 GLY B N 1
ATOM 5012 C CA . GLY B 1 168 ? 1.459 -54.360 40.384 1.00 9.74 396 GLY B CA 1
ATOM 5013 C C . GLY B 1 168 ? 2.493 -53.282 40.154 1.00 9.19 396 GLY B C 1
ATOM 5014 O O . GLY B 1 168 ? 2.885 -53.017 39.011 1.00 9.65 396 GLY B O 1
ATOM 5015 N N . GLN B 1 169 ? 2.933 -52.611 41.225 1.00 9.65 397 GLN B N 1
ATOM 5016 C CA . GLN B 1 169 ? 3.952 -51.557 41.084 1.00 9.40 397 GLN B CA 1
ATOM 5017 C C . GLN B 1 169 ? 5.260 -52.106 40.567 1.00 9.39 397 GLN B C 1
ATOM 5018 O O . GLN B 1 169 ? 5.789 -51.564 39.600 1.00 10.27 397 GLN B O 1
ATOM 5024 N N . PRO B 1 170 ? 5.750 -53.251 41.069 1.00 9.37 398 PRO B N 1
ATOM 5025 C CA . PRO B 1 170 ? 6.995 -53.778 40.491 1.00 9.79 398 PRO B CA 1
ATOM 5026 C C . PRO B 1 170 ? 6.880 -54.077 39.000 1.00 9.11 398 PRO B C 1
ATOM 5027 O O . PRO B 1 170 ? 7.849 -53.883 38.271 1.00 10.49 398 PRO B O 1
ATOM 5031 N N . THR B 1 171 ? 5.709 -54.568 38.531 1.00 9.02 399 THR B N 1
ATOM 5032 C CA . THR B 1 171 ? 5.514 -54.848 37.101 1.00 8.68 399 THR B CA 1
ATOM 5033 C C . THR B 1 171 ? 5.688 -53.566 36.285 1.00 8.34 399 THR B C 1
ATOM 5034 O O . THR B 1 171 ? 6.481 -53.512 35.334 1.00 9.17 399 THR B O 1
ATOM 5038 N N . ILE B 1 172 ? 4.931 -52.503 36.627 1.00 8.95 400 ILE B N 1
ATOM 5039 C CA . ILE B 1 172 ? 4.985 -51.274 35.864 1.00 11.04 400 ILE B CA 1
ATOM 5040 C C . ILE B 1 172 ? 6.338 -50.605 35.978 1.00 9.57 400 ILE B C 1
ATOM 5041 O O . ILE B 1 172 ? 6.857 -50.072 34.988 1.00 9.96 400 ILE B O 1
ATOM 5046 N N . LYS B 1 173 ? 6.930 -50.659 37.175 1.00 9.46 401 LYS B N 1
ATOM 5047 C CA . LYS B 1 173 ? 8.266 -50.056 37.374 1.00 9.85 401 LYS B CA 1
ATOM 5048 C C . LYS B 1 173 ? 9.337 -50.771 36.567 1.00 9.19 401 LYS B C 1
ATOM 5049 O O . LYS B 1 173 ? 10.245 -50.113 36.057 1.00 9.70 401 LYS B O 1
ATOM 5055 N N . TYR B 1 174 ? 9.208 -52.089 36.368 1.00 9.16 402 TYR B N 1
ATOM 5056 C CA . TYR B 1 174 ? 10.149 -52.838 35.478 1.00 8.94 402 TYR B CA 1
ATOM 5057 C C . TYR B 1 174 ? 9.994 -52.310 34.048 1.00 8.97 402 TYR B C 1
ATOM 5058 O O . TYR B 1 174 ? 10.992 -52.026 33.382 1.00 10.22 402 TYR B O 1
ATOM 5067 N N . GLY B 1 175 ? 8.749 -52.219 33.569 1.00 9.56 403 GLY B N 1
ATOM 5068 C CA . GLY B 1 175 ? 8.527 -51.705 32.219 1.00 10.11 403 GLY B CA 1
ATOM 5069 C C . GLY B 1 175 ? 9.150 -50.326 32.024 1.00 9.81 403 GLY B C 1
ATOM 5070 O O . GLY B 1 175 ? 9.771 -50.075 30.992 1.00 9.72 403 GLY B O 1
ATOM 5071 N N . MET B 1 176 ? 8.932 -49.443 32.985 1.00 9.94 404 MET B N 1
ATOM 5072 C CA . MET B 1 176 ? 9.469 -48.086 32.877 1.00 10.52 404 MET B CA 1
ATOM 5073 C C . MET B 1 176 ? 10.977 -48.045 32.995 1.00 10.38 404 MET B C 1
ATOM 5074 O O . MET B 1 176 ? 11.640 -47.254 32.326 1.00 11.49 404 MET B O 1
ATOM 5079 N N . GLN B 1 177 ? 11.562 -48.864 33.883 1.00 9.96 405 GLN B N 1
ATOM 5080 C CA . GLN B 1 177 ? 13.010 -48.821 34.036 1.00 9.86 405 GLN B CA 1
ATOM 5081 C C . GLN B 1 177 ? 13.711 -49.210 32.751 1.00 10.33 405 GLN B C 1
ATOM 5082 O O . GLN B 1 177 ? 14.692 -48.554 32.378 1.00 10.66 405 GLN B O 1
ATOM 5088 N N . TYR B 1 178 ? 13.250 -50.245 32.070 1.00 9.55 406 TYR B N 1
ATOM 5089 C CA . TYR B 1 178 ? 14.008 -50.781 30.948 1.00 10.21 406 TYR B CA 1
ATOM 5090 C C . TYR B 1 178 ? 13.545 -50.319 29.589 1.00 9.70 406 TYR B C 1
ATOM 5091 O O . TYR B 1 178 ? 14.379 -50.327 28.664 1.00 10.93 406 TYR B O 1
ATOM 5100 N N . TYR B 1 179 ? 12.261 -49.981 29.410 1.00 9.30 407 TYR B N 1
ATOM 5101 C CA . TYR B 1 179 ? 11.728 -49.762 28.077 1.00 9.61 407 TYR B CA 1
ATOM 5102 C C . TYR B 1 179 ? 10.901 -48.512 27.919 1.00 9.47 407 TYR B C 1
ATOM 5103 O O . TYR B 1 179 ? 11.146 -47.735 26.978 1.00 9.45 407 TYR B O 1
ATOM 5112 N N . TYR B 1 180 ? 9.861 -48.351 28.734 1.00 9.47 408 TYR B N 1
ATOM 5113 C CA . TYR B 1 180 ? 8.933 -47.230 28.551 1.00 10.16 408 TYR B CA 1
ATOM 5114 C C . TYR B 1 180 ? 9.508 -46.001 29.223 1.00 10.42 408 TYR B C 1
ATOM 5115 O O . TYR B 1 180 ? 9.195 -45.666 30.361 1.00 10.59 408 TYR B O 1
ATOM 5124 N N . ASN B 1 181 ? 10.439 -45.377 28.514 1.00 10.25 409 ASN B N 1
ATOM 5125 C CA . ASN B 1 181 ? 11.200 -44.262 29.088 1.00 10.85 409 ASN B CA 1
ATOM 5126 C C . ASN B 1 181 ? 11.765 -43.375 27.970 1.00 11.08 409 ASN B C 1
ATOM 5127 O O . ASN B 1 181 ? 11.685 -43.715 26.765 1.00 11.00 409 ASN B O 1
ATOM 5132 N N . GLN B 1 182 ? 12.307 -42.220 28.382 1.00 12.32 410 GLN B N 1
ATOM 5133 C CA . GLN B 1 182 ? 12.809 -41.242 27.397 1.00 13.48 410 GLN B CA 1
ATOM 5134 C C . GLN B 1 182 ? 13.989 -41.767 26.594 1.00 13.57 410 GLN B C 1
ATOM 5135 O O . GLN B 1 182 ? 14.126 -41.421 25.432 1.00 13.99 410 GLN B O 1
ATOM 5141 N N . GLU B 1 183 ? 14.789 -42.646 27.173 1.00 13.37 411 GLU B N 1
ATOM 5142 C CA . GLU B 1 183 ? 15.930 -43.237 26.465 1.00 15.40 411 GLU B CA 1
ATOM 5143 C C . GLU B 1 183 ? 15.462 -44.062 25.283 1.00 14.18 411 GLU B C 1
ATOM 5144 O O . GLU B 1 183 ? 16.217 -44.208 24.329 1.00 16.45 411 GLU B O 1
ATOM 5150 N N . HIS B 1 184 ? 14.224 -44.551 25.293 1.00 12.02 412 HIS B N 1
ATOM 5151 C CA . HIS B 1 184 ? 13.661 -45.312 24.174 1.00 12.82 412 HIS B CA 1
ATOM 5152 C C . HIS B 1 184 ? 12.743 -44.455 23.310 1.00 12.42 412 HIS B C 1
ATOM 5153 O O . HIS B 1 184 ? 12.062 -44.989 22.427 1.00 13.82 412 HIS B O 1
ATOM 5160 N N . GLY B 1 185 ? 12.727 -43.135 23.571 1.00 12.20 413 GLY B N 1
ATOM 5161 C CA . GLY B 1 185 ? 11.953 -42.213 22.752 1.00 12.27 413 GLY B CA 1
ATOM 5162 C C . GLY B 1 185 ? 10.592 -41.814 23.261 1.00 11.14 413 GLY B C 1
ATOM 5163 O O . GLY B 1 185 ? 9.874 -41.072 22.587 1.00 11.73 413 GLY B O 1
ATOM 5164 N N . TYR B 1 186 ? 10.173 -42.348 24.409 1.00 10.55 414 TYR B N 1
ATOM 5165 C CA . TYR B 1 186 ? 8.866 -41.985 24.963 1.00 10.85 414 TYR B CA 1
ATOM 5166 C C . TYR B 1 186 ? 8.960 -40.666 25.696 1.00 11.97 414 TYR B C 1
ATOM 5167 O O . TYR B 1 186 ? 9.713 -40.554 26.667 1.00 14.01 414 TYR B O 1
ATOM 5176 N N . THR B 1 187 ? 8.187 -39.683 25.258 1.00 11.00 415 THR B N 1
ATOM 5177 C CA . THR B 1 187 ? 8.164 -38.341 25.847 1.00 11.86 415 THR B CA 1
ATOM 5178 C C . THR B 1 187 ? 7.194 -38.228 27.001 1.00 11.60 415 THR B C 1
ATOM 5179 O O . THR B 1 187 ? 7.349 -37.324 27.840 1.00 13.44 415 THR B O 1
ATOM 5183 N N . ASP B 1 188 ? 6.188 -39.121 27.041 1.00 10.85 416 ASP B N 1
ATOM 5184 C CA . ASP B 1 188 ? 5.183 -39.062 28.095 1.00 11.37 416 ASP B CA 1
ATOM 5185 C C . ASP B 1 188 ? 4.857 -40.470 28.493 1.00 11.00 416 ASP B C 1
ATOM 5186 O O . ASP B 1 188 ? 4.151 -41.168 27.750 1.00 13.19 416 ASP B O 1
ATOM 5191 N N . VAL B 1 189 ? 5.294 -40.865 29.669 1.00 10.98 417 VAL B N 1
ATOM 5192 C CA . VAL B 1 189 ? 4.996 -42.187 30.213 1.00 10.70 417 VAL B CA 1
ATOM 5193 C C . VAL B 1 189 ? 4.045 -41.925 31.336 1.00 10.90 417 VAL B C 1
ATOM 5194 O O . VAL B 1 189 ? 4.456 -41.705 32.486 1.00 12.35 417 VAL B O 1
ATOM 5198 N N . TYR B 1 190 ? 2.744 -41.867 31.032 1.00 9.96 418 TYR B N 1
ATOM 5199 C CA . TYR B 1 190 ? 1.735 -41.589 32.027 1.00 10.31 418 TYR B CA 1
ATOM 5200 C C . TYR B 1 190 ? 1.635 -42.827 32.880 1.00 10.06 418 TYR B C 1
ATOM 5201 O O . TYR B 1 190 ? 1.373 -43.927 32.349 1.00 11.46 418 TYR B O 1
ATOM 5210 N N . ASN B 1 191 ? 1.821 -42.724 34.198 1.00 10.79 419 ASN B N 1
ATOM 5211 C CA . ASN B 1 191 ? 1.824 -43.948 34.997 1.00 11.13 419 ASN B CA 1
ATOM 5212 C C . ASN B 1 191 ? 1.183 -43.674 36.329 1.00 10.94 419 ASN B C 1
ATOM 5213 O O . ASN B 1 191 ? 1.383 -42.595 36.915 1.00 11.48 419 ASN B O 1
ATOM 5218 N N . TYR B 1 192 ? 0.412 -44.636 36.801 1.00 10.72 420 TYR B N 1
ATOM 5219 C CA . TYR B 1 192 ? -0.336 -44.532 38.052 1.00 10.64 420 TYR B CA 1
ATOM 5220 C C . TYR B 1 192 ? -0.045 -45.764 38.842 1.00 10.27 420 TYR B C 1
ATOM 5221 O O . TYR B 1 192 ? -0.407 -46.870 38.443 1.00 11.26 420 TYR B O 1
ATOM 5230 N N . LEU B 1 193 ? 0.714 -45.603 39.926 1.00 11.51 421 LEU B N 1
ATOM 5231 C CA . LEU B 1 193 ? 1.168 -46.746 40.704 1.00 11.73 421 LEU B CA 1
ATOM 5232 C C . LEU B 1 193 ? 0.237 -47.080 41.846 1.00 10.93 421 LEU B C 1
ATOM 5233 O O . LEU B 1 193 ? 0.301 -48.188 42.364 1.00 11.12 421 LEU B O 1
ATOM 5238 N N . LYS B 1 194 ? -0.586 -46.116 42.266 1.00 11.47 422 LYS B N 1
ATOM 5239 C CA . LYS B 1 194 ? -1.481 -46.284 43.410 1.00 12.94 422 LYS B CA 1
ATOM 5240 C C . LYS B 1 194 ? -2.382 -45.075 43.422 1.00 11.87 422 LYS B C 1
ATOM 5241 O O . LYS B 1 194 ? -2.213 -44.148 42.634 1.00 12.96 422 LYS B O 1
ATOM 5247 N N . ALA B 1 195 ? -3.338 -45.048 44.321 1.00 12.48 423 ALA B N 1
ATOM 5248 C CA . ALA B 1 195 ? -4.250 -43.934 44.442 1.00 12.97 423 ALA B CA 1
ATOM 5249 C C . ALA B 1 195 ? -3.449 -42.682 44.808 1.00 12.34 423 ALA B C 1
ATOM 5250 O O . ALA B 1 195 ? -2.450 -42.790 45.540 1.00 12.56 423 ALA B O 1
ATOM 5252 N N . PRO B 1 196 ? -3.823 -41.484 44.308 1.00 13.37 424 PRO B N 1
ATOM 5253 C CA . PRO B 1 196 ? -5.055 -41.224 43.531 1.00 12.78 424 PRO B CA 1
ATOM 5254 C C . PRO B 1 196 ? -4.929 -41.563 42.057 1.00 12.23 424 PRO B C 1
ATOM 5255 O O . PRO B 1 196 ? -3.915 -41.289 41.413 1.00 14.04 424 PRO B O 1
ATOM 5259 N N . TYR B 1 197 ? -5.981 -42.180 41.527 1.00 11.95 425 TYR B N 1
ATOM 5260 C CA . TYR B 1 197 ? -6.002 -42.537 40.102 1.00 11.74 425 TYR B CA 1
ATOM 5261 C C . TYR B 1 197 ? -6.793 -41.553 39.278 1.00 11.89 425 TYR B C 1
ATOM 5262 O O . TYR B 1 197 ? -6.904 -41.722 38.058 1.00 12.45 425 TYR B O 1
ATOM 5271 N N . THR B 1 198 ? -7.329 -40.499 39.916 1.00 12.44 426 THR B N 1
ATOM 5272 C CA . THR B 1 198 ? -8.149 -39.506 39.234 1.00 14.04 426 THR B CA 1
ATOM 5273 C C . THR B 1 198 ? -7.502 -39.028 37.935 1.00 13.04 426 THR B C 1
ATOM 5274 O O . THR B 1 198 ? -6.334 -38.661 37.920 1.00 13.74 426 THR B O 1
ATOM 5278 N N . GLY B 1 199 ? -8.285 -39.084 36.854 1.00 13.42 427 GLY B N 1
ATOM 5279 C CA . GLY B 1 199 ? -7.898 -38.610 35.539 1.00 14.84 427 GLY B CA 1
ATOM 5280 C C . GLY B 1 199 ? -7.020 -39.566 34.753 1.00 14.34 427 GLY B C 1
ATOM 5281 O O . GLY B 1 199 ? -6.619 -39.260 33.638 1.00 13.73 427 GLY B O 1
ATOM 5282 N N . CYS B 1 200 ? -6.753 -40.779 35.294 1.00 11.78 428 CYS B N 1
ATOM 5283 C CA . CYS B 1 200 ? -5.811 -41.678 34.609 1.00 11.80 428 CYS B CA 1
ATOM 5284 C C . CYS B 1 200 ? -6.262 -42.102 33.211 1.00 11.55 428 CYS B C 1
ATOM 5285 O O . CYS B 1 200 ? -5.405 -42.482 32.416 1.00 12.80 428 CYS B O 1
ATOM 5288 N N . TYR B 1 201 ? -7.565 -42.100 32.926 1.00 10.71 429 TYR B N 1
ATOM 5289 C CA . TYR B 1 201 ? -7.998 -42.529 31.598 1.00 11.45 429 TYR B CA 1
ATOM 5290 C C . TYR B 1 201 ? -8.151 -41.349 30.639 1.00 10.87 429 TYR B C 1
ATOM 5291 O O . TYR B 1 201 ? -8.415 -41.563 29.437 1.00 12.22 429 TYR B O 1
ATOM 5300 N N . SER B 1 202 ? -7.897 -40.102 31.085 1.00 11.73 430 SER B N 1
ATOM 5301 C CA . SER B 1 202 ? -7.932 -38.946 30.170 1.00 12.52 430 SER B CA 1
ATOM 5302 C C . SER B 1 202 ? -6.886 -39.144 29.067 1.00 11.49 430 SER B C 1
ATOM 5303 O O . SER B 1 202 ? -7.101 -38.683 27.933 1.00 11.80 430 SER B O 1
ATOM 5306 N N . HIS B 1 203 ? -5.769 -39.805 29.372 1.00 11.32 431 HIS B N 1
ATOM 5307 C CA . HIS B 1 203 ? -4.707 -39.989 28.390 1.00 11.42 431 HIS B CA 1
ATOM 5308 C C . HIS B 1 203 ? -5.155 -40.874 27.244 1.00 11.03 431 HIS B C 1
ATOM 5309 O O . HIS B 1 203 ? -4.576 -40.778 26.156 1.00 11.49 431 HIS B O 1
ATOM 5316 N N . LEU B 1 204 ? -6.151 -41.727 27.438 1.00 10.73 432 LEU B N 1
ATOM 5317 C CA . LEU B 1 204 ? -6.653 -42.496 26.301 1.00 10.74 432 LEU B CA 1
ATOM 5318 C C . LEU B 1 204 ? -7.239 -41.568 25.263 1.00 11.02 432 LEU B C 1
ATOM 5319 O O . LEU B 1 204 ? -7.198 -41.881 24.051 1.00 11.57 432 LEU B O 1
ATOM 5324 N N . ASN B 1 205 ? -7.787 -40.431 25.697 1.00 11.01 433 ASN B N 1
ATOM 5325 C CA . ASN B 1 205 ? -8.367 -39.456 24.775 1.00 11.65 433 ASN B CA 1
ATOM 5326 C C . ASN B 1 205 ? -7.304 -38.551 24.164 1.00 12.08 433 ASN B C 1
ATOM 5327 O O . ASN B 1 205 ? -7.323 -38.284 22.954 1.00 13.92 433 ASN B O 1
ATOM 5332 N N . THR B 1 206 ? -6.373 -38.038 24.993 1.00 12.04 434 THR B N 1
ATOM 5333 C CA . THR B 1 206 ? -5.392 -37.086 24.491 1.00 13.11 434 THR B CA 1
ATOM 5334 C C . THR B 1 206 ? -4.368 -37.755 23.602 1.00 12.01 434 THR B C 1
ATOM 5335 O O . THR B 1 206 ? -3.875 -37.114 22.664 1.00 12.99 434 THR B O 1
ATOM 5339 N N . GLY B 1 207 ? -4.101 -39.052 23.830 1.00 11.18 435 GLY B N 1
ATOM 5340 C CA . GLY B 1 207 ? -3.297 -39.820 22.908 1.00 11.30 435 GLY B CA 1
ATOM 5341 C C . GLY B 1 207 ? -2.222 -40.652 23.560 1.00 10.27 435 GLY B C 1
ATOM 5342 O O . GLY B 1 207 ? -1.271 -40.111 24.143 1.00 10.75 435 GLY B O 1
ATOM 5343 N N . VAL B 1 208 ? -2.348 -41.988 23.419 1.00 9.87 436 VAL B N 1
ATOM 5344 C CA . VAL B 1 208 ? -1.294 -42.928 23.795 1.00 9.98 436 VAL B CA 1
ATOM 5345 C C . VAL B 1 208 ? -1.259 -44.015 22.753 1.00 9.73 436 VAL B C 1
ATOM 5346 O O . VAL B 1 208 ? -2.308 -44.367 22.159 1.00 10.41 436 VAL B O 1
ATOM 5350 N N . SER B 1 209 ? -0.084 -44.608 22.574 1.00 10.05 437 SER B N 1
ATOM 5351 C CA . SER B 1 209 ? 0.097 -45.733 21.646 1.00 10.74 437 SER B CA 1
ATOM 5352 C C . SER B 1 209 ? -0.228 -47.071 22.295 1.00 9.32 437 SER B C 1
ATOM 5353 O O . SER B 1 209 ? -0.466 -48.085 21.597 1.00 9.30 437 SER B O 1
ATOM 5356 N N . PHE B 1 210 ? -0.172 -47.119 23.608 1.00 9.17 438 PHE B N 1
ATOM 5357 C CA . PHE B 1 210 ? -0.197 -48.368 24.372 1.00 9.09 438 PHE B CA 1
ATOM 5358 C C . PHE B 1 210 ? -0.744 -48.054 25.732 1.00 8.96 438 PHE B C 1
ATOM 5359 O O . PHE B 1 210 ? -0.385 -47.023 26.335 1.00 9.78 438 PHE B O 1
ATOM 5367 N N . ALA B 1 211 ? -1.620 -48.932 26.222 1.00 8.33 439 ALA B N 1
ATOM 5368 C CA . ALA B 1 211 ? -2.175 -48.821 27.563 1.00 8.94 439 ALA B CA 1
ATOM 5369 C C . ALA B 1 211 ? -2.144 -50.185 28.192 1.00 8.35 439 ALA B C 1
ATOM 5370 O O . ALA B 1 211 ? -2.648 -51.152 27.605 1.00 10.40 439 ALA B O 1
ATOM 5372 N N . ASN B 1 212 ? -1.563 -50.305 29.400 1.00 8.37 440 ASN B N 1
ATOM 5373 C CA . ASN B 1 212 ? -1.505 -51.591 30.093 1.00 8.73 440 ASN B CA 1
ATOM 5374 C C . ASN B 1 212 ? -1.992 -51.362 31.520 1.00 8.57 440 ASN B C 1
ATOM 5375 O O . ASN B 1 212 ? -1.433 -50.517 32.237 1.00 9.89 440 ASN B O 1
ATOM 5380 N N . TYR B 1 213 ? -2.981 -52.157 31.918 1.00 8.37 441 TYR B N 1
ATOM 5381 C CA . TYR B 1 213 ? -3.557 -52.166 33.254 1.00 8.48 441 TYR B CA 1
ATOM 5382 C C . TYR B 1 213 ? -3.315 -53.532 33.853 1.00 8.22 441 TYR B C 1
ATOM 5383 O O . TYR B 1 213 ? -3.594 -54.560 33.236 1.00 8.81 441 TYR B O 1
ATOM 5392 N N . THR B 1 214 ? -2.837 -53.527 35.117 1.00 8.39 442 THR B N 1
ATOM 5393 C CA . THR B 1 214 ? -2.684 -54.771 35.870 1.00 8.55 442 THR B CA 1
ATOM 5394 C C . THR B 1 214 ? -3.302 -54.592 37.232 1.00 8.77 442 THR B C 1
ATOM 5395 O O . THR B 1 214 ? -2.867 -53.728 38.011 1.00 9.52 442 THR B O 1
ATOM 5399 N N . ALA B 1 215 ? -4.386 -55.344 37.511 1.00 9.08 443 ALA B N 1
ATOM 5400 C CA . ALA B 1 215 ? -5.167 -55.358 38.780 1.00 9.44 443 ALA B CA 1
ATOM 5401 C C . ALA B 1 215 ? -6.477 -56.061 38.445 1.00 8.72 443 ALA B C 1
ATOM 5402 O O . ALA B 1 215 ? -6.457 -57.025 37.684 1.00 9.52 443 ALA B O 1
ATOM 5404 N N . HIS B 1 216 ? -7.598 -55.668 39.058 1.00 9.07 444 HIS B N 1
ATOM 5405 C CA . HIS B 1 216 ? -8.841 -56.462 38.916 1.00 9.60 444 HIS B CA 1
ATOM 5406 C C . HIS B 1 216 ? -9.606 -56.132 37.652 1.00 8.69 444 HIS B C 1
ATOM 5407 O O . HIS B 1 216 ? -9.691 -54.964 37.248 1.00 9.52 444 HIS B O 1
ATOM 5414 N N . GLY B 1 217 ? -10.188 -57.171 37.068 1.00 9.80 445 GLY B N 1
ATOM 5415 C CA . GLY B 1 217 ? -11.010 -57.000 35.873 1.00 9.95 445 GLY B CA 1
ATOM 5416 C C . GLY B 1 217 ? -12.350 -57.679 36.033 1.00 9.40 445 GLY B C 1
ATOM 5417 O O . GLY B 1 217 ? -12.520 -58.620 36.789 1.00 10.12 445 GLY B O 1
ATOM 5418 N N . SER B 1 218 ? -13.302 -57.159 35.256 1.00 10.41 446 SER B N 1
ATOM 5419 C CA A SER B 1 218 ? -14.614 -57.800 35.094 0.65 9.84 446 SER B CA 1
ATOM 5420 C CA B SER B 1 218 ? -14.630 -57.746 35.093 0.35 11.59 446 SER B CA 1
ATOM 5421 C C . SER B 1 218 ? -14.848 -58.029 33.605 1.00 10.03 446 SER B C 1
ATOM 5422 O O . SER B 1 218 ? -14.028 -57.632 32.787 1.00 10.32 446 SER B O 1
ATOM 5427 N N . GLU B 1 219 ? -15.989 -58.617 33.242 1.00 9.91 447 GLU B N 1
ATOM 5428 C CA . GLU B 1 219 ? -16.211 -58.890 31.811 1.00 10.25 447 GLU B CA 1
ATOM 5429 C C . GLU B 1 219 ? -16.283 -57.618 31.015 1.00 10.37 447 GLU B C 1
ATOM 5430 O O . GLU B 1 219 ? -16.014 -57.632 29.828 1.00 10.25 447 GLU B O 1
ATOM 5436 N N . THR B 1 220 ? -16.704 -56.521 31.645 1.00 10.60 448 THR B N 1
ATOM 5437 C CA . THR B 1 220 ? -16.976 -55.256 30.956 1.00 11.61 448 THR B CA 1
ATOM 5438 C C . THR B 1 220 ? -16.189 -54.078 31.490 1.00 9.75 448 THR B C 1
ATOM 5439 O O . THR B 1 220 ? -16.515 -52.928 31.183 1.00 11.06 448 THR B O 1
ATOM 5443 N N . ALA B 1 221 ? -15.108 -54.324 32.261 1.00 10.25 449 ALA B N 1
ATOM 5444 C CA . ALA B 1 221 ? -14.358 -53.197 32.841 1.00 10.48 449 ALA B CA 1
ATOM 5445 C C . ALA B 1 221 ? -12.992 -53.593 33.329 1.00 9.83 449 ALA B C 1
ATOM 5446 O O . ALA B 1 221 ? -12.748 -54.731 33.788 1.00 10.54 449 ALA B O 1
ATOM 5448 N N . TRP B 1 222 ? -12.108 -52.631 33.254 1.00 10.01 450 TRP B N 1
ATOM 5449 C CA . TRP B 1 222 ? -10.964 -52.548 34.127 1.00 9.52 450 TRP B CA 1
ATOM 5450 C C . TRP B 1 222 ? -11.579 -52.031 35.445 1.00 10.10 450 TRP B C 1
ATOM 5451 O O . TRP B 1 222 ? -12.181 -50.950 35.431 1.00 10.96 450 TRP B O 1
ATOM 5462 N N . ALA B 1 223 ? -11.482 -52.778 36.538 1.00 10.32 451 ALA B N 1
ATOM 5463 C CA . ALA B 1 223 ? -12.375 -52.486 37.648 1.00 11.27 451 ALA B CA 1
ATOM 5464 C C . ALA B 1 223 ? -11.957 -51.330 38.561 1.00 10.80 451 ALA B C 1
ATOM 5465 O O . ALA B 1 223 ? -12.841 -50.656 39.142 1.00 12.72 451 ALA B O 1
ATOM 5467 N N . ASP B 1 224 ? -10.660 -51.099 38.789 1.00 10.91 452 ASP B N 1
ATOM 5468 C CA . ASP B 1 224 ? -10.273 -50.071 39.768 1.00 11.11 452 ASP B CA 1
ATOM 5469 C C . ASP B 1 224 ? -8.820 -49.681 39.550 1.00 10.75 452 ASP B C 1
ATOM 5470 O O . ASP B 1 224 ? -7.928 -50.466 39.929 1.00 10.36 452 ASP B O 1
ATOM 5475 N N . PRO B 1 225 ? -8.555 -48.520 38.954 1.00 10.29 453 PRO B N 1
ATOM 5476 C CA . PRO B 1 225 ? -9.503 -47.467 38.561 1.00 10.62 453 PRO B CA 1
ATOM 5477 C C . PRO B 1 225 ? -10.426 -47.947 37.448 1.00 10.79 453 PRO B C 1
ATOM 5478 O O . PRO B 1 225 ? -10.035 -48.641 36.532 1.00 10.45 453 PRO B O 1
ATOM 5482 N N . LEU B 1 226 ? -11.696 -47.556 37.583 1.00 10.86 454 LEU B N 1
ATOM 5483 C CA . LEU B 1 226 ? -12.761 -48.066 36.736 1.00 10.58 454 LEU B CA 1
ATOM 5484 C C . LEU B 1 226 ? -12.773 -47.463 35.351 1.00 10.19 454 LEU B C 1
ATOM 5485 O O . LEU B 1 226 ? -12.820 -46.261 35.189 1.00 11.84 454 LEU B O 1
ATOM 5490 N N . LEU B 1 227 ? -12.816 -48.371 34.352 1.00 10.56 455 LEU B N 1
ATOM 5491 C CA . LEU B 1 227 ? -13.045 -48.040 32.966 1.00 10.88 455 LEU B CA 1
ATOM 5492 C C . LEU B 1 227 ? -14.004 -49.055 32.408 1.00 11.07 455 LEU B C 1
ATOM 5493 O O . LEU B 1 227 ? -13.657 -50.225 32.235 1.00 11.62 455 LEU B O 1
ATOM 5498 N N . THR B 1 228 ? -15.254 -48.633 32.194 1.00 11.27 456 THR B N 1
ATOM 5499 C CA . THR B 1 228 ? -16.306 -49.545 31.729 1.00 11.99 456 THR B CA 1
ATOM 5500 C C . THR B 1 228 ? -16.498 -49.499 30.227 1.00 11.26 456 THR B C 1
ATOM 5501 O O . THR B 1 228 ? -16.082 -48.555 29.546 1.00 11.55 456 THR B O 1
ATOM 5505 N N . THR B 1 229 ? -17.241 -50.500 29.725 1.00 11.84 457 THR B N 1
ATOM 5506 C CA . THR B 1 229 ? -17.588 -50.503 28.293 1.00 11.81 457 THR B CA 1
ATOM 5507 C C . THR B 1 229 ? -18.398 -49.249 27.913 1.00 12.18 457 THR B C 1
ATOM 5508 O O . THR B 1 229 ? -18.207 -48.697 26.821 1.00 12.83 457 THR B O 1
ATOM 5512 N N . SER B 1 230 ? -19.262 -48.741 28.828 1.00 13.20 458 SER B N 1
ATOM 5513 C CA A SER B 1 230 ? -19.988 -47.510 28.513 0.52 13.96 458 SER B CA 1
ATOM 5514 C CA B SER B 1 230 ? -19.998 -47.509 28.526 0.48 14.33 458 SER B CA 1
ATOM 5515 C C . SER B 1 230 ? -19.017 -46.338 28.346 1.00 13.75 458 SER B C 1
ATOM 5516 O O . SER B 1 230 ? -19.182 -45.519 27.426 1.00 15.42 458 SER B O 1
ATOM 5521 N N . GLN B 1 231 ? -17.972 -46.279 29.203 1.00 13.04 459 GLN B N 1
ATOM 5522 C CA . GLN B 1 231 ? -16.973 -45.229 29.091 1.00 13.70 459 GLN B CA 1
ATOM 5523 C C . GLN B 1 231 ? -16.117 -45.383 27.835 1.00 12.21 459 GLN B C 1
ATOM 5524 O O . GLN B 1 231 ? -15.731 -44.396 27.212 1.00 13.54 459 GLN B O 1
ATOM 5530 N N . LEU B 1 232 ? -15.858 -46.629 27.403 1.00 11.66 460 LEU B N 1
ATOM 5531 C CA . LEU B 1 232 ? -15.107 -46.826 26.131 1.00 11.89 460 LEU B CA 1
ATOM 5532 C C . LEU B 1 232 ? -15.840 -46.211 24.946 1.00 11.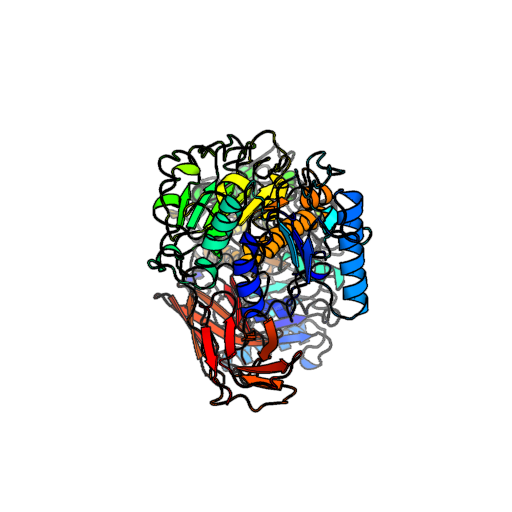54 460 LEU B C 1
ATOM 5533 O O . LEU B 1 232 ? -15.227 -45.623 24.062 1.00 11.86 460 LEU B O 1
ATOM 5538 N N . LYS B 1 233 ? -17.175 -46.319 24.951 1.00 12.23 461 LYS B N 1
ATOM 5539 C CA . LYS B 1 233 ? -17.978 -45.784 23.842 1.00 12.59 461 LYS B CA 1
ATOM 5540 C C . LYS B 1 233 ? -17.919 -44.265 23.769 1.00 12.83 461 LYS B C 1
ATOM 5541 O O . LYS B 1 233 ? -18.275 -43.699 22.733 1.00 13.59 461 LYS B O 1
ATOM 5547 N N . ALA B 1 234 ? -17.528 -43.595 24.895 1.00 12.63 462 ALA B N 1
ATOM 5548 C CA . ALA B 1 234 ? -17.433 -42.143 24.985 1.00 13.41 462 ALA B CA 1
ATOM 5549 C C . ALA B 1 234 ? -15.999 -41.630 24.818 1.00 13.28 462 ALA B C 1
ATOM 5550 O O . ALA B 1 234 ? -15.768 -40.433 24.970 1.00 14.51 462 ALA B O 1
ATOM 5552 N N . LEU B 1 235 ? -15.026 -42.491 24.478 1.00 12.89 463 LEU B N 1
ATOM 5553 C CA . LEU B 1 235 ? -13.673 -42.016 24.189 1.00 12.04 463 LEU B CA 1
ATOM 5554 C C . LEU B 1 235 ? -13.688 -41.107 22.967 1.00 12.02 463 LEU B C 1
ATOM 5555 O O . LEU B 1 235 ? -14.594 -41.185 22.142 1.00 13.26 463 LEU B O 1
ATOM 5560 N N . THR B 1 236 ? -12.644 -40.277 22.838 1.00 12.22 464 THR B N 1
ATOM 5561 C CA . THR B 1 236 ? -12.588 -39.270 21.783 1.00 13.22 464 THR B CA 1
ATOM 5562 C C . THR B 1 236 ? -11.231 -39.287 21.074 1.00 12.58 464 THR B C 1
ATOM 5563 O O . THR B 1 236 ? -10.894 -38.315 20.404 1.00 13.65 464 THR B O 1
ATOM 5567 N N . ASN B 1 237 ? -10.496 -40.428 21.115 1.00 11.06 465 ASN B N 1
ATOM 5568 C CA . ASN B 1 237 ? -9.163 -40.496 20.506 1.00 11.07 465 ASN B CA 1
ATOM 5569 C C . ASN B 1 237 ? -9.183 -40.758 19.003 1.00 10.56 465 ASN B C 1
ATOM 5570 O O . ASN B 1 237 ? -8.513 -41.680 18.494 1.00 10.26 465 ASN B O 1
ATOM 5575 N N . LYS B 1 238 ? -9.913 -39.900 18.255 1.00 11.87 466 LYS B N 1
ATOM 5576 C CA A LYS B 1 238 ? -9.917 -40.010 16.796 0.52 11.80 466 LYS B CA 1
ATOM 5577 C CA B LYS B 1 238 ? -9.917 -40.031 16.799 0.48 12.04 466 LYS B CA 1
ATOM 5578 C C . LYS B 1 238 ? -8.485 -39.959 16.272 1.00 11.18 466 LYS B C 1
ATOM 5579 O O . LYS B 1 238 ? -7.717 -39.092 16.708 1.00 11.62 466 LYS B O 1
ATOM 5590 N N . ASP B 1 239 ? -8.146 -40.881 15.370 1.00 10.46 467 ASP B N 1
ATOM 5591 C CA . ASP B 1 239 ? -6.837 -40.922 14.704 1.00 10.38 467 ASP B CA 1
ATOM 5592 C C . ASP B 1 239 ? -5.682 -41.257 15.654 1.00 9.73 467 ASP B C 1
ATOM 5593 O O . ASP B 1 239 ? -4.537 -41.096 15.260 1.00 10.61 467 ASP B O 1
ATOM 5598 N N . LYS B 1 240 ? -5.976 -41.741 16.884 1.00 9.79 468 LYS B N 1
ATOM 5599 C CA . LYS B 1 240 ? -4.901 -42.001 17.861 1.00 10.72 468 LYS B CA 1
ATOM 5600 C C . LYS B 1 240 ? -5.149 -43.365 18.516 1.00 9.59 468 LYS B C 1
ATOM 5601 O O . LYS B 1 240 ? -5.427 -43.483 19.708 1.00 9.93 468 LYS B O 1
ATOM 5607 N N . TYR B 1 241 ? -5.066 -44.426 17.700 1.00 9.30 469 TYR B N 1
ATOM 5608 C CA . TYR B 1 241 ? -5.455 -45.765 18.124 1.00 9.33 469 TYR B CA 1
ATOM 5609 C C . TYR B 1 241 ? -4.330 -46.502 18.780 1.00 9.04 469 TYR B C 1
ATOM 5610 O O . TYR B 1 241 ? -3.182 -46.452 18.320 1.00 9.84 469 TYR B O 1
ATOM 5619 N N . PHE B 1 242 ? -4.651 -47.261 19.831 1.00 9.16 470 PHE B N 1
ATOM 5620 C CA . PHE B 1 242 ? -3.641 -47.925 20.634 1.00 8.55 470 PHE B CA 1
ATOM 5621 C C . PHE B 1 242 ? -3.814 -49.438 20.699 1.00 8.76 470 PHE B C 1
ATOM 5622 O O . PHE B 1 242 ? -4.852 -50.007 20.359 1.00 9.06 470 PHE B O 1
ATOM 5630 N N . LEU B 1 243 ? -2.756 -50.081 21.182 1.00 8.62 471 LEU B N 1
ATOM 5631 C CA . LEU B 1 243 ? -2.801 -51.454 21.703 1.00 8.38 471 LEU B CA 1
ATOM 5632 C C . LEU B 1 243 ? -3.106 -51.346 23.195 1.00 8.53 471 LEU B C 1
ATOM 5633 O O . LEU B 1 243 ? -2.450 -50.571 23.893 1.00 8.82 471 LEU B O 1
ATOM 5638 N N . ALA B 1 244 ? -4.069 -52.124 23.693 1.00 8.02 472 ALA B N 1
ATOM 5639 C CA . ALA B 1 244 ? -4.341 -52.165 25.128 1.00 8.13 472 ALA B CA 1
ATOM 5640 C C . ALA B 1 244 ? -4.187 -53.597 25.590 1.00 7.98 472 ALA B C 1
ATOM 5641 O O . ALA B 1 244 ? -4.507 -54.549 24.878 1.00 8.29 472 ALA B O 1
ATOM 5643 N N . ILE B 1 245 ? -3.645 -53.740 26.833 1.00 8.44 473 ILE B N 1
ATOM 5644 C CA . ILE B 1 245 ? -3.410 -55.047 27.447 1.00 8.67 473 ILE B CA 1
ATOM 5645 C C . ILE B 1 245 ? -3.993 -54.985 28.847 1.00 8.91 473 ILE B C 1
ATOM 5646 O O . ILE B 1 245 ? -3.563 -54.142 29.674 1.00 9.01 473 ILE B O 1
ATOM 5651 N N . GLY B 1 246 ? -4.932 -55.858 29.128 1.00 8.09 474 GLY B N 1
ATOM 5652 C CA . GLY B 1 246 ? -5.497 -55.985 30.457 1.00 9.34 474 GLY B CA 1
ATOM 5653 C C . GLY B 1 246 ? -5.034 -57.264 31.098 1.00 8.65 474 GLY B C 1
ATOM 5654 O O . GLY B 1 246 ? -5.421 -58.379 30.735 1.00 9.26 474 GLY B O 1
ATOM 5655 N N . ASN B 1 247 ? -4.028 -57.122 32.002 1.00 8.85 475 ASN B N 1
ATOM 5656 C CA . ASN B 1 247 ? -3.544 -58.250 32.812 1.00 8.48 475 ASN B CA 1
ATOM 5657 C C . ASN B 1 247 ? -4.425 -58.307 34.055 1.00 8.77 475 ASN B C 1
ATOM 5658 O O . ASN B 1 247 ? -4.130 -57.677 35.091 1.00 8.53 475 ASN B O 1
ATOM 5663 N N . CYS B 1 248 ? -5.568 -58.981 33.893 1.00 8.33 476 CYS B N 1
ATOM 5664 C CA . CYS B 1 248 ? -6.646 -58.939 34.862 1.00 8.95 476 CYS B CA 1
ATOM 5665 C C . CYS B 1 248 ? -7.661 -60.004 34.457 1.00 8.95 476 CYS B C 1
ATOM 5666 O O . CYS B 1 248 ? -7.590 -60.555 33.356 1.00 9.51 476 CYS B O 1
ATOM 5669 N N . CYS B 1 249 ? -8.632 -60.257 35.341 1.00 9.75 477 CYS B N 1
ATOM 5670 C CA . CYS B 1 249 ? -9.640 -61.243 35.016 1.00 9.50 477 CYS B CA 1
ATOM 5671 C C . CYS B 1 249 ? -10.560 -60.799 33.891 1.00 9.05 477 CYS B C 1
ATOM 5672 O O . CYS B 1 249 ? -10.894 -59.609 33.767 1.00 10.36 477 CYS B O 1
ATOM 5675 N N . ILE B 1 250 ? -10.998 -61.804 33.109 1.00 8.73 478 ILE B N 1
ATOM 5676 C CA . ILE B 1 250 ? -12.200 -61.963 32.271 1.00 8.74 478 ILE B CA 1
ATOM 5677 C C . ILE B 1 250 ? -12.582 -60.803 31.327 1.00 8.74 478 ILE B C 1
ATOM 5678 O O . ILE B 1 250 ? -13.631 -60.945 30.673 1.00 9.27 478 ILE B O 1
ATOM 5683 N N . THR B 1 251 ? -11.753 -59.793 31.101 1.00 9.33 479 THR B N 1
ATOM 5684 C CA . THR B 1 251 ? -12.128 -58.734 30.159 1.00 9.07 479 THR B CA 1
ATOM 5685 C C . THR B 1 251 ? -12.189 -59.199 28.702 1.00 9.42 479 THR B C 1
ATOM 5686 O O . THR B 1 251 ? -12.758 -58.485 27.866 1.00 10.01 479 THR B O 1
ATOM 5690 N N . ALA B 1 252 ? -11.604 -60.355 28.409 1.00 9.65 480 ALA B N 1
ATOM 5691 C CA . ALA B 1 252 ? -11.673 -60.925 27.043 1.00 9.13 480 ALA B CA 1
ATOM 5692 C C . ALA B 1 252 ? -12.584 -62.159 27.014 1.00 9.11 480 ALA B C 1
ATOM 5693 O O . ALA B 1 252 ? -12.431 -63.047 26.153 1.00 9.46 480 ALA B O 1
ATOM 5695 N N . GLN B 1 253 ? -13.575 -62.213 27.917 1.00 9.09 481 GLN B N 1
ATOM 5696 C CA . GLN B 1 253 ? -14.524 -63.367 27.921 1.00 9.65 481 GLN B CA 1
ATOM 5697 C C . GLN B 1 253 ? -15.566 -63.115 26.830 1.00 9.66 481 GLN B C 1
ATOM 5698 O O . GLN B 1 253 ? -16.677 -62.630 27.087 1.00 10.72 481 GLN B O 1
ATOM 5704 N N . PHE B 1 254 ? -15.201 -63.495 25.593 1.00 10.32 482 PHE B N 1
ATOM 5705 C CA . PHE B 1 254 ? -15.914 -62.995 24.435 1.00 9.87 482 PHE B CA 1
ATOM 5706 C C . PHE B 1 254 ? -17.178 -63.767 24.080 1.00 9.60 482 PHE B C 1
ATOM 5707 O O . PHE B 1 254 ? -17.811 -63.428 23.073 1.00 9.82 482 PHE B O 1
ATOM 5715 N N . ASP B 1 255 ? -17.593 -64.726 24.909 1.00 10.09 483 ASP B N 1
ATOM 5716 C CA . ASP B 1 255 ? -18.914 -65.348 24.773 1.00 11.15 483 ASP B CA 1
ATOM 5717 C C . ASP B 1 255 ? -19.847 -64.875 25.876 1.00 11.87 483 ASP B C 1
ATOM 5718 O O . ASP B 1 255 ? -20.912 -65.471 26.077 1.00 12.95 483 ASP B O 1
ATOM 5723 N N . TYR B 1 256 ? -19.506 -63.783 26.586 1.00 10.88 484 TYR B N 1
ATOM 5724 C CA . TYR B 1 256 ? -20.369 -63.267 27.638 1.00 11.91 484 TYR B CA 1
ATOM 5725 C C . TYR B 1 256 ? -21.701 -62.771 27.058 1.00 11.21 484 TYR B C 1
ATOM 5726 O O . TYR B 1 256 ? -21.815 -62.522 25.854 1.00 12.21 484 TYR B O 1
ATOM 5735 N N . VAL B 1 257 ? -22.710 -62.662 27.928 1.00 12.45 485 VAL B N 1
ATOM 5736 C CA . VAL B 1 257 ? -24.075 -62.236 27.534 1.00 13.62 485 VAL B CA 1
ATOM 5737 C C . VAL B 1 257 ? -24.085 -60.823 26.915 1.00 14.13 485 VAL B C 1
ATOM 5738 O O . VAL B 1 257 ? -24.999 -60.476 26.168 1.00 16.63 485 VAL B O 1
ATOM 5742 N N . GLN B 1 258 ? -23.090 -59.995 27.224 1.00 13.88 486 GLN B N 1
ATOM 5743 C CA A GLN B 1 258 ? -22.889 -58.688 26.606 0.50 15.17 486 GLN B CA 1
ATOM 5744 C CA B GLN B 1 258 ? -22.903 -58.694 26.616 0.50 14.89 486 GLN B CA 1
ATOM 5745 C C . GLN B 1 258 ? -21.544 -58.685 25.932 1.00 13.14 486 GLN B C 1
ATOM 5746 O O . GLN B 1 258 ? -20.666 -59.450 26.354 1.00 11.70 486 GLN B O 1
ATOM 5757 N N . PRO B 1 259 ? -21.301 -57.785 24.977 1.00 11.28 487 PRO B N 1
ATOM 5758 C CA . PRO B 1 259 ? -19.932 -57.679 24.423 1.00 11.19 487 PRO B CA 1
ATOM 5759 C C . PRO B 1 259 ? -18.941 -57.411 25.573 1.00 10.57 487 PRO B C 1
ATOM 5760 O O . PRO B 1 259 ? -19.183 -56.541 26.443 1.00 11.08 487 PRO B O 1
ATOM 5764 N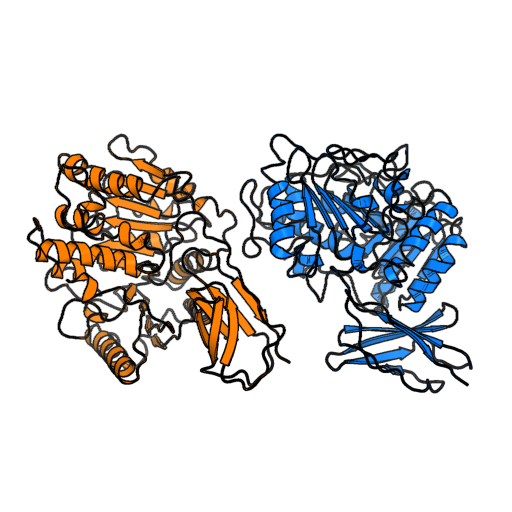 N . CYS B 1 260 ? -17.844 -58.161 25.588 1.00 9.88 488 CYS B N 1
ATOM 5765 C CA . CYS B 1 260 ? -16.868 -57.987 26.684 1.00 9.88 488 CYS B CA 1
ATOM 5766 C C . CYS B 1 260 ? -16.022 -56.727 26.414 1.00 9.29 488 CYS B C 1
ATOM 5767 O O . CYS B 1 260 ? -16.044 -56.147 25.319 1.00 10.07 488 CYS B O 1
ATOM 5770 N N . PHE B 1 261 ? -15.284 -56.311 27.454 1.00 9.76 489 PHE B N 1
ATOM 5771 C CA . PHE B 1 261 ? -14.441 -55.128 27.366 1.00 9.49 489 PHE B CA 1
ATOM 5772 C C . PHE B 1 261 ? -13.524 -55.185 26.110 1.00 9.37 489 PHE B C 1
ATOM 5773 O O . PHE B 1 261 ? -13.383 -54.189 25.407 1.00 9.46 489 PHE B O 1
ATOM 5781 N N . GLY B 1 262 ? -12.873 -56.328 25.885 1.00 9.33 490 GLY B N 1
ATOM 5782 C CA . GLY B 1 262 ? -11.950 -56.424 24.744 1.00 10.20 490 GLY B CA 1
ATOM 5783 C C . GLY B 1 262 ? -12.657 -56.311 23.394 1.00 9.03 490 GLY B C 1
ATOM 5784 O O . GLY B 1 262 ? -12.094 -55.777 22.450 1.00 9.64 490 GLY B O 1
ATOM 5785 N N . GLU B 1 263 ? -13.910 -56.783 23.301 1.00 9.03 491 GLU B N 1
ATOM 5786 C CA . GLU B 1 263 ? -14.708 -56.600 22.094 1.00 9.18 491 GLU B CA 1
ATOM 5787 C C . GLU B 1 263 ? -15.084 -55.109 21.960 1.00 9.62 491 GLU B C 1
ATOM 5788 O O . GLU B 1 263 ? -14.970 -54.546 20.869 1.00 9.85 491 GLU B O 1
ATOM 5794 N N . VAL B 1 264 ? -15.574 -54.487 23.027 1.00 9.41 492 VAL B N 1
ATOM 5795 C CA . VAL B 1 264 ? -15.991 -53.096 22.873 1.00 9.53 492 VAL B CA 1
ATOM 5796 C C . VAL B 1 264 ? -14.828 -52.200 22.487 1.00 8.65 492 VAL B C 1
ATOM 5797 O O . VAL B 1 264 ? -14.938 -51.335 21.623 1.00 9.83 492 VAL B O 1
ATOM 5801 N N . ILE B 1 265 ? -13.669 -52.411 23.151 1.00 8.91 493 ILE B N 1
ATOM 5802 C CA . ILE B 1 265 ? -12.561 -51.468 22.935 1.00 9.43 493 ILE B CA 1
ATOM 5803 C C . ILE B 1 265 ? -12.058 -51.521 21.478 1.00 8.83 493 ILE B C 1
ATOM 5804 O O . ILE B 1 265 ? -11.508 -50.510 20.992 1.00 9.70 493 ILE B O 1
ATOM 5809 N N . THR B 1 266 ? -12.213 -52.683 20.833 1.00 9.60 494 THR B N 1
ATOM 5810 C CA . THR B 1 266 ? -11.828 -52.788 19.415 1.00 9.66 494 THR B CA 1
ATOM 5811 C C . THR B 1 266 ? -12.974 -52.433 18.457 1.00 9.53 494 THR B C 1
ATOM 5812 O O . THR B 1 266 ? -12.706 -51.837 17.424 1.00 10.30 494 THR B O 1
ATOM 5816 N N . ARG B 1 267 ? -14.225 -52.684 18.841 1.00 9.36 495 ARG B N 1
ATOM 5817 C CA . ARG B 1 267 ? -15.360 -52.382 17.951 1.00 9.82 495 ARG B CA 1
ATOM 5818 C C . ARG B 1 267 ? -15.688 -50.905 17.853 1.00 10.28 495 ARG B C 1
ATOM 5819 O O . ARG B 1 267 ? -16.328 -50.501 16.880 1.00 11.48 495 ARG B O 1
ATOM 5827 N N . VAL B 1 268 ? -15.389 -50.089 18.874 1.00 9.96 496 VAL B N 1
ATOM 5828 C CA . VAL B 1 268 ? -15.827 -48.682 18.862 1.00 10.15 496 VAL B CA 1
ATOM 5829 C C . VAL B 1 268 ? -15.224 -47.923 17.681 1.00 10.50 496 VAL B C 1
ATOM 5830 O O . VAL B 1 268 ? -14.068 -48.109 17.305 1.00 11.24 496 VAL B O 1
ATOM 5834 N N . LYS B 1 269 ? -16.031 -47.029 17.111 1.00 10.60 497 LYS B N 1
ATOM 5835 C CA . LYS B 1 269 ? -15.680 -46.347 15.883 1.00 10.93 497 LYS B CA 1
ATOM 5836 C C . LYS B 1 269 ? -14.815 -45.150 16.131 1.00 10.66 497 LYS B C 1
ATOM 5837 O O . LYS B 1 269 ? -15.165 -44.251 16.911 1.00 11.37 497 LYS B O 1
ATOM 5843 N N . GLU B 1 270 ? -13.683 -45.105 15.439 1.00 10.48 498 GLU B N 1
ATOM 5844 C CA . GLU B 1 270 ? -12.805 -43.935 15.444 1.00 11.39 498 GLU B CA 1
ATOM 5845 C C . GLU B 1 270 ? -12.409 -43.506 16.866 1.00 10.98 498 GLU B C 1
ATOM 5846 O O . GLU B 1 270 ? -12.180 -42.341 17.163 1.00 11.61 498 GLU B O 1
ATOM 5852 N N . LYS B 1 271 ? -12.249 -44.502 17.726 1.00 10.48 499 LYS B N 1
ATOM 5853 C CA A LYS B 1 271 ? -11.809 -44.336 19.106 0.56 10.20 499 LYS B CA 1
ATOM 5854 C CA B LYS B 1 271 ? -11.812 -44.338 19.106 0.44 10.66 499 LYS B CA 1
ATOM 5855 C C . LYS B 1 271 ? -11.355 -45.706 19.601 1.00 9.65 499 LYS B C 1
ATOM 5856 O O . LYS B 1 271 ? -11.520 -46.727 18.920 1.00 9.90 499 LYS B O 1
ATOM 5867 N N . GLY B 1 272 ? -10.796 -45.742 20.800 1.00 9.58 500 GLY B N 1
ATOM 5868 C CA . GLY B 1 272 ? -10.383 -47.033 21.314 1.00 9.53 500 GLY B CA 1
ATOM 5869 C C . GLY B 1 272 ? -9.134 -47.587 20.665 1.00 8.67 500 GLY B C 1
ATOM 5870 O O . GLY B 1 272 ? -8.210 -46.848 20.294 1.00 9.41 500 GLY B O 1
ATOM 5871 N N . ALA B 1 273 ? -9.106 -48.927 20.592 1.00 8.95 501 ALA B N 1
ATOM 5872 C CA . ALA B 1 273 ? -7.917 -49.698 20.242 1.00 9.00 501 ALA B CA 1
ATOM 5873 C C . ALA B 1 273 ? -7.994 -50.352 18.884 1.00 8.67 501 ALA B C 1
ATOM 5874 O O . ALA B 1 273 ? -9.087 -50.637 18.385 1.00 9.74 501 ALA B O 1
ATOM 5876 N N . TYR B 1 274 ? -6.842 -50.629 18.298 1.00 8.72 502 TYR B N 1
ATOM 5877 C CA . TYR B 1 274 ? -6.790 -51.504 17.098 1.00 9.35 502 TYR B CA 1
ATOM 5878 C C . TYR B 1 274 ? -6.674 -53.007 17.494 1.00 8.99 502 TYR B C 1
ATOM 5879 O O . TYR B 1 274 ? -6.906 -53.878 16.657 1.00 9.76 502 TYR B O 1
ATOM 5888 N N . ALA B 1 275 ? -6.221 -53.294 18.741 1.00 8.65 503 ALA B N 1
ATOM 5889 C CA . ALA B 1 275 ? -6.064 -54.663 19.230 1.00 8.26 503 ALA B CA 1
ATOM 5890 C C . ALA B 1 275 ? -6.071 -54.607 20.737 1.00 8.24 503 ALA B C 1
ATOM 5891 O O . ALA B 1 275 ? -5.688 -53.605 21.358 1.00 8.37 503 ALA B O 1
ATOM 5893 N N . TYR B 1 276 ? -6.501 -55.735 21.311 1.00 8.43 504 TYR B N 1
ATOM 5894 C CA . TYR B 1 276 ? -6.560 -55.909 22.754 1.00 8.19 504 TYR B CA 1
ATOM 5895 C C . TYR B 1 276 ? -6.038 -57.251 23.109 1.00 7.93 504 TYR B C 1
ATOM 5896 O O . TYR B 1 276 ? -6.390 -58.254 22.461 1.00 8.94 504 TYR B O 1
ATOM 5905 N N . ILE B 1 277 ? -5.201 -57.359 24.156 1.00 7.60 505 ILE B N 1
ATOM 5906 C CA . ILE B 1 277 ? -4.801 -58.641 24.720 1.00 8.12 505 ILE B CA 1
ATOM 5907 C C . ILE B 1 277 ? -5.396 -58.711 26.129 1.00 8.07 505 ILE B C 1
ATOM 5908 O O . ILE B 1 277 ? -5.208 -57.776 26.933 1.00 8.29 505 ILE B O 1
ATOM 5913 N N . GLY B 1 278 ? -6.113 -59.791 26.414 1.00 7.79 506 GLY B N 1
ATOM 5914 C CA . GLY B 1 278 ? -6.687 -59.996 27.726 1.00 8.18 506 GLY B CA 1
ATOM 5915 C C . GLY B 1 278 ? -7.029 -61.442 27.931 1.00 7.82 506 GLY B C 1
ATOM 5916 O O . GLY B 1 278 ? -6.835 -62.301 27.053 1.00 8.61 506 GLY B O 1
ATOM 5917 N N . SER B 1 279 ? -7.576 -61.717 29.110 1.00 8.43 507 SER B N 1
ATOM 5918 C CA . SER B 1 279 ? -7.914 -63.079 29.513 1.00 8.11 507 SER B CA 1
ATOM 5919 C C . SER B 1 279 ? -9.429 -63.317 29.445 1.00 8.04 507 SER B C 1
ATOM 5920 O O . SER B 1 279 ? -10.220 -62.498 29.903 1.00 8.83 507 SER B O 1
ATOM 5923 N N . SER B 1 280 ? -9.792 -64.515 28.927 1.00 8.45 508 SER B N 1
ATOM 5924 C CA . SER B 1 280 ? -11.178 -64.951 28.948 1.00 8.90 508 SER B CA 1
ATOM 5925 C C . SER B 1 280 ? -11.618 -65.400 30.369 1.00 9.63 508 SER B C 1
ATOM 5926 O O . SER B 1 280 ? -12.638 -64.899 30.863 1.00 9.62 508 SER B O 1
ATOM 5929 N N . PRO B 1 281 ? -10.867 -66.260 31.069 1.00 8.96 509 PRO B N 1
ATOM 5930 C CA . PRO B 1 281 ? -11.199 -66.580 32.465 1.00 9.17 509 PRO B CA 1
ATOM 5931 C C . PRO B 1 281 ? -10.481 -65.622 33.411 1.00 9.04 509 PRO B C 1
ATOM 5932 O O . PRO B 1 281 ? -9.898 -64.609 33.011 1.00 8.68 509 PRO B O 1
ATOM 5936 N N . ASN B 1 282 ? -10.512 -65.966 34.704 1.00 8.90 510 ASN B N 1
ATOM 5937 C CA . ASN B 1 282 ? -9.714 -65.198 35.655 1.00 9.68 510 ASN B CA 1
ATOM 5938 C C . ASN B 1 282 ? -8.246 -65.274 35.284 1.00 9.52 510 ASN B C 1
ATOM 5939 O O . ASN B 1 282 ? -7.769 -66.290 34.785 1.00 10.15 510 ASN B O 1
ATOM 5944 N N . SER B 1 283 ? -7.543 -64.185 35.548 1.00 8.80 511 SER B N 1
ATOM 5945 C CA . SER B 1 283 ? -6.069 -64.253 35.474 1.00 8.76 511 SER B CA 1
ATOM 5946 C C . SER B 1 283 ? -5.555 -64.262 36.918 1.00 8.69 511 SER B C 1
ATOM 5947 O O . SER B 1 283 ? -6.340 -64.065 37.843 1.00 9.83 511 SER B O 1
ATOM 5950 N N . TYR B 1 284 ? -4.272 -64.527 37.122 1.00 8.54 512 TYR B N 1
ATOM 5951 C CA . TYR B 1 284 ? -3.713 -64.680 38.454 1.00 8.92 512 TYR B CA 1
ATOM 5952 C C . TYR B 1 284 ? -2.538 -63.762 38.665 1.00 8.92 512 TYR B C 1
ATOM 5953 O O . TYR B 1 284 ? -1.750 -63.512 37.752 1.00 9.17 512 TYR B O 1
ATOM 5962 N N . TRP B 1 285 ? -2.365 -63.315 39.907 1.00 9.09 513 TRP B N 1
ATOM 5963 C CA . TRP B 1 285 ? -1.284 -62.369 40.214 1.00 9.35 513 TRP B CA 1
ATOM 5964 C C . TRP B 1 285 ? 0.088 -62.940 39.915 1.00 9.00 513 TRP B C 1
ATOM 5965 O O . TRP B 1 285 ? 0.914 -62.189 39.368 1.00 9.57 513 TRP B O 1
ATOM 5976 N N . GLY B 1 286 ? 0.352 -64.199 40.281 1.00 9.60 514 GLY B N 1
ATOM 5977 C CA . GLY B 1 286 ? 1.692 -64.755 40.051 1.00 10.76 514 GLY B CA 1
ATOM 5978 C C . GLY B 1 286 ? 2.009 -64.904 38.567 1.00 9.45 514 GLY B C 1
ATOM 5979 O O . GLY B 1 286 ? 2.985 -64.329 38.067 1.00 9.86 514 GLY B O 1
ATOM 5980 N N . GLU B 1 287 ? 1.174 -65.650 37.838 1.00 10.17 515 GLU B N 1
ATOM 5981 C CA . GLU B 1 287 ? 1.475 -65.853 36.429 1.00 9.52 515 GLU B CA 1
ATOM 5982 C C . GLU B 1 287 ? 1.439 -64.535 35.673 1.00 8.80 515 GLU B C 1
ATOM 5983 O O . GLU B 1 287 ? 2.267 -64.383 34.766 1.00 9.10 515 GLU B O 1
ATOM 5989 N N . ASP B 1 288 ? 0.578 -63.573 36.001 1.00 8.10 516 ASP B N 1
ATOM 5990 C CA . ASP B 1 288 ? 0.590 -62.284 35.276 1.00 9.18 516 ASP B CA 1
ATOM 5991 C C . ASP B 1 288 ? 1.893 -61.539 35.540 1.00 8.34 516 ASP B C 1
ATOM 5992 O O . ASP B 1 288 ? 2.357 -60.825 34.670 1.00 8.84 516 ASP B O 1
ATOM 5997 N N . TYR B 1 289 ? 2.449 -61.676 36.752 1.00 8.34 517 TYR B N 1
ATOM 5998 C CA . TYR B 1 289 ? 3.739 -61.024 37.059 1.00 8.38 517 TYR B CA 1
ATOM 5999 C C . TYR B 1 289 ? 4.821 -61.540 36.099 1.00 8.26 517 TYR B C 1
ATOM 6000 O O . TYR B 1 289 ? 5.525 -60.761 35.446 1.00 9.32 517 TYR B O 1
ATOM 6009 N N . TYR B 1 290 ? 4.929 -62.856 36.029 1.00 8.29 518 TYR B N 1
ATOM 6010 C CA . TYR B 1 290 ? 5.922 -63.457 35.106 1.00 8.63 518 TYR B CA 1
ATOM 6011 C C . TYR B 1 290 ? 5.598 -63.093 33.672 1.00 8.64 518 TYR B C 1
ATOM 6012 O O . TYR B 1 290 ? 6.503 -62.825 32.889 1.00 9.15 518 TYR B O 1
ATOM 6021 N N . TRP B 1 291 ? 4.312 -63.088 33.304 1.00 8.24 519 TRP B N 1
ATOM 6022 C CA . TRP B 1 291 ? 3.901 -62.781 31.937 1.00 8.26 519 TRP B CA 1
ATOM 6023 C C . TRP B 1 291 ? 4.515 -61.450 31.499 1.00 8.08 519 TRP B C 1
ATOM 6024 O O . TRP B 1 291 ? 5.086 -61.370 30.395 1.00 8.65 519 TRP B O 1
ATOM 6035 N N . SER B 1 292 ? 4.411 -60.416 32.321 1.00 8.38 520 SER B N 1
ATOM 6036 C CA . SER B 1 292 ? 4.953 -59.127 31.923 1.00 8.30 520 SER B CA 1
ATOM 6037 C C . SER B 1 292 ? 6.461 -58.970 32.086 1.00 8.68 520 SER B C 1
ATOM 6038 O O . SER B 1 292 ? 7.104 -58.373 31.220 1.00 8.60 520 SER B O 1
ATOM 6041 N N . VAL B 1 293 ? 7.022 -59.468 33.215 1.00 9.11 521 VAL B N 1
ATOM 6042 C CA A VAL B 1 293 ? 8.403 -59.212 33.596 0.52 9.24 521 VAL B CA 1
ATOM 6043 C CA B VAL B 1 293 ? 8.414 -59.170 33.529 0.48 9.73 521 VAL B CA 1
ATOM 6044 C C . VAL B 1 293 ? 9.369 -60.313 33.199 1.00 9.13 521 VAL B C 1
ATOM 6045 O O . VAL B 1 293 ? 10.551 -60.025 32.921 1.00 10.16 521 VAL B O 1
ATOM 6052 N N . GLY B 1 294 ? 8.932 -61.573 33.252 1.00 9.18 522 GLY B N 1
ATOM 6053 C CA . GLY B 1 294 ? 9.738 -62.768 33.061 1.00 9.88 522 GLY B CA 1
ATOM 6054 C C . GLY B 1 294 ? 9.696 -63.629 34.300 1.00 10.11 522 GLY B C 1
ATOM 6055 O O . GLY B 1 294 ? 9.277 -63.204 35.391 1.00 10.21 522 GLY B O 1
ATOM 6056 N N . ALA B 1 295 ? 10.055 -64.884 34.108 1.00 10.24 523 ALA B N 1
ATOM 6057 C CA . ALA B 1 295 ? 10.144 -65.831 35.239 1.00 10.88 523 ALA B CA 1
ATOM 6058 C C . ALA B 1 295 ? 11.284 -65.393 36.165 1.00 10.48 523 ALA B C 1
ATOM 6059 O O . ALA B 1 295 ? 12.152 -64.596 35.810 1.00 10.70 523 ALA B O 1
ATOM 6061 N N . ASN B 1 296 ? 11.262 -65.942 37.373 1.00 11.40 524 ASN B N 1
ATOM 6062 C CA . ASN B 1 296 ? 12.223 -65.668 38.451 1.00 11.13 524 ASN B CA 1
ATOM 6063 C C . ASN B 1 296 ? 11.988 -64.345 39.130 1.00 11.83 524 ASN B C 1
ATOM 6064 O O . ASN B 1 296 ? 12.733 -63.988 40.042 1.00 13.52 524 ASN B O 1
ATOM 6069 N N . ALA B 1 297 ? 10.892 -63.656 38.800 1.00 11.29 525 ALA B N 1
ATOM 6070 C CA . ALA B 1 297 ? 10.524 -62.433 39.532 1.00 10.79 525 ALA B CA 1
ATOM 6071 C C . ALA B 1 297 ? 10.008 -62.827 40.914 1.00 12.55 525 ALA B C 1
ATOM 6072 O O . ALA B 1 297 ? 9.365 -63.869 41.060 1.00 12.35 525 ALA B O 1
ATOM 6074 N N . VAL B 1 298 ? 10.310 -62.016 41.940 1.00 11.08 526 VAL B N 1
ATOM 6075 C CA . VAL B 1 298 ? 9.930 -62.293 43.333 1.00 11.67 526 VAL B CA 1
ATOM 6076 C C . VAL B 1 298 ? 8.942 -61.268 43.786 1.00 10.44 526 VAL B C 1
ATOM 6077 O O . VAL B 1 298 ? 9.106 -60.096 43.522 1.00 10.78 526 VAL B O 1
ATOM 6081 N N . PHE B 1 299 ? 7.879 -61.732 44.475 1.00 11.44 527 PHE B N 1
ATOM 6082 C CA . PHE B 1 299 ? 6.886 -60.797 44.980 1.00 11.69 527 PHE B CA 1
ATOM 6083 C C . PHE B 1 299 ? 7.538 -59.848 46.003 1.00 11.57 527 PHE B C 1
ATOM 6084 O O . PHE B 1 299 ? 8.289 -60.316 46.893 1.00 13.89 527 PHE B O 1
ATOM 6092 N N . GLY B 1 300 ? 7.313 -58.560 45.870 1.00 12.20 528 GLY B N 1
ATOM 6093 C CA . GLY B 1 300 ? 7.784 -57.585 46.846 1.00 13.92 528 GLY B CA 1
ATOM 6094 C C . GLY B 1 300 ? 9.233 -57.192 46.714 1.00 14.66 528 GLY B C 1
ATOM 6095 O O . GLY B 1 300 ? 9.733 -56.444 47.552 1.00 16.71 528 GLY B O 1
ATOM 6096 N N . VAL B 1 301 ? 9.927 -57.656 45.674 1.00 12.97 529 VAL B N 1
ATOM 6097 C CA . VAL B 1 301 ? 11.328 -57.307 45.400 1.00 13.28 529 VAL B CA 1
ATOM 6098 C C . VAL B 1 301 ? 11.388 -56.854 43.955 1.00 12.05 529 VAL B C 1
ATOM 6099 O O . VAL B 1 301 ? 10.963 -57.587 43.052 1.00 13.37 529 VAL B O 1
ATOM 6103 N N . GLN B 1 302 ? 11.841 -55.623 43.742 1.00 12.47 530 GLN B N 1
ATOM 6104 C CA . GLN B 1 302 ? 11.850 -55.088 42.386 1.00 12.29 530 GLN B CA 1
ATOM 6105 C C . GLN B 1 302 ? 12.649 -55.993 41.441 1.00 11.73 530 GLN B C 1
ATOM 6106 O O . GLN B 1 302 ? 13.834 -56.218 41.654 1.00 12.90 530 GLN B O 1
ATOM 6112 N N . PRO B 1 303 ? 12.040 -56.525 40.376 1.00 12.21 531 PRO B N 1
ATOM 6113 C CA . PRO B 1 303 ? 12.801 -57.422 39.508 1.00 12.41 531 PRO B CA 1
ATOM 6114 C C . PRO B 1 303 ? 13.803 -56.669 38.654 1.00 10.59 531 PRO B C 1
ATOM 6115 O O . PRO B 1 303 ? 13.625 -55.471 38.364 1.00 12.52 531 PRO B O 1
ATOM 6119 N N . THR B 1 304 ? 14.843 -57.363 38.208 1.00 11.73 532 THR B N 1
ATOM 6120 C CA . THR B 1 304 ? 15.840 -56.794 37.306 1.00 10.79 532 THR B CA 1
ATOM 6121 C C . THR B 1 304 ? 15.832 -57.540 36.002 1.00 10.40 532 THR B C 1
ATOM 6122 O O . THR B 1 304 ? 15.409 -58.707 35.913 1.00 10.45 532 THR B O 1
ATOM 6126 N N . PHE B 1 305 ? 16.370 -56.879 34.973 1.00 9.77 533 PHE B N 1
ATOM 6127 C CA . PHE B 1 305 ? 16.515 -57.530 33.671 1.00 10.66 533 PHE B CA 1
ATOM 6128 C C . PHE B 1 305 ? 17.429 -58.752 33.772 1.00 10.29 533 PHE B C 1
ATOM 6129 O O . PHE B 1 305 ? 17.208 -59.777 33.170 1.00 12.08 533 PHE B O 1
ATOM 6137 N N . GLU B 1 306 ? 18.522 -58.650 34.573 1.00 10.82 534 GLU B N 1
ATOM 6138 C CA . GLU B 1 306 ? 19.508 -59.722 34.700 1.00 12.22 534 GLU B CA 1
ATOM 6139 C C . GLU B 1 306 ? 19.021 -60.854 35.536 1.00 11.97 534 GLU B C 1
ATOM 6140 O O . GLU B 1 306 ? 19.525 -61.970 35.389 1.00 14.64 534 GLU B O 1
ATOM 6146 N N . GLY B 1 307 ? 18.042 -60.591 36.424 1.00 11.72 535 GLY B N 1
ATOM 6147 C CA . GLY B 1 307 ? 17.541 -61.606 37.344 1.00 13.52 535 GLY B CA 1
ATOM 6148 C C . GLY B 1 307 ? 16.294 -62.339 36.913 1.00 10.96 535 GLY B C 1
ATOM 6149 O O . GLY B 1 307 ? 15.818 -63.208 37.641 1.00 13.20 535 GLY B O 1
ATOM 6150 N N . THR B 1 308 ? 15.781 -62.032 35.730 1.00 11.03 536 THR B N 1
ATOM 6151 C CA . THR B 1 308 ? 14.532 -62.653 35.244 1.00 10.51 536 THR B CA 1
ATOM 6152 C C . THR B 1 308 ? 14.742 -63.188 33.856 1.00 10.65 536 THR B C 1
ATOM 6153 O O . THR B 1 308 ? 15.654 -62.776 33.123 1.00 11.13 536 THR B O 1
ATOM 6157 N N . SER B 1 309 ? 13.848 -64.117 33.446 1.00 10.19 537 SER B N 1
ATOM 6158 C CA . SER B 1 309 ? 13.842 -64.556 32.045 1.00 10.19 537 SER B CA 1
ATOM 6159 C C . SER B 1 309 ? 13.076 -63.530 31.187 1.00 10.08 537 SER B C 1
ATOM 6160 O O . SER B 1 309 ? 12.657 -62.482 31.677 1.00 9.93 537 SER B O 1
ATOM 6163 N N . MET B 1 310 ? 12.914 -63.810 29.885 1.00 10.00 538 MET B N 1
ATOM 6164 C CA . MET B 1 310 ? 12.239 -62.884 28.989 1.00 9.41 538 MET B CA 1
ATOM 6165 C C . MET B 1 310 ? 10.729 -62.876 29.252 1.00 9.12 538 MET B C 1
ATOM 6166 O O . MET B 1 310 ? 10.083 -63.904 29.113 1.00 10.89 538 MET B O 1
ATOM 6171 N N . GLY B 1 311 ? 10.186 -61.708 29.528 1.00 8.69 539 GLY B N 1
ATOM 6172 C CA . GLY B 1 311 ? 8.734 -61.528 29.621 1.00 8.99 539 GLY B CA 1
ATOM 6173 C C . GLY B 1 311 ? 8.204 -60.746 28.426 1.00 8.46 539 GLY B C 1
ATOM 6174 O O . GLY B 1 311 ? 8.909 -60.494 27.437 1.00 9.11 539 GLY B O 1
ATOM 6175 N N . SER B 1 312 ? 6.920 -60.395 28.522 1.00 8.43 540 SER B N 1
ATOM 6176 C CA A SER B 1 312 ? 6.267 -59.739 27.369 0.67 8.05 540 SER B CA 1
ATOM 6177 C CA B SER B 1 312 ? 6.250 -59.730 27.413 0.33 8.63 540 SER B CA 1
ATOM 6178 C C . SER B 1 312 ? 6.909 -58.384 27.096 1.00 8.36 540 SER B C 1
ATOM 6179 O O . SER B 1 312 ? 7.128 -58.033 25.917 1.00 8.45 540 SER B O 1
ATOM 6184 N N . TYR B 1 313 ? 7.238 -57.583 28.129 1.00 8.36 541 TYR B N 1
ATOM 6185 C CA . TYR B 1 313 ? 7.889 -56.294 27.871 1.00 8.50 541 TYR B CA 1
ATOM 6186 C C . TYR B 1 313 ? 9.235 -56.502 27.170 1.00 8.71 541 TYR B C 1
ATOM 6187 O O . TYR B 1 313 ? 9.561 -55.835 26.196 1.00 9.35 541 TYR B O 1
ATOM 6196 N N . ASP B 1 314 ? 10.039 -57.435 27.702 1.00 8.56 542 ASP B N 1
ATOM 6197 C CA . ASP B 1 314 ? 11.359 -57.692 27.126 1.00 8.87 542 ASP B CA 1
ATOM 6198 C C . ASP B 1 314 ? 11.245 -58.086 25.675 1.00 8.97 542 ASP B C 1
ATOM 6199 O O . ASP B 1 314 ? 12.008 -57.615 24.828 1.00 9.15 542 ASP B O 1
ATOM 6204 N N . ALA B 1 315 ? 10.285 -58.973 25.353 1.00 8.74 543 ALA B N 1
ATOM 6205 C CA . ALA B 1 315 ? 10.155 -59.480 23.992 1.00 8.17 543 ALA B CA 1
ATOM 6206 C C . ALA B 1 315 ? 9.733 -58.364 23.059 1.00 8.43 543 ALA B C 1
ATOM 6207 O O . ALA B 1 315 ? 10.282 -58.214 21.960 1.00 9.03 543 ALA B O 1
ATOM 6209 N N . THR B 1 316 ? 8.778 -57.533 23.512 1.00 8.72 544 THR B N 1
ATOM 6210 C CA . THR B 1 316 ? 8.296 -56.397 22.716 1.00 8.95 544 THR B CA 1
ATOM 6211 C C . THR B 1 316 ? 9.494 -55.605 22.191 1.00 8.56 544 THR B C 1
ATOM 6212 O O . THR B 1 316 ? 9.584 -55.275 21.017 1.00 8.82 544 THR B O 1
ATOM 6216 N N . PHE B 1 317 ? 10.420 -55.290 23.127 1.00 9.00 545 PHE B N 1
ATOM 6217 C CA . PHE B 1 317 ? 11.538 -54.401 22.840 1.00 8.99 545 PHE B CA 1
ATOM 6218 C C . PHE B 1 317 ? 12.750 -55.084 22.210 1.00 9.28 545 PHE B C 1
ATOM 6219 O O . PHE B 1 317 ? 13.659 -54.366 21.800 1.00 10.66 545 PHE B O 1
ATOM 6227 N N . LEU B 1 318 ? 12.754 -56.411 22.030 1.00 9.32 546 LEU B N 1
ATOM 6228 C CA . LEU B 1 318 ? 13.777 -57.010 21.132 1.00 9.89 546 LEU B CA 1
ATOM 6229 C C . LEU B 1 318 ? 13.550 -56.434 19.752 1.00 10.35 546 LEU B C 1
ATOM 6230 O O . LEU B 1 318 ? 12.416 -56.420 19.250 1.00 11.16 546 LEU B O 1
ATOM 6235 N N . GLU B 1 319 ? 14.620 -55.998 19.098 1.00 12.21 547 GLU B N 1
ATOM 6236 C CA A GLU B 1 319 ? 14.466 -55.384 17.794 0.50 13.43 547 GLU B CA 1
ATOM 6237 C CA B GLU B 1 319 ? 14.477 -55.389 17.794 0.50 13.16 547 GLU B CA 1
ATOM 6238 C C . GLU B 1 319 ? 14.185 -56.395 16.687 1.00 12.80 547 GLU B C 1
ATOM 6239 O O . GLU B 1 319 ? 13.447 -56.059 15.763 1.00 13.72 547 GLU B O 1
ATOM 6250 N N . ASP B 1 320 ? 14.759 -57.600 16.786 1.00 12.51 548 ASP B N 1
ATOM 6251 C CA . ASP B 1 320 ? 14.706 -58.509 15.647 1.00 15.40 548 ASP B CA 1
ATOM 6252 C C . ASP B 1 320 ? 13.757 -59.687 15.803 1.00 13.41 548 ASP B C 1
ATOM 6253 O O . ASP B 1 320 ? 13.764 -60.599 14.986 1.00 16.10 548 ASP B O 1
ATOM 6258 N N . SER B 1 321 ? 12.943 -59.700 16.859 1.00 11.10 549 SER B N 1
ATOM 6259 C CA . SER B 1 321 ? 11.957 -60.754 17.025 1.00 11.27 549 SER B CA 1
ATOM 6260 C C . SER B 1 321 ? 10.877 -60.240 17.950 1.00 9.74 549 SER B C 1
ATOM 6261 O O . SER B 1 321 ? 10.996 -59.149 18.524 1.00 9.69 549 SER B O 1
ATOM 6264 N N . TYR B 1 322 ? 9.769 -60.991 18.018 1.00 9.44 550 TYR B N 1
ATOM 6265 C CA . TYR B 1 322 ? 8.598 -60.634 18.863 1.00 8.65 550 TYR B CA 1
ATOM 6266 C C . TYR B 1 322 ? 8.146 -59.214 18.557 1.00 8.64 550 TYR B C 1
ATOM 6267 O O . TYR B 1 322 ? 8.033 -58.338 19.430 1.00 8.79 550 TYR B O 1
ATOM 6276 N N . ASN B 1 323 ? 7.804 -59.000 17.277 1.00 7.98 551 ASN B N 1
ATOM 6277 C CA . ASN B 1 323 ? 7.426 -57.672 16.798 1.00 8.26 551 ASN B CA 1
ATOM 6278 C C . ASN B 1 323 ? 5.962 -57.531 16.443 1.00 8.32 551 ASN B C 1
ATOM 6279 O O . ASN B 1 323 ? 5.579 -56.450 15.977 1.00 9.11 551 ASN B O 1
ATOM 6284 N N . THR B 1 324 ? 5.148 -58.575 16.649 1.00 8.40 552 THR B N 1
ATOM 6285 C CA . THR B 1 324 ? 3.715 -58.473 16.392 1.00 8.61 552 THR B CA 1
ATOM 6286 C C . THR B 1 324 ? 2.916 -58.412 17.699 1.00 8.90 552 THR B C 1
ATOM 6287 O O . THR B 1 324 ? 3.417 -58.803 18.775 1.00 9.05 552 THR B O 1
ATOM 6291 N N . VAL B 1 325 ? 1.647 -58.025 17.610 1.00 8.05 553 VAL B N 1
ATOM 6292 C CA . VAL B 1 325 ? 0.753 -58.092 18.766 1.00 8.13 553 VAL B CA 1
ATOM 6293 C C . VAL B 1 325 ? 0.659 -59.527 19.279 1.00 7.71 553 VAL B C 1
ATOM 6294 O O . VAL B 1 325 ? 0.828 -59.760 20.489 1.00 8.33 553 VAL B O 1
ATOM 6298 N N . ASN B 1 326 ? 0.413 -60.512 18.382 1.00 7.94 554 ASN B N 1
ATOM 6299 C CA . ASN B 1 326 ? 0.309 -61.884 18.885 1.00 7.90 554 ASN B CA 1
ATOM 6300 C C . ASN B 1 326 ? 1.588 -62.268 19.609 1.00 7.97 554 ASN B C 1
ATOM 6301 O O . ASN B 1 326 ? 1.537 -63.002 20.622 1.00 8.38 554 ASN B O 1
ATOM 6306 N N . SER B 1 327 ? 2.776 -61.857 19.112 1.00 8.24 555 SER B N 1
ATOM 6307 C CA . SER B 1 327 ? 4.011 -62.290 19.761 1.00 8.54 555 SER B CA 1
ATOM 6308 C C . SER B 1 327 ? 4.160 -61.760 21.179 1.00 8.58 555 SER B C 1
ATOM 6309 O O . SER B 1 327 ? 4.892 -62.341 21.996 1.00 8.60 555 SER B O 1
ATOM 6312 N N . ILE B 1 328 ? 3.572 -60.574 21.481 1.00 8.43 556 ILE B N 1
ATOM 6313 C CA . ILE B 1 328 ? 3.630 -60.063 22.861 1.00 8.97 556 ILE B CA 1
ATOM 6314 C C . ILE B 1 328 ? 2.936 -61.038 23.813 1.00 8.62 556 ILE B C 1
ATOM 6315 O O . ILE B 1 328 ? 3.459 -61.382 24.884 1.00 9.83 556 ILE B O 1
ATOM 6320 N N . MET B 1 329 ? 1.725 -61.463 23.409 1.00 8.39 557 MET B N 1
ATOM 6321 C CA . MET B 1 329 ? 0.971 -62.442 24.194 1.00 8.67 557 MET B CA 1
ATOM 6322 C C . MET B 1 329 ? 1.729 -63.777 24.303 1.00 8.52 557 MET B C 1
ATOM 6323 O O . MET B 1 329 ? 1.773 -64.398 25.370 1.00 9.90 557 MET B O 1
ATOM 6328 N N . TRP B 1 330 ? 2.319 -64.236 23.186 1.00 8.64 558 TRP B N 1
ATOM 6329 C CA . TRP B 1 330 ? 3.087 -65.479 23.174 1.00 8.51 558 TRP B CA 1
ATOM 6330 C C . TRP B 1 330 ? 4.235 -65.393 24.181 1.00 8.54 558 TRP B C 1
ATOM 6331 O O . TRP B 1 330 ? 4.435 -66.323 24.962 1.00 8.75 558 TRP B O 1
ATOM 6342 N N . ALA B 1 331 ? 4.989 -64.292 24.155 1.00 8.51 559 ALA B N 1
ATOM 6343 C CA . ALA B 1 331 ? 6.114 -64.157 25.094 1.00 8.16 559 ALA B CA 1
ATOM 6344 C C . ALA B 1 331 ? 5.637 -64.190 26.534 1.00 8.17 559 ALA B C 1
ATOM 6345 O O . ALA B 1 331 ? 6.285 -64.824 27.404 1.00 8.59 559 ALA B O 1
ATOM 6347 N N . GLY B 1 332 ? 4.527 -63.524 26.842 1.00 8.08 560 GLY B N 1
ATOM 6348 C CA . GLY B 1 332 ? 4.017 -63.547 28.206 1.00 8.11 560 GLY B CA 1
ATOM 6349 C C . GLY B 1 332 ? 3.652 -64.966 28.614 1.00 7.89 560 GLY B C 1
ATOM 6350 O O . GLY B 1 332 ? 4.005 -65.459 29.709 1.00 8.63 560 GLY B O 1
ATOM 6351 N N . ASN B 1 333 ? 2.963 -65.713 27.716 1.00 9.02 561 ASN B N 1
ATOM 6352 C CA . ASN B 1 333 ? 2.620 -67.094 28.040 1.00 9.04 561 ASN B CA 1
ATOM 6353 C C . ASN B 1 333 ? 3.866 -67.955 28.172 1.00 8.53 561 ASN B C 1
ATOM 6354 O O . ASN B 1 333 ? 3.897 -68.832 29.056 1.00 9.37 561 ASN B O 1
ATOM 6359 N N . LEU B 1 334 ? 4.891 -67.705 27.355 1.00 8.95 562 LEU B N 1
ATOM 6360 C CA . LEU B 1 334 ? 6.139 -68.440 27.531 1.00 9.27 562 LEU B CA 1
ATOM 6361 C C . LEU B 1 334 ? 6.753 -68.202 28.913 1.00 8.81 562 LEU B C 1
ATOM 6362 O O . LEU B 1 334 ? 7.240 -69.130 29.546 1.00 9.97 562 LEU B O 1
ATOM 6367 N N . ALA B 1 335 ? 6.744 -66.954 29.371 1.00 9.40 563 ALA B N 1
ATOM 6368 C CA . ALA B 1 335 ? 7.329 -66.636 30.685 1.00 8.87 563 ALA B CA 1
ATOM 6369 C C . ALA B 1 335 ? 6.559 -67.344 31.798 1.00 10.06 563 ALA B C 1
ATOM 6370 O O . ALA B 1 335 ? 7.171 -67.905 32.720 1.00 10.28 563 ALA B O 1
ATOM 6372 N N . ALA B 1 336 ? 5.216 -67.343 31.724 1.00 9.67 564 ALA B N 1
ATOM 6373 C CA . ALA B 1 336 ? 4.421 -68.038 32.730 1.00 10.63 564 ALA B CA 1
ATOM 6374 C C . ALA B 1 336 ? 4.692 -69.538 32.696 1.00 10.03 564 ALA B C 1
ATOM 6375 O O . ALA B 1 336 ? 4.710 -70.183 33.758 1.00 11.92 564 ALA B O 1
ATOM 6377 N N . THR B 1 337 ? 4.953 -70.114 31.508 1.00 10.05 565 THR B N 1
ATOM 6378 C CA . THR B 1 337 ? 5.269 -71.528 31.359 1.00 10.14 565 THR B CA 1
ATOM 6379 C C . THR B 1 337 ? 6.666 -71.803 31.917 1.00 11.28 565 THR B C 1
ATOM 6380 O O . THR B 1 337 ? 6.843 -72.791 32.644 1.00 11.43 565 THR B O 1
ATOM 6384 N N . HIS B 1 338 ? 7.649 -70.971 31.564 1.00 10.40 566 HIS B N 1
ATOM 6385 C CA . HIS B 1 338 ? 9.025 -71.133 32.054 1.00 10.50 566 HIS B CA 1
ATOM 6386 C C . HIS B 1 338 ? 9.055 -71.084 33.575 1.00 11.03 566 HIS B C 1
ATOM 6387 O O . HIS B 1 338 ? 9.775 -71.873 34.210 1.00 11.17 566 HIS B O 1
ATOM 6394 N N . ALA B 1 339 ? 8.296 -70.156 34.170 1.00 10.90 567 ALA B N 1
ATOM 6395 C CA . ALA B 1 339 ? 8.252 -70.027 35.629 1.00 11.52 567 ALA B CA 1
ATOM 6396 C C . ALA B 1 339 ? 7.853 -71.347 36.264 1.00 12.30 567 ALA B C 1
ATOM 6397 O O . ALA B 1 339 ? 8.453 -71.795 37.236 1.00 12.44 567 ALA B O 1
ATOM 6399 N N . GLY B 1 340 ? 6.832 -71.994 35.735 1.00 11.83 568 GLY B N 1
ATOM 6400 C CA . GLY B 1 340 ? 6.477 -73.320 36.248 1.00 12.42 568 GLY B CA 1
ATOM 6401 C C . GLY B 1 340 ? 7.600 -74.314 36.065 1.00 13.50 568 GLY B C 1
ATOM 6402 O O . GLY B 1 340 ? 7.922 -75.073 36.992 1.00 14.63 568 GLY B O 1
ATOM 6403 N N . ASN B 1 341 ? 8.211 -74.327 34.884 1.00 13.32 569 ASN B N 1
ATOM 6404 C CA . ASN B 1 341 ? 9.251 -75.295 34.564 1.00 13.39 569 ASN B CA 1
ATOM 6405 C C . ASN B 1 341 ? 10.465 -75.184 35.467 1.00 13.97 569 ASN B C 1
ATOM 6406 O O . ASN B 1 341 ? 11.074 -76.229 35.771 1.00 16.32 569 ASN B O 1
ATOM 6411 N N . ILE B 1 342 ? 10.788 -73.982 35.935 1.00 13.06 570 ILE B N 1
ATOM 6412 C CA . ILE B 1 342 ? 11.978 -73.791 36.755 1.00 14.19 570 ILE B CA 1
ATOM 6413 C C . ILE B 1 342 ? 11.639 -73.787 38.246 1.00 15.16 570 ILE B C 1
ATOM 6414 O O . ILE B 1 342 ? 12.541 -73.590 39.096 1.00 18.11 570 ILE B O 1
ATOM 6419 N N . GLY B 1 343 ? 10.391 -74.064 38.601 1.00 13.85 571 GLY B N 1
ATOM 6420 C CA . GLY B 1 343 ? 10.049 -74.186 40.010 1.00 15.18 571 GLY B CA 1
ATOM 6421 C C . GLY B 1 343 ? 9.636 -72.946 40.765 1.00 14.38 571 GLY B C 1
ATOM 6422 O O . GLY B 1 343 ? 9.558 -72.971 41.998 1.00 14.82 571 GLY B O 1
ATOM 6423 N N . ASN B 1 344 ? 9.320 -71.837 40.063 1.00 12.35 572 ASN B N 1
ATOM 6424 C CA . ASN B 1 344 ? 8.817 -70.642 40.746 1.00 13.18 572 ASN B CA 1
ATOM 6425 C C . ASN B 1 344 ? 7.426 -70.921 41.302 1.00 12.77 572 ASN B C 1
ATOM 6426 O O . ASN B 1 344 ? 6.754 -71.897 40.884 1.00 14.16 572 ASN B O 1
ATOM 6431 N N . ILE B 1 345 ? 6.975 -70.053 42.196 1.00 13.68 573 ILE B N 1
ATOM 6432 C CA . ILE B 1 345 ? 5.602 -70.113 42.720 1.00 13.69 573 ILE B CA 1
ATOM 6433 C C . ILE B 1 345 ? 4.638 -69.968 41.549 1.00 14.12 573 ILE B C 1
ATOM 6434 O O . ILE B 1 345 ? 4.761 -69.003 40.776 1.00 16.29 573 ILE B O 1
ATOM 6439 N N . THR B 1 346 ? 3.662 -70.871 41.437 1.00 13.54 574 THR B N 1
ATOM 6440 C CA . THR B 1 346 ? 2.629 -70.769 40.410 1.00 14.28 574 THR B CA 1
ATOM 6441 C C . THR B 1 346 ? 1.280 -70.808 41.057 1.00 12.80 574 THR B C 1
ATOM 6442 O O . THR B 1 346 ? 1.102 -71.397 42.129 1.00 14.70 574 THR B O 1
ATOM 6446 N N . HIS B 1 347 ? 0.337 -70.103 40.449 1.00 11.47 575 HIS B N 1
ATOM 6447 C CA . HIS B 1 347 ? -1.019 -70.017 40.941 1.00 11.35 575 HIS B CA 1
ATOM 6448 C C . HIS B 1 347 ? -2.046 -70.814 40.145 1.00 11.67 575 HIS B C 1
ATOM 6449 O O . HIS B 1 347 ? -3.126 -71.059 40.669 1.00 12.43 575 HIS B O 1
ATOM 6456 N N . ILE B 1 348 ? -1.734 -71.186 38.885 1.00 10.95 576 ILE B N 1
ATOM 6457 C CA . ILE B 1 348 ? -2.771 -71.853 38.091 1.00 11.99 576 ILE B CA 1
ATOM 6458 C C . ILE B 1 348 ? -2.194 -72.772 37.025 1.00 12.50 576 ILE B C 1
ATOM 6459 O O . ILE B 1 348 ? -2.867 -73.733 36.649 1.00 13.90 576 ILE B O 1
ATOM 6464 N N . GLY B 1 349 ? -1.008 -72.493 36.500 1.00 12.31 577 GLY B N 1
ATOM 6465 C CA . GLY B 1 349 ? -0.416 -73.403 35.523 1.00 12.49 577 GLY B CA 1
ATOM 6466 C C . GLY B 1 349 ? -0.456 -72.910 34.081 1.00 11.06 577 GLY B C 1
ATOM 6467 O O . GLY B 1 349 ? -1.279 -72.074 33.690 1.00 11.17 577 GLY B O 1
ATOM 6468 N N . ALA B 1 350 ? 0.511 -73.428 33.310 1.00 11.36 578 ALA B N 1
ATOM 6469 C CA . ALA B 1 350 ? 0.739 -72.982 31.941 1.00 11.32 578 ALA B CA 1
ATOM 6470 C C . ALA B 1 350 ? -0.390 -73.339 30.998 1.00 10.20 578 ALA B C 1
ATOM 6471 O O . ALA B 1 350 ? -0.769 -72.489 30.167 1.00 10.26 578 ALA B O 1
ATOM 6473 N N . HIS B 1 351 ? -0.912 -74.567 31.079 1.00 10.59 579 HIS B N 1
ATOM 6474 C CA . HIS B 1 351 ? -1.973 -74.960 30.157 1.00 10.50 579 HIS B CA 1
ATOM 6475 C C . HIS B 1 351 ? -3.129 -73.959 30.251 1.00 9.91 579 HIS B C 1
ATOM 6476 O O . HIS B 1 351 ? -3.647 -73.500 29.226 1.00 10.74 579 HIS B O 1
ATOM 6483 N N . TYR B 1 352 ? -3.523 -73.614 31.472 1.00 10.20 580 TYR B N 1
ATOM 6484 C CA . TYR B 1 352 ? -4.562 -72.621 31.681 1.00 9.72 580 TYR B CA 1
ATOM 6485 C C . TYR B 1 352 ? -4.228 -71.299 30.984 1.00 9.56 580 TYR B C 1
ATOM 6486 O O . TYR B 1 352 ? -5.109 -70.718 30.331 1.00 9.44 580 TYR B O 1
ATOM 6495 N N . TYR B 1 353 ? -2.990 -70.817 31.134 1.00 9.07 581 TYR B N 1
ATOM 6496 C CA . TYR B 1 353 ? -2.656 -69.540 30.506 1.00 8.81 581 TYR B CA 1
ATOM 6497 C C . TYR B 1 353 ? -2.751 -69.576 28.975 1.00 8.68 581 TYR B C 1
ATOM 6498 O O . TYR B 1 353 ? -3.234 -68.614 28.377 1.00 9.13 581 TYR B O 1
ATOM 6507 N N . TRP B 1 354 ? -2.289 -70.687 28.372 1.00 9.07 582 TRP B N 1
ATOM 6508 C CA . TRP B 1 354 ? -2.412 -70.751 26.904 1.00 9.27 582 TRP B CA 1
ATOM 6509 C C . TRP B 1 354 ? -3.898 -70.766 26.497 1.00 9.12 582 TRP B C 1
ATOM 6510 O O . TRP B 1 354 ? -4.237 -70.201 25.457 1.00 9.94 582 TRP B O 1
ATOM 6521 N N . GLU B 1 355 ? -4.794 -71.372 27.302 1.00 9.11 583 GLU B N 1
ATOM 6522 C CA . GLU B 1 355 ? -6.214 -71.303 27.000 1.00 9.00 583 GLU B CA 1
ATOM 6523 C C . GLU B 1 355 ? -6.825 -69.956 27.325 1.00 8.85 583 GLU B C 1
ATOM 6524 O O . GLU B 1 355 ? -7.882 -69.621 26.796 1.00 9.32 583 GLU B O 1
ATOM 6530 N N . ALA B 1 356 ? -6.233 -69.213 28.265 1.00 8.41 584 ALA B N 1
ATOM 6531 C CA . ALA B 1 356 ? -6.833 -68.001 28.813 1.00 8.65 584 ALA B CA 1
ATOM 6532 C C . ALA B 1 356 ? -6.680 -66.767 27.953 1.00 8.29 584 ALA B C 1
ATOM 6533 O O . ALA B 1 356 ? -7.662 -66.046 27.725 1.00 8.77 584 ALA B O 1
ATOM 6535 N N . TYR B 1 357 ? -5.420 -66.452 27.590 1.00 8.10 585 TYR B N 1
ATOM 6536 C CA . TYR B 1 357 ? -5.175 -65.176 26.936 1.00 7.98 585 TYR B CA 1
ATOM 6537 C C . TYR B 1 357 ? -5.525 -65.222 25.454 1.00 8.03 585 TYR B C 1
ATOM 6538 O O . TYR B 1 357 ? -5.332 -66.218 24.761 1.00 8.84 585 TYR B O 1
ATOM 6547 N N . HIS B 1 358 ? -6.106 -64.130 25.010 1.00 7.78 586 HIS B N 1
ATOM 6548 C CA . HIS B 1 358 ? -6.521 -63.966 23.615 1.00 8.04 586 HIS B CA 1
ATOM 6549 C C . HIS B 1 358 ? -6.148 -62.594 23.089 1.00 8.11 586 HIS B C 1
ATOM 6550 O O . HIS B 1 358 ? -6.060 -61.602 23.836 1.00 8.30 586 HIS B O 1
ATOM 6557 N N . VAL B 1 359 ? -6.023 -62.528 21.747 1.00 7.52 587 VAL B N 1
ATOM 6558 C CA . VAL B 1 359 ? -6.011 -61.267 21.012 1.00 8.10 587 VAL B CA 1
ATOM 6559 C C . VAL B 1 359 ? -7.396 -61.063 20.394 1.00 8.11 587 VAL B C 1
ATOM 6560 O O . VAL B 1 359 ? -7.895 -61.935 19.640 1.00 9.02 587 VAL B O 1
ATOM 6564 N N . LEU B 1 360 ? -7.964 -59.881 20.688 1.00 8.37 588 LEU B N 1
ATOM 6565 C CA . LEU B 1 360 ? -9.165 -59.367 19.995 1.00 8.69 588 LEU B CA 1
ATOM 6566 C C . LEU B 1 360 ? -8.727 -58.202 19.145 1.00 8.56 588 LEU B C 1
ATOM 6567 O O . LEU B 1 360 ? -7.839 -57.418 19.534 1.00 9.83 588 LEU B O 1
ATOM 6572 N N . GLY B 1 361 ? -9.266 -58.092 17.963 1.00 8.91 589 GLY B N 1
ATOM 6573 C CA . GLY B 1 361 ? -8.696 -57.134 17.017 1.00 9.51 589 GLY B CA 1
ATOM 6574 C C . GLY B 1 361 ? -7.542 -57.786 16.250 1.00 8.65 589 GLY B C 1
ATOM 6575 O O . GLY B 1 361 ? -7.475 -59.035 16.174 1.00 9.78 589 GLY B O 1
ATOM 6576 N N . ASP B 1 362 ? -6.664 -56.983 15.651 1.00 9.11 590 ASP B N 1
ATOM 6577 C CA . ASP B 1 362 ? -5.704 -57.534 14.695 1.00 8.93 590 ASP B CA 1
ATOM 6578 C C . ASP B 1 362 ? -4.341 -57.843 15.323 1.00 8.96 590 ASP B C 1
ATOM 6579 O O . ASP B 1 362 ? -3.522 -56.961 15.554 1.00 9.96 590 ASP B O 1
ATOM 6584 N N . GLY B 1 363 ? -4.112 -59.135 15.547 1.00 8.32 591 GLY B N 1
ATOM 6585 C CA . GLY B 1 363 ? -2.871 -59.595 16.154 1.00 8.55 591 GLY B CA 1
ATOM 6586 C C . GLY B 1 363 ? -1.668 -59.606 15.220 1.00 7.90 591 GLY B C 1
ATOM 6587 O O . GLY B 1 363 ? -0.539 -59.777 15.684 1.00 9.01 591 GLY B O 1
ATOM 6588 N N . SER B 1 364 ? -1.898 -59.384 13.911 1.00 8.28 592 SER B N 1
ATOM 6589 C CA . SER B 1 364 ? -0.781 -59.355 12.946 1.00 8.75 592 SER B CA 1
ATOM 6590 C C . SER B 1 364 ? -0.159 -57.971 12.835 1.00 8.45 592 SER B C 1
ATOM 6591 O O . SER B 1 364 ? 0.850 -57.821 12.131 1.00 9.42 592 SER B O 1
ATOM 6594 N N . VAL B 1 365 ? -0.697 -56.945 13.525 1.00 8.04 593 VAL B N 1
ATOM 6595 C CA . VAL B 1 365 ? -0.071 -55.626 13.533 1.00 8.74 593 VAL B CA 1
ATOM 6596 C C . VAL B 1 365 ? 1.288 -55.727 14.229 1.00 8.93 593 VAL B C 1
ATOM 6597 O O . VAL B 1 365 ? 1.450 -56.453 15.223 1.00 9.28 593 VAL B O 1
ATOM 6601 N N . MET B 1 366 ? 2.248 -54.964 13.700 1.00 9.27 594 MET B N 1
ATOM 6602 C CA A MET B 1 366 ? 3.557 -54.791 14.326 0.54 8.92 594 MET B CA 1
ATOM 6603 C CA B MET B 1 366 ? 3.570 -54.787 14.310 0.46 10.20 594 MET B CA 1
ATOM 6604 C C . MET B 1 366 ? 3.560 -53.440 15.035 1.00 9.11 594 MET B C 1
ATOM 6605 O O . MET B 1 366 ? 3.672 -52.385 14.394 1.00 10.07 594 MET B O 1
ATOM 6614 N N . PRO B 1 367 ? 3.393 -53.413 16.358 1.00 9.05 595 PRO B N 1
ATOM 6615 C CA . PRO B 1 367 ? 3.321 -52.110 17.036 1.00 9.49 595 PRO B CA 1
ATOM 6616 C C . PRO B 1 367 ? 4.642 -51.356 16.947 1.00 9.52 595 PRO B C 1
ATOM 6617 O O . PRO B 1 367 ? 5.718 -51.947 17.096 1.00 10.20 595 PRO B O 1
ATOM 6621 N N . TYR B 1 368 ? 4.509 -50.053 16.792 1.00 10.46 596 TYR B N 1
ATOM 6622 C CA . TYR B 1 368 ? 5.676 -49.189 16.866 1.00 10.95 596 TYR B CA 1
ATOM 6623 C C . TYR B 1 368 ? 6.165 -49.118 18.316 1.00 10.18 596 TYR B C 1
ATOM 6624 O O . TYR B 1 368 ? 5.395 -49.451 19.253 1.00 11.54 596 TYR B O 1
ATOM 6633 N N . ARG B 1 369 ? 7.387 -48.628 18.509 1.00 10.37 597 ARG B N 1
ATOM 6634 C CA . ARG B 1 369 ? 7.942 -48.464 19.861 1.00 10.56 597 ARG B CA 1
ATOM 6635 C C . ARG B 1 369 ? 8.456 -47.049 19.908 1.00 9.95 597 ARG B C 1
ATOM 6636 O O . ARG B 1 369 ? 9.528 -46.755 19.398 1.00 10.95 597 ARG B O 1
ATOM 6644 N N . ALA B 1 370 ? 7.649 -46.146 20.477 1.00 10.10 598 ALA B N 1
ATOM 6645 C CA . ALA B 1 370 ? 7.842 -44.692 20.409 1.00 10.56 598 ALA B CA 1
ATOM 6646 C C . ALA B 1 370 ? 7.779 -44.301 18.919 1.00 10.55 598 ALA B C 1
ATOM 6647 O O . ALA B 1 370 ? 7.012 -44.933 18.148 1.00 11.11 598 ALA B O 1
ATOM 6649 N N . MET B 1 371 ? 8.439 -43.220 18.510 1.00 10.60 599 MET B N 1
ATOM 6650 C CA . MET B 1 371 ? 8.302 -42.778 17.128 1.00 10.71 599 MET B CA 1
ATOM 6651 C C . MET B 1 371 ? 8.989 -43.754 16.188 1.00 11.16 599 MET B C 1
ATOM 6652 O O . MET B 1 371 ? 10.195 -43.927 16.278 1.00 11.78 599 MET B O 1
ATOM 6657 N N . PRO B 1 372 ? 8.274 -44.350 15.245 1.00 11.06 600 PRO B N 1
ATOM 6658 C CA . PRO B 1 372 ? 8.944 -45.262 14.301 1.00 11.69 600 PRO B CA 1
ATOM 6659 C C . PRO B 1 372 ? 9.912 -44.518 13.400 1.00 11.11 600 PRO B C 1
ATOM 6660 O O . PRO B 1 372 ? 9.763 -43.307 13.130 1.00 11.98 600 PRO B O 1
ATOM 6664 N N . LYS B 1 373 ? 10.916 -45.258 12.934 1.00 12.12 601 LYS B N 1
ATOM 6665 C CA A LYS B 1 373 ? 12.000 -44.727 12.123 0.49 12.60 601 LYS B CA 1
ATOM 6666 C CA B LYS B 1 373 ? 11.998 -44.728 12.121 0.51 12.33 601 LYS B CA 1
ATOM 6667 C C . LYS B 1 373 ? 11.598 -44.573 10.667 1.00 12.81 601 LYS B C 1
ATOM 6668 O O . LYS B 1 373 ? 10.615 -45.155 10.208 1.00 11.96 601 LYS B O 1
ATOM 6679 N N . THR B 1 374 ? 12.387 -43.803 9.935 1.00 12.34 602 THR B N 1
ATOM 6680 C CA . THR B 1 374 ? 12.165 -43.613 8.498 1.00 12.15 602 THR B CA 1
ATOM 6681 C C . THR B 1 374 ? 13.033 -44.607 7.743 1.00 12.21 602 THR B C 1
ATOM 6682 O O . THR B 1 374 ? 14.236 -44.706 8.004 1.00 13.07 602 THR B O 1
ATOM 6686 N N . ASN B 1 375 ? 12.418 -45.406 6.850 1.00 11.99 603 ASN B N 1
ATOM 6687 C CA . ASN B 1 375 ? 13.182 -46.425 6.156 1.00 13.13 603 ASN B CA 1
ATOM 6688 C C . ASN B 1 375 ? 13.964 -45.827 4.993 1.00 12.85 603 ASN B C 1
ATOM 6689 O O . ASN B 1 375 ? 13.706 -44.696 4.594 1.00 16.35 603 ASN B O 1
ATOM 6694 N N . THR B 1 376 ? 14.932 -46.576 4.505 1.00 14.20 604 THR B N 1
ATOM 6695 C CA . THR B 1 376 ? 15.734 -46.200 3.348 1.00 16.29 604 THR B CA 1
ATOM 6696 C C . THR B 1 376 ? 15.477 -47.274 2.291 1.00 15.56 604 THR B C 1
ATOM 6697 O O . THR B 1 376 ? 15.300 -48.475 2.598 1.00 18.23 604 THR B O 1
ATOM 6701 N N . TYR B 1 377 ? 15.399 -46.844 1.020 1.00 16.09 605 TYR B N 1
ATOM 6702 C CA . TYR B 1 377 ? 15.105 -47.768 -0.066 1.00 15.31 605 TYR B CA 1
ATOM 6703 C C . TYR B 1 377 ? 15.472 -47.129 -1.370 1.00 15.52 605 TYR B C 1
ATOM 6704 O O . TYR B 1 377 ? 15.575 -45.900 -1.444 1.00 16.18 605 TYR B O 1
ATOM 6713 N N . THR B 1 378 ? 15.539 -47.951 -2.415 1.00 15.31 606 THR B N 1
ATOM 6714 C CA . THR B 1 378 ? 15.678 -47.451 -3.785 1.00 17.46 606 THR B CA 1
ATOM 6715 C C . THR B 1 378 ? 14.782 -48.305 -4.626 1.00 18.86 606 THR B C 1
ATOM 6716 O O . THR B 1 378 ? 15.007 -49.504 -4.667 1.00 20.75 606 THR B O 1
ATOM 6720 N N . LEU B 1 379 ? 13.796 -47.728 -5.265 1.00 21.46 607 LEU B N 1
ATOM 6721 C CA . LEU B 1 379 ? 12.909 -48.478 -6.161 1.00 25.07 607 LEU B CA 1
ATOM 6722 C C . LEU B 1 379 ? 13.436 -48.410 -7.560 1.00 31.68 607 LEU B C 1
ATOM 6723 O O . LEU B 1 379 ? 13.875 -47.331 -7.985 1.00 33.21 607 LEU B O 1
ATOM 6728 N N . PRO B 1 380 ? 13.335 -49.505 -8.340 1.00 32.34 608 PRO B N 1
ATOM 6729 C CA . PRO B 1 380 ? 13.778 -49.430 -9.739 1.00 31.37 608 PRO B CA 1
ATOM 6730 C C . PRO B 1 380 ? 12.855 -48.539 -10.537 1.00 28.35 608 PRO B C 1
ATOM 6731 O O . PRO B 1 380 ? 11.698 -48.322 -10.166 1.00 28.76 608 PRO B O 1
ATOM 6735 N N . ALA B 1 381 ? 13.386 -48.009 -11.642 1.00 31.63 609 ALA B N 1
ATOM 6736 C CA . ALA B 1 381 ? 12.648 -47.148 -12.564 1.00 32.47 609 ALA B CA 1
ATOM 6737 C C . ALA B 1 381 ? 11.491 -47.914 -13.212 1.00 31.11 609 ALA B C 1
ATOM 6738 O O . ALA B 1 381 ? 10.445 -47.329 -13.489 1.00 35.08 609 ALA B O 1
ATOM 6740 N N . SER B 1 382 ? 11.689 -49.228 -13.438 1.00 28.34 610 SER B N 1
ATOM 6741 C CA . SER B 1 382 ? 10.679 -50.073 -14.058 1.00 27.41 610 SER B CA 1
ATOM 6742 C C . SER B 1 382 ? 10.732 -51.479 -13.530 1.00 26.12 610 SER B C 1
ATOM 6743 O O . SER B 1 382 ? 11.713 -51.891 -12.887 1.00 24.50 610 SER B O 1
ATOM 6746 N N . LEU B 1 383 ? 9.686 -52.235 -13.848 1.00 21.68 611 LEU B N 1
ATOM 6747 C CA . LEU B 1 383 ? 9.606 -53.670 -13.556 1.00 21.42 611 LEU B CA 1
ATOM 6748 C C . LEU B 1 383 ? 9.424 -54.400 -14.888 1.00 22.80 611 LEU B C 1
ATOM 6749 O O . LEU B 1 383 ? 8.294 -54.505 -15.369 1.00 22.10 611 LEU B O 1
ATOM 6754 N N . PRO B 1 384 ? 10.509 -54.853 -15.530 1.00 19.35 612 PRO B N 1
ATOM 6755 C CA . PRO B 1 384 ? 10.338 -55.628 -16.779 1.00 19.96 612 PRO B CA 1
ATOM 6756 C C . PRO B 1 384 ? 9.415 -56.829 -16.590 1.00 21.06 612 PRO B C 1
ATOM 6757 O O . PRO B 1 384 ? 9.439 -57.515 -15.551 1.00 18.85 612 PRO B O 1
ATOM 6761 N N . GLN B 1 385 ? 8.591 -57.097 -17.611 1.00 18.52 613 GLN B N 1
ATOM 6762 C CA . GLN B 1 385 ? 7.674 -58.215 -17.545 1.00 18.03 613 GLN B CA 1
ATOM 6763 C C . GLN B 1 385 ? 8.387 -59.575 -17.596 1.00 17.36 613 GLN B C 1
ATOM 6764 O O . GLN B 1 385 ? 9.551 -59.684 -18.018 1.00 18.96 613 GLN B O 1
ATOM 6770 N N . ASN B 1 386 ? 7.704 -60.627 -17.116 1.00 16.93 614 ASN B N 1
ATOM 6771 C CA . ASN B 1 386 ? 8.119 -62.025 -17.225 1.00 17.17 614 ASN B CA 1
ATOM 6772 C C . ASN B 1 386 ? 9.453 -62.303 -16.554 1.00 18.50 614 ASN B C 1
ATOM 6773 O O . ASN B 1 386 ? 10.264 -63.103 -17.036 1.00 20.90 614 ASN B O 1
ATOM 6778 N N . GLN B 1 387 ? 9.633 -61.718 -15.331 1.00 17.50 615 GLN B N 1
ATOM 6779 C CA . GLN B 1 387 ? 10.823 -61.965 -14.501 1.00 17.61 615 GLN B CA 1
ATOM 6780 C C . GLN B 1 387 ? 10.458 -62.810 -13.281 1.00 14.68 615 GLN B C 1
ATOM 6781 O O . GLN B 1 387 ? 9.451 -62.525 -12.608 1.00 15.45 615 GLN B O 1
ATOM 6787 N N . ALA B 1 388 ? 11.255 -63.832 -12.966 1.00 15.18 616 ALA B N 1
ATOM 6788 C CA . ALA B 1 388 ? 11.024 -64.679 -11.784 1.00 15.52 616 ALA B CA 1
ATOM 6789 C C . ALA B 1 388 ? 11.330 -63.958 -10.467 1.00 15.68 616 ALA B C 1
ATOM 6790 O O . ALA B 1 388 ? 10.814 -64.355 -9.414 1.00 15.72 616 ALA B O 1
ATOM 6792 N N . SER B 1 389 ? 12.145 -62.929 -10.529 1.00 15.46 617 SER B N 1
ATOM 6793 C CA . SER B 1 389 ? 12.459 -62.144 -9.323 1.00 14.85 617 SER B CA 1
ATOM 6794 C C . SER B 1 389 ? 12.899 -60.755 -9.689 1.00 14.66 617 SER B C 1
ATOM 6795 O O . SER B 1 389 ? 13.332 -60.507 -10.836 1.00 16.27 617 SER B O 1
ATOM 6798 N N . TYR B 1 390 ? 12.860 -59.827 -8.726 1.00 14.49 618 TYR B N 1
ATOM 6799 C CA . TYR B 1 390 ? 13.447 -58.517 -8.827 1.00 14.49 618 TYR B CA 1
ATOM 6800 C C . TYR B 1 390 ? 14.331 -58.325 -7.629 1.00 15.03 618 TYR B C 1
ATOM 6801 O O . TYR B 1 390 ? 14.062 -58.875 -6.556 1.00 17.21 618 TYR B O 1
ATOM 6810 N N . SER B 1 391 ? 15.353 -57.528 -7.768 1.00 14.66 619 SER B N 1
ATOM 6811 C CA . SER B 1 391 ? 16.232 -57.171 -6.660 1.00 14.73 619 SER B CA 1
ATOM 6812 C C . SER B 1 391 ? 15.926 -55.748 -6.316 1.00 15.07 619 SER B C 1
ATOM 6813 O O . SER B 1 391 ? 16.062 -54.854 -7.157 1.00 21.84 619 SER B O 1
ATOM 6816 N N . ILE B 1 392 ? 15.470 -55.518 -5.063 1.00 15.25 620 ILE B N 1
ATOM 6817 C CA . ILE B 1 392 ? 15.060 -54.200 -4.646 1.00 15.19 620 ILE B CA 1
ATOM 6818 C C . ILE B 1 392 ? 15.862 -53.771 -3.392 1.00 15.41 620 ILE B C 1
ATOM 6819 O O . ILE B 1 392 ? 15.893 -54.523 -2.435 1.00 13.86 620 ILE B O 1
ATOM 6824 N N . GLN B 1 393 ? 16.447 -52.568 -3.402 1.00 15.36 621 GLN B N 1
ATOM 6825 C CA . GLN B 1 393 ? 17.220 -52.109 -2.263 1.00 15.06 621 GLN B CA 1
ATOM 6826 C C . GLN B 1 393 ? 16.292 -51.562 -1.186 1.00 15.31 621 GLN B C 1
ATOM 6827 O O . GLN B 1 393 ? 15.442 -50.722 -1.445 1.00 15.15 621 GLN B O 1
ATOM 6833 N N . ALA B 1 394 ? 16.506 -52.019 0.052 1.00 13.67 622 ALA B N 1
ATOM 6834 C CA . ALA B 1 394 ? 15.792 -51.533 1.224 1.00 14.02 622 ALA B CA 1
ATOM 6835 C C . ALA B 1 394 ? 16.638 -51.877 2.432 1.00 13.15 622 ALA B C 1
ATOM 6836 O O . ALA B 1 394 ? 17.411 -52.858 2.368 1.00 14.79 622 ALA B O 1
ATOM 6838 N N . SER B 1 395 ? 16.435 -51.190 3.548 1.00 12.93 623 SER B N 1
ATOM 6839 C CA . SER B 1 395 ? 17.248 -51.527 4.715 1.00 13.42 623 SER B CA 1
ATOM 6840 C C . SER B 1 395 ? 17.122 -52.975 5.127 1.00 12.84 623 SER B C 1
ATOM 6841 O O . SER B 1 395 ? 16.024 -53.601 5.050 1.00 12.72 623 SER B O 1
ATOM 6844 N N . ALA B 1 396 ? 18.222 -53.531 5.640 1.00 13.30 624 ALA B N 1
ATOM 6845 C CA . ALA B 1 396 ? 18.292 -54.909 6.083 1.00 12.81 624 ALA B CA 1
ATOM 6846 C C . ALA B 1 396 ? 17.112 -55.242 7.008 1.00 12.74 624 ALA B C 1
ATOM 6847 O O . ALA B 1 396 ? 16.861 -54.535 7.996 1.00 13.79 624 ALA B O 1
ATOM 6849 N N . GLY B 1 397 ? 16.432 -56.324 6.666 1.00 11.72 625 GLY B N 1
ATOM 6850 C CA . GLY B 1 397 ? 15.280 -56.792 7.454 1.00 11.75 625 GLY B CA 1
ATOM 6851 C C . GLY B 1 397 ? 13.936 -56.338 6.920 1.00 11.01 625 GLY B C 1
ATOM 6852 O O . GLY B 1 397 ? 12.891 -56.817 7.363 1.00 12.39 625 GLY B O 1
ATOM 6853 N N . SER B 1 398 ? 13.921 -55.337 6.021 1.00 10.26 626 SER B N 1
ATOM 6854 C CA . SER B 1 398 ? 12.670 -54.855 5.425 1.00 10.56 626 SER B CA 1
ATOM 6855 C C . SER B 1 398 ? 12.031 -55.917 4.579 1.00 10.24 626 SER B C 1
ATOM 6856 O O . SER B 1 398 ? 12.705 -56.708 3.923 1.00 11.80 626 SER B O 1
ATOM 6859 N N . TYR B 1 399 ? 10.712 -55.951 4.594 1.00 10.23 627 TYR B N 1
ATOM 6860 C CA . TYR B 1 399 ? 9.916 -56.906 3.836 1.00 9.69 627 TYR B CA 1
ATOM 6861 C C . TYR B 1 399 ? 9.278 -56.162 2.670 1.00 10.16 627 TYR B C 1
ATOM 6862 O O . TYR B 1 399 ? 8.564 -55.171 2.890 1.00 10.84 627 TYR B O 1
ATOM 6871 N N . VAL B 1 400 ? 9.583 -56.600 1.432 1.00 10.09 628 VAL B N 1
ATOM 6872 C CA . VAL B 1 400 ? 9.128 -55.907 0.229 1.00 10.56 628 VAL B CA 1
ATOM 6873 C C . VAL B 1 400 ? 8.101 -56.755 -0.471 1.00 9.80 628 VAL B C 1
ATOM 6874 O O . VAL B 1 400 ? 8.301 -57.972 -0.639 1.00 10.92 628 VAL B O 1
ATOM 6878 N N . ALA B 1 401 ? 6.995 -56.119 -0.894 1.00 10.11 629 ALA B N 1
ATOM 6879 C CA . ALA B 1 401 ? 5.907 -56.855 -1.544 1.00 10.08 629 ALA B CA 1
ATOM 6880 C C . ALA B 1 401 ? 5.450 -56.095 -2.789 1.00 9.55 629 ALA B C 1
ATOM 6881 O O . ALA B 1 401 ? 5.258 -54.875 -2.764 1.00 10.29 629 ALA B O 1
ATOM 6883 N N . ILE B 1 402 ? 5.228 -56.851 -3.868 1.00 10.06 630 ILE B N 1
ATOM 6884 C CA . ILE B 1 402 ? 4.720 -56.310 -5.129 1.00 10.92 630 ILE B CA 1
ATOM 6885 C C . ILE B 1 402 ? 3.349 -56.907 -5.378 1.00 10.62 630 ILE B C 1
ATOM 6886 O O . ILE B 1 402 ? 3.186 -58.138 -5.302 1.00 10.80 630 ILE B O 1
ATOM 6891 N N . SER B 1 403 ? 2.357 -56.054 -5.695 1.00 11.35 631 SER B N 1
ATOM 6892 C CA . SER B 1 403 ? 0.996 -56.532 -5.851 1.00 12.28 631 SER B CA 1
ATOM 6893 C C . SER B 1 403 ? 0.279 -55.645 -6.859 1.00 14.01 631 SER B C 1
ATOM 6894 O O . SER B 1 403 ? 0.786 -54.597 -7.251 1.00 13.11 631 SER B O 1
ATOM 6897 N N . LYS B 1 404 ? -0.956 -56.045 -7.205 1.00 13.68 632 LYS B N 1
ATOM 6898 C CA . LYS B 1 404 ? -1.809 -55.218 -8.045 1.00 15.77 632 LYS B CA 1
ATOM 6899 C C . LYS B 1 404 ? -3.233 -55.631 -7.783 1.00 15.53 632 LYS B C 1
ATOM 6900 O O . LYS B 1 404 ? -3.517 -56.813 -7.747 1.00 15.52 632 LYS B O 1
ATOM 6906 N N . ASP B 1 405 ? -4.132 -54.641 -7.634 1.00 18.02 633 ASP B N 1
ATOM 6907 C CA . ASP B 1 405 ? -5.553 -54.888 -7.379 1.00 20.55 633 ASP B CA 1
ATOM 6908 C C . ASP B 1 405 ? -5.792 -55.834 -6.200 1.00 20.59 633 ASP B C 1
ATOM 6909 O O . ASP B 1 405 ? -6.725 -56.630 -6.212 1.00 18.75 633 ASP B O 1
ATOM 6914 N N . GLY B 1 406 ? -4.946 -55.735 -5.158 1.00 17.44 634 GLY B N 1
ATOM 6915 C CA . GLY B 1 406 ? -5.109 -56.585 -3.977 1.00 17.47 634 GLY B CA 1
ATOM 6916 C C . GLY B 1 406 ? -4.650 -58.010 -4.127 1.00 16.29 634 GLY B C 1
ATOM 6917 O O . GLY B 1 406 ? -4.916 -58.846 -3.268 1.00 17.89 634 GLY B O 1
ATOM 6918 N N . VAL B 1 407 ? -3.965 -58.323 -5.272 1.00 15.03 635 VAL B N 1
ATOM 6919 C CA . VAL B 1 407 ? -3.432 -59.635 -5.534 1.00 14.39 635 VAL B CA 1
ATOM 6920 C C . VAL B 1 407 ? -1.945 -59.527 -5.307 1.00 12.44 635 VAL B C 1
ATOM 6921 O O . VAL B 1 407 ? -1.276 -58.680 -5.932 1.00 12.44 635 VAL B O 1
ATOM 6925 N N . LEU B 1 408 ? -1.422 -60.388 -4.441 1.00 11.77 636 LEU B N 1
ATOM 6926 C CA . LEU B 1 408 ? 0.019 -60.367 -4.168 1.00 11.16 636 LEU B CA 1
ATOM 6927 C C . LEU B 1 408 ? 0.767 -61.148 -5.248 1.00 11.71 636 LEU B C 1
ATOM 6928 O O . LEU B 1 408 ? 0.402 -62.285 -5.517 1.00 13.31 636 LEU B O 1
ATOM 6933 N N . TYR B 1 409 ? 1.829 -60.548 -5.800 1.00 11.49 637 TYR B N 1
ATOM 6934 C CA . TYR B 1 409 ? 2.630 -61.163 -6.862 1.00 11.48 637 TYR B CA 1
ATOM 6935 C C . TYR B 1 409 ? 3.961 -61.679 -6.359 1.00 11.86 637 TYR B C 1
ATOM 6936 O O . TYR B 1 409 ? 4.446 -62.683 -6.881 1.00 12.23 637 TYR B O 1
ATOM 6945 N N . GLY B 1 410 ? 4.572 -61.030 -5.366 1.00 11.07 638 GLY B N 1
ATOM 6946 C CA . GLY B 1 410 ? 5.874 -61.500 -4.900 1.00 11.51 638 GLY B CA 1
ATOM 6947 C C . GLY B 1 410 ? 6.313 -60.795 -3.657 1.00 10.63 638 GLY B C 1
ATOM 6948 O O . GLY B 1 410 ? 5.859 -59.676 -3.376 1.00 10.45 638 GLY B O 1
ATOM 6949 N N . THR B 1 411 ? 7.260 -61.425 -2.938 1.00 10.14 639 THR B N 1
ATOM 6950 C CA . THR B 1 411 ? 7.778 -60.878 -1.677 1.00 10.09 639 THR B CA 1
ATOM 6951 C C . THR B 1 411 ? 9.249 -61.214 -1.555 1.00 10.57 639 THR B C 1
ATOM 6952 O O . THR B 1 411 ? 9.723 -62.208 -2.125 1.00 11.38 639 THR B O 1
ATOM 6956 N N . GLY B 1 412 ? 9.919 -60.466 -0.675 1.00 11.37 640 GLY B N 1
ATOM 6957 C CA . GLY B 1 412 ? 11.288 -60.803 -0.281 1.00 11.25 640 GLY B CA 1
ATOM 6958 C C . GLY B 1 412 ? 11.687 -59.968 0.907 1.00 10.81 640 GLY B C 1
ATOM 6959 O O . GLY B 1 412 ? 11.221 -58.842 1.072 1.00 11.23 640 GLY B O 1
ATOM 6960 N N . VAL B 1 413 ? 12.647 -60.468 1.668 1.00 11.47 641 VAL B N 1
ATOM 6961 C CA . VAL B 1 413 ? 13.208 -59.766 2.826 1.00 11.06 641 VAL B CA 1
ATOM 6962 C C . VAL B 1 413 ? 14.589 -59.269 2.466 1.00 10.77 641 VAL B C 1
ATOM 6963 O O . VAL B 1 413 ? 15.429 -60.046 1.961 1.00 12.02 641 VAL B O 1
ATOM 6967 N N . ALA B 1 414 ? 14.850 -57.996 2.751 1.00 10.31 642 ALA B N 1
ATOM 6968 C CA . ALA B 1 414 ? 16.193 -57.455 2.475 1.00 11.27 642 ALA B CA 1
ATOM 6969 C C . ALA B 1 414 ? 17.236 -58.118 3.341 1.00 11.99 642 ALA B C 1
ATOM 6970 O O . ALA B 1 414 ? 17.085 -58.219 4.565 1.00 12.18 642 ALA B O 1
ATOM 6972 N N . ASN B 1 415 ? 18.339 -58.568 2.705 1.00 12.08 643 ASN B N 1
ATOM 6973 C CA . ASN B 1 415 ? 19.431 -59.239 3.386 1.00 14.08 643 ASN B CA 1
ATOM 6974 C C . ASN B 1 415 ? 20.283 -58.197 4.129 1.00 12.72 643 ASN B C 1
ATOM 6975 O O . ASN B 1 415 ? 20.028 -56.996 4.122 1.00 13.08 643 ASN B O 1
ATOM 6980 N N . ALA B 1 416 ? 21.361 -58.677 4.746 1.00 14.69 644 ALA B N 1
ATOM 6981 C CA . ALA B 1 416 ? 22.228 -57.824 5.570 1.00 17.29 644 ALA B CA 1
ATOM 6982 C C . ALA B 1 416 ? 22.864 -56.666 4.781 1.00 17.09 644 ALA B C 1
ATOM 6983 O O . ALA B 1 416 ? 23.125 -55.598 5.357 1.00 20.70 644 ALA B O 1
ATOM 6985 N N . SER B 1 417 ? 23.052 -56.844 3.458 1.00 17.62 645 SER B N 1
ATOM 6986 C CA A SER B 1 417 ? 23.637 -55.783 2.630 0.55 19.17 645 SER B CA 1
ATOM 6987 C CA B SER B 1 417 ? 23.639 -55.812 2.600 0.44 20.49 645 SER B CA 1
ATOM 6988 C C . SER B 1 417 ? 22.577 -54.774 2.189 1.00 18.30 645 SER B C 1
ATOM 6989 O O . SER B 1 417 ? 22.883 -53.695 1.684 1.00 18.41 645 SER B O 1
ATOM 6994 N N . GLY B 1 418 ? 21.296 -55.111 2.399 1.00 15.47 646 GLY B N 1
ATOM 6995 C CA . GLY B 1 418 ? 20.263 -54.170 1.989 1.00 15.89 646 GLY B CA 1
ATOM 6996 C C . GLY B 1 418 ? 19.621 -54.447 0.635 1.00 14.69 646 GLY B C 1
ATOM 6997 O O . GLY B 1 418 ? 19.179 -53.514 -0.031 1.00 15.60 646 GLY B O 1
ATOM 6998 N N . VAL B 1 419 ? 19.558 -55.712 0.237 1.00 12.47 647 VAL B N 1
ATOM 6999 C CA . VAL B 1 419 ? 18.887 -56.107 -1.002 1.00 12.86 647 VAL B CA 1
ATOM 7000 C C . VAL B 1 419 ? 17.843 -57.150 -0.705 1.00 11.88 647 VAL B C 1
ATOM 7001 O O . VAL B 1 419 ? 18.168 -58.221 -0.145 1.00 12.05 647 VAL B O 1
ATOM 7005 N N . ALA B 1 420 ? 16.581 -56.900 -1.166 1.00 11.57 648 ALA B N 1
ATOM 7006 C CA . ALA B 1 420 ? 15.538 -57.927 -1.122 1.00 12.55 648 ALA B CA 1
ATOM 7007 C C . ALA B 1 420 ? 15.428 -58.605 -2.492 1.00 11.62 648 ALA B C 1
ATOM 7008 O O . ALA B 1 420 ? 15.292 -57.884 -3.506 1.00 13.74 648 ALA B O 1
ATOM 7010 N N . THR B 1 421 ? 15.479 -59.907 -2.502 1.00 12.12 649 THR B N 1
ATOM 7011 C CA . THR B 1 421 ? 15.229 -60.689 -3.732 1.00 14.14 649 THR B CA 1
ATOM 7012 C C . THR B 1 421 ? 13.729 -60.982 -3.668 1.00 12.83 649 THR B C 1
ATOM 7013 O O . THR B 1 421 ? 13.280 -61.817 -2.860 1.00 13.82 649 THR B O 1
ATOM 7017 N N . VAL B 1 422 ? 12.937 -60.244 -4.460 1.00 12.79 650 VAL B N 1
ATOM 7018 C CA . VAL B 1 422 ? 11.485 -60.409 -4.433 1.00 11.86 650 VAL B CA 1
ATOM 7019 C C . VAL B 1 422 ? 11.117 -61.535 -5.381 1.00 12.35 650 VAL B C 1
ATOM 7020 O O . VAL B 1 422 ? 11.272 -61.405 -6.600 1.00 12.99 650 VAL B O 1
ATOM 7024 N N . SER B 1 423 ? 10.754 -62.679 -4.836 1.00 12.25 651 SER B N 1
ATOM 7025 C CA . SER B 1 423 ? 10.405 -63.865 -5.586 1.00 12.71 651 SER B CA 1
ATOM 7026 C C . SER B 1 423 ? 9.007 -63.738 -6.095 1.00 12.13 651 SER B C 1
ATOM 7027 O O . SER B 1 423 ? 8.068 -63.567 -5.305 1.00 12.39 651 SER B O 1
ATOM 7030 N N . MET B 1 424 ? 8.843 -63.772 -7.419 1.00 12.84 652 MET B N 1
ATOM 7031 C CA . MET B 1 424 ? 7.529 -63.569 -8.052 1.00 12.73 652 MET B CA 1
ATOM 7032 C C . MET B 1 424 ? 6.798 -64.885 -8.195 1.00 14.09 652 MET B C 1
ATOM 7033 O O . MET B 1 424 ? 7.038 -65.646 -9.139 1.00 17.43 652 MET B O 1
ATOM 7038 N N . THR B 1 425 ? 5.879 -65.152 -7.283 1.00 13.01 653 THR B N 1
ATOM 7039 C CA . THR B 1 425 ? 5.039 -66.347 -7.348 1.00 14.37 653 THR B CA 1
ATOM 7040 C C . THR B 1 425 ? 3.999 -66.187 -8.454 1.00 14.27 653 THR B C 1
ATOM 7041 O O . THR B 1 425 ? 3.544 -67.187 -9.007 1.00 16.24 653 THR B O 1
ATOM 7045 N N . LYS B 1 426 ? 3.704 -64.940 -8.810 1.00 13.34 654 LYS B N 1
ATOM 7046 C CA . LYS B 1 426 ? 2.914 -64.574 -9.992 1.00 13.65 654 LYS B CA 1
ATOM 7047 C C . LYS B 1 426 ? 3.770 -63.568 -10.714 1.00 13.70 654 LYS B C 1
ATOM 7048 O O . LYS B 1 426 ? 4.107 -62.509 -10.181 1.00 13.62 654 LYS B O 1
ATOM 7054 N N . GLN B 1 427 ? 4.150 -63.869 -11.961 1.00 13.80 655 GLN B N 1
ATOM 7055 C CA . GLN B 1 427 ? 4.983 -62.918 -12.695 1.00 14.59 655 GLN B CA 1
ATOM 7056 C C . GLN B 1 427 ? 4.146 -61.779 -13.234 1.00 13.65 655 GLN B C 1
ATOM 7057 O O . GLN B 1 427 ? 2.912 -61.899 -13.381 1.00 15.51 655 GLN B O 1
ATOM 7063 N N . ILE B 1 428 ? 4.826 -60.673 -13.534 1.00 14.09 656 ILE B N 1
ATOM 7064 C CA . ILE B 1 428 ? 4.183 -59.530 -14.172 1.00 14.28 656 ILE B CA 1
ATOM 7065 C C . ILE B 1 428 ? 4.103 -59.837 -15.674 1.00 15.70 656 ILE B C 1
ATOM 7066 O O . ILE B 1 428 ? 5.132 -59.947 -16.339 1.00 17.60 656 ILE B O 1
ATOM 7071 N N . THR B 1 429 ? 2.897 -60.039 -16.178 1.00 16.43 657 THR B N 1
ATOM 7072 C CA . THR B 1 429 ? 2.701 -60.456 -17.581 1.00 18.54 657 THR B CA 1
ATOM 7073 C C . THR B 1 429 ? 1.769 -59.483 -18.276 1.00 19.99 657 THR B C 1
ATOM 7074 O O . THR B 1 429 ? 1.415 -59.698 -19.452 1.00 21.73 657 THR B O 1
ATOM 7078 N N . GLU B 1 430 ? 1.299 -58.450 -17.581 1.00 20.66 658 GLU B N 1
ATOM 7079 C CA . GLU B 1 430 ? 0.354 -57.465 -18.099 1.00 20.27 658 GLU B CA 1
ATOM 7080 C C . GLU B 1 430 ? 0.766 -56.064 -17.697 1.00 21.18 658 GLU B C 1
ATOM 7081 O O . GLU B 1 430 ? 1.366 -55.881 -16.622 1.00 21.28 658 GLU B O 1
ATOM 7087 N N . ASN B 1 431 ? 0.386 -55.073 -18.494 1.00 23.49 659 ASN B N 1
ATOM 7088 C CA . ASN B 1 431 ? 0.614 -53.674 -18.175 1.00 24.54 659 ASN B CA 1
ATOM 7089 C C . ASN B 1 431 ? -0.293 -53.276 -17.018 1.00 25.91 659 ASN B C 1
ATOM 7090 O O . ASN B 1 431 ? -1.333 -53.899 -16.788 1.00 25.24 659 ASN B O 1
ATOM 7095 N N . GLY B 1 432 ? 0.141 -52.292 -16.238 1.00 22.58 660 GLY B N 1
ATOM 7096 C CA . GLY B 1 432 ? -0.661 -51.811 -15.132 1.00 23.83 660 GLY B CA 1
ATOM 7097 C C . GLY B 1 432 ? 0.156 -50.999 -14.160 1.00 20.87 660 GLY B C 1
ATOM 7098 O O . GLY B 1 432 ? 1.356 -50.813 -14.363 1.00 19.54 660 GLY B O 1
ATOM 7099 N N . ASN B 1 433 ? -0.525 -50.523 -13.118 1.00 22.62 661 ASN B N 1
ATOM 7100 C CA A ASN B 1 433 ? 0.072 -49.750 -12.038 0.52 24.68 661 ASN B CA 1
ATOM 7101 C CA B ASN B 1 433 ? 0.105 -49.761 -12.033 0.48 25.11 661 ASN B CA 1
ATOM 7102 C C . ASN B 1 433 ? 0.262 -50.694 -10.860 1.00 21.73 661 ASN B C 1
ATOM 7103 O O . ASN B 1 433 ? -0.723 -51.088 -10.235 1.00 22.24 661 ASN B O 1
ATOM 7112 N N . TYR B 1 434 ? 1.514 -51.112 -10.633 1.00 17.89 662 TYR B N 1
ATOM 7113 C CA . TYR B 1 434 ? 1.817 -52.106 -9.569 1.00 15.95 662 TYR B CA 1
ATOM 7114 C C . TYR B 1 434 ? 2.198 -51.465 -8.247 1.00 15.93 662 TYR B C 1
ATOM 7115 O O . TYR B 1 434 ? 2.967 -50.514 -8.205 1.00 18.22 662 TYR B O 1
ATOM 7124 N N . ASP B 1 435 ? 1.614 -51.974 -7.173 1.00 14.72 663 ASP B N 1
ATOM 7125 C CA . ASP B 1 435 ? 1.914 -51.461 -5.819 1.00 15.00 663 ASP B CA 1
ATOM 7126 C C . ASP B 1 435 ? 3.191 -52.098 -5.301 1.00 12.85 663 ASP B C 1
ATOM 7127 O O . ASP B 1 435 ? 3.386 -53.321 -5.449 1.00 12.56 663 ASP B O 1
ATOM 7132 N N . VAL B 1 436 ? 4.034 -51.296 -4.664 1.00 14.19 664 VAL B N 1
ATOM 7133 C CA . VAL B 1 436 ? 5.255 -51.758 -4.009 1.00 13.70 664 VAL B CA 1
ATOM 7134 C C . VAL B 1 436 ? 5.172 -51.247 -2.577 1.00 12.91 664 VAL B C 1
ATOM 7135 O O . VAL B 1 436 ? 5.086 -50.035 -2.366 1.00 13.68 664 VAL B O 1
ATOM 7139 N N . VAL B 1 437 ? 5.203 -52.176 -1.604 1.00 11.30 665 VAL B N 1
ATOM 7140 C CA . VAL B 1 437 ? 5.116 -51.802 -0.196 1.00 10.64 665 VAL B CA 1
ATOM 7141 C C . VAL B 1 437 ? 6.314 -52.346 0.509 1.00 10.06 665 VAL B C 1
ATOM 7142 O O . VAL B 1 437 ? 6.697 -53.500 0.278 1.00 11.39 665 VAL B O 1
ATOM 7146 N N . ILE B 1 438 ? 6.918 -51.544 1.376 1.00 10.50 666 ILE B N 1
ATOM 7147 C CA . ILE B 1 438 ? 8.060 -51.949 2.158 1.00 10.26 666 ILE B CA 1
ATOM 7148 C C . ILE B 1 438 ? 7.733 -51.699 3.607 1.00 10.54 666 ILE B C 1
ATOM 7149 O O . ILE B 1 438 ? 7.403 -50.561 3.983 1.00 10.55 666 ILE B O 1
ATOM 7154 N N . THR B 1 439 ? 7.829 -52.755 4.438 1.00 10.06 667 THR B N 1
ATOM 7155 C CA . THR B 1 439 ? 7.556 -52.611 5.884 1.00 10.46 667 THR B CA 1
ATOM 7156 C C . THR B 1 439 ? 8.705 -53.150 6.678 1.00 9.55 667 THR B C 1
ATOM 7157 O O . THR B 1 439 ? 9.472 -53.984 6.204 1.00 10.89 667 THR B O 1
ATOM 7161 N N . ARG B 1 440 ? 8.812 -52.696 7.940 1.00 9.89 668 ARG B N 1
ATOM 7162 C CA . ARG B 1 440 ? 9.835 -53.193 8.851 1.00 10.09 668 ARG B CA 1
ATOM 7163 C C . ARG B 1 440 ? 9.359 -52.833 10.243 1.00 9.47 668 ARG B C 1
ATOM 7164 O O . ARG B 1 440 ? 8.815 -51.733 10.447 1.00 9.42 668 ARG B O 1
ATOM 7172 N N . SER B 1 441 ? 9.638 -53.711 11.213 1.00 9.38 669 SER B N 1
ATOM 7173 C CA . SER B 1 441 ? 9.238 -53.433 12.583 1.00 9.77 669 SER B CA 1
ATOM 7174 C C . SER B 1 441 ? 9.791 -52.082 13.069 1.00 10.13 669 SER B C 1
ATOM 7175 O O . SER B 1 441 ? 11.004 -51.839 12.979 1.00 11.72 669 SER B O 1
ATOM 7178 N N . ASN B 1 442 ? 8.929 -51.257 13.623 1.00 9.47 670 ASN B N 1
ATOM 7179 C CA . AS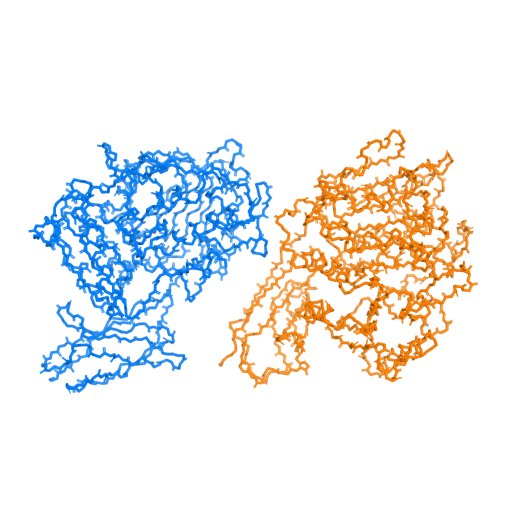N B 1 442 ? 9.267 -49.931 14.145 1.00 9.65 670 ASN B CA 1
ATOM 7180 C C . ASN B 1 442 ? 9.834 -48.991 13.090 1.00 9.07 670 ASN B C 1
ATOM 7181 O O . ASN B 1 442 ? 10.547 -48.037 13.428 1.00 9.75 670 ASN B O 1
ATOM 7186 N N . TYR B 1 443 ? 9.420 -49.183 11.826 1.00 9.35 671 TYR B N 1
ATOM 7187 C CA . TYR B 1 443 ? 9.665 -48.247 10.735 1.00 10.09 671 TYR B CA 1
ATOM 7188 C C . TYR B 1 443 ? 8.335 -47.865 10.137 1.00 9.39 671 TYR B C 1
ATOM 7189 O O . TYR B 1 443 ? 7.416 -48.695 10.034 1.00 10.00 671 TYR B O 1
ATOM 7198 N N . LEU B 1 444 ? 8.231 -46.603 9.704 1.00 9.69 672 LEU B N 1
ATOM 7199 C CA . LEU B 1 444 ? 7.087 -46.167 8.924 1.00 10.14 672 LEU B CA 1
ATOM 7200 C C . LEU B 1 444 ? 7.076 -46.916 7.603 1.00 10.39 672 LEU B C 1
ATOM 7201 O O . LEU B 1 444 ? 8.136 -47.194 7.015 1.00 10.83 672 LEU B O 1
ATOM 7206 N N . PRO B 1 445 ? 5.892 -47.259 7.095 1.00 10.19 673 PRO B N 1
ATOM 7207 C CA . PRO B 1 445 ? 5.806 -47.996 5.830 1.00 10.65 673 PRO B CA 1
ATOM 7208 C C . PRO B 1 445 ? 6.143 -47.120 4.646 1.00 10.31 673 PRO B C 1
ATOM 7209 O O . PRO B 1 445 ? 6.031 -45.876 4.701 1.00 11.84 673 PRO B O 1
ATOM 7213 N N . VAL B 1 446 ? 6.595 -47.773 3.554 1.00 11.31 674 VAL B N 1
ATOM 7214 C CA . VAL B 1 446 ? 6.837 -47.144 2.249 1.00 12.41 674 VAL B CA 1
ATOM 7215 C C . VAL B 1 446 ? 5.779 -47.697 1.316 1.00 12.19 674 VAL B C 1
ATOM 7216 O O . VAL B 1 446 ? 5.637 -48.921 1.215 1.00 11.83 674 VAL B O 1
ATOM 7220 N N . ILE B 1 447 ? 4.985 -46.831 0.682 1.00 13.80 675 ILE B N 1
ATOM 7221 C CA . ILE B 1 447 ? 3.901 -47.245 -0.176 1.00 15.10 675 ILE B CA 1
ATOM 7222 C C . ILE B 1 447 ? 4.078 -46.525 -1.479 1.00 15.47 675 ILE B C 1
ATOM 7223 O O . ILE B 1 447 ? 3.984 -45.283 -1.510 1.00 17.27 675 ILE B O 1
ATOM 7228 N N . LYS B 1 448 ? 4.371 -47.255 -2.544 1.00 14.74 676 LYS B N 1
ATOM 7229 C CA . LYS B 1 448 ? 4.671 -46.668 -3.838 1.00 16.85 676 LYS B CA 1
ATOM 7230 C C . LYS B 1 448 ? 4.034 -47.457 -4.949 1.00 17.34 676 LYS B C 1
ATOM 7231 O O . LYS B 1 448 ? 3.431 -48.505 -4.712 1.00 17.25 676 LYS B O 1
ATOM 7237 N N . GLN B 1 449 ? 4.069 -46.893 -6.158 1.00 18.40 677 GLN B N 1
ATOM 7238 C CA . GLN B 1 449 ? 3.587 -47.597 -7.338 1.00 19.44 677 GLN B CA 1
ATOM 7239 C C . GLN B 1 449 ? 4.626 -47.492 -8.414 1.00 22.03 677 GLN B C 1
ATOM 7240 O O . GLN B 1 449 ? 5.431 -46.548 -8.442 1.00 21.37 677 GLN B O 1
ATOM 7246 N N . ILE B 1 450 ? 4.648 -48.496 -9.275 1.00 20.45 678 ILE B N 1
ATOM 7247 C CA . ILE B 1 450 ? 5.524 -48.501 -10.438 1.00 20.79 678 ILE B CA 1
ATOM 7248 C C . ILE B 1 450 ? 4.657 -48.839 -11.624 1.00 23.82 678 ILE B C 1
ATOM 7249 O O . ILE B 1 450 ? 4.002 -49.877 -11.628 1.00 21.07 678 ILE B O 1
ATOM 7254 N N . GLN B 1 451 ? 4.679 -47.985 -12.658 1.00 27.98 679 GLN B N 1
ATOM 7255 C CA A GLN B 1 451 ? 3.908 -48.232 -13.866 0.50 30.63 679 GLN B CA 1
ATOM 7256 C CA B GLN B 1 451 ? 3.900 -48.259 -13.859 0.50 30.73 679 GLN B CA 1
ATOM 7257 C C . GLN B 1 451 ? 4.666 -49.210 -14.781 1.00 26.12 679 GLN B C 1
ATOM 7258 O O . GLN B 1 451 ? 5.856 -49.052 -14.993 1.00 23.78 679 GLN B O 1
ATOM 7269 N N . VAL B 1 452 ? 3.941 -50.209 -15.323 1.00 23.57 680 VAL B N 1
ATOM 7270 C CA . VAL B 1 452 ? 4.439 -51.219 -16.267 1.00 26.34 680 VAL B CA 1
ATOM 7271 C C . VAL B 1 452 ? 3.685 -51.004 -17.586 1.00 29.51 680 VAL B C 1
ATOM 7272 O O . VAL B 1 452 ? 2.456 -51.048 -17.582 1.00 25.30 680 VAL B O 1
ATOM 7276 N N . GLY B 1 453 ? 4.426 -50.753 -18.661 1.00 39.58 681 GLY B N 1
ATOM 7277 C CA . GLY B 1 453 ? 3.862 -50.554 -19.996 1.00 53.57 681 GLY B CA 1
ATOM 7278 C C . GLY B 1 453 ? 4.728 -51.176 -21.068 1.00 86.93 681 GLY B C 1
ATOM 7279 O O . GLY B 1 453 ? 5.895 -50.804 -21.205 1.00 70.45 681 GLY B O 1
#